Protein AF-A0A163BT64-F1 (afdb_monomer_lite)

Organism: Didymella rabiei (NCBI:txid5454)

InterPro domains:
  IPR011032 GroES-like superfamily [SSF50129] (64-194)
  IPR013154 Alcohol dehydrogenase-like, N-terminal [PF08240] (64-165)
  IPR021829 Protein of unknown function DUF3419 [PF11899] (703-1116)
  IPR029063 S-adenosyl-L-methionine-dependent methyltransferase superfamily [G3DSA:3.40.50.150] (363-580)
  IPR029063 S-adenosyl-L-methionine-dependent methyltransferase superfamily [SSF53335] (366-578)
  IPR036291 NAD(P)-binding domain superfamily [SSF51735] (173-329)

Structure (mmCIF, N/CA/C/O backbone):
data_AF-A0A163BT64-F1
#
_entry.id   AF-A0A163BT64-F1
#
loop_
_atom_site.group_PDB
_atom_site.id
_atom_site.type_symbol
_atom_site.label_atom_id
_atom_site.label_alt_id
_atom_site.label_comp_id
_atom_site.label_asym_id
_atom_site.label_entity_id
_atom_site.label_seq_id
_atom_site.pdbx_PDB_ins_code
_atom_site.Cartn_x
_atom_site.Cartn_y
_atom_site.Cartn_z
_atom_site.occupancy
_atom_site.B_iso_or_equiv
_atom_site.auth_seq_id
_atom_site.auth_comp_id
_atom_site.auth_asym_id
_atom_site.auth_atom_id
_atom_site.pdbx_PDB_model_num
ATOM 1 N N . MET A 1 1 ? 10.546 -43.518 64.815 1.00 28.47 1 MET A N 1
ATOM 2 C CA . MET A 1 1 ? 11.741 -42.649 64.810 1.00 28.47 1 MET A CA 1
ATOM 3 C C . MET A 1 1 ? 11.737 -41.925 63.469 1.00 28.47 1 MET A C 1
ATOM 5 O O . MET A 1 1 ? 11.833 -42.604 62.462 1.00 28.47 1 MET A O 1
ATOM 9 N N . THR A 1 2 ? 11.179 -40.704 63.415 1.00 24.72 2 THR A N 1
ATOM 10 C CA . THR A 1 2 ? 11.899 -39.395 63.492 1.00 24.72 2 THR A CA 1
ATOM 11 C C . THR A 1 2 ? 12.557 -39.048 62.146 1.00 24.72 2 THR A C 1
ATOM 13 O O . THR A 1 2 ? 13.110 -39.936 61.524 1.00 24.72 2 THR A O 1
ATOM 16 N N . SER A 1 3 ? 12.605 -37.829 61.609 1.00 23.12 3 SER A N 1
ATOM 17 C CA . SER A 1 3 ? 12.141 -36.488 61.989 1.00 23.12 3 SER A CA 1
ATOM 18 C C . SER A 1 3 ? 12.685 -35.507 60.921 1.00 23.12 3 SER A C 1
ATOM 20 O O . SER A 1 3 ? 13.822 -35.673 60.503 1.00 23.12 3 SER A O 1
ATOM 22 N N . THR A 1 4 ? 11.878 -34.522 60.511 1.00 26.02 4 THR A N 1
ATOM 23 C CA . THR A 1 4 ? 12.181 -33.079 60.294 1.00 26.02 4 THR A CA 1
ATOM 24 C C . THR A 1 4 ? 13.516 -32.541 59.708 1.00 26.02 4 THR A C 1
ATOM 26 O O . THR A 1 4 ? 14.600 -32.942 60.110 1.00 26.02 4 THR A O 1
ATOM 29 N N . THR A 1 5 ? 13.361 -31.404 58.983 1.00 25.81 5 THR A N 1
ATOM 30 C CA . THR A 1 5 ? 14.206 -30.158 58.938 1.00 25.81 5 THR A CA 1
ATOM 31 C C . THR A 1 5 ? 15.551 -30.191 58.181 1.00 25.81 5 THR A C 1
ATOM 33 O O . THR A 1 5 ? 16.226 -31.200 58.218 1.00 25.81 5 THR A O 1
ATOM 36 N N . SER A 1 6 ? 16.070 -29.158 57.489 1.00 23.39 6 SER A N 1
ATOM 37 C CA . SER A 1 6 ? 15.732 -27.735 57.257 1.00 23.39 6 SER A CA 1
ATOM 38 C C . SER A 1 6 ? 16.678 -27.096 56.200 1.00 23.39 6 SER A C 1
ATOM 40 O O . SER A 1 6 ? 17.809 -27.537 56.046 1.00 23.39 6 SER A O 1
ATOM 42 N N . SER A 1 7 ? 16.233 -25.975 55.602 1.00 23.58 7 SER A N 1
ATOM 43 C CA . SER A 1 7 ? 16.964 -24.711 55.292 1.00 23.58 7 SER A CA 1
ATOM 44 C C . SER A 1 7 ? 18.159 -24.597 54.305 1.00 23.58 7 SER A C 1
ATOM 46 O O . SER A 1 7 ? 19.266 -25.020 54.615 1.00 23.58 7 SER A O 1
ATOM 48 N N . GLY A 1 8 ? 17.969 -23.719 53.295 1.00 22.45 8 GLY A N 1
ATOM 49 C CA . GLY A 1 8 ? 18.914 -22.660 52.850 1.00 22.45 8 GLY A CA 1
ATOM 50 C C . GLY A 1 8 ? 19.849 -22.982 51.665 1.00 22.45 8 GLY A C 1
ATOM 51 O O . GLY A 1 8 ? 20.247 -24.134 51.557 1.00 22.45 8 GLY A O 1
ATOM 52 N N . PRO A 1 9 ? 20.240 -22.008 50.794 1.00 26.56 9 PRO A N 1
ATOM 53 C CA . PRO A 1 9 ? 20.356 -20.561 51.049 1.00 26.56 9 PRO A CA 1
ATOM 54 C C . PRO A 1 9 ? 19.623 -19.632 50.043 1.00 26.56 9 PRO A C 1
ATOM 56 O O . PRO A 1 9 ? 19.452 -19.953 48.872 1.00 26.56 9 PRO A O 1
ATOM 59 N N . VAL A 1 10 ? 19.247 -18.429 50.498 1.00 25.66 10 VAL A N 1
ATOM 60 C CA . VAL A 1 10 ? 18.765 -17.309 49.661 1.00 25.66 10 VAL A CA 1
ATOM 61 C C . VAL A 1 10 ? 19.765 -16.157 49.755 1.00 25.66 10 VAL A C 1
ATOM 63 O O . VAL A 1 10 ? 20.124 -15.717 50.849 1.00 25.66 10 VAL A O 1
ATOM 66 N N . THR A 1 11 ? 20.208 -15.670 48.599 1.00 22.98 11 THR A N 1
ATOM 67 C CA . THR A 1 11 ? 21.160 -14.567 48.439 1.00 22.98 11 THR A CA 1
ATOM 68 C C . THR A 1 11 ? 20.519 -13.228 48.818 1.00 22.98 11 THR A C 1
ATOM 70 O O . THR A 1 11 ? 19.506 -12.822 48.253 1.00 22.98 11 THR A O 1
ATOM 73 N N . ARG A 1 12 ? 21.125 -12.531 49.789 1.00 21.41 12 ARG A N 1
ATOM 74 C CA . ARG A 1 12 ? 20.790 -11.162 50.216 1.00 21.41 12 ARG A CA 1
ATOM 75 C C . ARG A 1 12 ? 21.296 -10.137 49.196 1.00 21.41 12 ARG A C 1
ATOM 77 O O . ARG A 1 12 ? 22.493 -10.095 48.932 1.00 21.41 12 ARG A O 1
ATOM 84 N N . ILE A 1 13 ? 20.421 -9.237 48.745 1.00 23.62 13 ILE A N 1
ATOM 85 C CA . ILE A 1 13 ? 20.806 -7.904 48.256 1.00 23.62 13 ILE A CA 1
ATOM 86 C C . ILE A 1 13 ? 20.471 -6.893 49.357 1.00 23.62 13 ILE A C 1
ATOM 88 O O . ILE A 1 13 ? 19.393 -6.911 49.948 1.00 23.62 13 ILE A O 1
ATOM 92 N N . VAL A 1 14 ? 21.464 -6.068 49.670 1.00 21.89 14 VAL A N 1
ATOM 93 C CA . VAL A 1 14 ? 21.501 -5.077 50.745 1.00 21.89 14 VAL A CA 1
ATOM 94 C C . VAL A 1 14 ? 20.638 -3.867 50.376 1.00 21.89 14 VAL A C 1
ATOM 96 O O . VAL A 1 14 ? 20.903 -3.215 49.372 1.00 21.89 14 VAL A O 1
ATOM 99 N N . LEU A 1 15 ? 19.660 -3.520 51.218 1.00 23.52 15 LEU A N 1
ATOM 100 C CA . LEU A 1 15 ? 19.083 -2.174 51.274 1.00 23.52 15 LEU A CA 1
ATOM 101 C C . LEU A 1 15 ? 19.385 -1.573 52.649 1.00 23.52 15 LEU A C 1
ATOM 103 O O . LEU A 1 15 ? 19.101 -2.155 53.696 1.00 23.52 15 LEU A O 1
ATOM 107 N N . SER A 1 16 ? 20.057 -0.430 52.606 1.00 21.78 16 SER A N 1
ATOM 108 C CA . SER A 1 16 ? 20.581 0.336 53.728 1.00 21.78 16 SER A CA 1
ATOM 109 C C . SER A 1 16 ? 19.492 0.851 54.671 1.00 21.78 16 SER A C 1
ATOM 111 O O . SER A 1 16 ? 18.424 1.286 54.247 1.00 21.78 16 SER A O 1
ATOM 113 N N . ARG A 1 17 ? 19.840 0.863 55.962 1.00 22.72 17 ARG A N 1
ATOM 114 C CA . ARG A 1 17 ? 19.131 1.502 57.077 1.00 22.72 17 ARG A CA 1
ATOM 115 C C . ARG A 1 17 ? 18.734 2.953 56.765 1.00 22.72 17 ARG A C 1
ATOM 117 O O . ARG A 1 17 ? 19.603 3.755 56.444 1.00 22.72 17 ARG A O 1
ATOM 124 N N . PHE A 1 18 ? 17.480 3.308 57.040 1.00 22.45 18 PHE A N 1
ATOM 125 C CA . PHE A 1 18 ? 17.097 4.665 57.440 1.00 22.45 18 PHE A CA 1
ATOM 126 C C . PHE A 1 18 ? 16.314 4.596 58.758 1.00 22.45 18 PHE A C 1
ATOM 128 O O . PHE A 1 18 ? 15.315 3.889 58.869 1.00 22.45 18 PHE A O 1
ATOM 135 N N . HIS A 1 19 ? 16.827 5.297 59.770 1.00 22.03 19 HIS A N 1
ATOM 136 C CA . HIS A 1 19 ? 16.168 5.580 61.049 1.00 22.03 19 HIS A CA 1
ATOM 137 C C . HIS A 1 19 ? 15.309 6.869 60.905 1.00 22.03 19 HIS A C 1
ATOM 139 O O . HIS A 1 19 ? 15.335 7.497 59.846 1.00 22.03 19 HIS A O 1
ATOM 145 N N . PRO A 1 20 ? 14.474 7.257 61.886 1.00 27.95 20 PRO A N 1
ATOM 146 C CA . PRO A 1 20 ? 13.102 7.684 61.669 1.00 27.95 20 PRO A CA 1
ATOM 147 C C . PRO A 1 20 ? 12.969 9.207 61.784 1.00 27.95 20 PRO A C 1
ATOM 149 O O . PRO A 1 20 ? 12.746 9.719 62.871 1.00 27.95 20 PRO A O 1
ATOM 152 N N . HIS A 1 21 ? 13.078 9.943 60.680 1.00 24.39 21 HIS A N 1
ATOM 153 C CA . HIS A 1 21 ? 12.705 11.363 60.635 1.00 24.39 21 HIS A CA 1
ATOM 154 C C . HIS A 1 21 ? 12.266 11.760 59.221 1.00 24.39 21 HIS A C 1
ATOM 156 O O . HIS A 1 21 ? 13.052 12.316 58.466 1.00 24.39 21 HIS A O 1
ATOM 162 N N . VAL A 1 22 ? 11.004 11.495 58.859 1.00 24.78 22 VAL A N 1
ATOM 163 C CA . VAL A 1 22 ? 10.323 12.193 57.749 1.00 24.78 22 VAL A CA 1
ATOM 164 C C . VAL A 1 22 ? 8.844 12.381 58.110 1.00 24.78 22 VAL A C 1
ATOM 166 O O . VAL A 1 22 ? 7.960 11.661 57.653 1.00 24.78 22 VAL A O 1
ATOM 169 N N . ILE A 1 23 ? 8.567 13.375 58.954 1.00 30.30 23 ILE A N 1
ATOM 170 C CA . ILE A 1 23 ? 7.271 14.059 58.962 1.00 30.30 23 ILE A CA 1
ATOM 171 C C . ILE A 1 23 ? 7.380 15.116 57.860 1.00 30.30 23 ILE A C 1
ATOM 173 O O . ILE A 1 23 ? 8.024 16.133 58.086 1.00 30.30 23 ILE A O 1
ATOM 177 N N . ALA A 1 24 ? 6.847 14.810 56.668 1.00 28.92 24 ALA A N 1
ATOM 178 C CA . ALA A 1 24 ? 6.484 15.713 55.554 1.00 28.92 24 ALA A CA 1
ATOM 179 C C . ALA A 1 24 ? 6.718 15.050 54.176 1.00 28.92 24 ALA A C 1
ATOM 181 O O . ALA A 1 24 ? 7.505 15.531 53.364 1.00 28.92 24 ALA A O 1
ATOM 182 N N . ALA A 1 25 ? 6.020 13.950 53.876 1.00 27.52 25 ALA A N 1
ATOM 183 C CA . ALA A 1 25 ? 5.909 13.459 52.499 1.00 27.52 25 ALA A CA 1
ATOM 184 C C . ALA A 1 25 ? 4.715 14.149 51.808 1.00 27.52 25 ALA A C 1
ATOM 186 O O . ALA A 1 25 ? 3.590 14.125 52.310 1.00 27.52 25 ALA A O 1
ATOM 187 N N . ARG A 1 26 ? 4.986 14.825 50.685 1.00 34.91 26 ARG A N 1
ATOM 188 C CA . ARG A 1 26 ? 4.053 15.673 49.921 1.00 34.91 26 ARG A CA 1
ATOM 189 C C . ARG A 1 26 ? 2.831 14.876 49.422 1.00 34.91 26 ARG A C 1
ATOM 191 O O . ARG A 1 26 ? 2.978 13.751 48.959 1.00 34.91 26 ARG A O 1
ATOM 198 N N . LYS A 1 27 ? 1.642 15.509 49.408 1.00 40.09 27 LYS A N 1
ATOM 199 C CA . LYS A 1 27 ? 0.357 15.015 48.838 1.00 40.09 27 LYS A CA 1
ATOM 200 C C . LYS A 1 27 ? 0.487 14.277 47.483 1.00 40.09 27 LYS A C 1
ATOM 202 O O . LYS A 1 27 ? -0.323 13.403 47.195 1.00 40.09 27 LYS A O 1
ATOM 207 N N . ALA A 1 28 ? 1.492 14.611 46.671 1.00 39.47 28 ALA A N 1
ATOM 208 C CA . ALA A 1 28 ? 1.711 14.052 45.337 1.00 39.47 28 ALA A CA 1
ATOM 209 C C . ALA A 1 28 ? 1.993 12.531 45.315 1.00 39.47 28 ALA A C 1
ATOM 211 O O . ALA A 1 28 ? 1.454 11.841 44.451 1.00 39.47 28 ALA A O 1
ATOM 212 N N . ASP A 1 29 ? 2.746 11.985 46.280 1.00 42.66 29 ASP A N 1
ATOM 213 C CA . ASP A 1 29 ? 3.055 10.540 46.311 1.00 42.66 29 ASP A CA 1
ATOM 214 C C . ASP A 1 29 ? 1.840 9.690 46.717 1.00 42.66 29 ASP A C 1
ATOM 216 O O . ASP A 1 29 ? 1.659 8.568 46.242 1.00 42.66 29 ASP A O 1
ATOM 220 N N . ARG A 1 30 ? 0.944 10.247 47.544 1.00 47.00 30 ARG A N 1
ATOM 221 C CA . ARG A 1 30 ? -0.308 9.581 47.937 1.00 47.00 30 ARG A CA 1
ATOM 222 C C . ARG A 1 30 ? -1.327 9.549 46.803 1.00 47.00 30 ARG A C 1
ATOM 224 O O . ARG A 1 30 ? -2.004 8.539 46.650 1.00 47.00 30 ARG A O 1
ATOM 231 N N . ALA A 1 31 ? -1.404 10.598 45.983 1.00 46.53 31 ALA A N 1
ATOM 232 C CA . ALA A 1 31 ? -2.297 10.630 44.824 1.00 46.53 31 ALA A CA 1
ATOM 233 C C . ALA A 1 31 ? -1.945 9.540 43.796 1.00 46.53 31 ALA A C 1
ATOM 235 O O . ALA A 1 31 ? -2.836 8.841 43.325 1.00 46.53 31 ALA A O 1
ATOM 236 N N . SER A 1 32 ? -0.652 9.336 43.514 1.00 43.41 32 SER A N 1
ATOM 237 C CA . SER A 1 32 ? -0.175 8.288 42.595 1.00 43.41 32 SER A CA 1
ATOM 238 C C . SER A 1 32 ? -0.423 6.869 43.137 1.00 43.41 32 SER A C 1
ATOM 240 O O . SER A 1 32 ? -0.852 5.977 42.405 1.00 43.41 32 SER A O 1
ATOM 242 N N . ALA A 1 33 ? -0.239 6.660 44.448 1.00 46.38 33 ALA A N 1
ATOM 243 C CA . ALA A 1 33 ? -0.452 5.358 45.085 1.00 46.38 33 ALA A CA 1
ATOM 244 C C . ALA A 1 33 ? -1.935 4.999 45.327 1.00 46.38 33 ALA A C 1
ATOM 246 O O . ALA A 1 33 ? -2.263 3.811 45.345 1.00 46.38 33 ALA A O 1
ATOM 247 N N . PHE A 1 34 ? -2.807 6.000 45.511 1.00 46.16 34 PHE A N 1
ATOM 248 C CA . PHE A 1 34 ? -4.264 5.867 45.695 1.00 46.16 34 PHE A CA 1
ATOM 249 C C . PHE A 1 34 ? -5.028 5.737 44.363 1.00 46.16 34 PHE A C 1
ATOM 251 O O . PHE A 1 34 ? -6.170 5.288 44.337 1.00 46.16 34 PHE A O 1
ATOM 258 N N . LEU A 1 35 ? -4.407 6.112 43.240 1.00 50.91 35 LEU A N 1
ATOM 259 C CA . LEU A 1 35 ? -5.016 6.097 41.906 1.00 50.91 35 LEU A CA 1
ATOM 260 C C . LEU A 1 35 ? -4.249 5.196 40.939 1.00 50.91 35 LEU A C 1
ATOM 262 O O . LEU A 1 35 ? -3.907 5.599 39.827 1.00 50.91 35 LEU A O 1
ATOM 266 N N . THR A 1 36 ? -4.020 3.940 41.324 1.00 48.72 36 THR A N 1
ATOM 267 C CA . THR A 1 36 ? -3.581 2.912 40.369 1.00 48.72 36 THR A CA 1
ATOM 268 C C . THR A 1 36 ? -4.754 2.542 39.460 1.00 48.72 36 THR A C 1
ATOM 270 O O . THR A 1 36 ? -5.439 1.543 39.654 1.00 48.72 36 THR A O 1
ATOM 273 N N . LEU A 1 37 ? -5.026 3.411 38.487 1.00 43.69 37 LEU A N 1
ATOM 274 C CA . LEU A 1 37 ? -6.120 3.280 37.524 1.00 43.69 37 LEU A CA 1
ATOM 275 C C . LEU A 1 37 ? -5.775 2.369 36.338 1.00 43.69 37 LEU A C 1
ATOM 277 O O . LEU A 1 37 ? -6.642 2.074 35.525 1.00 43.69 37 LEU A O 1
ATOM 281 N N . TYR A 1 38 ? -4.530 1.900 36.248 1.00 34.50 38 TYR A N 1
ATOM 282 C CA . TYR A 1 38 ? -4.068 1.010 35.189 1.00 34.50 38 TYR A CA 1
ATOM 283 C C . TYR A 1 38 ? -3.067 -0.002 35.742 1.00 34.50 38 TYR A C 1
ATOM 285 O O . TYR A 1 38 ? -1.858 0.205 35.718 1.00 34.50 38 TYR A O 1
ATOM 293 N N . ALA A 1 39 ? -3.591 -1.116 36.237 1.00 26.94 39 ALA A N 1
ATOM 294 C CA . ALA A 1 39 ? -2.891 -2.388 36.208 1.00 26.94 39 ALA A CA 1
ATOM 295 C C . ALA A 1 39 ? -3.959 -3.486 36.112 1.00 26.94 39 ALA A C 1
ATOM 297 O O . ALA A 1 39 ? -4.750 -3.626 37.051 1.00 26.94 39 ALA A O 1
ATOM 298 N N . PRO A 1 40 ? -4.020 -4.269 35.020 1.00 28.48 40 PRO A N 1
ATOM 299 C CA . PRO A 1 40 ? -4.680 -5.557 35.095 1.00 28.48 40 PRO A CA 1
ATOM 300 C C . PRO A 1 40 ? -3.897 -6.344 36.143 1.00 28.48 40 PRO A C 1
ATOM 302 O O . PRO A 1 40 ? -2.750 -6.717 35.903 1.00 28.48 40 PRO A O 1
ATOM 305 N N . ARG A 1 41 ? -4.460 -6.542 37.341 1.00 32.06 41 ARG A N 1
ATOM 306 C CA . ARG A 1 41 ? -3.909 -7.579 38.209 1.00 32.06 41 ARG A CA 1
ATOM 307 C C . ARG A 1 41 ? -4.208 -8.902 37.499 1.00 32.06 41 ARG A C 1
ATOM 309 O O . ARG A 1 41 ? -5.391 -9.179 37.278 1.00 32.06 41 ARG A O 1
ATOM 316 N N . PRO A 1 42 ? -3.182 -9.669 37.091 1.00 28.50 42 PRO A N 1
ATOM 317 C CA . PRO A 1 42 ? -3.398 -11.019 36.602 1.00 28.50 42 PRO A CA 1
ATOM 318 C C . PRO A 1 42 ? -4.090 -11.781 37.729 1.00 28.50 42 PRO A C 1
ATOM 320 O O . PRO A 1 42 ? -3.701 -11.621 38.883 1.00 28.50 42 PRO A O 1
ATOM 323 N N . GLU A 1 43 ? -5.172 -12.475 37.380 1.00 31.41 43 GLU A N 1
ATOM 324 C CA . GLU A 1 43 ? -5.899 -13.452 38.193 1.00 31.41 43 GLU A CA 1
ATOM 325 C C . GLU A 1 43 ? -5.724 -13.286 39.710 1.00 31.41 43 GLU A C 1
ATOM 327 O O . GLU A 1 43 ? -4.770 -13.775 40.315 1.00 31.41 43 GLU A O 1
ATOM 332 N N . LEU A 1 44 ? -6.693 -12.638 40.365 1.00 37.00 44 LEU A N 1
ATOM 333 C CA . LEU A 1 44 ? -6.926 -12.947 41.771 1.00 37.00 44 LEU A CA 1
ATOM 334 C C . LEU A 1 44 ? -7.237 -14.449 41.835 1.00 37.00 44 LEU A C 1
ATOM 336 O O . LEU A 1 44 ? -8.336 -14.876 41.484 1.00 37.00 44 LEU A O 1
ATOM 340 N N . VAL A 1 45 ? -6.234 -15.243 42.208 1.00 29.94 45 VAL A N 1
ATOM 341 C CA . VAL A 1 45 ? -6.374 -16.667 42.498 1.00 29.94 45 VAL A CA 1
ATOM 342 C C . VAL A 1 45 ? -7.255 -16.763 43.736 1.00 29.94 45 VAL A C 1
ATOM 344 O O . VAL A 1 45 ? -6.790 -16.632 44.866 1.00 29.94 45 VAL A O 1
ATOM 347 N N . PHE A 1 46 ? -8.555 -16.911 43.513 1.00 43.31 46 PHE A N 1
ATOM 348 C CA . PHE A 1 46 ? -9.513 -17.187 44.569 1.00 43.31 46 PHE A CA 1
ATOM 349 C C . PHE A 1 46 ? -9.540 -18.694 44.821 1.00 43.31 46 PHE A C 1
ATOM 351 O O . PHE A 1 46 ? -9.541 -19.492 43.883 1.00 43.31 46 PHE A O 1
ATOM 358 N N . ASP A 1 47 ? -9.564 -19.088 46.094 1.00 40.09 47 ASP A N 1
ATOM 359 C CA . ASP A 1 47 ? -9.781 -20.479 46.486 1.00 40.09 47 ASP A CA 1
ATOM 360 C C . ASP A 1 47 ? -11.060 -21.029 45.818 1.00 40.09 47 ASP A C 1
ATOM 362 O O . ASP A 1 47 ? -12.083 -20.349 45.681 1.00 40.09 47 ASP A O 1
ATOM 366 N N . ARG A 1 48 ? -11.003 -22.298 45.407 1.00 39.09 48 ARG A N 1
ATOM 367 C CA . ARG A 1 48 ? -12.065 -23.039 44.716 1.00 39.09 48 ARG A CA 1
ATOM 368 C C . ARG A 1 48 ? -13.365 -23.092 45.532 1.00 39.09 48 ARG A C 1
ATOM 370 O O . ARG A 1 48 ? -14.434 -23.262 44.952 1.00 39.09 48 ARG A O 1
ATOM 377 N N . LYS A 1 49 ? -13.304 -22.914 46.861 1.00 44.22 49 LYS A N 1
ATOM 378 C CA . LYS A 1 49 ? -14.496 -22.777 47.723 1.00 44.22 49 LYS A CA 1
ATOM 379 C C . LYS A 1 49 ? -15.204 -21.422 47.588 1.00 44.22 49 LYS A C 1
ATOM 381 O O . LYS A 1 49 ? -16.422 -21.370 47.768 1.00 44.22 49 LYS A O 1
ATOM 386 N N . THR A 1 50 ? -14.486 -20.356 47.238 1.00 49.50 50 THR A N 1
ATOM 387 C CA . THR A 1 50 ? -14.995 -18.974 47.169 1.00 49.50 50 THR A CA 1
ATOM 388 C C . THR A 1 50 ? -15.578 -18.634 45.791 1.00 49.50 50 THR A C 1
ATOM 390 O O . THR A 1 50 ? -16.469 -17.796 45.685 1.00 49.50 50 THR A O 1
ATOM 393 N N . MET A 1 51 ? -15.148 -19.335 44.736 1.00 51.16 51 MET A N 1
ATOM 394 C CA . MET A 1 51 ? -15.539 -19.065 43.341 1.00 51.16 51 MET A CA 1
ATOM 395 C C . MET A 1 51 ? -17.036 -19.258 43.032 1.00 51.16 51 MET A C 1
ATOM 397 O O . MET A 1 51 ? -17.554 -18.646 42.100 1.00 51.16 51 MET A O 1
ATOM 401 N N . ASN A 1 52 ? -17.761 -20.070 43.807 1.00 57.16 52 ASN A N 1
ATOM 402 C CA . ASN A 1 52 ? -19.114 -20.479 43.424 1.00 57.16 52 ASN A CA 1
ATOM 403 C C . ASN A 1 52 ? -20.177 -19.372 43.578 1.00 57.16 52 ASN A C 1
ATOM 405 O O . ASN A 1 52 ? -21.127 -19.360 42.804 1.00 57.16 52 ASN A O 1
ATOM 409 N N . ALA A 1 53 ? -20.059 -18.443 44.534 1.00 60.50 53 ALA A N 1
ATOM 410 C CA . ALA A 1 53 ? -21.107 -17.447 44.839 1.00 60.50 53 ALA A CA 1
ATOM 411 C C . ALA A 1 53 ? -20.935 -16.084 44.134 1.00 60.50 53 ALA A C 1
ATOM 413 O O . ALA A 1 53 ? -21.714 -15.163 44.368 1.00 60.50 53 ALA A O 1
ATOM 414 N N . MET A 1 54 ? -19.923 -15.943 43.278 1.00 70.00 54 MET A N 1
ATOM 415 C CA . MET A 1 54 ? -19.502 -14.643 42.759 1.00 70.00 54 MET A CA 1
ATOM 416 C C . MET A 1 54 ? -20.260 -14.210 41.496 1.00 70.00 54 MET A C 1
ATOM 418 O O . MET A 1 54 ? -20.587 -15.014 40.622 1.00 70.00 54 MET A O 1
ATOM 422 N N . LEU A 1 55 ? -20.471 -12.902 41.378 1.00 67.69 55 LEU A N 1
ATOM 423 C CA . LEU A 1 55 ? -20.903 -12.205 40.171 1.00 67.69 55 LEU A CA 1
ATOM 424 C C . LEU A 1 55 ? -19.720 -11.396 39.636 1.00 67.69 55 LEU A C 1
ATOM 426 O O . LEU A 1 55 ? -19.060 -10.683 40.393 1.00 67.69 55 LEU A O 1
ATOM 430 N N . ARG A 1 56 ? -19.463 -11.435 38.327 1.00 63.25 56 ARG A N 1
ATOM 431 C CA . ARG A 1 56 ? -18.558 -10.472 37.684 1.00 63.25 56 ARG A CA 1
ATOM 432 C C . ARG A 1 56 ? -19.389 -9.361 37.063 1.00 63.25 56 ARG A C 1
ATOM 434 O O . ARG A 1 56 ? -20.173 -9.600 36.142 1.00 63.25 56 ARG A O 1
ATOM 441 N N . LEU A 1 57 ? -19.197 -8.152 37.569 1.00 58.81 57 LEU A N 1
ATOM 442 C CA . LEU A 1 57 ? -19.869 -6.941 37.122 1.00 58.81 57 LEU A CA 1
ATOM 443 C C . LEU A 1 57 ? -18.986 -6.208 36.117 1.00 58.81 57 LEU A C 1
ATOM 445 O O . LEU A 1 57 ? -17.804 -5.980 36.375 1.00 58.81 57 LEU A O 1
ATOM 449 N N . SER A 1 58 ? -19.565 -5.813 34.989 1.00 57.91 58 SER A N 1
ATOM 450 C CA . SER A 1 58 ? -19.000 -4.803 34.101 1.00 57.91 58 SER A CA 1
ATOM 451 C C . SER A 1 58 ? -19.517 -3.436 34.526 1.00 57.91 58 SER A C 1
ATOM 453 O O . SER A 1 58 ? -20.727 -3.203 34.573 1.00 57.91 58 SER A O 1
ATOM 455 N N . VAL A 1 59 ? -18.589 -2.533 34.833 1.00 52.75 59 VAL A N 1
ATOM 456 C CA . VAL A 1 59 ? -18.885 -1.126 35.136 1.00 52.75 59 VAL A CA 1
ATOM 457 C C . VAL A 1 59 ? -18.751 -0.264 33.866 1.00 52.75 59 VAL A C 1
ATOM 459 O O . VAL A 1 59 ? -19.250 0.855 33.820 1.00 52.75 59 VAL A O 1
ATOM 462 N N . ARG A 1 60 ? -18.159 -0.799 32.785 1.00 46.84 60 ARG A N 1
ATOM 463 C CA . ARG A 1 60 ? -18.022 -0.141 31.472 1.00 46.84 60 ARG A CA 1
ATOM 464 C C . ARG A 1 60 ? -18.394 -1.097 30.327 1.00 46.84 60 ARG A C 1
ATOM 466 O O . ARG A 1 60 ? -17.814 -2.178 30.276 1.00 46.84 60 ARG A O 1
ATOM 473 N N . PRO A 1 61 ? -19.258 -0.719 29.359 1.00 40.50 61 PRO A N 1
ATOM 474 C CA . PRO A 1 61 ? -19.910 0.584 29.146 1.00 40.50 61 PRO A CA 1
ATOM 475 C C . PRO A 1 61 ? -21.229 0.782 29.922 1.00 40.50 61 PRO A C 1
ATOM 477 O O . PRO A 1 61 ? -21.866 1.824 29.791 1.00 40.50 61 PRO A O 1
ATOM 480 N N . PHE A 1 62 ? -21.648 -0.193 30.731 1.00 58.16 62 PHE A N 1
ATOM 481 C CA . PHE A 1 62 ? -22.979 -0.236 31.343 1.00 58.16 62 PHE A CA 1
ATOM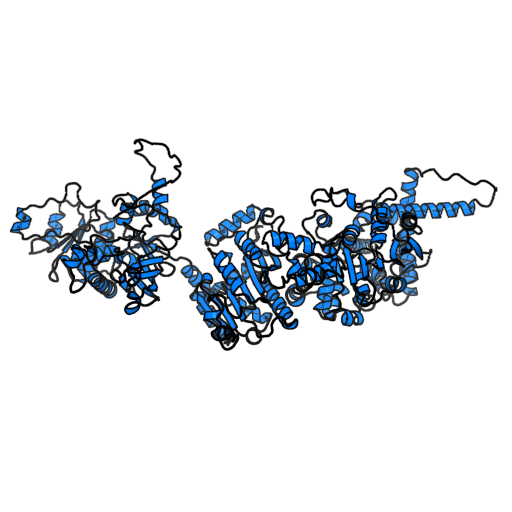 482 C C . PHE A 1 62 ? -22.952 -0.032 32.871 1.00 58.16 62 PHE A C 1
ATOM 484 O O . PHE A 1 62 ? -23.464 -0.886 33.595 1.00 58.16 62 PHE A O 1
ATOM 491 N N . GLY A 1 63 ? -22.360 1.064 33.373 1.00 79.19 63 GLY A N 1
ATOM 492 C CA . GLY A 1 63 ? -22.249 1.308 34.820 1.00 79.19 63 GLY A CA 1
ATOM 493 C C . GLY A 1 63 ? -21.801 2.711 35.262 1.00 79.19 63 GLY A C 1
ATOM 494 O O . GLY A 1 63 ? -21.538 3.609 34.456 1.00 79.19 63 GLY A O 1
ATOM 495 N N . ALA A 1 64 ? -21.754 2.898 36.584 1.00 88.62 64 ALA A N 1
ATOM 496 C CA . ALA A 1 64 ? -21.302 4.112 37.267 1.00 88.62 64 ALA A CA 1
ATOM 497 C C . ALA A 1 64 ? -20.752 3.773 38.665 1.00 88.62 64 ALA A C 1
ATOM 499 O O . ALA A 1 64 ? -21.078 2.732 39.238 1.00 88.62 64 ALA A O 1
ATOM 500 N N . ALA A 1 65 ? -19.949 4.671 39.236 1.00 90.38 65 ALA A N 1
ATOM 501 C CA . ALA A 1 65 ? -19.401 4.498 40.580 1.00 90.38 65 ALA A CA 1
ATOM 502 C C . ALA A 1 65 ? -19.393 5.825 41.352 1.00 90.38 65 ALA A C 1
ATOM 504 O O . ALA A 1 65 ? -18.995 6.867 40.831 1.00 90.38 65 ALA A O 1
ATOM 505 N N . GLY A 1 66 ? -19.854 5.809 42.603 1.00 90.12 66 GLY A N 1
ATOM 506 C CA . GLY A 1 66 ? -19.930 7.010 43.443 1.00 90.12 66 GLY A CA 1
ATOM 507 C C . GLY A 1 66 ? -18.656 7.266 44.252 1.00 90.12 66 GLY A C 1
ATOM 508 O O . GLY A 1 66 ? -18.026 6.319 44.717 1.00 90.12 66 GLY A O 1
ATOM 509 N N . PHE A 1 67 ? -18.324 8.536 44.487 1.00 90.12 67 PHE A N 1
ATOM 510 C CA . PHE A 1 67 ? -17.282 8.960 45.431 1.00 90.12 67 PHE A CA 1
ATOM 511 C C . PHE A 1 67 ? -17.928 9.672 46.624 1.00 90.12 67 PHE A C 1
ATOM 513 O O . PHE A 1 67 ? -18.789 10.546 46.456 1.00 90.12 67 PHE A O 1
ATOM 520 N N . CYS A 1 68 ? -17.556 9.304 47.848 1.00 88.50 68 CYS A N 1
ATOM 521 C CA . CYS A 1 68 ? -17.956 10.050 49.035 1.00 88.50 68 CYS A CA 1
ATOM 522 C C . CYS A 1 68 ? -16.870 10.143 50.101 1.00 88.50 68 CYS A C 1
ATOM 524 O O . CYS A 1 68 ? -15.739 9.718 49.914 1.00 88.50 68 CYS A O 1
ATOM 526 N N . HIS A 1 69 ? -17.245 10.684 51.257 1.00 86.62 69 HIS A N 1
ATOM 527 C CA . HIS A 1 69 ? -16.315 10.965 52.334 1.00 86.62 69 HIS A CA 1
ATOM 528 C C . HIS A 1 69 ? -15.538 9.736 52.826 1.00 86.62 69 HIS A C 1
ATOM 530 O O . HIS A 1 69 ? -14.354 9.865 53.098 1.00 86.62 69 HIS A O 1
ATOM 536 N N . THR A 1 70 ? -16.144 8.544 52.863 1.00 85.44 70 THR A N 1
ATOM 537 C CA . THR A 1 70 ? -15.416 7.297 53.151 1.00 85.44 70 THR A CA 1
ATOM 538 C C . THR A 1 70 ? -14.237 7.086 52.198 1.00 85.44 70 THR A C 1
ATOM 540 O O . THR A 1 70 ? -13.145 6.775 52.653 1.00 85.44 70 THR A O 1
ATOM 543 N N . ASP A 1 71 ? -14.410 7.330 50.896 1.00 87.19 71 ASP A N 1
ATOM 544 C CA . ASP A 1 71 ? -13.327 7.208 49.914 1.00 87.19 71 ASP A CA 1
ATOM 545 C C . ASP A 1 71 ? -12.245 8.282 50.149 1.00 87.19 71 ASP A C 1
ATOM 547 O O . ASP A 1 71 ? -11.052 7.995 50.068 1.00 87.19 71 ASP A O 1
ATOM 551 N N . ASN A 1 72 ? -12.644 9.501 50.537 1.00 85.69 72 ASN A N 1
ATOM 552 C CA . ASN A 1 72 ? -11.708 10.558 50.942 1.00 85.69 72 ASN A CA 1
ATOM 553 C C . ASN A 1 72 ? -10.919 10.199 52.217 1.00 85.69 72 ASN A C 1
ATOM 555 O O . ASN A 1 72 ? -9.748 10.526 52.343 1.00 85.69 72 ASN A O 1
ATOM 559 N N . GLN A 1 73 ? -11.526 9.491 53.160 1.00 82.75 73 GLN A N 1
ATOM 560 C CA . GLN A 1 73 ? -10.855 9.054 54.386 1.00 82.75 73 GLN A CA 1
ATOM 561 C C . GLN A 1 73 ? -9.877 7.909 54.148 1.00 82.75 73 GLN A C 1
ATOM 563 O O . GLN A 1 73 ? -8.837 7.837 54.805 1.00 82.75 73 GLN A O 1
ATOM 568 N N . VAL A 1 74 ? -10.182 7.023 53.196 1.00 83.44 74 VAL A N 1
ATOM 569 C CA . VAL A 1 74 ? -9.209 6.042 52.701 1.00 83.44 74 VAL A CA 1
ATOM 570 C C . VAL A 1 74 ? -8.021 6.783 52.073 1.00 83.44 74 VAL A C 1
ATOM 572 O O . VAL A 1 74 ? -6.880 6.461 52.396 1.00 83.44 74 VAL A O 1
ATOM 575 N N . TYR A 1 75 ? -8.270 7.837 51.282 1.00 81.50 75 TYR A N 1
ATOM 576 C CA . TYR A 1 75 ? -7.222 8.712 50.729 1.00 81.50 75 TYR A CA 1
ATOM 577 C C . TYR A 1 75 ? -6.384 9.424 51.810 1.00 81.50 75 TYR A C 1
ATOM 579 O O . TYR A 1 75 ? -5.158 9.509 51.703 1.00 81.50 75 TYR A O 1
ATOM 587 N N . GLU A 1 76 ? -7.017 9.898 52.885 1.00 80.75 76 GLU A N 1
ATOM 588 C CA . GLU A 1 76 ? -6.342 10.546 54.020 1.00 80.75 76 GLU A CA 1
ATOM 589 C C . GLU A 1 76 ? -5.567 9.556 54.911 1.00 80.75 76 GLU A C 1
ATOM 591 O O . GLU A 1 76 ? -4.672 9.965 55.658 1.00 80.75 76 GLU A O 1
ATOM 596 N N . GLY A 1 77 ? -5.843 8.254 54.778 1.00 77.56 77 GLY A N 1
ATOM 597 C CA . GLY A 1 77 ? -5.198 7.175 55.526 1.00 77.56 77 GLY A CA 1
ATOM 598 C C . GLY A 1 77 ? -5.890 6.812 56.844 1.00 77.56 77 GLY A C 1
ATOM 599 O O . GLY A 1 77 ? -5.304 6.087 57.645 1.00 77.56 77 GLY A O 1
ATOM 600 N N . VAL A 1 78 ? -7.127 7.271 57.072 1.00 81.00 78 VAL A N 1
ATOM 601 C CA . VAL A 1 78 ? -7.895 7.028 58.311 1.00 81.00 78 VAL A CA 1
ATOM 602 C C . VAL A 1 78 ? -8.115 5.534 58.562 1.00 81.00 78 VAL A C 1
ATOM 604 O O . VAL A 1 78 ? -7.987 5.072 59.691 1.00 81.00 78 VAL A O 1
ATOM 607 N N . TYR A 1 79 ? -8.402 4.767 57.506 1.00 77.06 79 TYR A N 1
ATOM 608 C CA . TYR A 1 79 ? -8.665 3.325 57.592 1.00 77.06 79 TYR A CA 1
ATOM 609 C C . TYR A 1 79 ? -7.396 2.457 57.574 1.00 77.06 79 TYR A C 1
ATOM 611 O O . TYR A 1 79 ? -7.508 1.236 57.630 1.00 77.06 79 TYR A O 1
ATOM 619 N N . GLN A 1 80 ? -6.202 3.061 57.473 1.00 81.44 80 GLN A N 1
ATOM 620 C CA . GLN A 1 80 ? -4.918 2.348 57.352 1.00 81.44 80 GLN A CA 1
ATOM 621 C C . GLN A 1 80 ? -4.914 1.273 56.243 1.00 81.44 80 GLN A C 1
ATOM 623 O O . GLN A 1 80 ? -4.290 0.219 56.358 1.00 81.44 80 GLN A O 1
ATOM 628 N N . SER A 1 81 ? -5.634 1.547 55.155 1.00 79.31 81 SER A N 1
ATOM 629 C CA . SER A 1 81 ? -5.818 0.640 54.027 1.00 79.31 81 SER A CA 1
ATOM 630 C C . SER A 1 81 ? -4.498 0.260 53.360 1.00 79.31 81 SER A C 1
ATOM 632 O O . SER A 1 81 ? -3.603 1.092 53.187 1.00 79.31 81 SER A O 1
ATOM 634 N N . LYS A 1 82 ? -4.382 -1.000 52.932 1.00 74.62 82 LYS A N 1
ATOM 635 C CA . LYS A 1 82 ? -3.190 -1.503 52.242 1.00 74.62 82 LYS A CA 1
ATOM 636 C C . LYS A 1 82 ? -3.077 -0.868 50.851 1.00 74.62 82 LYS A C 1
ATOM 638 O O . LYS A 1 82 ? -3.915 -1.105 49.988 1.00 74.62 82 LYS A O 1
ATOM 643 N N . LEU A 1 83 ? -2.022 -0.087 50.620 1.00 71.12 83 LEU A N 1
ATOM 644 C CA . LEU A 1 83 ? -1.716 0.469 49.299 1.00 71.12 83 LEU A CA 1
ATOM 645 C C . LEU A 1 83 ? -1.066 -0.601 48.398 1.00 71.12 83 LEU A C 1
ATOM 647 O O . LEU A 1 83 ? -0.270 -1.407 48.873 1.00 71.12 83 LEU A O 1
ATOM 651 N N . HIS A 1 84 ? -1.348 -0.656 47.094 1.00 71.06 84 HIS A N 1
ATOM 652 C CA . HIS A 1 84 ? -2.271 0.181 46.311 1.00 71.06 84 HIS A CA 1
ATOM 653 C C . HIS A 1 84 ? -3.747 -0.243 46.455 1.00 71.06 84 HIS A C 1
ATOM 655 O O . HIS A 1 84 ? -4.051 -1.433 46.317 1.00 71.06 84 HIS A O 1
ATOM 661 N N . VAL A 1 85 ? -4.653 0.729 46.650 1.00 75.94 85 VAL A N 1
ATOM 662 C CA . VAL A 1 85 ? -6.113 0.527 46.751 1.00 75.94 85 VAL A CA 1
ATOM 663 C C . VAL A 1 85 ? -6.845 1.343 45.682 1.00 75.94 85 VAL A C 1
ATOM 665 O O . VAL A 1 85 ? -6.598 2.534 45.532 1.00 75.94 85 VAL A O 1
ATOM 668 N N . THR A 1 86 ? -7.738 0.706 44.923 1.00 83.06 86 THR A N 1
ATOM 669 C CA . THR A 1 86 ? -8.613 1.390 43.955 1.00 83.06 86 THR A CA 1
ATOM 670 C C . THR A 1 86 ? -9.785 2.056 44.693 1.00 83.06 86 THR A C 1
ATOM 672 O O . THR A 1 86 ? -10.408 1.374 45.507 1.00 83.06 86 THR A O 1
ATOM 675 N N . PRO A 1 87 ? -10.151 3.322 44.413 1.00 84.38 87 PRO A N 1
ATOM 676 C CA . PRO A 1 87 ? -11.231 4.011 45.129 1.00 84.38 87 PRO A CA 1
ATOM 677 C C . PRO A 1 87 ? -12.648 3.533 44.765 1.00 84.38 87 PRO A C 1
ATOM 679 O O . PRO A 1 87 ? -12.854 2.834 43.770 1.00 84.38 87 PRO A O 1
ATOM 682 N N . SER A 1 88 ? -13.628 4.033 45.528 1.00 88.69 88 SER A N 1
ATOM 683 C CA . SER A 1 88 ? -15.077 3.813 45.411 1.00 88.69 88 SER A CA 1
ATOM 684 C C . SER A 1 88 ? -15.585 2.479 45.951 1.00 88.69 88 SER A C 1
ATOM 686 O O . SER A 1 88 ? -15.156 1.406 45.543 1.00 88.69 88 SER A O 1
ATOM 688 N N . HIS A 1 89 ? -16.598 2.557 46.809 1.00 89.50 89 HIS A N 1
ATOM 689 C CA . HIS A 1 89 ? -17.308 1.416 47.399 1.00 89.50 89 HIS A CA 1
ATOM 690 C C . HIS A 1 89 ? -18.783 1.359 46.972 1.00 89.50 89 HIS A C 1
ATOM 692 O O . HIS A 1 89 ? -19.627 0.827 47.693 1.00 89.50 89 HIS A O 1
ATOM 698 N N . LYS A 1 90 ? -19.115 1.971 45.826 1.00 89.81 90 LYS A N 1
ATOM 699 C CA . LYS A 1 90 ? -20.498 2.124 45.345 1.00 89.81 90 LYS A CA 1
ATOM 700 C C . LYS A 1 90 ? -20.664 1.701 43.878 1.00 89.81 90 LYS A C 1
ATOM 702 O O . LYS A 1 90 ? -21.052 2.547 43.065 1.00 89.81 90 LYS A O 1
ATOM 707 N N . PRO A 1 91 ? -20.321 0.454 43.502 1.00 89.62 91 PRO A N 1
ATOM 708 C CA . PRO A 1 91 ? -20.427 0.014 42.120 1.00 89.62 91 PRO A CA 1
ATOM 709 C C . PRO A 1 91 ? -21.881 -0.232 41.725 1.00 89.62 91 PRO A C 1
ATOM 711 O O . PRO A 1 91 ? -22.634 -0.903 42.436 1.00 89.62 91 PRO A O 1
ATOM 714 N N . VAL A 1 92 ? -22.238 0.229 40.531 1.00 92.19 92 VAL A N 1
ATOM 715 C CA . VAL A 1 92 ? -23.403 -0.264 39.797 1.00 92.19 92 VAL A CA 1
ATOM 716 C C . VAL A 1 92 ? -23.000 -0.593 38.368 1.00 92.19 92 VAL A C 1
ATOM 718 O O . VAL A 1 92 ? -22.200 0.118 37.757 1.00 92.19 92 VAL A O 1
ATOM 721 N N . GLY A 1 93 ? -23.545 -1.677 37.831 1.00 90.31 93 GLY A N 1
ATOM 722 C CA . GLY A 1 93 ? -23.119 -2.190 36.540 1.00 90.31 93 GLY A CA 1
ATOM 723 C C . GLY A 1 93 ? -24.063 -3.227 35.954 1.00 90.31 93 GLY A C 1
ATOM 724 O O . GLY A 1 93 ? -25.212 -3.372 36.382 1.00 90.31 93 GLY A O 1
ATOM 725 N N . THR A 1 94 ? -23.548 -3.969 34.978 1.00 86.88 94 THR A N 1
ATOM 726 C CA . THR A 1 94 ? -24.247 -5.088 34.337 1.00 86.88 94 THR A CA 1
ATOM 727 C C . THR A 1 94 ? -23.477 -6.385 34.553 1.00 86.88 94 THR A C 1
ATOM 729 O O . THR A 1 94 ? -22.253 -6.415 34.424 1.00 86.88 94 THR A O 1
ATOM 732 N N . VAL A 1 95 ? -24.177 -7.467 34.889 1.00 86.31 95 VAL A N 1
ATOM 733 C CA . VAL A 1 95 ? -23.569 -8.795 35.065 1.00 86.31 95 VAL A CA 1
ATOM 734 C C . VAL A 1 95 ? -23.001 -9.293 33.732 1.00 86.31 95 VAL A C 1
ATOM 736 O O . VAL A 1 95 ? -23.738 -9.378 32.750 1.00 86.31 95 VAL A O 1
ATOM 739 N N . VAL A 1 96 ? -21.719 -9.671 33.704 1.00 77.81 96 VAL A N 1
ATOM 740 C CA . VAL A 1 96 ? -21.036 -10.224 32.512 1.00 77.81 96 VAL A CA 1
ATOM 741 C C . VAL A 1 96 ? -20.520 -11.648 32.692 1.00 77.81 96 VAL A C 1
ATOM 743 O O . VAL A 1 96 ? -20.299 -12.334 31.702 1.00 77.81 96 VAL A O 1
ATOM 746 N N . ALA A 1 97 ? -20.347 -12.113 33.931 1.00 76.19 97 ALA A N 1
ATOM 747 C CA . ALA A 1 97 ? -20.067 -13.518 34.224 1.00 76.19 97 ALA A CA 1
ATOM 748 C C . ALA A 1 97 ? -20.641 -13.913 35.591 1.00 76.19 97 ALA A C 1
ATOM 750 O O . ALA A 1 97 ? -20.873 -13.057 36.449 1.00 76.19 97 ALA A O 1
ATOM 751 N N . LEU A 1 98 ? -20.868 -15.211 35.782 1.00 80.38 98 LEU A N 1
ATOM 752 C CA . LEU A 1 98 ? -21.517 -15.795 36.956 1.00 80.38 98 LEU A CA 1
ATOM 753 C C . LEU A 1 98 ? -20.709 -16.999 37.449 1.00 80.38 98 LEU A C 1
ATOM 755 O O . LEU A 1 98 ? -20.275 -17.807 36.634 1.00 80.38 98 LEU A O 1
ATOM 759 N N . GLY A 1 99 ? -20.548 -17.134 38.765 1.00 77.00 99 GLY A N 1
ATOM 760 C CA . GLY A 1 99 ? -20.114 -18.379 39.401 1.00 77.00 99 GLY A CA 1
ATOM 761 C C . GLY A 1 99 ? -21.259 -19.395 39.515 1.00 77.00 99 GLY A C 1
ATOM 762 O O . GLY A 1 99 ? -22.438 -19.037 39.442 1.00 77.00 99 GLY A O 1
ATOM 763 N N . ASP A 1 100 ? -20.925 -20.667 39.734 1.00 76.06 100 ASP A N 1
ATOM 764 C CA . ASP A 1 100 ? -21.870 -21.795 39.670 1.00 76.06 100 ASP A CA 1
ATOM 765 C C . ASP A 1 100 ? -23.104 -21.650 40.579 1.00 76.06 100 ASP A C 1
ATOM 767 O O . ASP A 1 100 ? -24.226 -21.947 40.169 1.00 76.06 100 ASP A O 1
ATOM 771 N N . ARG A 1 101 ? -22.941 -21.163 41.815 1.00 78.12 101 ARG A N 1
ATOM 772 C CA . ARG A 1 101 ? -24.062 -20.906 42.740 1.00 78.12 101 ARG A CA 1
ATOM 773 C C . ARG A 1 101 ? -24.861 -19.684 42.304 1.00 78.12 101 ARG A C 1
ATOM 775 O O . ARG A 1 101 ? -26.087 -19.731 42.343 1.00 78.12 101 ARG A O 1
ATOM 782 N N . ALA A 1 102 ? -24.184 -18.620 41.876 1.00 81.44 102 ALA A N 1
ATOM 783 C CA . ALA A 1 102 ? -24.840 -17.395 41.433 1.00 81.44 102 ALA A CA 1
ATOM 784 C C . ALA A 1 102 ? -25.691 -17.616 40.170 1.00 81.44 102 ALA A C 1
ATOM 786 O O . ALA A 1 102 ? -26.771 -17.038 40.053 1.00 81.44 102 ALA A O 1
ATOM 787 N N . SER A 1 103 ? -25.268 -18.524 39.281 1.00 82.75 103 SER A N 1
ATOM 788 C CA . SER A 1 103 ? -25.992 -18.892 38.053 1.00 82.75 103 SER A CA 1
ATOM 789 C C . SER A 1 103 ? -27.413 -19.428 38.281 1.00 82.75 103 SER A C 1
ATOM 791 O O . SER A 1 103 ? -28.238 -19.399 37.370 1.00 82.75 103 SER A O 1
ATOM 793 N N . LYS A 1 104 ? -27.733 -19.875 39.504 1.00 83.38 104 LYS A N 1
ATOM 794 C CA . LYS A 1 104 ? -29.070 -20.366 39.870 1.00 83.38 104 LYS A CA 1
ATOM 795 C C . LYS A 1 104 ? -30.098 -19.247 40.052 1.00 83.38 104 LYS A C 1
ATOM 797 O O . LYS A 1 104 ? -31.282 -19.486 39.831 1.00 83.38 104 LYS A O 1
ATOM 802 N N . SER A 1 105 ? -29.655 -18.053 40.449 1.00 80.69 105 SER A N 1
ATOM 803 C CA . SER A 1 105 ? -30.539 -16.939 40.837 1.00 80.69 105 SER A CA 1
ATOM 804 C C . SER A 1 105 ? -30.295 -15.653 40.040 1.00 80.69 105 SER A C 1
ATOM 806 O O . SER A 1 105 ? -31.115 -14.740 40.095 1.00 80.69 105 SER A O 1
ATOM 808 N N . TRP A 1 106 ? -29.199 -15.582 39.281 1.00 87.56 106 TRP A N 1
ATOM 809 C CA . TRP A 1 106 ? -28.786 -14.413 38.504 1.00 87.56 106 TRP A CA 1
ATOM 810 C C . TRP A 1 106 ? -28.584 -14.763 37.028 1.00 87.56 106 TRP A C 1
ATOM 812 O O . TRP A 1 106 ? -28.337 -15.914 36.672 1.00 87.56 106 TRP A O 1
ATOM 822 N N . LYS A 1 107 ? -28.680 -13.755 36.156 1.00 87.00 107 LYS A N 1
ATOM 823 C CA . LYS A 1 107 ? -28.517 -13.882 34.700 1.00 87.00 107 LYS A CA 1
ATOM 824 C C . LYS A 1 107 ? -27.548 -12.826 34.170 1.00 87.00 107 LYS A C 1
ATOM 826 O O . LYS A 1 107 ? -27.567 -11.674 34.602 1.00 87.00 107 LYS A O 1
ATOM 831 N N . ILE A 1 108 ? -26.728 -13.217 33.194 1.00 84.88 108 ILE A N 1
ATOM 832 C CA . ILE A 1 108 ? -25.881 -12.288 32.434 1.00 84.88 108 ILE A CA 1
ATOM 833 C C . ILE A 1 108 ? -26.779 -11.242 31.754 1.00 84.88 108 ILE A C 1
ATOM 835 O O . ILE A 1 108 ? -27.861 -11.569 31.268 1.00 84.88 108 ILE A O 1
ATOM 839 N N . GLY A 1 109 ? -26.347 -9.980 31.759 1.00 81.19 109 GLY A N 1
ATOM 840 C CA . GLY A 1 109 ? -27.109 -8.841 31.239 1.00 81.19 109 GLY A CA 1
ATOM 841 C C . GLY A 1 109 ? -28.004 -8.134 32.266 1.00 81.19 109 GLY A C 1
ATOM 842 O O . GLY A 1 109 ? -28.528 -7.064 31.965 1.00 81.19 109 GLY A O 1
ATOM 843 N N . GLN A 1 110 ? -28.168 -8.669 33.483 1.00 87.94 110 GLN A N 1
ATOM 844 C CA . GLN A 1 110 ? -28.934 -7.988 34.535 1.00 87.94 110 GLN A CA 1
ATOM 845 C C . GLN A 1 110 ? -28.206 -6.748 35.063 1.00 87.94 110 GLN A C 1
ATOM 847 O O . GLN A 1 110 ? -26.992 -6.766 35.279 1.00 87.94 110 GLN A O 1
ATOM 852 N N . ARG A 1 111 ? -28.974 -5.684 35.319 1.00 90.81 111 ARG A N 1
ATOM 853 C CA . ARG A 1 111 ? -28.498 -4.460 35.971 1.00 90.81 111 ARG A CA 1
ATOM 854 C C . ARG A 1 111 ? -28.467 -4.679 37.477 1.00 90.81 111 ARG A C 1
ATOM 856 O O . ARG A 1 111 ? -29.456 -5.118 38.062 1.00 90.81 111 ARG A O 1
ATOM 863 N N . VAL A 1 112 ? -27.343 -4.372 38.104 1.00 91.94 112 VAL A N 1
ATOM 864 C CA . VAL A 1 112 ? -27.080 -4.751 39.494 1.00 91.94 112 VAL A CA 1
ATOM 865 C C . VAL A 1 112 ? -26.269 -3.676 40.204 1.00 91.94 112 VAL A C 1
ATOM 867 O O . VAL A 1 112 ? -25.412 -3.017 39.609 1.00 91.94 112 VAL A O 1
ATOM 870 N N . GLY A 1 113 ? -26.579 -3.480 41.479 1.00 91.56 113 GLY A N 1
ATOM 871 C CA . GLY A 1 113 ? -25.816 -2.654 42.399 1.00 91.56 113 GLY A CA 1
ATOM 872 C C . GLY A 1 113 ? -25.232 -3.506 43.515 1.00 91.56 113 GLY A C 1
ATOM 873 O O . GLY A 1 113 ? -25.856 -4.468 43.960 1.00 91.56 113 GLY A O 1
ATOM 874 N N . MET A 1 114 ? -24.024 -3.159 43.943 1.00 89.56 114 MET A N 1
ATOM 875 C CA . MET A 1 114 ? -23.281 -3.891 44.964 1.00 89.56 114 MET A CA 1
ATOM 876 C C . MET A 1 114 ? -23.108 -3.003 46.201 1.00 89.56 114 MET A C 1
ATOM 878 O O . MET A 1 114 ? -22.647 -1.866 46.092 1.00 89.56 114 MET A O 1
ATOM 882 N N . LEU A 1 115 ? -23.445 -3.528 47.382 1.00 88.44 115 LEU A N 1
ATOM 883 C CA . LEU A 1 115 ? -23.081 -2.897 48.654 1.00 88.44 115 LEU A CA 1
ATOM 884 C C . LEU A 1 115 ? -21.564 -2.991 48.881 1.00 88.44 115 LEU A C 1
ATOM 886 O O . LEU A 1 115 ? -20.878 -3.821 48.296 1.00 88.44 115 LEU A O 1
ATOM 890 N N . ASN A 1 116 ? -21.015 -2.192 49.793 1.00 85.25 116 ASN A N 1
ATOM 891 C CA . ASN A 1 116 ? -19.570 -2.167 50.054 1.00 85.25 116 ASN A CA 1
ATOM 892 C C . ASN A 1 116 ? -18.970 -3.495 50.567 1.00 85.25 116 ASN A C 1
ATOM 894 O O . ASN A 1 116 ? -17.749 -3.603 50.646 1.00 85.25 116 ASN A O 1
ATOM 898 N N . LEU A 1 117 ? -19.791 -4.482 50.933 1.00 79.31 117 LEU A N 1
ATOM 899 C CA . LEU A 1 117 ? -19.374 -5.791 51.435 1.00 79.31 117 LEU A CA 1
ATOM 900 C C . LEU A 1 117 ? -19.068 -6.728 50.258 1.00 79.31 117 LEU A C 1
ATOM 902 O O . LEU A 1 117 ? -19.974 -7.159 49.548 1.00 79.31 117 LEU A O 1
ATOM 906 N N . ARG A 1 118 ? -17.788 -7.038 50.046 1.00 67.81 118 ARG A N 1
ATOM 907 C CA . ARG A 1 118 ? -17.310 -7.875 48.937 1.00 67.81 118 ARG A CA 1
ATOM 908 C C . ARG A 1 118 ? -17.297 -9.363 49.265 1.00 67.81 118 ARG A C 1
ATOM 910 O O . ARG A 1 118 ? -17.497 -10.163 48.361 1.00 67.81 118 ARG A O 1
ATOM 917 N N . HIS A 1 119 ? -17.048 -9.723 50.520 1.00 67.81 119 HIS A N 1
ATOM 918 C CA . HIS A 1 119 ? -17.054 -11.109 50.974 1.00 67.81 119 HIS A CA 1
ATOM 919 C C . HIS A 1 119 ? -17.371 -11.184 52.471 1.00 67.81 119 HIS A C 1
ATOM 921 O O . HIS A 1 119 ? -16.965 -10.302 53.236 1.00 67.81 119 HIS A O 1
ATOM 927 N N . ALA A 1 120 ? -18.074 -12.238 52.891 1.00 60.16 120 ALA A N 1
ATOM 928 C CA . ALA A 1 120 ? -18.293 -12.570 54.293 1.00 60.16 120 ALA A CA 1
ATOM 929 C C . ALA A 1 120 ? -18.065 -14.068 54.526 1.00 60.16 120 ALA A C 1
ATOM 931 O O . ALA A 1 120 ? -18.619 -14.919 53.830 1.00 60.16 120 ALA A O 1
ATOM 932 N N . TYR A 1 121 ? -17.262 -14.391 55.538 1.00 60.19 121 TYR A N 1
ATOM 933 C CA . TYR A 1 121 ? -17.062 -15.766 55.982 1.00 60.19 121 TYR A CA 1
ATOM 934 C C . TYR A 1 121 ? -18.253 -16.178 56.861 1.00 60.19 121 TYR A C 1
ATOM 936 O O . TYR A 1 121 ? -18.412 -15.670 57.972 1.00 60.19 121 TYR A O 1
ATOM 944 N N . ASN A 1 122 ? -19.093 -17.088 56.362 1.00 57.00 122 ASN A N 1
ATOM 945 C CA . ASN A 1 122 ? -20.365 -17.514 56.974 1.00 57.00 122 ASN A CA 1
ATOM 946 C C . ASN A 1 122 ? -20.225 -18.375 58.254 1.00 57.00 122 ASN A C 1
ATOM 948 O O . ASN A 1 122 ? -21.124 -19.154 58.556 1.00 57.00 122 ASN A O 1
ATOM 952 N N . ASP A 1 123 ? -19.121 -18.260 58.997 1.00 61.41 123 ASP A N 1
ATOM 953 C CA . ASP A 1 123 ? -18.820 -19.130 60.149 1.00 61.41 123 ASP A CA 1
ATOM 954 C C . ASP A 1 123 ? -18.165 -18.393 61.339 1.00 61.41 123 ASP A C 1
ATOM 956 O O . ASP A 1 123 ? -17.551 -19.003 62.209 1.00 61.41 123 ASP A O 1
ATOM 960 N N . CYS A 1 124 ? -18.246 -17.056 61.392 1.00 65.50 124 CYS A N 1
ATOM 961 C CA . CYS A 1 124 ? -17.769 -16.290 62.553 1.00 65.50 124 CYS A CA 1
ATOM 962 C C . CYS A 1 124 ? -18.897 -16.007 63.558 1.00 65.50 124 CYS A C 1
ATOM 964 O O . CYS A 1 124 ? -20.074 -15.965 63.193 1.00 65.50 124 CYS A O 1
ATOM 966 N N . HIS A 1 125 ? -18.535 -15.710 64.811 1.00 62.25 125 HIS A N 1
ATOM 967 C CA . HIS A 1 125 ? -19.483 -15.421 65.897 1.00 62.25 125 HIS A CA 1
ATOM 968 C C . HIS A 1 125 ? -20.512 -14.339 65.512 1.00 62.25 125 HIS A C 1
ATOM 970 O O . HIS A 1 125 ? -21.711 -14.501 65.745 1.00 62.25 125 HIS A O 1
ATOM 976 N N . GLY A 1 126 ? -20.062 -13.269 64.846 1.00 63.66 126 GLY A N 1
ATOM 977 C CA . GLY A 1 126 ? -20.937 -12.223 64.307 1.00 63.66 126 GLY A CA 1
ATOM 978 C C . GLY A 1 126 ? -21.955 -12.684 63.248 1.00 63.66 126 GLY A C 1
ATOM 979 O O . GLY A 1 126 ? -23.065 -12.159 63.223 1.00 63.66 126 GLY A O 1
ATOM 980 N N . CYS A 1 127 ? -21.625 -13.674 62.409 1.00 65.25 127 CYS A N 1
ATOM 981 C CA . CYS A 1 127 ? -22.539 -14.210 61.388 1.00 65.25 127 CYS A CA 1
ATOM 982 C C . CYS A 1 127 ? -23.562 -15.189 61.977 1.00 65.25 127 CYS A C 1
ATOM 984 O O . CYS A 1 127 ? -24.714 -15.204 61.545 1.00 65.25 127 CYS A O 1
ATOM 986 N N . SER A 1 128 ? -23.145 -15.991 62.960 1.00 63.84 128 SER A N 1
ATOM 987 C CA . SER A 1 128 ? -23.959 -17.066 63.539 1.00 63.84 128 SER A CA 1
ATOM 988 C C . SER A 1 128 ? -24.980 -16.560 64.563 1.00 63.84 128 SER A C 1
ATOM 990 O O . SER A 1 128 ? -26.098 -17.069 64.603 1.00 63.84 128 SER A O 1
ATOM 992 N N . ASN A 1 129 ? -24.620 -15.544 65.360 1.00 63.75 129 ASN A N 1
ATOM 993 C CA . ASN A 1 129 ? -25.451 -15.055 66.472 1.00 63.75 129 ASN A CA 1
ATOM 994 C C . ASN A 1 129 ? -26.360 -13.873 66.118 1.00 63.75 129 ASN A C 1
ATOM 996 O O . ASN A 1 129 ? -27.324 -13.606 66.829 1.00 63.75 129 ASN A O 1
ATOM 1000 N N . TYR A 1 130 ? -26.087 -13.178 65.014 1.00 67.38 130 TYR A N 1
ATOM 1001 C CA . TYR A 1 130 ? -26.916 -12.078 64.533 1.00 67.38 130 TYR A CA 1
ATOM 1002 C C . TYR A 1 130 ? -27.442 -12.446 63.148 1.00 67.38 130 TYR A C 1
ATOM 1004 O O . TYR A 1 130 ? -26.838 -12.109 62.134 1.00 67.38 130 TYR A O 1
ATOM 1012 N N . ARG A 1 131 ? -28.550 -13.189 63.106 1.00 64.00 131 ARG A N 1
ATOM 1013 C CA . ARG A 1 131 ? -29.218 -13.601 61.862 1.00 64.00 131 ARG A CA 1
ATOM 1014 C C . ARG A 1 131 ? -30.426 -12.715 61.590 1.00 64.00 131 ARG A C 1
ATOM 1016 O O . ARG A 1 131 ? -31.054 -12.210 62.518 1.00 64.00 131 ARG A O 1
ATOM 1023 N N . GLU A 1 132 ? -30.738 -12.523 60.316 1.00 63.88 132 GLU A N 1
ATOM 1024 C CA . GLU A 1 132 ? -31.958 -11.851 59.870 1.00 63.88 132 GLU A CA 1
ATOM 1025 C C . GLU A 1 132 ? -32.811 -12.891 59.136 1.00 63.88 132 GLU A C 1
ATOM 1027 O O . GLU A 1 132 ? -32.541 -13.252 57.989 1.00 63.88 132 GLU A O 1
ATOM 1032 N N . GLY A 1 133 ? -33.769 -13.475 59.862 1.00 68.88 133 GLY A N 1
ATOM 1033 C CA . GLY A 1 133 ? -34.402 -14.732 59.457 1.00 68.88 133 GLY A CA 1
ATOM 1034 C C . GLY A 1 133 ? -33.372 -15.865 59.379 1.00 68.88 133 GLY A C 1
ATOM 1035 O O . GLY A 1 133 ? -32.562 -16.042 60.289 1.00 68.88 133 GLY A O 1
ATOM 1036 N N . ASP A 1 134 ? -33.367 -16.598 58.267 1.00 61.81 134 ASP A N 1
ATOM 1037 C CA . ASP A 1 134 ? -32.427 -17.701 58.032 1.00 61.81 134 ASP A CA 1
ATOM 1038 C C . ASP A 1 134 ? -31.044 -17.242 57.527 1.00 61.81 134 ASP A C 1
ATOM 1040 O O . ASP A 1 134 ? -30.116 -18.054 57.447 1.00 61.81 134 ASP A O 1
ATOM 1044 N N . LEU A 1 135 ? -30.861 -15.953 57.214 1.00 62.62 135 LEU A N 1
ATOM 1045 C CA . LEU A 1 135 ? -29.640 -15.435 56.590 1.00 62.62 135 LEU A CA 1
ATOM 1046 C C . LEU A 1 135 ? -28.634 -14.880 57.621 1.00 62.62 135 LEU A C 1
ATOM 1048 O O . LEU A 1 135 ? -29.030 -14.178 58.557 1.00 62.62 135 LEU A O 1
ATOM 1052 N N . PRO A 1 136 ? -27.323 -15.152 57.462 1.00 65.00 136 PRO A N 1
ATOM 1053 C CA . PRO A 1 136 ? -26.281 -14.545 58.289 1.00 65.00 136 PRO A CA 1
ATOM 1054 C C . PRO A 1 136 ? -26.137 -13.044 57.993 1.00 65.00 136 PRO A C 1
ATOM 1056 O O . PRO A 1 136 ? -26.147 -12.611 56.838 1.00 65.00 136 PRO A O 1
ATOM 1059 N N . ASN A 1 137 ? -25.958 -12.223 59.032 1.00 75.44 137 ASN A N 1
ATOM 1060 C CA . ASN A 1 137 ? -25.789 -10.779 58.865 1.00 75.44 137 ASN A CA 1
ATOM 1061 C C . ASN A 1 137 ? -24.334 -10.415 58.530 1.00 75.44 137 ASN A C 1
ATOM 1063 O O . ASN A 1 137 ? -23.511 -10.136 59.407 1.00 75.44 137 ASN A O 1
ATOM 1067 N N . MET A 1 138 ? -24.038 -10.338 57.231 1.00 73.69 138 MET A N 1
ATOM 1068 C CA . MET A 1 138 ? -22.697 -10.056 56.693 1.00 73.69 138 MET A CA 1
ATOM 1069 C C . MET A 1 138 ? -22.061 -8.753 57.205 1.00 73.69 138 MET A C 1
ATOM 1071 O O . MET A 1 138 ? -20.839 -8.622 57.241 1.00 73.69 138 MET A O 1
ATOM 1075 N N . ARG A 1 139 ? -22.867 -7.786 57.659 1.00 76.75 139 ARG A N 1
ATOM 1076 C CA . ARG A 1 139 ? -22.388 -6.497 58.188 1.00 76.75 139 ARG A CA 1
ATOM 1077 C C . ARG A 1 139 ? -21.548 -6.660 59.455 1.00 76.75 139 ARG A C 1
ATOM 1079 O O . ARG A 1 139 ? -20.603 -5.900 59.685 1.00 76.75 139 ARG A O 1
ATOM 1086 N N . LEU A 1 140 ? -21.900 -7.653 60.271 1.00 78.19 140 LEU A N 1
ATOM 1087 C CA . LEU A 1 140 ? -21.258 -7.952 61.550 1.00 78.19 140 LEU A CA 1
ATOM 1088 C C . LEU A 1 140 ? -20.203 -9.057 61.427 1.00 78.19 140 LEU A C 1
ATOM 1090 O O . LEU A 1 140 ? -19.642 -9.474 62.435 1.00 78.19 140 LEU A O 1
ATOM 1094 N N . CYS A 1 141 ? -19.892 -9.503 60.205 1.00 76.12 141 CYS A N 1
ATOM 1095 C CA . CYS A 1 141 ? -18.815 -10.454 59.973 1.00 76.12 141 CYS A CA 1
ATOM 1096 C C . CYS A 1 141 ? -17.465 -9.846 60.394 1.00 76.12 141 CYS A C 1
ATOM 1098 O O . CYS A 1 141 ? -17.134 -8.707 60.038 1.00 76.12 141 CYS A O 1
ATOM 1100 N N . GLU A 1 142 ? -16.697 -10.607 61.171 1.00 74.75 142 GLU A N 1
ATOM 1101 C CA . GLU A 1 142 ? -15.363 -10.227 61.657 1.00 74.75 142 GLU A CA 1
ATOM 1102 C C . GLU A 1 142 ? -14.321 -10.293 60.533 1.00 74.75 142 GLU A C 1
ATOM 1104 O O . GLU A 1 142 ? -13.425 -9.459 60.473 1.00 74.75 142 GLU A O 1
ATOM 1109 N N . ASN A 1 143 ? -14.517 -11.212 59.584 1.00 73.88 143 ASN A N 1
ATOM 1110 C CA . ASN A 1 143 ? -13.641 -11.451 58.436 1.00 73.88 143 ASN A CA 1
ATOM 1111 C C . ASN A 1 143 ? -14.215 -10.863 57.134 1.00 73.88 143 ASN A C 1
ATOM 1113 O O . ASN A 1 143 ? -14.060 -11.452 56.066 1.00 73.88 143 ASN A O 1
ATOM 1117 N N . LYS A 1 144 ? -14.952 -9.745 57.216 1.00 74.88 144 LYS A N 1
ATOM 1118 C CA . LYS A 1 144 ? -15.518 -9.095 56.023 1.00 74.88 144 LYS A CA 1
ATOM 1119 C C . LYS A 1 144 ? -14.447 -8.373 55.214 1.00 74.88 144 LYS A C 1
ATOM 1121 O O . LYS A 1 144 ? -13.578 -7.716 55.783 1.00 74.88 144 LYS A O 1
ATOM 1126 N N . GLU A 1 145 ? -14.596 -8.411 53.896 1.00 77.62 145 GLU A N 1
ATOM 1127 C CA . GLU A 1 145 ? -13.821 -7.588 52.967 1.00 77.62 145 GLU A CA 1
ATOM 1128 C C . GLU A 1 145 ? -14.678 -6.429 52.460 1.00 77.62 145 GLU A C 1
ATOM 1130 O O . GLU A 1 145 ? -15.781 -6.639 51.947 1.00 77.62 145 GLU A O 1
ATOM 1135 N N . MET A 1 146 ? -14.181 -5.197 52.589 1.00 83.50 146 MET A N 1
ATOM 1136 C CA . MET A 1 146 ? -14.884 -4.001 52.117 1.00 83.50 146 MET A CA 1
ATOM 1137 C C . MET A 1 146 ? -14.239 -3.414 50.858 1.00 83.50 146 MET A C 1
ATOM 1139 O O . MET A 1 146 ? -13.090 -2.957 50.893 1.00 83.50 146 MET A O 1
ATOM 1143 N N . ALA A 1 147 ? -15.000 -3.382 49.762 1.00 85.25 147 ALA A N 1
ATOM 1144 C CA . ALA A 1 147 ? -14.573 -2.808 48.487 1.00 85.25 147 ALA A CA 1
ATOM 1145 C C . ALA A 1 147 ? -14.260 -1.313 48.640 1.00 85.25 147 ALA A C 1
ATOM 1147 O O . ALA A 1 147 ? -15.005 -0.593 49.298 1.00 85.25 147 ALA A O 1
ATOM 1148 N N . GLY A 1 148 ? -13.155 -0.849 48.056 1.00 82.12 148 GLY A N 1
ATOM 1149 C CA . GLY A 1 148 ? -12.717 0.550 48.105 1.00 82.12 148 GLY A CA 1
ATOM 1150 C C . GLY A 1 148 ? -12.184 1.015 49.465 1.00 82.12 148 GLY A C 1
ATOM 1151 O O . GLY A 1 148 ? -11.796 2.174 49.585 1.00 82.12 148 GLY A O 1
ATOM 1152 N N . ILE A 1 149 ? -12.163 0.135 50.477 1.00 84.81 149 ILE A N 1
ATOM 1153 C CA . ILE A 1 149 ? -11.683 0.431 51.834 1.00 84.81 149 ILE A CA 1
ATOM 1154 C C . ILE A 1 149 ? -10.542 -0.513 52.205 1.00 84.81 149 ILE A C 1
ATOM 1156 O O . ILE A 1 149 ? -9.421 -0.059 52.391 1.00 84.81 149 ILE A O 1
ATOM 1160 N N . GLN A 1 150 ? -10.802 -1.815 52.326 1.00 80.00 150 GLN A N 1
ATOM 1161 C CA . GLN A 1 150 ? -9.775 -2.816 52.655 1.00 80.00 150 GLN A CA 1
ATOM 1162 C C . GLN A 1 150 ? -9.198 -3.473 51.396 1.00 80.00 150 GLN A C 1
ATOM 1164 O O . GLN A 1 150 ? -8.029 -3.849 51.388 1.00 80.00 150 GLN A O 1
ATOM 1169 N N . ASP A 1 151 ? -10.005 -3.558 50.336 1.00 77.06 151 ASP A N 1
ATOM 1170 C CA . ASP A 1 151 ? -9.638 -4.127 49.038 1.00 77.06 151 ASP A CA 1
ATOM 1171 C C . ASP A 1 151 ? -10.001 -3.166 47.887 1.00 77.06 151 ASP A C 1
ATOM 1173 O O . ASP A 1 151 ? -10.604 -2.110 48.102 1.00 77.06 151 ASP A O 1
ATOM 1177 N N . GLY A 1 152 ? -9.643 -3.518 46.652 1.00 78.38 152 GLY A N 1
ATOM 1178 C CA . GLY A 1 152 ? -9.901 -2.723 45.453 1.00 78.38 152 GLY A CA 1
ATOM 1179 C C . GLY A 1 152 ? -11.387 -2.403 45.248 1.00 78.38 152 GLY A C 1
ATOM 1180 O O . GLY A 1 152 ? -12.247 -3.283 45.331 1.00 78.38 152 GLY A O 1
ATOM 1181 N N . GLY A 1 153 ? -11.663 -1.122 45.000 1.00 83.12 153 GLY A N 1
ATOM 1182 C CA . GLY A 1 153 ? -12.981 -0.543 44.760 1.00 83.12 153 GLY A CA 1
ATOM 1183 C C . GLY A 1 153 ? -13.433 -0.506 43.298 1.00 83.12 153 GLY A C 1
ATOM 1184 O O . GLY A 1 153 ? -12.912 -1.217 42.445 1.00 83.12 153 GLY A O 1
ATOM 1185 N N . ALA A 1 154 ? -14.441 0.325 43.030 1.00 84.44 154 ALA A N 1
ATOM 1186 C CA . ALA A 1 154 ? -15.266 0.326 41.821 1.00 84.44 154 ALA A CA 1
ATOM 1187 C C . ALA A 1 154 ? -14.776 1.223 40.673 1.00 84.44 154 ALA A C 1
ATOM 1189 O O . ALA A 1 154 ? -15.402 1.240 39.615 1.00 84.44 154 ALA A O 1
ATOM 1190 N N . PHE A 1 155 ? -13.685 1.976 40.839 1.00 84.06 155 PHE A N 1
ATOM 1191 C CA . PHE A 1 155 ? -13.096 2.780 39.753 1.00 84.06 155 PHE A CA 1
ATOM 1192 C C . PHE A 1 155 ? -12.254 1.930 38.783 1.00 84.06 155 PHE A C 1
ATOM 1194 O O . PHE A 1 155 ? -11.109 2.254 38.476 1.00 84.06 155 PHE A O 1
ATOM 1201 N N . VAL A 1 156 ? -12.836 0.826 38.311 1.00 73.50 156 VAL A N 1
ATOM 1202 C CA . VAL A 1 156 ? -12.257 -0.177 37.401 1.00 73.50 156 VAL A CA 1
ATOM 1203 C C . VAL A 1 156 ? -13.323 -0.675 36.430 1.00 73.50 156 VAL A C 1
ATOM 1205 O O . VAL A 1 156 ? -14.515 -0.607 36.714 1.00 73.50 156 VAL A O 1
ATOM 1208 N N . GLU A 1 157 ? -12.906 -1.196 35.276 1.00 68.38 157 GLU A N 1
ATOM 1209 C CA . GLU A 1 157 ? -13.837 -1.659 34.235 1.00 68.38 157 GLU A CA 1
ATOM 1210 C C . GLU A 1 157 ? -14.666 -2.877 34.663 1.00 68.38 157 GLU A C 1
ATOM 1212 O O . GLU A 1 157 ? -15.826 -3.003 34.265 1.00 68.38 157 GLU A O 1
ATOM 1217 N N . TYR A 1 158 ? -14.089 -3.741 35.503 1.00 76.06 158 TYR A N 1
ATOM 1218 C CA . TYR A 1 158 ? -14.749 -4.920 36.049 1.00 76.06 158 TYR A CA 1
ATOM 1219 C C . TYR A 1 158 ? -14.497 -5.035 37.546 1.00 76.06 158 TYR A C 1
ATOM 1221 O O . TYR A 1 158 ? -13.362 -4.883 37.999 1.00 76.06 158 TYR A O 1
ATOM 1229 N N . ILE A 1 159 ? -15.539 -5.388 38.295 1.00 79.69 159 ILE A N 1
ATOM 1230 C CA . ILE A 1 159 ? -15.438 -5.715 39.717 1.00 79.69 159 ILE A CA 1
ATOM 1231 C C . ILE A 1 159 ? -16.172 -7.023 39.999 1.00 79.69 159 ILE A C 1
ATOM 1233 O O . ILE A 1 159 ? -17.175 -7.346 39.363 1.00 79.69 159 ILE A O 1
ATOM 1237 N N . VAL A 1 160 ? -15.643 -7.804 40.935 1.00 80.12 160 VAL A N 1
ATOM 1238 C CA . VAL A 1 160 ? -16.300 -9.017 41.421 1.00 80.12 160 VAL A CA 1
ATOM 1239 C C . VAL A 1 160 ? -17.133 -8.652 42.642 1.00 80.12 160 VAL A C 1
ATOM 1241 O O . VAL A 1 160 ? -16.608 -8.058 43.583 1.00 80.12 160 VAL A O 1
ATOM 1244 N N . ALA A 1 161 ? -18.412 -9.009 42.604 1.00 80.25 161 ALA A N 1
ATOM 1245 C CA . ALA A 1 161 ? -19.377 -8.788 43.669 1.00 80.25 161 ALA A CA 1
ATOM 1246 C C . ALA A 1 161 ? -19.878 -10.122 44.226 1.00 80.25 161 ALA A C 1
ATOM 1248 O O . ALA A 1 161 ? -19.974 -11.110 43.494 1.00 80.25 161 ALA A O 1
ATOM 1249 N N . ASP A 1 162 ? -20.226 -10.143 45.508 1.00 80.44 162 ASP A N 1
ATOM 1250 C CA . ASP A 1 162 ? -20.928 -11.276 46.104 1.00 80.44 162 ASP A CA 1
ATOM 1251 C C . ASP A 1 162 ? -22.421 -11.187 45.759 1.00 80.44 162 ASP A C 1
ATOM 1253 O O . ASP A 1 162 ? -23.032 -10.114 45.844 1.00 80.44 162 ASP A O 1
ATOM 1257 N N . ALA A 1 163 ? -23.017 -12.305 45.344 1.00 81.19 163 ALA A N 1
ATOM 1258 C CA . ALA A 1 163 ? -24.444 -12.376 45.044 1.00 81.19 163 ALA A CA 1
ATOM 1259 C C . ALA A 1 163 ? -25.315 -11.997 46.256 1.00 81.19 163 ALA A C 1
ATOM 1261 O O . ALA A 1 163 ? -26.383 -11.401 46.084 1.00 81.19 163 ALA A O 1
ATOM 1262 N N . ASP A 1 164 ? -24.842 -12.287 47.470 1.00 77.31 164 ASP A N 1
ATOM 1263 C CA . ASP A 1 164 ? -25.587 -12.079 48.713 1.00 77.31 164 ASP A CA 1
ATOM 1264 C C . ASP A 1 164 ? -25.484 -10.635 49.244 1.00 77.31 164 ASP A C 1
ATOM 1266 O O . ASP A 1 164 ? -26.260 -10.234 50.113 1.00 77.31 164 ASP A O 1
ATOM 1270 N N . SER A 1 165 ? -24.585 -9.816 48.684 1.00 79.81 165 SER A N 1
ATOM 1271 C CA . SER A 1 165 ? -24.470 -8.373 48.961 1.00 79.81 165 SER A CA 1
ATOM 1272 C C . SER A 1 165 ? -24.893 -7.486 47.781 1.00 79.81 165 SER A C 1
ATOM 1274 O O . SER A 1 165 ? -24.720 -6.263 47.817 1.00 79.81 165 SER A O 1
ATOM 1276 N N . SER A 1 166 ? -25.478 -8.095 46.744 1.00 88.38 166 SER A N 1
ATOM 1277 C CA . SER A 1 166 ? -25.906 -7.429 45.512 1.00 88.38 166 SER A CA 1
ATOM 1278 C C . SER A 1 166 ? -27.433 -7.342 45.391 1.00 88.38 166 SER A C 1
ATOM 1280 O O . SER A 1 166 ? -28.174 -8.217 45.850 1.00 88.38 166 SER A O 1
ATOM 1282 N N . THR A 1 167 ? -27.926 -6.291 44.736 1.00 90.75 167 THR A N 1
ATOM 1283 C CA . THR A 1 167 ? -29.358 -6.042 44.494 1.00 90.75 167 THR A CA 1
ATOM 1284 C C . THR A 1 167 ? -29.629 -5.741 43.023 1.00 90.75 167 THR A C 1
ATOM 1286 O O . THR A 1 167 ? -28.784 -5.171 42.327 1.00 90.75 167 THR A O 1
ATOM 1289 N N . LEU A 1 168 ? -30.806 -6.130 42.533 1.00 91.69 168 LEU A N 1
ATOM 1290 C CA . LEU A 1 168 ? -31.227 -5.819 41.169 1.00 91.69 168 LEU A CA 1
ATOM 1291 C C . LEU A 1 168 ? -31.584 -4.338 41.048 1.00 91.69 168 LEU A C 1
ATOM 1293 O O . LEU A 1 168 ? -32.234 -3.755 41.914 1.00 91.69 168 LEU A O 1
ATOM 1297 N N . LEU A 1 169 ? -31.175 -3.733 39.937 1.00 90.75 169 LEU A N 1
ATOM 1298 C CA . LEU A 1 169 ? -31.562 -2.372 39.596 1.00 90.75 169 LEU A CA 1
ATOM 1299 C C . LEU A 1 169 ? -32.754 -2.405 38.648 1.00 90.75 169 LEU A C 1
ATOM 1301 O O . LEU A 1 169 ? -32.729 -3.077 37.617 1.00 90.75 169 LEU A O 1
ATOM 1305 N N . LEU A 1 170 ? -33.776 -1.635 38.997 1.00 82.81 170 LEU A N 1
ATOM 1306 C CA . LEU A 1 170 ? -35.003 -1.499 38.223 1.00 82.81 170 LEU A CA 1
ATOM 1307 C C . LEU A 1 170 ? -34.748 -0.638 36.976 1.00 82.81 170 LEU A C 1
ATOM 1309 O O . LEU A 1 170 ? -33.902 0.265 36.990 1.00 82.81 170 LEU A O 1
ATOM 1313 N N . GLU A 1 171 ? -35.453 -0.915 35.875 1.00 75.69 171 GLU A N 1
ATOM 1314 C CA . GLU A 1 171 ? -35.156 -0.305 34.570 1.00 75.69 171 GLU A CA 1
ATOM 1315 C C . GLU A 1 171 ? -35.251 1.230 34.588 1.00 75.69 171 GLU A C 1
ATOM 1317 O O . GLU A 1 171 ? -34.431 1.900 33.952 1.00 75.69 171 GLU A O 1
ATOM 1322 N N . GLY A 1 172 ? -36.176 1.791 35.377 1.00 79.19 172 GLY A N 1
ATOM 1323 C CA . GLY A 1 172 ? -36.428 3.233 35.466 1.00 79.19 172 GLY A CA 1
ATOM 1324 C C . GLY A 1 172 ? -35.349 4.064 36.178 1.00 79.19 172 GLY A C 1
ATOM 1325 O O . GLY A 1 172 ? -35.381 5.295 36.097 1.00 79.19 172 GLY A O 1
ATOM 1326 N N . LEU A 1 173 ? -34.382 3.438 36.860 1.00 86.56 173 LEU A N 1
ATOM 1327 C CA . LEU A 1 173 ? -33.337 4.142 37.612 1.00 86.56 173 LEU A CA 1
ATOM 1328 C C . LEU A 1 173 ? -32.020 4.161 36.829 1.00 86.56 173 LEU A C 1
ATOM 1330 O O . LEU A 1 173 ? -31.498 3.107 36.479 1.00 86.56 173 LEU A O 1
ATOM 1334 N N . SER A 1 174 ? -31.440 5.336 36.556 1.00 89.94 174 SER A N 1
ATOM 1335 C CA . SER A 1 174 ? -30.132 5.415 35.879 1.00 89.94 174 SER A CA 1
ATOM 1336 C C . SER A 1 174 ? -29.004 4.884 36.775 1.00 89.94 174 SER A C 1
ATOM 1338 O O . SER A 1 174 ? -29.110 4.923 38.002 1.00 89.94 174 SER A O 1
ATOM 1340 N N . PHE A 1 175 ? -27.898 4.417 36.186 1.00 90.94 175 PHE A N 1
ATOM 1341 C CA . PHE A 1 175 ? -26.740 3.966 36.968 1.00 90.94 175 PHE A CA 1
ATOM 1342 C C . PHE A 1 175 ? -26.183 5.089 37.855 1.00 90.94 175 PHE A C 1
ATOM 1344 O O . PHE A 1 175 ? -25.858 4.875 39.019 1.00 90.94 175 PHE A O 1
ATOM 1351 N N . GLU A 1 176 ? -26.157 6.321 37.357 1.00 91.56 176 GLU A N 1
ATOM 1352 C CA . GLU A 1 176 ? -25.656 7.460 38.121 1.00 91.56 176 GLU A CA 1
ATOM 1353 C C . GLU A 1 176 ? -26.518 7.771 39.355 1.00 91.56 176 GLU A C 1
ATOM 1355 O O . GLU A 1 176 ? -25.986 8.165 40.391 1.00 91.56 176 GLU A O 1
ATOM 1360 N N . GLN A 1 177 ? -27.836 7.558 39.271 1.00 92.44 177 GLN A N 1
ATOM 1361 C CA . GLN A 1 177 ? -28.750 7.697 40.411 1.00 92.44 177 GLN A CA 1
ATOM 1362 C C . GLN A 1 177 ? -28.741 6.473 41.336 1.00 92.44 177 GLN A C 1
ATOM 1364 O O . GLN A 1 177 ? -28.950 6.621 42.539 1.00 92.44 177 GLN A O 1
ATOM 1369 N N . ALA A 1 178 ? -28.452 5.283 40.807 1.00 93.00 178 ALA A N 1
ATOM 1370 C CA . ALA A 1 178 ? -28.338 4.057 41.591 1.00 93.00 178 ALA A CA 1
ATOM 1371 C C . ALA A 1 178 ? -27.050 4.003 42.434 1.00 93.00 178 ALA A C 1
ATOM 1373 O O . ALA A 1 178 ? -27.081 3.507 43.560 1.00 93.00 178 ALA A O 1
ATOM 1374 N N . ALA A 1 179 ? -25.929 4.551 41.946 1.00 93.44 179 ALA A N 1
ATOM 1375 C CA . ALA A 1 179 ? -24.647 4.503 42.656 1.00 93.44 179 ALA A CA 1
ATOM 1376 C C . ALA A 1 179 ? -24.712 5.093 44.088 1.00 93.44 179 ALA A C 1
ATOM 1378 O O . ALA A 1 179 ? -24.277 4.428 45.030 1.00 93.44 179 ALA A O 1
ATOM 1379 N N . PRO A 1 180 ? -25.302 6.282 44.339 1.00 93.06 180 PRO A N 1
ATOM 1380 C CA . PRO A 1 180 ? -25.504 6.782 45.701 1.00 93.06 180 PRO A CA 1
ATOM 1381 C C . PRO A 1 180 ? -26.329 5.858 46.609 1.00 93.06 180 PRO A C 1
ATOM 1383 O O . PRO A 1 180 ? -26.086 5.843 47.821 1.00 93.06 180 PRO A O 1
ATOM 1386 N N . MET A 1 181 ? -27.269 5.085 46.054 1.00 93.62 181 MET A N 1
ATOM 1387 C CA . MET A 1 181 ? -28.154 4.203 46.827 1.00 93.62 181 MET A CA 1
ATOM 1388 C C . MET A 1 181 ? -27.391 3.043 47.466 1.00 93.62 181 MET A C 1
ATOM 1390 O O . MET A 1 181 ? -27.699 2.674 48.595 1.00 93.62 181 MET A O 1
ATOM 1394 N N . MET A 1 182 ? -26.323 2.562 46.821 1.00 93.06 182 MET A N 1
ATOM 1395 C CA . MET A 1 182 ? -25.492 1.444 47.303 1.00 93.06 182 MET A CA 1
ATOM 1396 C C . MET A 1 182 ? -24.652 1.759 48.552 1.00 93.06 182 MET A C 1
ATOM 1398 O O . MET A 1 182 ? -23.943 0.906 49.076 1.00 93.06 182 MET A O 1
ATOM 1402 N N . CYS A 1 183 ? -24.720 2.992 49.053 1.00 91.31 183 CYS A N 1
ATOM 1403 C CA . CYS A 1 183 ? -24.088 3.378 50.311 1.00 91.31 183 CYS A CA 1
ATOM 1404 C C . CYS A 1 183 ? -24.979 4.328 51.096 1.00 91.31 183 CYS A C 1
ATOM 1406 O O . CYS A 1 183 ? -25.415 3.995 52.192 1.00 91.31 183 CYS A O 1
ATOM 1408 N N . ALA A 1 184 ? -25.262 5.512 50.547 1.00 90.00 184 ALA A N 1
ATOM 1409 C CA . ALA A 1 184 ? -25.970 6.548 51.282 1.00 90.00 184 ALA A CA 1
ATOM 1410 C C . ALA A 1 184 ? -27.410 6.122 51.544 1.00 90.00 184 ALA A C 1
ATOM 1412 O O . ALA A 1 184 ? -27.845 6.172 52.689 1.00 90.00 184 ALA A O 1
ATOM 1413 N N . GLY A 1 185 ? -28.088 5.647 50.493 1.00 91.75 185 GLY A N 1
ATOM 1414 C CA . GLY A 1 185 ? -29.448 5.126 50.581 1.00 91.75 185 GLY A CA 1
ATOM 1415 C C . GLY A 1 185 ? -29.534 3.958 51.556 1.00 91.75 185 GLY A C 1
ATOM 1416 O O . GLY A 1 185 ? -30.248 4.044 52.551 1.00 91.75 185 GLY A O 1
ATOM 1417 N N . ALA A 1 186 ? -28.723 2.922 51.330 1.00 92.00 186 ALA A N 1
ATOM 1418 C CA . ALA A 1 186 ? -28.700 1.734 52.175 1.00 92.00 186 ALA A CA 1
ATOM 1419 C C . ALA A 1 186 ? -28.384 2.063 53.649 1.00 92.00 186 ALA A C 1
ATOM 1421 O O . ALA A 1 186 ? -28.976 1.487 54.555 1.00 92.00 186 ALA A O 1
ATOM 1422 N N . THR A 1 187 ? -27.492 3.020 53.921 1.00 89.50 187 THR A N 1
ATOM 1423 C CA . THR A 1 187 ? -27.171 3.444 55.297 1.00 89.50 187 THR A CA 1
ATOM 1424 C C . THR A 1 187 ? -28.360 4.093 55.991 1.00 89.50 187 THR A C 1
ATOM 1426 O O . THR A 1 187 ? -28.699 3.706 57.109 1.00 89.50 187 THR A O 1
ATOM 1429 N N . VAL A 1 188 ? -29.014 5.061 55.344 1.00 90.69 188 VAL A N 1
ATOM 1430 C CA . VAL A 1 188 ? -30.137 5.763 55.982 1.00 90.69 188 VAL A CA 1
ATOM 1431 C C . VAL A 1 188 ? -31.380 4.883 56.070 1.00 90.69 188 VAL A C 1
ATOM 1433 O O . VAL A 1 188 ? -32.068 4.937 57.082 1.00 90.69 188 VAL A O 1
ATOM 1436 N N . TRP A 1 189 ? -31.628 4.020 55.079 1.00 91.56 189 TRP A N 1
ATOM 1437 C CA . TRP A 1 189 ? -32.741 3.070 55.114 1.00 91.56 189 TRP A CA 1
ATOM 1438 C C . TRP A 1 189 ? -32.590 2.065 56.259 1.00 91.56 189 TRP A C 1
ATOM 1440 O O . TRP A 1 189 ? -33.529 1.853 57.026 1.00 91.56 189 TRP A O 1
ATOM 1450 N N . GLY A 1 190 ? -31.383 1.513 56.440 1.00 88.00 190 GLY A N 1
ATOM 1451 C CA . GLY A 1 190 ? -31.077 0.644 57.577 1.00 88.00 190 GLY A CA 1
ATOM 1452 C C . GLY A 1 190 ? -31.252 1.353 58.925 1.00 88.00 190 GLY A C 1
ATOM 1453 O O . GLY A 1 190 ? -31.808 0.773 59.856 1.00 88.00 190 GLY A O 1
ATOM 1454 N N . GLY A 1 191 ? -30.843 2.624 59.017 1.00 87.00 191 GLY A N 1
ATOM 1455 C CA . GLY A 1 191 ? -31.038 3.450 60.211 1.00 87.00 191 GLY A CA 1
ATOM 1456 C C . GLY A 1 191 ? -32.512 3.714 60.531 1.00 87.00 191 GLY A C 1
ATOM 1457 O O . GLY A 1 191 ? -32.932 3.488 61.662 1.00 87.00 191 GLY A O 1
ATOM 1458 N N . ILE A 1 192 ? -33.304 4.128 59.537 1.00 88.31 192 ILE A N 1
ATOM 1459 C CA . ILE A 1 192 ? -34.748 4.383 59.686 1.00 88.31 192 ILE A CA 1
ATOM 1460 C C . ILE A 1 192 ? -35.480 3.102 60.096 1.00 88.31 192 ILE A C 1
ATOM 1462 O O . ILE A 1 192 ? -36.271 3.127 61.035 1.00 88.31 192 ILE A O 1
ATOM 1466 N N . SER A 1 193 ? -35.161 1.973 59.457 1.00 86.75 193 SER A N 1
ATOM 1467 C CA . SER A 1 193 ? -35.768 0.674 59.778 1.00 86.75 193 SER A CA 1
ATOM 1468 C C . SER A 1 193 ? -35.507 0.265 61.234 1.00 86.75 193 SER A C 1
ATOM 1470 O O . SER A 1 193 ? -36.391 -0.268 61.899 1.00 86.75 193 SER A O 1
ATOM 1472 N N . LYS A 1 194 ? -34.314 0.572 61.768 1.00 83.75 194 LYS A N 1
ATOM 1473 C CA . LYS A 1 194 ? -33.936 0.260 63.155 1.00 83.75 194 LYS A CA 1
ATOM 1474 C C . LYS A 1 194 ? -34.625 1.146 64.201 1.00 83.75 194 LYS A C 1
ATOM 1476 O O . LYS A 1 194 ? -34.714 0.733 65.352 1.00 83.75 194 LYS A O 1
ATOM 1481 N N . LEU A 1 195 ? -35.112 2.333 63.827 1.00 82.69 195 LEU A N 1
ATOM 1482 C CA . LEU A 1 195 ? -35.852 3.203 64.750 1.00 82.69 195 LEU A CA 1
ATOM 1483 C C . LEU A 1 195 ? -37.234 2.643 65.117 1.00 82.69 195 LEU A C 1
ATOM 1485 O O . LEU A 1 195 ? -37.784 3.054 66.132 1.00 82.69 195 LEU A O 1
ATOM 1489 N N . GLY A 1 196 ? -37.801 1.733 64.314 1.00 78.81 196 GLY A N 1
ATOM 1490 C CA . GLY A 1 196 ? -39.085 1.090 64.623 1.00 78.81 196 GLY A CA 1
ATOM 1491 C C . GLY A 1 196 ? -40.255 2.072 64.770 1.00 78.81 196 GLY A C 1
ATOM 1492 O O . GLY A 1 196 ? -41.146 1.851 65.587 1.00 78.81 196 GLY A O 1
ATOM 1493 N N . LEU A 1 197 ? -40.238 3.181 64.024 1.00 81.81 197 LEU A N 1
ATOM 1494 C CA . LEU A 1 197 ? -41.204 4.269 64.185 1.00 81.81 197 LEU A CA 1
ATOM 1495 C C . LEU A 1 197 ? -42.627 3.842 63.800 1.00 81.81 197 LEU A C 1
ATOM 1497 O O . LEU A 1 197 ? -42.858 3.244 62.749 1.00 81.81 197 LEU A O 1
ATOM 1501 N N . SER A 1 198 ? -43.600 4.233 64.626 1.00 79.94 198 SER A N 1
ATOM 1502 C CA . SER A 1 198 ? -45.020 4.172 64.263 1.00 79.94 198 SER A CA 1
ATOM 1503 C C . SER A 1 198 ? -45.364 5.270 63.258 1.00 79.94 198 SER A C 1
ATOM 1505 O O . SER A 1 198 ? -44.787 6.355 63.310 1.00 79.94 198 SER A O 1
ATOM 1507 N N . LYS A 1 199 ? -46.303 4.991 62.346 1.00 78.31 199 LYS A N 1
ATOM 1508 C CA . LYS A 1 199 ? -46.688 5.901 61.252 1.00 78.31 199 LYS A CA 1
ATOM 1509 C C . LYS A 1 199 ? -47.038 7.307 61.751 1.00 78.31 199 LYS A C 1
ATOM 1511 O O . LYS A 1 199 ? -47.555 7.470 62.851 1.00 78.31 199 LYS A O 1
ATOM 1516 N N . ASP A 1 200 ? -46.766 8.296 60.901 1.00 84.75 200 ASP A N 1
ATOM 1517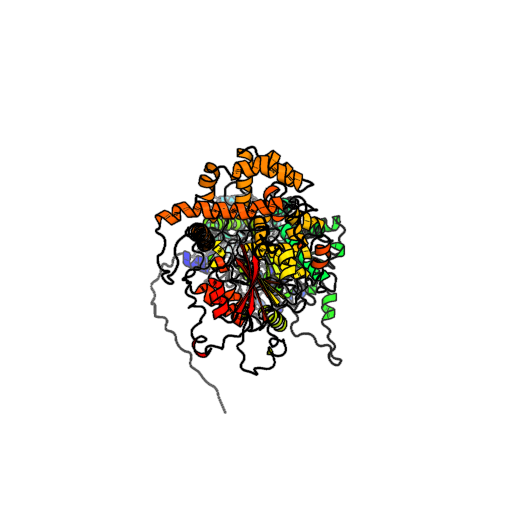 C CA . ASP A 1 200 ? -47.144 9.708 61.061 1.00 84.75 200 ASP A CA 1
ATOM 1518 C C . ASP A 1 200 ? -46.481 10.458 62.239 1.00 84.75 200 ASP A C 1
ATOM 1520 O O . ASP A 1 200 ? -46.815 11.609 62.516 1.00 84.75 200 ASP A O 1
ATOM 1524 N N . LEU A 1 201 ? -45.484 9.860 62.900 1.00 88.38 201 LEU A N 1
ATOM 1525 C CA . LEU A 1 201 ? -44.710 10.535 63.947 1.00 88.38 201 LEU A CA 1
ATOM 1526 C C . LEU A 1 201 ? -43.635 11.485 63.378 1.00 88.38 201 LEU A C 1
ATOM 1528 O O . LEU A 1 201 ? -42.989 11.121 62.390 1.00 88.38 201 LEU A O 1
ATOM 1532 N N . PRO A 1 202 ? -43.397 12.663 63.999 1.00 90.12 202 PRO A N 1
ATOM 1533 C CA . PRO A 1 202 ? -42.424 13.641 63.519 1.00 90.12 202 PRO A CA 1
ATOM 1534 C C . PRO A 1 202 ? -40.978 13.192 63.765 1.00 90.12 202 PRO A C 1
ATOM 1536 O O . PRO A 1 202 ? -40.643 12.729 64.856 1.00 90.12 202 PRO A O 1
ATOM 1539 N N . VAL A 1 203 ? -40.101 13.375 62.775 1.00 91.19 203 VAL A N 1
ATOM 1540 C CA . VAL A 1 203 ? -38.691 12.945 62.815 1.00 91.19 203 VAL A CA 1
ATOM 1541 C C . VAL A 1 203 ? -37.764 14.098 62.441 1.00 91.19 203 VAL A C 1
ATOM 1543 O O . VAL A 1 203 ? -38.008 14.818 61.472 1.00 91.19 203 VAL A O 1
ATOM 1546 N N . ALA A 1 204 ? -36.671 14.263 63.186 1.00 91.44 204 ALA A N 1
ATOM 1547 C CA . ALA A 1 204 ? -35.617 15.216 62.850 1.00 91.44 204 ALA A CA 1
ATOM 1548 C C . ALA A 1 204 ? -34.453 14.540 62.118 1.00 91.44 204 ALA A C 1
ATOM 1550 O O . ALA A 1 204 ? -33.998 13.470 62.518 1.00 91.44 204 ALA A O 1
ATOM 1551 N N . VAL A 1 205 ? -33.925 15.188 61.080 1.00 91.69 205 VAL A N 1
ATOM 1552 C CA . VAL A 1 205 ? -32.711 14.763 60.370 1.00 91.69 205 VAL A CA 1
ATOM 1553 C C . VAL A 1 205 ? -31.634 15.821 60.560 1.00 91.69 205 VAL A C 1
ATOM 1555 O O . VAL A 1 205 ? -31.771 16.940 60.067 1.00 91.69 205 VAL A O 1
ATOM 1558 N N . ILE A 1 206 ? -30.556 15.461 61.257 1.00 89.19 206 ILE A N 1
ATOM 1559 C CA . ILE A 1 206 ? -29.407 16.341 61.502 1.00 89.19 206 ILE A CA 1
ATOM 1560 C C . ILE A 1 206 ? -28.304 16.011 60.495 1.00 89.19 206 ILE A C 1
ATOM 1562 O O . ILE A 1 206 ? -27.835 14.871 60.427 1.00 89.19 206 ILE A O 1
ATOM 1566 N N . GLY A 1 207 ? -27.882 17.022 59.733 1.00 87.75 207 GLY A N 1
ATOM 1567 C CA . GLY A 1 207 ? -26.904 16.893 58.654 1.00 87.75 207 GLY A CA 1
ATOM 1568 C C . GLY A 1 207 ? -27.562 16.456 57.346 1.00 87.75 207 GLY A C 1
ATOM 1569 O O . GLY A 1 207 ? -27.828 15.280 57.107 1.00 87.75 207 GLY A O 1
ATOM 1570 N N . THR A 1 208 ? -27.779 17.411 56.451 1.00 88.06 208 THR A N 1
ATOM 1571 C CA . THR A 1 208 ? -28.587 17.290 55.226 1.00 88.06 208 THR A CA 1
ATOM 1572 C C . THR A 1 208 ? -27.749 17.243 53.947 1.00 88.06 208 THR A C 1
ATOM 1574 O O . THR A 1 208 ? -28.233 17.501 52.846 1.00 88.06 208 THR A O 1
ATOM 1577 N N . GLY A 1 209 ? -26.482 16.841 54.073 1.00 84.81 209 GLY A N 1
ATOM 1578 C CA . GLY A 1 209 ? -25.644 16.475 52.933 1.00 84.81 209 GLY A CA 1
ATOM 1579 C C . GLY A 1 209 ? -26.161 15.223 52.210 1.00 84.81 209 GLY A C 1
ATOM 1580 O O . GLY A 1 209 ? -27.322 14.829 52.302 1.00 84.81 209 GLY A O 1
ATOM 1581 N N . GLY A 1 210 ? -25.283 14.511 51.507 1.00 82.00 210 GLY A N 1
ATOM 1582 C CA . GLY A 1 210 ? -25.729 13.401 50.661 1.00 82.00 210 GLY A CA 1
ATOM 1583 C C . GLY A 1 210 ? -26.299 12.159 51.379 1.00 82.00 210 GLY A C 1
ATOM 1584 O O . GLY A 1 210 ? -26.679 11.221 50.683 1.00 82.00 210 GLY A O 1
ATOM 1585 N N . LEU A 1 211 ? -26.275 12.068 52.720 1.00 88.31 211 LEU A N 1
ATOM 1586 C CA . LEU A 1 211 ? -27.030 11.055 53.490 1.00 88.31 211 LEU A CA 1
ATOM 1587 C C . LEU A 1 211 ? -28.402 11.619 53.880 1.00 88.31 211 LEU A C 1
ATOM 1589 O O . LEU A 1 211 ? -29.424 11.061 53.487 1.00 88.31 211 LEU A O 1
ATOM 1593 N N . GLY A 1 212 ? -28.425 12.745 54.599 1.00 88.81 212 GLY A N 1
ATOM 1594 C CA . GLY A 1 212 ? -29.658 13.318 55.140 1.00 88.81 212 GLY A CA 1
ATOM 1595 C C . GLY A 1 212 ? -30.691 13.683 54.081 1.00 88.81 212 GLY A C 1
ATOM 1596 O O . GLY A 1 212 ? -31.879 13.469 54.297 1.00 88.81 212 GLY A O 1
ATOM 1597 N N . GLN A 1 213 ? -30.262 14.117 52.893 1.00 90.69 213 GLN A N 1
ATOM 1598 C CA . GLN A 1 213 ? -31.178 14.371 51.776 1.00 90.69 213 GLN A CA 1
ATOM 1599 C C . GLN A 1 213 ? -31.957 13.113 51.333 1.00 90.69 213 GLN A C 1
ATOM 1601 O O . GLN A 1 213 ? -33.112 13.212 50.917 1.00 90.69 213 GLN A O 1
ATOM 1606 N N . LEU A 1 214 ? -31.352 11.923 51.414 1.00 93.12 214 LEU A N 1
ATOM 1607 C CA . LEU A 1 214 ? -32.058 10.665 51.152 1.00 93.12 214 LEU A CA 1
ATOM 1608 C C . LEU A 1 214 ? -32.906 10.250 52.358 1.00 93.12 214 LEU A C 1
ATOM 1610 O O . LEU A 1 214 ? -34.030 9.802 52.164 1.00 93.12 214 LEU A O 1
ATOM 1614 N N . ALA A 1 215 ? -32.415 10.459 53.587 1.00 92.56 215 ALA A N 1
ATOM 1615 C CA . ALA A 1 215 ? -33.175 10.165 54.805 1.00 92.56 215 ALA A CA 1
ATOM 1616 C C . ALA A 1 215 ? -34.516 10.914 54.835 1.00 92.56 215 ALA A C 1
ATOM 1618 O O . ALA A 1 215 ? -35.547 10.303 55.095 1.00 92.56 215 ALA A O 1
ATOM 1619 N N . ILE A 1 216 ? -34.512 12.206 54.486 1.00 93.31 216 ILE A N 1
ATOM 1620 C CA . ILE A 1 216 ? -35.727 13.027 54.392 1.00 93.31 216 ILE A CA 1
ATOM 1621 C C . ILE A 1 216 ? -36.705 12.428 53.380 1.00 93.31 216 ILE A C 1
ATOM 1623 O O . ILE A 1 216 ? -37.864 12.208 53.711 1.00 93.31 216 ILE A O 1
ATOM 1627 N N . GLN A 1 217 ? -36.240 12.099 52.171 1.00 94.69 217 GLN A N 1
ATOM 1628 C CA . GLN A 1 217 ? -37.115 11.527 51.144 1.00 94.69 217 GLN A CA 1
ATOM 1629 C C . GLN A 1 217 ? -37.707 10.177 51.562 1.00 94.69 217 GLN A C 1
ATOM 1631 O O . GLN A 1 217 ? -38.884 9.933 51.303 1.00 94.69 217 GLN A O 1
ATOM 1636 N N . PHE A 1 218 ? -36.933 9.314 52.228 1.00 94.50 218 PHE A N 1
ATOM 1637 C CA . PHE A 1 218 ? -37.443 8.040 52.739 1.00 94.50 218 PHE A CA 1
ATOM 1638 C C . PHE A 1 218 ? -38.469 8.231 53.858 1.00 94.50 218 PHE A C 1
ATOM 1640 O O . PHE A 1 218 ? -39.536 7.625 53.803 1.00 94.50 218 PHE A O 1
ATOM 1647 N N . LEU A 1 219 ? -38.198 9.105 54.831 1.00 93.06 219 LEU A N 1
ATOM 1648 C CA . LEU A 1 219 ? -39.135 9.414 55.917 1.00 93.06 219 LEU A CA 1
ATOM 1649 C C . LEU A 1 219 ? -40.448 9.992 55.378 1.00 93.06 219 LEU A C 1
ATOM 1651 O O . LEU A 1 219 ? -41.526 9.536 55.757 1.00 93.06 219 LEU A O 1
ATOM 1655 N N . LYS A 1 220 ? -40.367 10.921 54.419 1.00 93.31 220 LYS A N 1
ATOM 1656 C CA . LYS A 1 220 ? -41.541 11.483 53.740 1.00 93.31 220 LYS A CA 1
ATOM 1657 C C . LYS A 1 220 ? -42.295 10.442 52.913 1.00 93.31 220 LYS A C 1
ATOM 1659 O O . LYS A 1 220 ? -43.524 10.439 52.933 1.00 93.31 220 LYS A O 1
ATOM 1664 N N . ALA A 1 221 ? -41.596 9.526 52.237 1.00 92.75 221 ALA A N 1
ATOM 1665 C CA . ALA A 1 221 ? -42.227 8.417 51.513 1.00 92.75 221 ALA A CA 1
ATOM 1666 C C . ALA A 1 221 ? -42.976 7.462 52.463 1.00 92.75 221 ALA A C 1
ATOM 1668 O O . ALA A 1 221 ? -44.042 6.952 52.114 1.00 92.75 221 ALA A O 1
ATOM 1669 N N . LEU A 1 222 ? -42.465 7.295 53.686 1.00 91.38 222 LEU A N 1
ATOM 1670 C CA . LEU A 1 222 ? -43.100 6.563 54.786 1.00 91.38 222 LEU A CA 1
ATOM 1671 C C . LEU A 1 222 ? -44.154 7.384 55.557 1.00 91.38 222 LEU A C 1
ATOM 1673 O O . LEU A 1 222 ? -44.744 6.870 56.503 1.00 91.38 222 LEU A O 1
ATOM 1677 N N . ARG A 1 223 ? -44.447 8.615 55.109 1.00 90.94 223 ARG A N 1
ATOM 1678 C CA . ARG A 1 223 ? -45.433 9.561 55.671 1.00 90.94 223 ARG A CA 1
ATOM 1679 C C . ARG A 1 223 ? -45.080 10.180 57.027 1.00 90.94 223 ARG A C 1
ATOM 1681 O O . ARG A 1 223 ? -45.950 10.720 57.696 1.00 90.94 223 ARG A O 1
ATOM 1688 N N . HIS A 1 224 ? -43.810 10.204 57.408 1.00 91.75 224 HIS A N 1
ATOM 1689 C CA . HIS A 1 224 ? -43.385 10.917 58.613 1.00 91.75 224 HIS A CA 1
ATOM 1690 C C . HIS A 1 224 ? -43.199 12.419 58.350 1.00 91.75 224 HIS A C 1
ATOM 1692 O O . HIS A 1 224 ? -42.439 12.784 57.442 1.00 91.75 224 HIS A O 1
ATOM 1698 N N . PRO A 1 225 ? -43.822 13.312 59.146 1.00 91.81 225 PRO A N 1
ATOM 1699 C CA . PRO A 1 225 ? -43.460 14.725 59.164 1.00 91.81 225 PRO A CA 1
ATOM 1700 C C . PRO A 1 225 ? -41.970 14.872 59.482 1.00 91.81 225 PRO A C 1
ATOM 1702 O O . PRO A 1 225 ? -41.482 14.304 60.457 1.00 91.81 225 PRO A O 1
ATOM 1705 N N . THR A 1 226 ? -41.224 15.597 58.655 1.00 93.38 226 THR A N 1
ATOM 1706 C CA . THR A 1 226 ? -39.760 15.632 58.754 1.00 93.38 226 THR A CA 1
ATOM 1707 C C . THR A 1 226 ? -39.234 17.055 58.891 1.00 93.38 226 THR A C 1
ATOM 1709 O O . THR A 1 226 ? -39.478 17.900 58.025 1.00 93.38 226 THR A O 1
ATOM 1712 N N . VAL A 1 227 ? -38.447 17.298 59.943 1.00 94.06 227 VAL A N 1
ATOM 1713 C CA . VAL A 1 227 ? -37.671 18.533 60.122 1.00 94.06 227 VAL A CA 1
ATOM 1714 C C . VAL A 1 227 ? -36.201 18.288 59.785 1.00 94.06 227 VAL A C 1
ATOM 1716 O O . VAL A 1 227 ? -35.558 17.385 60.314 1.00 94.06 227 VAL A O 1
ATOM 1719 N N . ALA A 1 228 ? -35.663 19.093 58.879 1.00 93.69 228 ALA A N 1
ATOM 1720 C CA . ALA A 1 228 ? -34.275 19.048 58.449 1.00 93.69 228 ALA A CA 1
ATOM 1721 C C . ALA A 1 228 ? -33.446 20.097 59.196 1.00 93.69 228 ALA A C 1
ATOM 1723 O O . ALA A 1 228 ? -33.847 21.257 59.265 1.00 93.69 228 ALA A O 1
ATOM 1724 N N . ILE A 1 229 ? -32.292 19.705 59.734 1.00 92.31 229 ILE A N 1
ATOM 1725 C CA . ILE A 1 229 ? -31.420 20.571 60.536 1.00 92.31 229 ILE A CA 1
ATOM 1726 C C . ILE A 1 229 ? -30.017 20.563 59.923 1.00 92.31 229 ILE A C 1
ATOM 1728 O O . ILE A 1 229 ? -29.378 19.510 59.836 1.00 92.31 229 ILE A O 1
ATOM 1732 N N . ASP A 1 230 ? -29.530 21.730 59.500 1.00 90.38 230 ASP A N 1
ATOM 1733 C CA . ASP A 1 230 ? -28.200 21.880 58.897 1.00 90.38 230 ASP A CA 1
ATOM 1734 C C . ASP A 1 230 ? -27.634 23.287 59.122 1.00 90.38 230 ASP A C 1
ATOM 1736 O O . ASP A 1 230 ? -28.380 24.265 59.128 1.00 90.38 230 ASP A O 1
ATOM 1740 N N . ASN A 1 231 ? -26.317 23.393 59.292 1.00 89.56 231 ASN A N 1
ATOM 1741 C CA . ASN A 1 231 ? -25.610 24.663 59.474 1.00 89.56 231 ASN A CA 1
ATOM 1742 C C . ASN A 1 231 ? -25.124 25.291 58.154 1.00 89.56 231 ASN A C 1
ATOM 1744 O O . ASN A 1 231 ? -24.626 26.417 58.163 1.00 89.56 231 ASN A O 1
ATOM 1748 N N . ARG A 1 232 ? -25.219 24.571 57.030 1.00 88.44 232 ARG A N 1
ATOM 1749 C CA . ARG A 1 232 ? -24.810 25.023 55.696 1.00 88.44 232 ARG A CA 1
ATOM 1750 C C . ARG A 1 232 ? -26.016 25.340 54.831 1.00 88.44 232 ARG A C 1
ATOM 1752 O O . ARG A 1 232 ? -26.939 24.533 54.701 1.00 88.44 232 ARG A O 1
ATOM 1759 N N . GLU A 1 233 ? -25.940 26.462 54.124 1.00 89.12 233 GLU A N 1
ATOM 1760 C CA . GLU A 1 233 ? -26.951 26.845 53.139 1.00 89.12 233 GLU A CA 1
ATOM 1761 C C . GLU A 1 233 ? -27.085 25.789 52.033 1.00 89.12 233 GLU A C 1
ATOM 1763 O O . GLU A 1 233 ? -28.201 25.457 51.641 1.00 89.12 233 GLU A O 1
ATOM 1768 N N . GLU A 1 234 ? -25.980 25.184 51.575 1.00 89.19 234 GLU A N 1
ATOM 1769 C CA . GLU A 1 234 ? -26.019 24.137 50.549 1.00 89.19 234 GLU A CA 1
ATOM 1770 C C . GLU A 1 234 ? -26.793 22.896 50.994 1.00 89.19 234 GLU A C 1
ATOM 1772 O O . GLU A 1 234 ? -27.523 22.323 50.186 1.00 89.19 234 GLU A O 1
ATOM 1777 N N . GLY A 1 235 ? -26.643 22.490 52.260 1.00 86.81 235 GLY A N 1
ATOM 1778 C CA . GLY A 1 235 ? -27.394 21.379 52.845 1.00 86.81 235 GLY A CA 1
ATOM 1779 C C . GLY A 1 235 ? -28.882 21.710 52.918 1.00 86.81 235 GLY A C 1
ATOM 1780 O O . GLY A 1 235 ? -29.714 20.981 52.374 1.00 86.81 235 GLY A O 1
ATOM 1781 N N . GLN A 1 236 ? -29.216 22.875 53.479 1.00 89.56 236 GLN A N 1
ATOM 1782 C CA . GLN A 1 236 ? -30.597 23.362 53.539 1.00 89.56 236 GLN A CA 1
ATOM 1783 C C . GLN A 1 236 ? -31.242 23.422 52.143 1.00 89.56 236 GLN A C 1
ATOM 1785 O O . GLN A 1 236 ? -32.378 22.978 51.959 1.00 89.56 236 GLN A O 1
ATOM 1790 N N . ASP A 1 237 ? -30.507 23.889 51.133 1.00 90.50 237 ASP A N 1
ATOM 1791 C CA . ASP A 1 237 ? -30.948 23.946 49.738 1.00 90.50 237 ASP A CA 1
ATOM 1792 C C . ASP A 1 237 ? -31.312 22.569 49.169 1.00 90.50 237 ASP A C 1
ATOM 1794 O O . ASP A 1 237 ? -32.321 22.436 48.468 1.00 90.50 237 ASP A O 1
ATOM 1798 N N . LEU A 1 238 ? -30.518 21.536 49.479 1.00 89.50 238 LEU A N 1
ATOM 1799 C CA . LEU A 1 238 ? -30.782 20.167 49.032 1.00 89.50 238 LEU A CA 1
ATOM 1800 C C . LEU A 1 238 ? -32.147 19.677 49.530 1.00 89.50 238 LEU A C 1
ATOM 1802 O O . LEU A 1 238 ? -32.886 19.052 48.771 1.00 89.50 238 LEU A O 1
ATOM 1806 N N . THR A 1 239 ? -32.510 20.021 50.766 1.00 88.44 239 THR A N 1
ATOM 1807 C CA . THR A 1 239 ? -33.791 19.614 51.373 1.00 88.44 239 THR A CA 1
ATOM 1808 C C . THR A 1 239 ? -35.004 20.343 50.803 1.00 88.44 239 THR A C 1
ATOM 1810 O O . THR A 1 239 ? -36.101 19.786 50.789 1.00 88.44 239 THR A O 1
ATOM 1813 N N . ARG A 1 240 ? -34.808 21.568 50.293 1.00 87.19 240 ARG A N 1
ATOM 1814 C CA . ARG A 1 240 ? -35.868 22.406 49.708 1.00 87.19 240 ARG A CA 1
ATOM 1815 C C . ARG A 1 240 ? -36.082 22.155 48.218 1.00 87.19 240 ARG A C 1
ATOM 1817 O O . ARG A 1 240 ? -37.170 22.414 47.714 1.00 87.19 240 ARG A O 1
ATOM 1824 N N . LYS A 1 241 ? -35.045 21.728 47.489 1.00 85.81 241 LYS A N 1
ATOM 1825 C CA . LYS A 1 241 ? -35.052 21.726 46.012 1.00 85.81 241 LYS A CA 1
ATOM 1826 C C . LYS A 1 241 ? -35.001 20.330 45.392 1.00 85.81 241 LYS A C 1
ATOM 1828 O O . LYS A 1 241 ? -35.472 20.166 44.266 1.00 85.81 241 LYS A O 1
ATOM 1833 N N . VAL A 1 242 ? -34.450 19.329 46.078 1.00 83.88 242 VAL A N 1
ATOM 1834 C CA . VAL A 1 242 ? -34.144 18.025 45.466 1.00 83.88 242 VAL A CA 1
ATOM 1835 C C . VAL A 1 242 ? -35.202 16.980 45.807 1.00 83.88 242 VAL A C 1
ATOM 1837 O O . VAL A 1 242 ? -35.638 16.876 46.947 1.00 83.88 242 VAL A O 1
ATOM 1840 N N . GLY A 1 243 ? -35.576 16.181 44.806 1.00 82.06 243 GLY A N 1
ATOM 1841 C CA . GLY A 1 243 ? -36.638 15.181 44.905 1.00 82.06 243 GLY A CA 1
ATOM 1842 C C . GLY A 1 243 ? -38.028 15.756 44.589 1.00 82.06 243 GLY A C 1
ATOM 1843 O O . GLY A 1 243 ? -38.174 16.977 44.436 1.00 82.06 243 GLY A O 1
ATOM 1844 N N . PRO A 1 244 ? -39.045 14.885 44.449 1.00 86.12 244 PRO A N 1
ATOM 1845 C CA . PRO A 1 244 ? -40.440 15.298 44.311 1.00 86.12 244 PRO A CA 1
ATOM 1846 C C . PRO A 1 244 ? -40.863 16.223 45.455 1.00 86.12 244 PRO A C 1
ATOM 1848 O O . PRO A 1 244 ? -40.437 16.031 46.590 1.00 86.12 244 PRO A O 1
ATOM 1851 N N . GLU A 1 245 ? -41.728 17.200 45.177 1.00 87.00 245 GLU A N 1
ATOM 1852 C CA . GLU A 1 245 ? -42.150 18.202 46.168 1.00 87.00 245 GLU A CA 1
ATOM 1853 C C . GLU A 1 245 ? -42.737 17.573 47.440 1.00 87.00 245 GLU A C 1
ATOM 1855 O O . GLU A 1 245 ? -42.375 17.966 48.545 1.00 87.00 245 GLU A O 1
ATOM 1860 N N . ALA A 1 246 ? -43.533 16.511 47.287 1.00 88.56 246 ALA A N 1
ATOM 1861 C CA . ALA A 1 246 ? -44.110 15.750 48.396 1.00 88.56 246 ALA A CA 1
ATOM 1862 C C . ALA A 1 246 ? -43.075 15.036 49.294 1.00 88.56 246 ALA A C 1
ATOM 1864 O O . ALA A 1 246 ? -43.413 14.616 50.400 1.00 88.56 246 ALA A O 1
ATOM 1865 N N . LEU A 1 247 ? -41.829 14.875 48.830 1.00 92.19 247 LEU A N 1
ATOM 1866 C CA . LEU A 1 247 ? -40.745 14.199 49.553 1.00 92.19 247 LEU A CA 1
ATOM 1867 C C . LEU A 1 247 ? -39.708 15.161 50.148 1.00 92.19 247 LEU A C 1
ATOM 1869 O O . LEU A 1 247 ? -38.657 14.723 50.621 1.00 92.19 247 LEU A O 1
ATOM 1873 N N . ARG A 1 248 ? -39.981 16.467 50.115 1.00 93.19 248 ARG A N 1
ATOM 1874 C CA . ARG A 1 248 ? -39.134 17.495 50.731 1.00 93.19 248 ARG A CA 1
ATOM 1875 C C . ARG A 1 248 ? -39.428 17.621 52.224 1.00 93.19 248 ARG A C 1
ATOM 1877 O O . ARG A 1 248 ? -40.478 17.189 52.697 1.00 93.19 248 ARG A O 1
ATOM 1884 N N . ALA A 1 249 ? -38.490 18.208 52.966 1.00 92.38 249 ALA A N 1
ATOM 1885 C CA . ALA A 1 249 ? -38.675 18.450 54.395 1.00 92.38 249 ALA A CA 1
ATOM 1886 C C . ALA A 1 249 ? -39.834 19.431 54.634 1.00 92.38 249 ALA A C 1
ATOM 1888 O O . ALA A 1 249 ? -39.964 20.423 53.917 1.00 92.38 249 ALA A O 1
ATOM 1889 N N . ASP A 1 250 ? -40.636 19.179 55.668 1.00 92.94 250 ASP A N 1
ATOM 1890 C CA . ASP A 1 250 ? -41.754 20.051 56.052 1.00 92.94 250 ASP A CA 1
ATOM 1891 C C . ASP A 1 250 ? -41.257 21.340 56.711 1.00 92.94 250 ASP A C 1
ATOM 1893 O O . ASP A 1 250 ? -41.868 22.401 56.590 1.00 92.94 250 ASP A O 1
ATOM 1897 N N . LYS A 1 251 ? -40.116 21.253 57.404 1.00 92.81 251 LYS A N 1
ATOM 1898 C CA . LYS A 1 251 ? -39.432 22.402 57.989 1.00 92.81 251 LYS A CA 1
ATOM 1899 C C . LYS A 1 251 ? -37.922 22.251 57.873 1.00 92.81 251 LYS A C 1
ATOM 1901 O O . LYS A 1 251 ? -37.389 21.156 58.022 1.00 92.81 251 LYS A O 1
ATOM 1906 N N . VAL A 1 252 ? -37.234 23.364 57.635 1.00 93.56 252 VAL A N 1
ATOM 1907 C CA . VAL A 1 252 ? -35.769 23.443 57.607 1.00 93.56 252 VAL A CA 1
ATOM 1908 C C . VAL A 1 252 ? -35.323 24.422 58.684 1.00 93.56 252 VAL A C 1
ATOM 1910 O O . VAL A 1 252 ? -35.807 25.553 58.706 1.00 93.56 252 VAL A O 1
ATOM 1913 N N . VAL A 1 253 ? -34.428 23.986 59.564 1.00 92.94 253 VAL A N 1
ATOM 1914 C CA . VAL A 1 253 ? -33.908 24.751 60.703 1.00 92.94 253 VAL A CA 1
ATOM 1915 C C . VAL A 1 253 ? -32.400 24.924 60.538 1.00 92.94 253 VAL A C 1
ATOM 1917 O O . VAL A 1 253 ? -31.682 23.959 60.274 1.00 92.94 253 VAL A O 1
ATOM 1920 N N . ASP A 1 254 ? -31.922 26.157 60.698 1.00 91.19 254 ASP A N 1
ATOM 1921 C CA . ASP A 1 254 ? -30.489 26.431 60.793 1.00 91.19 254 ASP A CA 1
ATOM 1922 C C . ASP A 1 254 ? -29.993 26.016 62.178 1.00 91.19 254 ASP A C 1
ATOM 1924 O O . ASP A 1 254 ? -30.469 26.524 63.193 1.00 91.19 254 ASP A O 1
ATOM 1928 N N . TYR A 1 255 ? -29.029 25.099 62.219 1.00 88.38 255 TYR A N 1
ATOM 1929 C CA . TYR A 1 255 ? -28.424 24.634 63.468 1.00 88.38 255 TYR A CA 1
ATOM 1930 C C . TYR A 1 255 ? -27.800 25.776 64.292 1.00 88.38 255 TYR A C 1
ATOM 1932 O O . TYR A 1 255 ? -27.781 25.705 65.517 1.00 88.38 255 TYR A O 1
ATOM 1940 N N . ASN A 1 256 ? -27.298 26.829 63.638 1.00 89.69 256 ASN A N 1
ATOM 1941 C CA . ASN A 1 256 ? -26.670 27.968 64.313 1.00 89.69 256 ASN A CA 1
ATOM 1942 C C . ASN A 1 256 ? -27.683 29.003 64.835 1.00 89.69 256 ASN A C 1
ATOM 1944 O O . ASN A 1 256 ? -27.282 29.973 65.487 1.00 89.69 256 ASN A O 1
ATOM 1948 N N . ALA A 1 257 ? -28.979 28.841 64.545 1.00 90.31 257 ALA A N 1
ATOM 1949 C CA . ALA A 1 257 ? -30.003 29.737 65.063 1.00 90.31 257 ALA A CA 1
ATOM 1950 C C . ALA A 1 257 ? -30.125 29.579 66.587 1.00 90.31 257 ALA A C 1
ATOM 1952 O O . ALA A 1 257 ? -30.178 28.467 67.110 1.00 90.31 257 ALA A O 1
ATOM 1953 N N . LYS A 1 258 ? -30.193 30.701 67.315 1.00 87.81 258 LYS A N 1
ATOM 1954 C CA . LYS A 1 258 ? -30.285 30.691 68.788 1.00 87.81 258 LYS A CA 1
ATOM 1955 C C . LYS A 1 258 ? -31.542 29.988 69.303 1.00 87.81 258 LYS A C 1
ATOM 1957 O O . LYS A 1 258 ? -31.525 29.512 70.428 1.00 87.81 258 LYS A O 1
ATOM 1962 N N . ASP A 1 259 ? -32.594 29.951 68.488 1.00 90.88 259 ASP A N 1
ATOM 1963 C CA . ASP A 1 259 ? -33.892 29.342 68.773 1.00 90.88 259 ASP A CA 1
ATOM 1964 C C . ASP A 1 259 ? -34.082 27.972 68.079 1.00 90.88 259 ASP A C 1
ATOM 1966 O O . ASP A 1 259 ? -35.206 27.487 67.933 1.00 90.88 259 ASP A O 1
ATOM 1970 N N . ALA A 1 260 ? -33.005 27.344 67.584 1.00 86.56 260 ALA A N 1
ATOM 1971 C CA . ALA A 1 260 ? -33.090 26.109 66.799 1.00 86.56 260 ALA A CA 1
ATOM 1972 C C . ALA A 1 260 ? -33.774 24.958 67.562 1.00 86.56 260 ALA A C 1
ATOM 1974 O O . ALA A 1 260 ? -34.585 24.230 66.984 1.00 86.56 260 ALA A O 1
ATOM 1975 N N . ALA A 1 261 ? -33.490 24.804 68.861 1.00 85.31 261 ALA A N 1
ATOM 1976 C CA . ALA A 1 261 ? -34.109 23.768 69.688 1.00 85.31 261 ALA A CA 1
ATOM 1977 C C . ALA A 1 261 ? -35.614 24.020 69.865 1.00 85.31 261 ALA A C 1
ATOM 1979 O O . ALA A 1 261 ? -36.422 23.109 69.672 1.00 85.31 261 ALA A O 1
ATOM 1980 N N . GLU A 1 262 ? -36.008 25.265 70.136 1.00 86.62 262 GLU A N 1
ATOM 1981 C CA . GLU A 1 262 ? -37.404 25.686 70.249 1.00 86.62 262 GLU A CA 1
ATOM 1982 C C . GLU A 1 262 ? -38.160 25.469 68.933 1.00 86.62 262 GLU A C 1
ATOM 1984 O O . GLU A 1 262 ? -39.308 25.019 68.938 1.00 86.62 262 GLU A O 1
ATOM 1989 N N . GLN A 1 263 ? -37.520 25.730 67.790 1.00 88.50 263 GLN A N 1
ATOM 1990 C CA . GLN A 1 263 ? -38.118 25.498 66.476 1.00 88.50 263 GLN A CA 1
ATOM 1991 C C . GLN A 1 263 ? -38.415 24.018 66.199 1.00 88.50 263 GLN A C 1
ATOM 1993 O O . GLN A 1 263 ? -39.424 23.735 65.543 1.00 88.50 263 GLN A O 1
ATOM 1998 N N . VAL A 1 264 ? -37.560 23.104 66.675 1.00 87.62 264 VAL A N 1
ATOM 1999 C CA . VAL A 1 264 ? -37.731 21.644 66.550 1.00 87.62 264 VAL A CA 1
ATOM 2000 C C . VAL A 1 264 ? -38.776 21.130 67.540 1.00 87.62 264 VAL A C 1
ATOM 2002 O O . VAL A 1 264 ? -39.659 20.372 67.145 1.00 87.62 264 VAL A O 1
ATOM 2005 N N . ILE A 1 265 ? -38.739 21.594 68.793 1.00 85.94 265 ILE A N 1
ATOM 2006 C CA . ILE A 1 265 ? -39.746 21.263 69.815 1.00 85.94 265 ILE A CA 1
ATOM 2007 C C . ILE A 1 265 ? -41.138 21.691 69.341 1.00 85.94 265 ILE A C 1
ATOM 2009 O O . ILE A 1 265 ? -42.071 20.894 69.361 1.00 85.94 265 ILE A O 1
ATOM 2013 N N . LYS A 1 266 ? -41.265 22.917 68.814 1.00 86.25 266 LYS A N 1
ATOM 2014 C CA . LYS A 1 266 ? -42.528 23.435 68.270 1.00 86.25 266 LYS A CA 1
ATOM 2015 C C . LYS A 1 266 ? -43.019 22.646 67.053 1.00 86.25 266 LYS A C 1
ATOM 2017 O O . LYS A 1 266 ? -44.224 22.534 66.859 1.00 86.25 266 LYS A O 1
ATOM 2022 N N . PHE A 1 267 ? -42.114 22.109 66.232 1.00 88.25 267 PHE A N 1
ATOM 2023 C CA . PHE A 1 267 ? -42.484 21.239 65.109 1.00 88.25 267 PHE A CA 1
ATOM 2024 C C . PHE A 1 267 ? -43.072 19.901 65.584 1.00 88.25 267 PHE A C 1
ATOM 2026 O O . PHE A 1 267 ? -43.957 19.361 64.928 1.00 88.25 267 PHE A O 1
ATOM 2033 N N . GLY A 1 268 ? -42.623 19.404 66.740 1.00 80.12 268 GLY A N 1
ATOM 2034 C CA . GLY A 1 268 ? -43.155 18.207 67.393 1.00 80.12 268 GLY A CA 1
ATOM 2035 C C . GLY A 1 268 ? -44.583 18.332 67.941 1.00 80.12 268 GLY A C 1
ATOM 2036 O O . GLY A 1 268 ? -45.189 17.321 68.287 1.00 80.12 268 GLY A O 1
ATOM 2037 N N . GLY A 1 269 ? -45.137 19.549 68.009 1.00 78.88 269 GLY A N 1
ATOM 2038 C CA . GLY A 1 269 ? -46.501 19.799 68.485 1.00 78.88 269 GLY A CA 1
ATOM 2039 C C . GLY A 1 269 ? -46.711 19.420 69.956 1.00 78.88 269 GLY A C 1
ATOM 2040 O O . GLY A 1 269 ? -45.824 19.613 70.789 1.00 78.88 269 GLY A O 1
ATOM 2041 N N . ASP A 1 270 ? -47.886 18.865 70.268 1.00 66.50 270 ASP A N 1
ATOM 2042 C CA . ASP A 1 270 ? -48.331 18.531 71.634 1.00 66.50 270 ASP A CA 1
ATOM 2043 C C . ASP A 1 270 ? -47.454 17.478 72.339 1.00 66.50 270 ASP A C 1
ATOM 2045 O O . ASP A 1 270 ? -47.510 17.334 73.558 1.00 66.50 270 ASP A O 1
ATOM 2049 N N . ALA A 1 271 ? -46.607 16.763 71.589 1.00 62.38 271 ALA A N 1
ATOM 2050 C CA . ALA A 1 271 ? -45.657 15.789 72.124 1.00 62.38 271 ALA A CA 1
ATOM 2051 C C . ALA A 1 271 ? -44.403 16.430 72.757 1.00 62.38 271 ALA A C 1
ATOM 2053 O O . ALA A 1 271 ? -43.595 15.726 73.361 1.00 62.38 271 ALA A O 1
ATOM 2054 N N . GLY A 1 272 ? -44.200 17.747 72.607 1.00 65.19 272 GLY A N 1
ATOM 2055 C CA . GLY A 1 272 ? -43.053 18.458 73.186 1.00 65.19 272 GLY A CA 1
ATOM 2056 C C . GLY A 1 272 ? -41.690 18.096 72.573 1.00 65.19 272 GLY A C 1
ATOM 2057 O O . GLY A 1 272 ? -40.656 18.402 73.166 1.00 65.19 272 GLY A O 1
ATOM 2058 N N . GLY A 1 273 ? -41.664 17.453 71.398 1.00 78.19 273 GLY A N 1
ATOM 2059 C CA . GLY A 1 273 ? -40.442 17.006 70.721 1.00 78.19 273 GLY A CA 1
ATOM 2060 C C . GLY A 1 273 ? -40.708 16.105 69.509 1.00 78.19 273 GLY A C 1
ATOM 2061 O O . GLY A 1 273 ? -41.852 15.874 69.126 1.00 78.19 273 GLY A O 1
ATOM 2062 N N . VAL A 1 274 ? -39.641 15.600 68.883 1.00 80.50 274 VAL A N 1
ATOM 2063 C CA . VAL A 1 274 ? -39.721 14.640 67.765 1.00 80.50 274 VAL A CA 1
ATOM 2064 C C . VAL A 1 274 ? -39.613 13.199 68.270 1.00 80.50 274 VAL A C 1
ATOM 2066 O O . VAL A 1 274 ? -38.896 12.932 69.230 1.00 80.50 274 VAL A O 1
ATOM 2069 N N . ALA A 1 275 ? -40.278 12.260 67.598 1.00 77.69 275 ALA A N 1
ATOM 2070 C CA . ALA A 1 275 ? -40.277 10.839 67.959 1.00 77.69 275 ALA A CA 1
ATOM 2071 C C . ALA A 1 275 ? -38.974 10.109 67.592 1.00 77.69 275 ALA A C 1
ATOM 2073 O O . ALA A 1 275 ? -38.722 9.002 68.057 1.00 77.69 275 ALA A O 1
ATOM 2074 N N . GLY A 1 276 ? -38.143 10.714 66.743 1.00 79.00 276 GLY A N 1
ATOM 2075 C CA . GLY A 1 276 ? -36.842 10.175 66.377 1.00 79.00 276 GLY A CA 1
ATOM 2076 C C . GLY A 1 276 ? -35.914 11.253 65.840 1.00 79.00 276 GLY A C 1
ATOM 2077 O O . GLY A 1 276 ? -36.356 12.228 65.228 1.00 79.00 276 GLY A O 1
ATOM 2078 N N . VAL A 1 277 ? -34.613 11.060 66.051 1.00 81.50 277 VAL A N 1
ATOM 2079 C CA . VAL A 1 277 ? -33.559 11.908 65.489 1.00 81.50 277 VAL A CA 1
ATOM 2080 C C . VAL A 1 277 ? -32.598 11.031 64.698 1.00 81.50 277 VAL A C 1
ATOM 2082 O O . VAL A 1 277 ? -31.928 10.161 65.252 1.00 81.50 277 VAL A O 1
ATOM 2085 N N . VAL A 1 278 ? -32.510 11.270 63.392 1.00 80.12 278 VAL A N 1
ATOM 2086 C CA . VAL A 1 278 ? -31.537 10.631 62.505 1.00 80.12 278 VAL A CA 1
ATOM 2087 C C . VAL A 1 278 ? -30.344 11.566 62.359 1.00 80.12 278 VAL A C 1
ATOM 2089 O O . VAL A 1 278 ? -30.414 12.582 61.666 1.00 80.12 278 VAL A O 1
ATOM 2092 N N . VAL A 1 279 ? -29.229 11.220 63.000 1.00 78.94 279 VAL A N 1
ATOM 2093 C CA . VAL A 1 279 ? -27.976 11.973 62.863 1.00 78.94 279 VAL A CA 1
ATOM 2094 C C . VAL A 1 279 ? -27.139 11.353 61.749 1.00 78.94 279 VAL A C 1
ATOM 2096 O O . VAL A 1 279 ? -26.632 10.237 61.871 1.00 78.94 279 VAL A O 1
ATOM 2099 N N . CYS A 1 280 ? -26.988 12.075 60.641 1.00 72.88 280 CYS A N 1
ATOM 2100 C CA . CYS A 1 280 ? -26.244 11.604 59.477 1.00 72.88 280 CYS A CA 1
ATOM 2101 C C . CYS A 1 280 ? -24.744 11.892 59.635 1.00 72.88 280 CYS A C 1
ATOM 2103 O O . CYS A 1 280 ? -24.216 12.856 59.080 1.00 72.88 280 CYS A O 1
ATOM 2105 N N . VAL A 1 281 ? -24.050 11.041 60.391 1.00 62.47 281 VAL A N 1
ATOM 2106 C CA . VAL A 1 281 ? -22.606 11.156 60.648 1.00 62.47 281 VAL A CA 1
ATOM 2107 C C . VAL A 1 281 ? -21.787 10.329 59.657 1.00 62.47 281 VAL A C 1
ATOM 2109 O O . VAL A 1 281 ? -22.116 9.181 59.368 1.00 62.47 281 VAL A O 1
ATOM 2112 N N . CYS A 1 282 ? -20.662 10.882 59.191 1.00 52.59 282 CYS A N 1
ATOM 2113 C CA . CYS A 1 282 ? -19.585 10.103 58.581 1.00 52.59 282 CYS A CA 1
ATOM 2114 C C . CYS A 1 282 ? -18.416 9.999 59.577 1.00 52.59 282 CYS A C 1
ATOM 2116 O O . CYS A 1 282 ? -17.894 11.018 60.029 1.00 52.59 282 CYS A O 1
ATOM 2118 N N . ILE A 1 283 ? -18.017 8.781 59.946 1.00 48.47 283 ILE A N 1
ATOM 2119 C CA . ILE A 1 283 ? -16.918 8.517 60.896 1.00 48.47 283 ILE A CA 1
ATOM 2120 C C . ILE A 1 283 ? -15.585 8.854 60.222 1.00 48.47 283 ILE A C 1
ATOM 2122 O O . ILE A 1 283 ? -15.412 8.329 59.133 1.00 48.47 283 ILE A O 1
ATOM 2126 N N . PRO A 1 284 ? -14.657 9.653 60.797 1.00 43.28 284 PRO A N 1
ATOM 2127 C CA . PRO A 1 284 ? -14.692 10.202 62.148 1.00 43.28 284 PRO A CA 1
ATOM 2128 C C . PRO A 1 284 ? -15.109 11.679 62.212 1.00 43.28 284 PRO A C 1
ATOM 2130 O O . PRO A 1 284 ? -15.287 12.184 63.308 1.00 43.28 284 PRO A O 1
ATOM 2133 N N . LEU A 1 285 ? -15.308 12.379 61.086 1.00 43.31 285 LEU A N 1
ATOM 2134 C CA . LEU A 1 285 ? -15.541 13.833 61.085 1.00 43.31 285 LEU A CA 1
ATOM 2135 C C . LEU A 1 285 ? -16.813 14.283 61.825 1.00 43.31 285 LEU A C 1
ATOM 2137 O O . LEU A 1 285 ? -16.870 15.424 62.269 1.00 43.31 285 LEU A O 1
ATOM 2141 N N . GLY A 1 286 ? -17.818 13.413 61.966 1.00 47.88 286 GLY A N 1
ATOM 2142 C CA . GLY A 1 286 ? -19.001 13.703 62.788 1.00 47.88 286 GLY A CA 1
ATOM 2143 C C . GLY A 1 286 ? -19.082 12.918 64.100 1.00 47.88 286 GLY A C 1
ATOM 2144 O O . GLY A 1 286 ? -20.113 12.993 64.765 1.00 47.88 286 GLY A O 1
ATOM 2145 N N . LEU A 1 287 ? -18.042 12.162 64.476 1.00 56.84 287 LEU A N 1
ATOM 2146 C CA . LEU A 1 287 ? -17.909 11.691 65.854 1.00 56.84 287 LEU A CA 1
ATOM 2147 C C . LEU A 1 287 ? -17.113 12.756 66.617 1.00 56.84 287 LEU A C 1
ATOM 2149 O O . LEU A 1 287 ? -15.962 13.001 66.256 1.00 56.84 287 LEU A O 1
ATOM 2153 N N . PRO A 1 288 ? -17.684 13.413 67.640 1.00 60.47 288 PRO A N 1
ATOM 2154 C CA . PRO A 1 288 ? -16.899 14.302 68.489 1.00 60.47 288 PRO A CA 1
ATOM 2155 C C . PRO A 1 288 ? -15.666 13.543 69.024 1.00 60.47 288 PRO A C 1
ATOM 2157 O O . PRO A 1 288 ? -15.832 12.405 69.471 1.00 60.47 288 PRO A O 1
ATOM 2160 N N . PRO A 1 289 ? -14.449 14.129 68.987 1.00 61.53 289 PRO A N 1
ATOM 2161 C CA . PRO A 1 289 ? -13.224 13.468 69.457 1.00 61.53 289 PRO A CA 1
ATOM 2162 C C . PRO A 1 289 ? -13.336 12.955 70.898 1.00 61.53 289 PRO A C 1
ATOM 2164 O O . PRO A 1 289 ? -12.804 11.898 71.222 1.00 61.53 289 PRO A O 1
ATOM 2167 N N . ASP A 1 290 ? -14.099 13.674 71.726 1.00 69.94 290 ASP A N 1
ATOM 2168 C CA . ASP A 1 290 ? -14.366 13.351 73.132 1.00 69.94 290 ASP A CA 1
ATOM 2169 C C . ASP A 1 290 ? -15.581 12.421 73.336 1.00 69.94 290 ASP A C 1
ATOM 2171 O O . ASP A 1 290 ? -16.010 12.189 74.469 1.00 69.94 290 ASP A O 1
ATOM 2175 N N . GLY A 1 291 ? -16.169 11.906 72.252 1.00 70.25 291 GLY A N 1
ATOM 2176 C CA . GLY A 1 291 ? -17.393 11.106 72.272 1.00 70.25 291 GLY A CA 1
ATOM 2177 C C . GLY A 1 291 ? -18.672 11.925 72.494 1.00 70.25 291 GLY A C 1
ATOM 2178 O O . GLY A 1 291 ? -18.650 13.105 72.850 1.00 70.25 291 GLY A O 1
ATOM 2179 N N . PHE A 1 292 ? -19.827 11.309 72.225 1.00 76.25 292 PHE A N 1
ATOM 2180 C CA . PHE A 1 292 ? -21.123 11.931 72.505 1.00 76.25 292 PHE A CA 1
ATOM 2181 C C . PHE A 1 292 ? -21.417 11.874 74.007 1.00 76.25 292 PHE A C 1
ATOM 2183 O O . PHE A 1 292 ? -21.321 10.813 74.622 1.00 76.25 292 PHE A O 1
ATOM 2190 N N . LYS A 1 293 ? -21.808 13.012 74.589 1.00 81.19 293 LYS A N 1
ATOM 2191 C CA . LYS A 1 293 ? -22.223 13.110 75.993 1.00 81.19 293 LYS A CA 1
ATOM 2192 C C . LYS A 1 293 ? -23.743 13.177 76.063 1.00 81.19 293 LYS A C 1
ATOM 2194 O O . LYS A 1 293 ? -24.349 14.041 75.436 1.00 81.19 293 LYS A O 1
ATOM 2199 N N . PHE A 1 294 ? -24.339 12.286 76.846 1.00 82.31 294 PHE A N 1
ATOM 2200 C CA . PHE A 1 294 ? -25.781 12.230 77.065 1.00 82.31 294 PHE A CA 1
ATOM 2201 C C . PHE A 1 294 ? -26.086 12.373 78.555 1.00 82.31 294 PHE A C 1
ATOM 2203 O O . PHE A 1 294 ? -25.351 11.855 79.398 1.00 82.31 294 PHE A O 1
ATOM 2210 N N . GLY A 1 295 ? -27.178 13.063 78.884 1.00 81.94 295 GLY A N 1
ATOM 2211 C CA . GLY A 1 295 ? -27.684 13.111 80.250 1.00 81.94 295 GLY A CA 1
ATOM 2212 C C . GLY A 1 295 ? -28.246 11.747 80.639 1.00 81.94 295 GLY A C 1
ATOM 2213 O O . GLY A 1 295 ? -29.269 11.333 80.105 1.00 81.94 295 GLY A O 1
ATOM 2214 N N . ALA A 1 296 ? -27.601 11.049 81.578 1.00 81.75 296 ALA A N 1
ATOM 2215 C CA . ALA A 1 296 ? -28.074 9.741 82.044 1.00 81.75 296 ALA A CA 1
ATOM 2216 C C . ALA A 1 296 ? -29.512 9.804 82.593 1.00 81.75 296 ALA A C 1
ATOM 2218 O O . ALA A 1 296 ? -30.300 8.891 82.369 1.00 81.75 296 ALA A O 1
ATOM 2219 N N . PHE A 1 297 ? -29.867 10.914 83.253 1.00 86.25 297 PHE A N 1
ATOM 2220 C CA . PHE A 1 297 ? -31.220 11.165 83.745 1.00 86.25 297 PHE A CA 1
ATOM 2221 C C . PHE A 1 297 ? -32.240 11.232 82.598 1.00 86.25 297 PHE A C 1
ATOM 2223 O O . PHE A 1 297 ? -33.262 10.559 82.650 1.00 86.25 297 PHE A O 1
ATOM 2230 N N . ASP A 1 298 ? -31.944 11.975 81.528 1.00 82.50 298 ASP A N 1
ATOM 2231 C CA . ASP A 1 298 ? -32.833 12.064 80.365 1.00 82.50 298 ASP A CA 1
ATOM 2232 C C . ASP A 1 298 ? -32.970 10.721 79.644 1.00 82.50 298 ASP A C 1
ATOM 2234 O O . ASP A 1 298 ? -34.076 10.352 79.266 1.00 82.50 298 ASP A O 1
ATOM 2238 N N . LEU A 1 299 ? -31.875 9.969 79.482 1.00 83.06 299 LEU A N 1
ATOM 2239 C CA . LEU A 1 299 ? -31.923 8.660 78.825 1.00 83.06 299 LEU A CA 1
ATOM 2240 C C . LEU A 1 299 ? -32.841 7.676 79.560 1.00 83.06 299 LEU A C 1
ATOM 2242 O O . LEU A 1 299 ? -33.656 7.016 78.924 1.00 83.06 299 LEU A O 1
ATOM 2246 N N . VAL A 1 300 ? -32.725 7.597 80.890 1.00 79.81 300 VAL A N 1
ATOM 2247 C CA . VAL A 1 300 ? -33.506 6.649 81.698 1.00 79.81 300 VAL A CA 1
ATOM 2248 C C . VAL A 1 300 ? -34.951 7.115 81.863 1.00 79.81 300 VAL A C 1
ATOM 2250 O O . VAL A 1 300 ? -35.869 6.351 81.591 1.00 79.81 300 VAL A O 1
ATOM 2253 N N . PHE A 1 301 ? -35.175 8.362 82.285 1.00 83.44 301 PHE A N 1
ATOM 2254 C CA . PHE A 1 301 ? -36.516 8.822 82.667 1.00 83.44 301 PHE A CA 1
ATOM 2255 C C . PHE A 1 301 ? -37.395 9.254 81.490 1.00 83.44 301 PHE A C 1
ATOM 2257 O O . PHE A 1 301 ? -38.607 9.359 81.658 1.00 83.44 301 PHE A O 1
ATOM 2264 N N . LYS A 1 302 ? -36.814 9.502 80.309 1.00 80.62 302 LYS A N 1
ATOM 2265 C CA . LYS A 1 302 ? -37.567 9.738 79.064 1.00 80.62 302 LYS A CA 1
ATOM 2266 C C . LYS A 1 302 ? -37.496 8.546 78.104 1.00 80.62 302 LYS A C 1
ATOM 2268 O O . LYS A 1 302 ? -37.885 8.692 76.951 1.00 80.62 302 LYS A O 1
ATOM 2273 N N . GLU A 1 303 ? -36.962 7.411 78.566 1.00 80.44 303 GLU A N 1
ATOM 2274 C CA . GLU A 1 303 ? -36.798 6.172 77.790 1.00 80.44 303 GLU A CA 1
ATOM 2275 C C . GLU A 1 303 ? -36.149 6.396 76.409 1.00 80.44 303 GLU A C 1
ATOM 2277 O O . GLU A 1 303 ? -36.519 5.788 75.403 1.00 80.44 303 GLU A O 1
ATOM 2282 N N . LEU A 1 304 ? -35.166 7.300 76.340 1.00 82.38 304 LEU A N 1
ATOM 2283 C CA . LEU A 1 304 ? -34.510 7.637 75.079 1.00 82.38 304 LEU A CA 1
ATOM 2284 C C . LEU A 1 304 ? -33.501 6.554 74.695 1.00 82.38 304 LEU A C 1
ATOM 2286 O O . LEU A 1 304 ? -32.651 6.153 75.491 1.00 82.38 304 LEU A O 1
ATOM 2290 N N . ALA A 1 305 ? -33.528 6.151 73.427 1.00 81.00 305 ALA A N 1
ATOM 2291 C CA . ALA A 1 305 ? -32.584 5.194 72.867 1.00 81.00 305 ALA A CA 1
ATOM 2292 C C . ALA A 1 305 ? -31.557 5.883 71.959 1.00 81.00 305 ALA A C 1
ATOM 2294 O O . ALA A 1 305 ? -31.907 6.620 71.038 1.00 81.00 305 ALA A O 1
ATOM 2295 N N . VAL A 1 306 ? -30.274 5.574 72.164 1.00 82.50 306 VAL A N 1
ATOM 2296 C CA . VAL A 1 306 ? -29.192 5.955 71.245 1.00 82.50 306 VAL A CA 1
ATOM 2297 C C . VAL A 1 306 ? -28.741 4.709 70.491 1.00 82.50 306 VAL A C 1
ATOM 2299 O O . VAL A 1 306 ? -28.164 3.793 71.072 1.00 82.50 306 VAL A O 1
ATOM 2302 N N . CYS A 1 307 ? -29.008 4.668 69.185 1.00 80.81 307 CYS A N 1
ATOM 2303 C CA . CYS A 1 307 ? -28.729 3.508 68.342 1.00 80.81 307 CYS A CA 1
ATOM 2304 C C . CYS A 1 307 ? -27.724 3.835 67.234 1.00 80.81 307 CYS A C 1
ATOM 2306 O O . CYS A 1 307 ? -27.939 4.739 66.432 1.00 80.81 307 CYS A O 1
ATOM 2308 N N . GLY A 1 308 ? -26.662 3.034 67.125 1.00 79.38 308 GLY A N 1
ATOM 2309 C CA . GLY A 1 308 ? -25.805 3.006 65.939 1.00 79.38 308 GLY A CA 1
ATOM 2310 C C . GLY A 1 308 ? -26.353 2.063 64.864 1.00 79.38 308 GLY A C 1
ATOM 2311 O O . GLY A 1 308 ? -26.890 0.992 65.181 1.00 79.38 308 GLY A O 1
ATOM 2312 N N . SER A 1 309 ? -26.182 2.426 63.591 1.00 79.88 309 SER A N 1
ATOM 2313 C CA . SER A 1 309 ? -26.452 1.546 62.449 1.00 79.88 309 SER A CA 1
ATOM 2314 C C . SER A 1 309 ? -25.316 1.608 61.431 1.00 79.88 309 SER A C 1
ATOM 2316 O O . SER A 1 309 ? -24.843 2.686 61.084 1.00 79.88 309 SER A O 1
ATOM 2318 N N . LEU A 1 310 ? -24.912 0.438 60.935 1.00 76.50 310 LEU A N 1
ATOM 2319 C CA . LEU A 1 310 ? -24.111 0.294 59.717 1.00 76.50 310 LEU A CA 1
ATOM 2320 C C . LEU A 1 310 ? -25.063 0.204 58.502 1.00 76.50 310 LEU A C 1
ATOM 2322 O O . LEU A 1 310 ? -26.281 0.204 58.697 1.00 76.50 310 LEU A O 1
ATOM 2326 N N . VAL A 1 311 ? -24.531 0.132 57.273 1.00 83.88 311 VAL A N 1
ATOM 2327 C CA . VAL A 1 311 ? -25.284 -0.044 56.006 1.00 83.88 311 VAL A CA 1
ATOM 2328 C C . VAL A 1 311 ? -26.433 -1.074 56.112 1.00 83.88 311 VAL A C 1
ATOM 2330 O O . VAL A 1 311 ? -26.399 -1.941 56.984 1.00 83.88 311 VAL A O 1
ATOM 2333 N N . ALA A 1 312 ? -27.469 -1.000 55.269 1.00 86.69 312 ALA A N 1
ATOM 2334 C CA . ALA A 1 312 ? -28.553 -1.993 55.236 1.00 86.69 312 ALA A CA 1
ATOM 2335 C C . ALA A 1 312 ? -28.063 -3.401 54.845 1.00 86.69 312 ALA A C 1
ATOM 2337 O O . ALA A 1 312 ? -27.020 -3.569 54.214 1.00 86.69 312 ALA A O 1
ATOM 2338 N N . THR A 1 313 ? -28.827 -4.426 55.230 1.00 85.50 313 THR A N 1
ATOM 2339 C CA . THR A 1 313 ? -28.673 -5.789 54.697 1.00 85.50 313 THR A CA 1
ATOM 2340 C C . THR A 1 313 ? -29.278 -5.895 53.302 1.00 85.50 313 THR A C 1
ATOM 2342 O O . THR A 1 313 ? -29.984 -4.990 52.852 1.00 85.50 313 THR A O 1
ATOM 2345 N N . LYS A 1 314 ? -29.020 -7.003 52.600 1.00 84.88 314 LYS A N 1
ATOM 2346 C CA . LYS A 1 314 ? -29.595 -7.241 51.274 1.00 84.88 314 LYS A CA 1
ATOM 2347 C C . LYS A 1 314 ? -31.135 -7.184 51.261 1.00 84.88 314 LYS A C 1
ATOM 2349 O O . LYS A 1 314 ? -31.639 -6.425 50.439 1.00 84.88 314 LYS A O 1
ATOM 2354 N N . PRO A 1 315 ? -31.884 -7.864 52.155 1.00 87.19 315 PRO A N 1
ATOM 2355 C CA . PRO A 1 315 ? -33.349 -7.787 52.150 1.00 87.19 315 PRO A CA 1
ATOM 2356 C C . PRO A 1 315 ? -33.873 -6.353 52.306 1.00 87.19 315 PRO A C 1
ATOM 2358 O O . PRO A 1 315 ? -34.720 -5.912 51.534 1.00 87.19 315 PRO A O 1
ATOM 2361 N N . LEU A 1 316 ? -33.292 -5.590 53.236 1.00 89.38 316 LEU A N 1
ATOM 2362 C CA . LEU A 1 316 ? -33.622 -4.176 53.429 1.00 89.38 316 LEU A CA 1
ATOM 2363 C C . LEU A 1 316 ? -33.215 -3.312 52.227 1.00 89.38 316 LEU A C 1
ATOM 2365 O O . LEU A 1 316 ? -33.879 -2.329 51.918 1.00 89.38 316 LEU A O 1
ATOM 2369 N N . THR A 1 317 ? -32.130 -3.661 51.535 1.00 91.19 317 THR A N 1
ATOM 2370 C CA . THR A 1 317 ? -31.699 -2.960 50.318 1.00 91.19 317 THR A CA 1
ATOM 2371 C C . THR A 1 317 ? -32.651 -3.245 49.159 1.00 91.19 317 THR A C 1
ATOM 2373 O O . THR A 1 317 ? -33.012 -2.317 48.442 1.00 91.19 317 THR A O 1
ATOM 2376 N N . ASP A 1 318 ? -33.111 -4.486 48.999 1.00 91.38 318 ASP A N 1
ATOM 2377 C CA . ASP A 1 318 ? -34.110 -4.854 47.991 1.00 91.38 318 ASP A CA 1
ATOM 2378 C C . ASP A 1 318 ? -35.443 -4.115 48.254 1.00 91.38 318 ASP A C 1
ATOM 2380 O O . ASP A 1 318 ? -36.037 -3.547 47.335 1.00 91.38 318 ASP A O 1
ATOM 2384 N N . GLU A 1 319 ? -35.875 -4.022 49.519 1.00 92.62 319 GLU A N 1
ATOM 2385 C CA . GLU A 1 319 ? -37.033 -3.209 49.922 1.00 92.62 319 GLU A CA 1
ATOM 2386 C C . GLU A 1 319 ? -36.828 -1.718 49.613 1.00 92.62 319 GLU A C 1
ATOM 2388 O O . GLU A 1 319 ? -37.692 -1.076 49.006 1.00 92.62 319 GLU A O 1
ATOM 2393 N N . MET A 1 320 ? -35.663 -1.172 49.971 1.00 94.62 320 MET A N 1
ATOM 2394 C CA . MET A 1 320 ? -35.301 0.212 49.676 1.00 94.62 320 MET A CA 1
ATOM 2395 C C . MET A 1 320 ? -35.387 0.495 48.174 1.00 94.62 320 MET A C 1
ATOM 2397 O O . MET A 1 320 ? -35.944 1.520 47.787 1.00 94.62 320 MET A O 1
ATOM 2401 N N . MET A 1 321 ? -34.864 -0.391 47.321 1.00 93.62 321 MET A N 1
ATOM 2402 C CA . MET A 1 321 ? -34.894 -0.201 45.867 1.00 93.62 321 MET A CA 1
ATOM 2403 C C . MET A 1 321 ? -36.329 -0.123 45.327 1.00 93.62 321 MET A C 1
ATOM 2405 O O . MET A 1 321 ? -36.607 0.730 44.480 1.00 93.62 321 MET A O 1
ATOM 2409 N N . ASN A 1 322 ? -37.257 -0.913 45.878 1.00 91.38 322 ASN A N 1
ATOM 2410 C CA . ASN A 1 322 ? -38.681 -0.828 45.531 1.00 91.38 322 ASN A CA 1
ATOM 2411 C C . ASN A 1 322 ? -39.293 0.524 45.929 1.00 91.38 322 ASN A C 1
ATOM 2413 O O . ASN A 1 322 ? -40.061 1.118 45.170 1.00 91.38 322 ASN A O 1
ATOM 2417 N N . ILE A 1 323 ? -38.941 1.046 47.108 1.00 92.56 323 ILE A N 1
ATOM 2418 C CA . ILE A 1 323 ? -39.399 2.366 47.569 1.00 92.56 323 ILE A CA 1
ATOM 2419 C C . ILE A 1 323 ? -38.799 3.490 46.716 1.00 92.56 323 ILE A C 1
ATOM 2421 O O . ILE A 1 323 ? -39.513 4.433 46.361 1.00 92.56 323 ILE A O 1
ATOM 2425 N N . VAL A 1 324 ? -37.518 3.374 46.346 1.00 93.06 324 VAL A N 1
ATOM 2426 C CA . VAL A 1 324 ? -36.828 4.329 45.468 1.00 93.06 324 VAL A CA 1
ATOM 2427 C C . VAL A 1 324 ? -37.547 4.455 44.133 1.00 93.06 324 VAL A C 1
ATOM 2429 O O . VAL A 1 324 ? -37.795 5.578 43.690 1.00 93.06 324 VAL A O 1
ATOM 2432 N N . GLU A 1 325 ? -37.920 3.335 43.513 1.00 88.69 325 GLU A N 1
ATOM 2433 C CA . GLU A 1 325 ? -38.668 3.352 42.257 1.00 88.69 325 GLU A CA 1
ATOM 2434 C C . GLU A 1 325 ? -40.077 3.923 42.452 1.00 88.69 325 GLU A C 1
ATOM 2436 O O . GLU A 1 325 ? -40.434 4.913 41.808 1.00 88.69 325 GLU A O 1
ATOM 2441 N N . LYS A 1 326 ? -40.847 3.360 43.393 1.00 90.19 326 LYS A N 1
ATOM 2442 C CA . LYS A 1 326 ? -42.252 3.727 43.632 1.00 90.19 326 LYS A CA 1
ATOM 2443 C C . LYS A 1 326 ? -42.446 5.223 43.876 1.00 90.19 326 LYS A C 1
ATOM 2445 O O . LYS A 1 326 ? -43.421 5.805 43.406 1.00 90.19 326 LYS A O 1
ATOM 2450 N N . HIS A 1 327 ? -41.535 5.836 44.625 1.00 91.44 327 HIS A N 1
ATOM 2451 C CA . HIS A 1 327 ? -41.623 7.242 45.012 1.00 91.44 327 HIS A CA 1
ATOM 2452 C C . HIS A 1 327 ? -40.670 8.148 44.220 1.00 91.44 327 HIS A C 1
ATOM 2454 O O . HIS A 1 327 ? -40.638 9.352 44.463 1.00 91.44 327 HIS A O 1
ATOM 2460 N N . SER A 1 328 ? -39.928 7.605 43.244 1.00 89.88 328 SER A N 1
ATOM 2461 C CA . SER A 1 328 ? -38.953 8.351 42.434 1.00 89.88 328 SER A CA 1
ATOM 2462 C C . SER A 1 328 ? -37.926 9.123 43.276 1.00 89.88 328 SER A C 1
ATOM 2464 O O . SER A 1 328 ? -37.621 10.287 43.000 1.00 89.88 328 SER A O 1
ATOM 2466 N N . ILE A 1 329 ? -37.383 8.469 44.304 1.00 92.19 329 ILE A N 1
ATOM 2467 C CA . ILE A 1 329 ? -36.374 9.045 45.205 1.00 92.19 329 ILE A CA 1
ATOM 2468 C C . ILE A 1 329 ? -35.063 9.241 44.441 1.00 92.19 329 ILE A C 1
ATOM 2470 O O . ILE A 1 329 ? -34.596 8.340 43.741 1.00 92.19 329 ILE A O 1
ATOM 2474 N N . ARG A 1 330 ? -34.452 10.425 44.560 1.00 91.25 330 ARG A N 1
ATOM 2475 C CA . ARG A 1 330 ? -33.243 10.788 43.795 1.00 91.25 330 ARG A CA 1
ATOM 2476 C C . ARG A 1 330 ? -32.233 11.556 44.636 1.00 91.25 330 ARG A C 1
ATOM 2478 O O . ARG A 1 330 ? -32.590 12.306 45.544 1.00 91.25 330 ARG A O 1
ATOM 2485 N N . SER A 1 331 ? -30.956 11.416 44.294 1.00 91.06 331 SER A N 1
ATOM 2486 C CA . SER A 1 331 ? -29.873 12.236 44.847 1.00 91.06 331 SER A CA 1
ATOM 2487 C C . SER A 1 331 ? -29.582 13.410 43.916 1.00 91.06 331 SER A C 1
ATOM 2489 O O . SER A 1 331 ? -29.640 13.273 42.690 1.00 91.06 331 SER A O 1
ATOM 2491 N N . HIS A 1 332 ? -29.178 14.549 44.479 1.00 91.56 332 HIS A N 1
ATOM 2492 C CA . HIS A 1 332 ? -28.463 15.547 43.683 1.00 91.56 332 HIS A CA 1
ATOM 2493 C C . HIS A 1 332 ? -27.073 14.988 43.362 1.00 91.56 332 HIS A C 1
ATOM 2495 O O . HIS A 1 332 ? -26.357 14.568 44.278 1.00 91.56 332 HIS A O 1
ATOM 2501 N N . ILE A 1 333 ? -26.723 14.918 42.080 1.00 92.25 333 ILE A N 1
ATOM 2502 C CA . ILE A 1 333 ? -25.468 14.325 41.613 1.00 92.25 333 ILE A CA 1
ATOM 2503 C C . ILE A 1 333 ? -24.716 15.301 40.712 1.00 92.25 333 ILE A C 1
ATOM 2505 O O . ILE A 1 333 ? -25.311 15.954 39.857 1.00 92.25 333 ILE A O 1
ATOM 2509 N N . THR A 1 334 ? -23.401 15.326 40.873 1.00 91.75 334 THR A N 1
ATOM 2510 C CA . THR A 1 334 ? -22.451 15.939 39.951 1.00 91.75 334 THR A CA 1
ATOM 2511 C C . THR A 1 334 ? -21.691 14.807 39.280 1.00 91.75 334 THR A C 1
ATOM 2513 O O . THR A 1 334 ? -20.974 14.045 39.936 1.00 91.75 334 THR A O 1
ATOM 2516 N N . THR A 1 335 ? -21.881 14.660 37.973 1.00 88.94 335 THR A N 1
ATOM 2517 C CA . THR A 1 335 ? -21.182 13.644 37.185 1.00 88.94 335 THR A CA 1
ATOM 2518 C C . THR A 1 335 ? -19.755 14.087 36.898 1.00 88.94 335 THR A C 1
ATOM 2520 O O . THR A 1 335 ? -19.536 15.220 36.473 1.00 88.94 335 THR A O 1
ATOM 2523 N N . ILE A 1 336 ? -18.800 13.189 37.109 1.00 83.06 336 ILE A N 1
ATOM 2524 C CA . ILE A 1 336 ? -17.368 13.427 36.950 1.00 83.06 336 ILE A CA 1
ATOM 2525 C C . ILE A 1 336 ? -16.845 12.613 35.770 1.00 83.06 336 ILE A C 1
ATOM 2527 O O . ILE A 1 336 ? -17.245 11.461 35.579 1.00 83.06 336 ILE A O 1
ATOM 2531 N N . ASP A 1 337 ? -15.943 13.217 34.999 1.00 74.75 337 ASP A N 1
ATOM 2532 C CA . ASP A 1 337 ? -15.181 12.546 33.952 1.00 74.75 337 ASP A CA 1
ATOM 2533 C C . ASP A 1 337 ? -13.916 11.900 34.521 1.00 74.75 337 ASP A C 1
ATOM 2535 O O . ASP A 1 337 ? -13.296 12.395 35.460 1.00 74.75 337 ASP A O 1
ATOM 2539 N N . PHE A 1 338 ? -13.449 10.835 33.871 1.00 69.06 338 PHE A N 1
ATOM 2540 C CA . PHE A 1 338 ? -12.243 10.115 34.291 1.00 69.06 338 PHE A CA 1
ATOM 2541 C C . PHE A 1 338 ? -10.990 11.003 34.423 1.00 69.06 338 PHE A C 1
ATOM 2543 O O . PHE A 1 338 ? -10.174 10.799 35.316 1.00 69.06 338 PHE A O 1
ATOM 2550 N N . LYS A 1 339 ? -10.850 12.029 33.573 1.00 68.25 339 LYS A N 1
ATOM 2551 C CA . LYS A 1 339 ? -9.732 12.993 33.618 1.00 68.25 339 LYS A CA 1
ATOM 2552 C C . LYS A 1 339 ? -9.680 13.807 34.916 1.00 68.25 339 LYS A C 1
ATOM 2554 O O . LYS A 1 339 ? -8.619 14.290 35.297 1.00 68.25 339 LYS A O 1
ATOM 2559 N N . ASP A 1 340 ? -10.822 13.969 35.578 1.00 74.88 340 ASP A N 1
ATOM 2560 C CA . ASP A 1 340 ? -10.961 14.765 36.795 1.00 74.88 340 ASP A CA 1
ATOM 2561 C C . ASP A 1 340 ? -10.873 13.895 38.060 1.00 74.88 340 ASP A C 1
ATOM 2563 O O . ASP A 1 340 ? -10.911 14.419 39.170 1.00 74.88 340 ASP A O 1
ATOM 2567 N N . VAL A 1 341 ? -10.658 12.579 37.916 1.00 75.38 341 VAL A N 1
ATOM 2568 C CA . VAL A 1 341 ? -10.466 11.645 39.037 1.00 75.38 341 VAL A CA 1
ATOM 2569 C C . VAL A 1 341 ? -9.341 12.078 39.995 1.00 75.38 341 VAL A C 1
ATOM 2571 O O . VAL A 1 341 ? -9.578 12.051 41.204 1.00 75.38 341 VAL A O 1
ATOM 2574 N N . PRO A 1 342 ? -8.166 12.563 39.536 1.00 78.31 342 PRO A N 1
ATOM 2575 C CA . PRO A 1 342 ? -7.130 13.073 40.440 1.00 78.31 342 PRO A CA 1
ATOM 2576 C C . PRO A 1 342 ? -7.563 14.268 41.298 1.00 78.31 342 PRO A C 1
ATOM 2578 O O . PRO A 1 342 ? -6.972 14.509 42.346 1.00 78.31 342 PRO A O 1
ATOM 2581 N N . LYS A 1 343 ? -8.594 15.009 40.872 1.00 82.69 343 LYS A N 1
ATOM 2582 C CA . LYS A 1 343 ? -9.126 16.179 41.584 1.00 82.69 343 LYS A CA 1
ATOM 2583 C C . LYS A 1 343 ? -10.252 15.817 42.556 1.00 82.69 343 LYS A C 1
ATOM 2585 O O . LYS A 1 343 ? -10.710 16.690 43.285 1.00 82.69 343 LYS A O 1
ATOM 2590 N N . LEU A 1 344 ? -10.714 14.561 42.584 1.00 84.12 344 LEU A N 1
ATOM 2591 C CA . LEU A 1 344 ? -11.875 14.148 43.381 1.00 84.12 344 LEU A CA 1
ATOM 2592 C C . LEU A 1 344 ? -11.775 14.485 44.875 1.00 84.12 344 LEU A C 1
ATOM 2594 O O . LEU A 1 344 ? -12.778 14.970 45.396 1.00 84.12 344 LEU A O 1
ATOM 2598 N N . PRO A 1 345 ? -10.635 14.286 45.571 1.00 85.00 345 PRO A N 1
ATOM 2599 C CA . PRO A 1 345 ? -10.523 14.682 46.975 1.00 85.00 345 PRO A CA 1
ATOM 2600 C C . PRO A 1 345 ? -10.761 16.184 47.176 1.00 85.00 345 PRO A C 1
ATOM 2602 O O . PRO A 1 345 ? -11.539 16.578 48.042 1.00 85.00 345 PRO A O 1
ATOM 2605 N N . ASP A 1 346 ? -10.166 17.023 46.324 1.00 86.75 346 ASP A N 1
ATOM 2606 C CA . ASP A 1 346 ? -10.302 18.479 46.418 1.00 86.75 346 ASP A CA 1
ATOM 2607 C C . ASP A 1 346 ? -11.725 18.934 46.048 1.00 86.75 346 ASP A C 1
ATOM 2609 O O . ASP A 1 346 ? -12.318 19.745 46.754 1.00 86.75 346 ASP A O 1
ATOM 2613 N N . MET A 1 347 ? -12.318 18.351 44.998 1.00 88.19 347 MET A N 1
ATOM 2614 C CA . MET A 1 347 ? -13.713 18.605 44.611 1.00 88.19 347 MET A CA 1
ATOM 2615 C C . MET A 1 347 ? -14.705 18.163 45.691 1.00 88.19 347 MET A C 1
ATOM 2617 O O . MET A 1 347 ? -15.749 18.789 45.865 1.00 88.19 347 MET A O 1
ATOM 2621 N N . TYR A 1 348 ? -14.409 17.069 46.401 1.00 87.25 348 TYR A N 1
ATOM 2622 C CA . TYR A 1 348 ? -15.275 16.564 47.461 1.00 87.25 348 TYR A CA 1
ATOM 2623 C C . TYR A 1 348 ? -15.238 17.450 48.711 1.00 87.25 348 TYR A C 1
ATOM 2625 O O . TYR A 1 348 ? -16.257 17.620 49.379 1.00 87.25 348 TYR A O 1
ATOM 2633 N N . MET A 1 349 ? -14.064 18.000 49.028 1.00 85.44 349 MET A N 1
ATOM 2634 C CA . MET A 1 349 ? -13.847 18.853 50.200 1.00 85.44 349 MET A CA 1
ATOM 2635 C C . MET A 1 349 ? -14.221 20.325 49.966 1.00 85.44 349 MET A C 1
ATOM 2637 O O . MET A 1 349 ? -14.106 21.134 50.888 1.00 85.44 349 MET A O 1
ATOM 2641 N N . ASP A 1 350 ? -14.705 20.683 48.774 1.00 88.06 350 ASP A N 1
ATOM 2642 C CA . ASP A 1 350 ? -15.260 22.009 48.510 1.00 88.06 350 ASP A CA 1
ATOM 2643 C C . ASP A 1 350 ? -16.488 22.268 49.405 1.00 88.06 350 ASP A C 1
ATOM 2645 O O . ASP A 1 350 ? -17.482 21.534 49.387 1.00 88.06 350 ASP A O 1
ATOM 2649 N N . LYS A 1 351 ? -16.438 23.356 50.181 1.00 82.31 351 LYS A N 1
ATOM 2650 C CA . LYS A 1 351 ? -17.525 23.795 51.069 1.00 82.31 351 LYS A CA 1
ATOM 2651 C C . LYS A 1 351 ? -18.832 24.095 50.327 1.00 82.31 351 LYS A C 1
ATOM 2653 O O . LYS A 1 351 ? -19.893 24.034 50.944 1.00 82.31 351 LYS A O 1
ATOM 2658 N N . HIS A 1 352 ? -18.771 24.377 49.027 1.00 86.25 352 HIS A N 1
ATOM 2659 C CA . HIS A 1 352 ? -19.934 24.643 48.180 1.00 86.25 352 HIS A CA 1
ATOM 2660 C C . HIS A 1 352 ? -20.449 23.400 47.443 1.00 86.25 352 HIS A C 1
ATOM 2662 O O . HIS A 1 352 ? -21.426 23.488 46.693 1.00 86.25 352 HIS A O 1
ATOM 2668 N N . LEU A 1 353 ? -19.843 22.225 47.659 1.00 86.62 353 LEU A N 1
ATOM 2669 C CA . LEU A 1 353 ? -20.336 20.987 47.068 1.00 86.62 353 LEU A CA 1
ATOM 2670 C C . LEU A 1 353 ? -21.769 20.702 47.535 1.00 86.62 353 LEU A C 1
ATOM 2672 O O . LEU A 1 353 ? -22.036 20.511 48.728 1.00 86.62 353 LEU A O 1
ATOM 2676 N N . LYS A 1 354 ? -22.671 20.594 46.557 1.00 85.50 354 LYS A N 1
ATOM 2677 C CA . LYS A 1 354 ? -24.041 20.103 46.719 1.00 85.50 354 LYS A CA 1
ATOM 2678 C C . LYS A 1 354 ? -24.105 18.634 46.295 1.00 85.50 354 LYS A C 1
ATOM 2680 O O . LYS A 1 354 ? -23.644 18.265 45.221 1.00 85.50 354 LYS A O 1
ATOM 2685 N N . GLY A 1 355 ? -24.722 17.789 47.117 1.00 85.50 355 GLY A N 1
ATOM 2686 C CA . GLY A 1 355 ? -25.052 16.410 46.749 1.00 85.50 355 GLY A CA 1
ATOM 2687 C C . GLY A 1 355 ? -23.865 15.438 46.724 1.00 85.50 355 GLY A C 1
ATOM 2688 O O . GLY A 1 355 ? -23.153 15.283 47.718 1.00 85.50 355 GLY A O 1
ATOM 2689 N N . ARG A 1 356 ? -23.725 14.686 45.623 1.00 89.19 356 ARG A N 1
ATOM 2690 C CA . ARG A 1 356 ? -22.797 13.548 45.480 1.00 89.19 356 ARG A CA 1
ATOM 2691 C C . ARG A 1 356 ? -21.983 13.623 44.192 1.00 89.19 356 ARG A C 1
ATOM 2693 O O . ARG A 1 356 ? -22.516 13.998 43.157 1.00 89.19 356 ARG A O 1
ATOM 2700 N N . LEU A 1 357 ? -20.734 13.164 44.240 1.00 92.38 357 LEU A N 1
ATOM 2701 C CA . LEU A 1 357 ? -19.893 12.989 43.056 1.00 92.38 357 LEU A CA 1
ATOM 2702 C C . LEU A 1 357 ? -20.056 11.569 42.504 1.00 92.38 357 LEU A C 1
ATOM 2704 O O . LEU A 1 357 ? -19.965 10.596 43.258 1.00 92.38 357 LEU A O 1
ATOM 2708 N N . VAL A 1 358 ? -20.297 11.444 41.200 1.00 91.56 358 VAL A N 1
ATOM 2709 C CA . VAL A 1 358 ? -20.476 10.147 40.531 1.00 91.56 358 VAL A CA 1
ATOM 2710 C C . VAL A 1 358 ? -19.630 10.097 39.267 1.00 91.56 358 VAL A C 1
ATOM 2712 O O . VAL A 1 358 ? -19.811 10.905 38.363 1.00 91.56 358 VAL A O 1
ATOM 2715 N N . LEU A 1 359 ? -18.717 9.135 39.188 1.00 86.12 359 LEU A N 1
ATOM 2716 C CA . LEU A 1 359 ? -17.924 8.877 37.995 1.00 86.12 359 LEU A CA 1
ATOM 2717 C C . LEU A 1 359 ? -18.781 8.114 36.981 1.00 86.12 359 LEU A C 1
ATOM 2719 O O . LEU A 1 359 ? -19.228 6.993 37.252 1.00 86.12 359 LEU A O 1
ATOM 2723 N N . LYS A 1 360 ? -19.003 8.716 35.808 1.00 75.50 360 LYS A N 1
ATOM 2724 C CA . LYS A 1 360 ? -19.682 8.038 34.700 1.00 75.50 360 LYS A CA 1
ATOM 2725 C C . LYS A 1 360 ? -18.672 7.221 33.911 1.00 75.50 360 LYS A C 1
ATOM 2727 O O . LYS A 1 360 ? -17.681 7.749 33.408 1.00 75.50 360 LYS A O 1
ATOM 2732 N N . MET A 1 361 ? -18.953 5.935 33.743 1.00 68.25 361 MET A N 1
ATOM 2733 C CA . MET A 1 361 ? -18.043 5.013 33.073 1.00 68.25 361 MET A CA 1
ATOM 2734 C C . MET A 1 361 ? -18.444 4.745 31.613 1.00 68.25 361 MET A C 1
ATOM 2736 O O . MET A 1 361 ? -18.378 3.607 31.174 1.00 68.25 361 MET A O 1
ATOM 2740 N N . TRP A 1 362 ? -18.826 5.783 30.839 1.00 58.53 362 TRP A N 1
ATOM 2741 C CA . TRP A 1 362 ? -18.863 5.764 29.357 1.00 58.53 362 TRP A CA 1
ATOM 2742 C C . TRP A 1 362 ? -19.175 7.142 28.720 1.00 58.53 362 TRP A C 1
ATOM 2744 O O . TRP A 1 362 ? -20.161 7.781 29.088 1.00 58.53 362 TRP A O 1
ATOM 2754 N N . ALA A 1 363 ? -18.383 7.569 27.721 1.00 42.56 363 ALA A N 1
ATOM 2755 C CA . ALA A 1 363 ? -18.602 8.788 26.915 1.00 42.56 363 ALA A CA 1
ATOM 2756 C C . ALA A 1 363 ? -18.826 8.524 25.403 1.00 42.56 363 ALA A C 1
ATOM 2758 O O . ALA A 1 363 ? -19.329 9.399 24.699 1.00 42.56 363 ALA A O 1
ATOM 2759 N N . ALA A 1 364 ? -18.502 7.330 24.887 1.00 42.78 364 ALA A N 1
ATOM 2760 C CA . ALA A 1 364 ? -18.424 7.086 23.440 1.00 42.78 364 ALA A CA 1
ATOM 2761 C C . ALA A 1 364 ? -19.782 6.807 22.750 1.00 42.78 364 ALA A C 1
ATOM 2763 O O . ALA A 1 364 ? -20.009 7.260 21.635 1.00 42.78 364 ALA A O 1
ATOM 2764 N N . GLU A 1 365 ? -20.745 6.134 23.386 1.00 48.56 365 GLU A N 1
ATOM 2765 C CA . GLU A 1 365 ? -22.052 5.827 22.756 1.00 48.56 365 GLU A CA 1
ATOM 2766 C C . GLU A 1 365 ? -22.950 7.060 22.648 1.00 48.56 365 GLU A C 1
ATOM 2768 O O . GLU A 1 365 ? -23.648 7.218 21.650 1.00 48.56 365 GLU A O 1
ATOM 2773 N N . SER A 1 366 ? -22.906 7.971 23.623 1.00 43.00 366 SER A N 1
ATOM 2774 C CA . SER A 1 366 ? -23.600 9.263 23.541 1.00 43.00 366 SER A CA 1
ATOM 2775 C C . SER A 1 366 ? -23.119 10.099 22.348 1.00 43.00 366 SER A C 1
ATOM 2777 O O . SER A 1 366 ? -23.933 10.760 21.706 1.00 43.00 366 SER A O 1
ATOM 2779 N N . PHE A 1 367 ? -21.829 10.007 22.004 1.00 47.00 367 PHE A N 1
ATOM 2780 C CA . PHE A 1 367 ? -21.251 10.627 20.810 1.00 47.00 367 PHE A CA 1
ATOM 2781 C C . PHE A 1 367 ? -21.763 9.961 19.520 1.00 47.00 367 PHE A C 1
ATOM 2783 O O . PHE A 1 367 ? -22.304 10.645 18.649 1.00 47.00 367 PHE A O 1
ATOM 2790 N N . TYR A 1 368 ? -21.704 8.625 19.421 1.00 51.97 368 TYR A N 1
ATOM 2791 C CA . TYR A 1 368 ? -22.180 7.917 18.224 1.00 51.97 368 TYR A CA 1
ATOM 2792 C C . TYR A 1 368 ? -23.695 8.002 18.031 1.00 51.97 368 TYR A C 1
ATOM 2794 O O . TYR A 1 368 ? -24.137 8.133 16.898 1.00 51.97 368 TYR A O 1
ATOM 2802 N N . LYS A 1 369 ? -24.507 7.999 19.095 1.00 50.81 369 LYS A N 1
ATOM 2803 C CA . LYS A 1 369 ? -25.971 8.128 18.994 1.00 50.81 369 LYS A CA 1
ATOM 2804 C C . LYS A 1 369 ? -26.395 9.495 18.444 1.00 50.81 369 LYS A C 1
ATOM 2806 O O . LYS A 1 369 ? -27.322 9.554 17.642 1.00 50.81 369 LYS A O 1
ATOM 2811 N N . ALA A 1 370 ? -25.710 10.574 18.834 1.00 51.19 370 ALA A N 1
ATOM 2812 C CA . ALA A 1 370 ? -25.980 11.923 18.329 1.00 51.19 370 ALA A CA 1
ATOM 2813 C C . ALA A 1 370 ? -25.550 12.107 16.862 1.00 51.19 370 ALA A C 1
ATOM 2815 O O . ALA A 1 370 ? -26.152 12.896 16.137 1.00 51.19 370 ALA A O 1
ATOM 2816 N N . GLN A 1 371 ? -24.525 11.372 16.420 1.00 52.09 371 GLN A N 1
ATOM 2817 C CA . GLN A 1 371 ? -23.948 11.498 15.079 1.00 52.09 371 GLN A CA 1
ATOM 2818 C C . GLN A 1 371 ? -24.318 10.361 14.118 1.00 52.09 371 GLN A C 1
ATOM 2820 O O . GLN A 1 371 ? -23.963 10.438 12.945 1.00 52.09 371 GLN A O 1
ATOM 2825 N N . ALA A 1 372 ? -25.036 9.329 14.570 1.00 56.81 372 ALA A N 1
ATOM 2826 C CA . ALA A 1 372 ? -25.330 8.112 13.810 1.00 56.81 372 ALA A CA 1
ATOM 2827 C C . ALA A 1 372 ? -25.913 8.409 12.416 1.00 56.81 372 ALA A C 1
ATOM 2829 O O . ALA A 1 372 ? -25.473 7.837 11.423 1.00 56.81 372 ALA A O 1
ATOM 2830 N N . SER A 1 373 ? -26.831 9.378 12.316 1.00 53.84 373 SER A N 1
ATOM 2831 C CA . SER A 1 373 ? -27.469 9.778 11.052 1.00 53.84 373 SER A CA 1
ATOM 2832 C C . SER A 1 373 ? -26.526 10.459 10.050 1.00 53.84 373 SER A C 1
ATOM 2834 O O . SER A 1 373 ? -26.793 10.418 8.851 1.00 53.84 373 SER A O 1
ATOM 2836 N N . VAL A 1 374 ? -25.426 11.062 10.513 1.00 59.94 374 VAL A N 1
ATOM 2837 C CA . VAL A 1 374 ? -24.437 11.786 9.684 1.00 59.94 374 VAL A CA 1
ATOM 2838 C C . VAL A 1 374 ? -23.103 11.025 9.596 1.00 59.94 374 VAL A C 1
ATOM 2840 O O . VAL A 1 374 ? -22.197 11.414 8.861 1.00 59.94 374 VAL A O 1
ATOM 2843 N N . TYR A 1 375 ? -22.986 9.908 10.316 1.00 64.69 375 TYR A N 1
ATOM 2844 C CA . TYR A 1 375 ? -21.758 9.146 10.521 1.00 64.69 375 TYR A CA 1
ATOM 2845 C C . TYR A 1 375 ? -21.060 8.759 9.208 1.00 64.69 375 TYR A C 1
ATOM 2847 O O . TYR A 1 375 ? -19.856 8.975 9.054 1.00 64.69 375 TYR A O 1
ATOM 2855 N N . ASP A 1 376 ? -21.818 8.278 8.220 1.00 71.75 376 ASP A N 1
ATOM 2856 C CA . ASP A 1 376 ? -21.272 7.895 6.913 1.00 71.75 376 ASP A CA 1
ATOM 2857 C C . ASP A 1 376 ? -20.718 9.094 6.142 1.00 71.75 376 ASP A C 1
ATOM 2859 O O . ASP A 1 376 ? -19.596 9.043 5.637 1.00 71.75 376 ASP A O 1
ATOM 2863 N N . ALA A 1 377 ? -21.476 10.194 6.087 1.00 62.81 377 ALA A N 1
ATOM 2864 C CA . ALA A 1 377 ? -21.090 11.396 5.354 1.00 62.81 377 ALA A CA 1
ATOM 2865 C C . ALA A 1 377 ? -19.810 12.021 5.930 1.00 62.81 377 ALA A C 1
ATOM 2867 O O . ALA A 1 377 ? -18.925 12.447 5.180 1.00 62.81 377 ALA A O 1
ATOM 2868 N N . THR A 1 378 ? -19.681 12.025 7.258 1.00 68.56 378 THR A N 1
ATOM 2869 C CA . THR A 1 378 ? -18.475 12.492 7.948 1.00 68.56 378 THR A CA 1
ATOM 2870 C C . THR A 1 378 ? -17.284 11.576 7.656 1.00 68.56 378 THR A C 1
ATOM 2872 O O . THR A 1 378 ? -16.214 12.060 7.283 1.00 68.56 378 THR A O 1
ATOM 2875 N N . ARG A 1 379 ? -17.462 10.250 7.743 1.00 74.31 379 ARG A N 1
ATOM 2876 C CA . ARG A 1 379 ? -16.373 9.269 7.574 1.00 74.31 379 ARG A CA 1
ATOM 2877 C C . ARG A 1 379 ? -15.875 9.171 6.128 1.00 74.31 379 ARG A C 1
ATOM 2879 O O . ARG A 1 379 ? -14.671 9.031 5.927 1.00 74.31 379 ARG A O 1
ATOM 2886 N N . VAL A 1 380 ? -16.753 9.306 5.130 1.00 72.75 380 VAL A N 1
ATOM 2887 C CA . VAL A 1 380 ? -16.372 9.362 3.700 1.00 72.75 380 VAL A CA 1
ATOM 2888 C C . VAL A 1 380 ? -15.514 10.596 3.404 1.00 72.75 380 VAL A C 1
ATOM 2890 O O . VAL A 1 380 ? -14.501 10.505 2.711 1.00 72.75 380 VAL A O 1
ATOM 2893 N N . ARG A 1 381 ? -15.865 11.757 3.974 1.00 74.75 381 ARG A N 1
ATOM 2894 C CA . ARG A 1 381 ? -15.069 12.985 3.810 1.00 74.75 381 ARG A CA 1
ATOM 2895 C C . ARG A 1 381 ? -13.729 12.918 4.543 1.00 74.75 381 ARG A C 1
ATOM 2897 O O . ARG A 1 381 ? -12.742 13.454 4.034 1.00 74.75 381 ARG A O 1
ATOM 2904 N N . LEU A 1 382 ? -13.701 12.274 5.712 1.00 77.31 382 LEU A N 1
ATOM 2905 C CA . LEU A 1 382 ? -12.520 12.188 6.570 1.00 77.31 382 LEU A CA 1
ATOM 2906 C C . LEU A 1 382 ? -11.502 11.140 6.095 1.00 77.31 382 LEU A C 1
ATOM 2908 O O . LEU A 1 382 ? -10.305 11.411 6.165 1.00 77.31 382 LEU A O 1
ATOM 2912 N N . LEU A 1 383 ? -11.947 9.976 5.598 1.00 83.56 383 LEU A N 1
ATOM 2913 C CA . LEU A 1 383 ? -11.091 8.866 5.152 1.00 83.56 383 LEU A CA 1
ATOM 2914 C C . LEU A 1 383 ? -11.410 8.447 3.708 1.00 83.56 383 LEU A C 1
ATOM 2916 O O . LEU A 1 383 ? -12.071 7.439 3.458 1.00 83.56 383 LEU A O 1
ATOM 2920 N N . ARG A 1 384 ? -10.886 9.211 2.743 1.00 85.06 384 ARG A N 1
ATOM 2921 C CA . ARG A 1 384 ? -11.100 8.981 1.300 1.00 85.06 384 ARG A CA 1
ATOM 2922 C C . ARG A 1 384 ? -10.578 7.637 0.772 1.00 85.06 384 ARG A C 1
ATOM 2924 O O . ARG A 1 384 ? -11.053 7.178 -0.255 1.00 85.06 384 ARG A O 1
ATOM 2931 N N . GLY A 1 385 ? -9.638 6.991 1.466 1.00 89.00 385 GLY A N 1
ATOM 2932 C CA . GLY A 1 385 ? -9.038 5.724 1.028 1.00 89.00 385 GLY A CA 1
ATOM 2933 C C . GLY A 1 385 ? -9.927 4.482 1.160 1.00 89.00 385 GLY A C 1
ATOM 2934 O O . GLY A 1 385 ? -9.489 3.398 0.791 1.00 89.00 385 GLY A O 1
ATOM 2935 N N . ARG A 1 386 ? -11.144 4.595 1.713 1.00 91.50 386 ARG A N 1
ATOM 2936 C CA . ARG A 1 386 ? -12.023 3.435 1.952 1.00 91.50 386 ARG A CA 1
ATOM 2937 C C . ARG A 1 386 ? -12.434 2.730 0.665 1.00 91.50 386 ARG A C 1
ATOM 2939 O O . ARG A 1 386 ? -12.326 1.514 0.593 1.00 91.50 386 ARG A O 1
ATOM 2946 N N . GLU A 1 387 ? -12.870 3.485 -0.338 1.00 92.81 387 GLU A N 1
ATOM 2947 C CA . GLU A 1 387 ? -13.274 2.927 -1.635 1.00 92.81 387 GLU A CA 1
ATOM 2948 C C . GLU A 1 387 ? -12.087 2.296 -2.362 1.00 92.81 387 GLU A C 1
ATOM 2950 O O . GLU A 1 387 ? -12.201 1.187 -2.874 1.00 92.81 387 GLU A O 1
ATOM 2955 N N . ASP A 1 388 ? -10.931 2.967 -2.328 1.00 94.88 388 ASP A N 1
ATOM 2956 C CA . ASP A 1 388 ? -9.695 2.452 -2.912 1.00 94.88 388 ASP A CA 1
ATOM 2957 C C . ASP A 1 388 ? -9.296 1.117 -2.243 1.00 94.88 388 ASP A C 1
ATOM 2959 O O . ASP A 1 388 ? -8.990 0.156 -2.943 1.00 94.88 388 ASP A O 1
ATOM 2963 N N . MET A 1 389 ? -9.376 1.006 -0.907 1.00 96.06 389 MET A N 1
ATOM 2964 C CA . MET A 1 389 ? -9.120 -0.249 -0.179 1.00 96.06 389 MET A CA 1
ATOM 2965 C C . MET A 1 389 ? -10.065 -1.375 -0.613 1.00 96.06 389 MET A C 1
ATOM 2967 O O . MET A 1 389 ? -9.591 -2.469 -0.920 1.00 96.06 389 MET A O 1
ATOM 2971 N N . LEU A 1 390 ? -11.375 -1.103 -0.692 1.00 96.44 390 LEU A N 1
ATOM 2972 C CA . LEU A 1 390 ? -12.372 -2.090 -1.122 1.00 96.44 390 LEU A CA 1
ATOM 2973 C C . LEU A 1 390 ? -12.112 -2.563 -2.559 1.00 96.44 390 LEU A C 1
ATOM 2975 O O . LEU A 1 390 ? -12.148 -3.764 -2.821 1.00 96.44 390 LEU A O 1
ATOM 2979 N N . GLY A 1 391 ? -11.775 -1.644 -3.468 1.00 96.56 391 GLY A N 1
ATOM 2980 C CA . GLY A 1 391 ? -11.411 -1.980 -4.844 1.00 96.56 391 GLY A CA 1
ATOM 2981 C C . GLY A 1 391 ? -10.161 -2.862 -4.935 1.00 96.56 391 GLY A C 1
ATOM 2982 O O . GLY A 1 391 ? -10.141 -3.810 -5.720 1.00 96.56 391 GLY A O 1
ATOM 2983 N N . LEU A 1 392 ? -9.146 -2.604 -4.103 1.00 97.06 392 LEU A N 1
ATOM 2984 C CA . LEU A 1 392 ? -7.916 -3.405 -4.066 1.00 97.06 392 LEU A CA 1
ATOM 2985 C C . LEU A 1 392 ? -8.167 -4.822 -3.554 1.00 97.06 392 LEU A C 1
ATOM 2987 O O . LEU A 1 392 ? -7.737 -5.784 -4.189 1.00 97.06 392 LEU A O 1
ATOM 2991 N N . VAL A 1 393 ? -8.871 -4.974 -2.428 1.00 96.62 393 VAL A N 1
ATOM 2992 C CA . VAL A 1 393 ? -9.157 -6.315 -1.895 1.00 96.62 393 VAL A CA 1
ATOM 2993 C C . VAL A 1 393 ? -10.108 -7.093 -2.801 1.00 96.62 393 VAL A C 1
ATOM 2995 O O . VAL A 1 393 ? -9.928 -8.297 -2.962 1.00 96.62 393 VAL A O 1
ATOM 2998 N N . ALA A 1 394 ? -11.056 -6.421 -3.463 1.00 96.50 394 ALA A N 1
ATOM 2999 C CA . ALA A 1 394 ? -11.926 -7.043 -4.459 1.00 96.50 394 ALA A CA 1
ATOM 3000 C C . ALA A 1 394 ? -11.131 -7.563 -5.668 1.00 96.50 394 ALA A C 1
ATOM 3002 O O . ALA A 1 394 ? -11.339 -8.700 -6.097 1.00 96.50 394 ALA A O 1
ATOM 3003 N N . ALA A 1 395 ? -10.185 -6.767 -6.181 1.00 96.06 395 ALA A N 1
ATOM 3004 C CA . ALA A 1 395 ? -9.307 -7.174 -7.277 1.00 96.06 395 ALA A CA 1
ATOM 3005 C C . ALA A 1 395 ? -8.435 -8.383 -6.893 1.00 96.06 395 ALA A C 1
ATOM 3007 O O . ALA A 1 395 ? -8.321 -9.336 -7.666 1.00 96.06 395 ALA A O 1
ATOM 3008 N N . GLN A 1 396 ? -7.874 -8.385 -5.678 1.00 94.56 396 GLN A N 1
ATOM 3009 C CA . GLN A 1 396 ? -7.091 -9.512 -5.159 1.00 94.56 396 GLN A CA 1
ATOM 3010 C C . GLN A 1 396 ? -7.941 -10.774 -4.977 1.00 94.56 396 GLN A C 1
ATOM 3012 O O . GLN A 1 396 ? -7.521 -11.860 -5.373 1.00 94.56 396 GLN A O 1
ATOM 3017 N N . LEU A 1 397 ? -9.150 -10.643 -4.425 1.00 93.31 397 LEU A N 1
ATOM 3018 C CA . LEU A 1 397 ? -10.066 -11.765 -4.221 1.00 93.31 397 LEU A CA 1
ATOM 3019 C C . LEU A 1 397 ? -10.465 -12.406 -5.556 1.00 93.31 397 LEU A C 1
ATOM 3021 O O . LEU A 1 397 ? -10.416 -13.629 -5.692 1.00 93.31 397 LEU A O 1
ATOM 3025 N N . LYS A 1 398 ? -10.790 -11.582 -6.560 1.00 92.56 398 LYS A N 1
ATOM 3026 C CA . LYS A 1 398 ? -11.106 -12.044 -7.916 1.00 92.56 398 LYS A CA 1
ATOM 3027 C C . LYS A 1 398 ? -9.925 -12.783 -8.545 1.00 92.56 398 LYS A C 1
ATOM 3029 O O . LYS A 1 398 ? -10.105 -13.893 -9.036 1.00 92.56 398 LYS A O 1
ATOM 3034 N N . HIS A 1 399 ? -8.722 -12.213 -8.460 1.00 91.69 399 HIS A N 1
ATOM 3035 C CA . HIS A 1 399 ? -7.515 -12.849 -8.986 1.00 91.69 399 HIS A CA 1
ATOM 3036 C C . HIS A 1 399 ? -7.246 -14.213 -8.331 1.00 91.69 399 HIS A C 1
ATOM 3038 O O . HIS A 1 399 ? -6.969 -15.193 -9.020 1.00 91.69 399 HIS A O 1
ATOM 3044 N N . ARG A 1 400 ? -7.378 -14.307 -7.001 1.00 89.25 400 ARG A N 1
ATOM 3045 C CA . ARG A 1 400 ? -7.180 -15.564 -6.260 1.00 89.25 400 ARG A CA 1
ATOM 3046 C C . ARG A 1 400 ? -8.242 -16.615 -6.588 1.00 89.25 400 ARG A C 1
ATOM 3048 O O . ARG A 1 400 ? -7.912 -17.798 -6.659 1.00 89.25 400 ARG A O 1
ATOM 3055 N N . ALA A 1 401 ? -9.487 -16.201 -6.822 1.00 88.19 401 ALA A N 1
ATOM 3056 C CA . ALA A 1 401 ? -10.548 -17.093 -7.283 1.00 88.19 401 ALA A CA 1
ATOM 3057 C C . ALA A 1 401 ? -10.279 -17.619 -8.707 1.00 88.19 401 ALA A C 1
ATOM 3059 O O . ALA A 1 401 ? -10.361 -18.823 -8.937 1.00 88.19 401 ALA A O 1
ATOM 3060 N N . GLU A 1 402 ? -9.882 -16.749 -9.642 1.00 88.56 402 GLU A N 1
ATOM 3061 C CA . GLU A 1 402 ? -9.517 -17.130 -11.018 1.00 88.56 402 GLU A CA 1
ATOM 3062 C C . GLU A 1 402 ? -8.285 -18.049 -11.067 1.00 88.56 402 GLU A C 1
ATOM 3064 O O . GLU A 1 402 ? -8.224 -18.963 -11.887 1.00 88.56 402 GLU A O 1
ATOM 3069 N N . ALA A 1 403 ? -7.332 -17.856 -10.149 1.00 84.75 403 ALA A N 1
ATOM 3070 C CA . ALA A 1 403 ? -6.169 -18.725 -9.976 1.00 84.75 403 ALA A CA 1
ATOM 3071 C C . ALA A 1 403 ? -6.492 -20.074 -9.296 1.00 84.75 403 ALA A C 1
ATOM 3073 O O . ALA A 1 403 ? -5.593 -20.897 -9.124 1.00 84.75 403 ALA A O 1
ATOM 3074 N N . GLY A 1 404 ? -7.743 -20.312 -8.881 1.00 81.94 404 GLY A N 1
ATOM 3075 C CA . GLY A 1 404 ? -8.164 -21.544 -8.208 1.00 81.94 404 GLY A CA 1
ATOM 3076 C C . GLY A 1 404 ? -7.682 -21.683 -6.758 1.00 81.94 404 GLY A C 1
ATOM 3077 O O . GLY A 1 404 ? -7.765 -22.772 -6.193 1.00 81.94 404 GLY A O 1
ATOM 3078 N N . LEU A 1 405 ? -7.187 -20.603 -6.137 1.00 80.19 405 LEU A N 1
ATOM 3079 C CA . LEU A 1 405 ? -6.726 -20.598 -4.737 1.00 80.19 405 LEU A CA 1
ATOM 3080 C C . LEU A 1 405 ? -7.887 -20.577 -3.733 1.00 80.19 405 LEU A C 1
ATOM 3082 O O . LEU A 1 405 ? -7.707 -20.939 -2.569 1.00 80.19 405 LEU A O 1
ATOM 3086 N N . ILE A 1 406 ? -9.064 -20.149 -4.194 1.00 80.50 406 ILE A N 1
ATOM 3087 C CA . ILE A 1 406 ? -10.313 -20.101 -3.438 1.00 80.50 406 ILE A CA 1
ATOM 3088 C C . ILE A 1 406 ? -11.296 -21.050 -4.126 1.00 80.50 406 ILE A C 1
ATOM 3090 O O . ILE A 1 406 ? -11.785 -20.768 -5.217 1.00 80.50 406 ILE A O 1
ATOM 3094 N N . SER A 1 407 ? -11.555 -22.200 -3.505 1.00 65.25 407 SER A N 1
ATOM 3095 C CA . SER A 1 407 ? -12.386 -23.268 -4.081 1.00 65.25 407 SER A CA 1
ATOM 3096 C C . SER A 1 407 ? -13.876 -23.146 -3.743 1.00 65.25 407 SER A C 1
ATOM 3098 O O . SER A 1 407 ? -14.712 -23.745 -4.418 1.00 65.25 407 SER A O 1
ATOM 3100 N N . GLN A 1 408 ? -14.225 -22.386 -2.702 1.00 75.69 408 GLN A N 1
ATOM 3101 C CA . GLN A 1 408 ? -15.597 -22.174 -2.231 1.00 75.69 408 GLN A CA 1
ATOM 3102 C C . GLN A 1 408 ? -15.956 -20.686 -2.245 1.00 75.69 408 GLN A C 1
ATOM 3104 O O . GLN A 1 408 ? -15.098 -19.822 -2.390 1.00 75.69 408 GLN A O 1
ATOM 3109 N N . ARG A 1 409 ? -17.244 -20.370 -2.078 1.00 84.44 409 ARG A N 1
ATOM 3110 C CA . ARG A 1 409 ? -17.687 -18.980 -1.917 1.00 84.44 409 ARG A CA 1
ATOM 3111 C C . ARG A 1 409 ? -17.055 -18.365 -0.656 1.00 84.44 409 ARG A C 1
ATOM 3113 O O . ARG A 1 409 ? -17.252 -18.944 0.415 1.00 84.44 409 ARG A O 1
ATOM 3120 N N . PRO A 1 410 ? -16.367 -17.214 -0.761 1.00 89.88 410 PRO A N 1
ATOM 3121 C CA . PRO A 1 410 ? -15.592 -16.647 0.336 1.00 89.88 410 PRO A CA 1
ATOM 3122 C C . PRO A 1 410 ? -16.459 -16.165 1.502 1.00 89.88 410 PRO A C 1
ATOM 3124 O O . PRO A 1 410 ? -17.616 -15.761 1.321 1.00 89.88 410 PRO A O 1
ATOM 3127 N N . VAL A 1 411 ? -15.867 -16.159 2.692 1.00 91.44 411 VAL A N 1
ATOM 3128 C CA . VAL A 1 411 ? -16.376 -15.516 3.906 1.00 91.44 411 VAL A CA 1
ATOM 3129 C C . VAL A 1 411 ? -15.640 -14.194 4.124 1.00 91.44 411 VAL A C 1
ATOM 3131 O O . VAL A 1 411 ? -14.417 -14.118 3.999 1.00 91.44 411 VAL A O 1
ATOM 3134 N N . TRP A 1 412 ? -16.393 -13.145 4.458 1.00 95.06 412 TRP A N 1
ATOM 3135 C CA . TRP A 1 412 ? -15.851 -11.816 4.748 1.00 95.06 412 TRP A CA 1
ATOM 3136 C C . TRP A 1 412 ? -16.180 -11.375 6.176 1.00 95.06 412 TRP A C 1
ATOM 3138 O O . TRP A 1 412 ? -17.339 -11.417 6.581 1.00 95.06 412 TRP A O 1
ATOM 3148 N N . VAL A 1 413 ? -15.179 -10.918 6.930 1.00 95.25 413 VAL A N 1
ATOM 3149 C CA . VAL A 1 413 ? -15.347 -10.263 8.237 1.00 95.25 413 VAL A CA 1
ATOM 3150 C C . VAL A 1 413 ? -14.924 -8.787 8.150 1.00 95.25 413 VAL A C 1
ATOM 3152 O O . VAL A 1 413 ? -13.770 -8.487 7.856 1.00 95.25 413 VAL A O 1
ATOM 3155 N N . ASP A 1 414 ? -15.839 -7.854 8.416 1.00 95.88 414 ASP A N 1
ATOM 3156 C CA . ASP A 1 414 ? -15.575 -6.406 8.481 1.00 95.88 414 ASP A CA 1
ATOM 3157 C C . ASP A 1 414 ? -15.561 -5.947 9.951 1.00 95.88 414 ASP A C 1
ATOM 3159 O O . ASP A 1 414 ? -16.606 -5.852 10.605 1.00 95.88 414 ASP A O 1
ATOM 3163 N N . ILE A 1 415 ? -14.362 -5.688 10.482 1.00 93.31 415 ILE A N 1
ATOM 3164 C CA . ILE A 1 415 ? -14.134 -5.291 11.879 1.00 93.31 415 ILE A CA 1
ATOM 3165 C C . ILE A 1 415 ? -14.209 -3.764 11.996 1.00 93.31 415 ILE A C 1
ATOM 3167 O O . ILE A 1 415 ? -13.523 -3.028 11.281 1.00 93.31 415 ILE A O 1
ATOM 3171 N N . GLY A 1 416 ? -15.034 -3.270 12.923 1.00 89.44 416 GLY A N 1
ATOM 3172 C CA . GLY A 1 416 ? -15.354 -1.841 13.023 1.00 89.44 416 GLY A CA 1
ATOM 3173 C C . GLY A 1 416 ? -16.213 -1.354 11.848 1.00 89.44 416 GLY A C 1
ATOM 3174 O O . GLY A 1 416 ? -16.083 -0.207 11.387 1.00 89.44 416 GLY A O 1
ATOM 3175 N N . GLY A 1 417 ? -17.056 -2.249 11.318 1.00 85.38 417 GLY A N 1
ATOM 3176 C CA . GLY A 1 417 ? -17.881 -1.997 10.135 1.00 85.38 417 GLY A CA 1
ATOM 3177 C C . GLY A 1 417 ? -18.987 -0.955 10.348 1.00 85.38 417 GLY A C 1
ATOM 3178 O O . GLY A 1 417 ? -19.557 -0.448 9.375 1.00 85.38 417 GLY A O 1
ATOM 3179 N N . GLY A 1 418 ? -19.264 -0.564 11.598 1.00 87.44 418 GLY A N 1
ATOM 3180 C CA . GLY A 1 418 ? -20.190 0.506 11.951 1.00 87.44 418 GLY A CA 1
ATOM 3181 C C . GLY A 1 418 ? -21.580 0.309 11.353 1.00 87.44 418 GLY A C 1
ATOM 3182 O O . GLY A 1 418 ? -22.280 -0.653 11.646 1.00 87.44 418 GLY A O 1
ATOM 3183 N N . THR A 1 419 ? -21.986 1.244 10.497 1.00 89.38 419 THR A N 1
ATOM 3184 C CA . THR A 1 419 ? -23.292 1.280 9.812 1.00 89.38 419 THR A CA 1
ATOM 3185 C C . THR A 1 419 ? -23.429 0.265 8.669 1.00 89.38 419 THR A C 1
ATOM 3187 O O . THR A 1 419 ? -24.462 0.253 7.992 1.00 89.38 419 THR A O 1
ATOM 3190 N N . GLY A 1 420 ? -22.396 -0.544 8.403 1.00 90.44 420 GLY A N 1
ATOM 3191 C CA . GLY A 1 420 ? -22.357 -1.497 7.293 1.00 90.44 420 GLY A CA 1
ATOM 3192 C C . GLY A 1 420 ? -22.070 -0.869 5.924 1.00 90.44 420 GLY A C 1
ATOM 3193 O O . GLY A 1 420 ? -22.252 -1.523 4.899 1.00 90.44 420 GLY A O 1
ATOM 3194 N N . TRP A 1 421 ? -21.622 0.390 5.876 1.00 92.25 421 TRP A N 1
ATOM 3195 C CA . TRP A 1 421 ? -21.378 1.108 4.619 1.00 92.25 421 TRP A CA 1
ATOM 3196 C C . TRP A 1 421 ? -20.352 0.415 3.706 1.00 92.25 421 TRP A C 1
ATOM 3198 O O . TRP A 1 421 ? -20.576 0.347 2.503 1.00 92.25 421 TRP A O 1
ATOM 3208 N N . ASN A 1 422 ? -19.262 -0.141 4.259 1.00 92.88 422 ASN A N 1
ATOM 3209 C CA . ASN A 1 422 ? -18.248 -0.849 3.460 1.00 92.88 422 ASN A CA 1
ATOM 3210 C C . ASN A 1 422 ? -18.859 -2.017 2.683 1.00 92.88 422 ASN A C 1
ATOM 3212 O O . ASN A 1 422 ? -18.519 -2.236 1.526 1.00 92.88 422 ASN A O 1
ATOM 3216 N N . VAL A 1 423 ? -19.765 -2.755 3.328 1.00 94.44 423 VAL A N 1
ATOM 3217 C CA . VAL A 1 423 ? -20.413 -3.933 2.750 1.00 94.44 423 VAL A CA 1
ATOM 3218 C C . VAL A 1 423 ? -21.377 -3.535 1.636 1.00 94.44 423 VAL A C 1
ATOM 3220 O O . VAL A 1 423 ? -21.385 -4.179 0.595 1.00 94.44 423 VAL A O 1
ATOM 3223 N N . GLU A 1 424 ? -22.132 -2.442 1.785 1.00 93.88 424 GLU A N 1
ATOM 3224 C CA . GLU A 1 424 ? -22.935 -1.910 0.671 1.00 93.88 424 GLU A CA 1
ATOM 3225 C C . GLU A 1 424 ? -22.045 -1.415 -0.480 1.00 93.88 424 GLU A C 1
ATOM 3227 O O . GLU A 1 424 ? -22.299 -1.748 -1.637 1.00 93.88 424 GLU A O 1
ATOM 3232 N N . GLN A 1 425 ? -20.968 -0.686 -0.169 1.00 93.56 425 GLN A N 1
ATOM 3233 C CA . GLN A 1 425 ? -20.055 -0.139 -1.173 1.00 93.56 425 GLN A CA 1
ATOM 3234 C C . GLN A 1 425 ? -19.281 -1.226 -1.927 1.00 93.56 425 GLN A C 1
ATOM 3236 O O . GLN A 1 425 ? -19.029 -1.078 -3.118 1.00 93.56 425 GLN A O 1
ATOM 3241 N N . MET A 1 426 ? -18.939 -2.344 -1.281 1.00 94.94 426 MET A N 1
ATOM 3242 C CA . MET A 1 426 ? -18.269 -3.474 -1.937 1.00 94.94 426 MET A CA 1
ATOM 3243 C C . MET A 1 426 ? -19.044 -3.974 -3.164 1.00 94.94 426 MET A C 1
ATOM 3245 O O . MET A 1 426 ? -18.434 -4.408 -4.141 1.00 94.94 426 MET A O 1
ATOM 3249 N N . ASN A 1 427 ? -20.373 -3.829 -3.161 1.00 94.00 427 ASN A N 1
ATOM 3250 C CA . ASN A 1 427 ? -21.237 -4.242 -4.261 1.00 94.00 427 ASN A CA 1
ATOM 3251 C C . ASN A 1 427 ? -21.002 -3.473 -5.572 1.00 94.00 427 ASN A C 1
ATOM 3253 O O . ASN A 1 427 ? -21.411 -3.951 -6.627 1.00 94.00 427 ASN A O 1
ATOM 3257 N N . SER A 1 428 ? -20.327 -2.314 -5.541 1.00 93.44 428 SER A N 1
ATOM 3258 C CA . SER A 1 428 ? -19.891 -1.628 -6.766 1.00 93.44 428 SER A CA 1
ATOM 3259 C C . SER A 1 428 ? -18.680 -2.290 -7.432 1.00 93.44 428 SER A C 1
ATOM 3261 O O . SER A 1 428 ? -18.413 -2.015 -8.598 1.00 93.44 428 SER A O 1
ATOM 3263 N N . PHE A 1 429 ? -17.933 -3.122 -6.700 1.00 94.25 429 PHE A N 1
ATOM 3264 C CA . PHE A 1 429 ? -16.738 -3.813 -7.193 1.00 94.25 429 PHE A CA 1
ATOM 3265 C C . PHE A 1 429 ? -17.011 -5.296 -7.461 1.00 94.25 429 PHE A C 1
ATOM 3267 O O . PHE A 1 429 ? -16.654 -5.808 -8.521 1.00 94.25 429 PHE A O 1
ATOM 3274 N N . ILE A 1 430 ? -17.658 -5.982 -6.515 1.00 93.12 430 ILE A N 1
ATOM 3275 C CA . ILE A 1 430 ? -18.043 -7.394 -6.613 1.00 93.12 430 ILE A CA 1
ATOM 3276 C C . ILE A 1 430 ? -19.403 -7.621 -5.956 1.00 93.12 430 ILE A C 1
ATOM 3278 O O . ILE A 1 430 ? -19.683 -7.087 -4.888 1.00 93.12 430 ILE A O 1
ATOM 3282 N N . SER A 1 431 ? -20.244 -8.446 -6.581 1.00 92.88 431 SER A N 1
ATOM 3283 C CA . SER A 1 431 ? -21.596 -8.733 -6.095 1.00 92.88 431 SER A CA 1
ATOM 3284 C C . SER A 1 431 ? -21.560 -9.432 -4.736 1.00 92.88 431 SER A C 1
ATOM 3286 O O . SER A 1 431 ? -21.186 -10.603 -4.627 1.00 92.88 431 SER A O 1
ATOM 3288 N N . VAL A 1 432 ? -21.956 -8.719 -3.680 1.00 92.88 432 VAL A N 1
ATOM 3289 C CA . VAL A 1 432 ? -21.916 -9.239 -2.309 1.00 92.88 432 VAL A CA 1
ATOM 3290 C C . VAL A 1 432 ? -22.826 -10.460 -2.098 1.00 92.88 432 VAL A C 1
ATOM 3292 O O . VAL A 1 432 ? -22.354 -11.452 -1.533 1.00 92.88 432 VAL A O 1
ATOM 3295 N N . PRO A 1 433 ? -24.103 -10.455 -2.535 1.00 91.19 433 PRO A N 1
ATOM 3296 C CA . PRO A 1 433 ? -24.997 -11.597 -2.333 1.00 91.19 433 PRO A CA 1
ATOM 3297 C C . PRO A 1 433 ? -24.645 -12.829 -3.184 1.00 91.19 433 PRO A C 1
ATOM 3299 O O . PRO A 1 433 ? -25.028 -13.942 -2.817 1.00 91.19 433 PRO A O 1
ATOM 3302 N N . GLU A 1 434 ? -23.919 -12.665 -4.294 1.00 89.38 434 GLU A N 1
ATOM 3303 C CA . GLU A 1 434 ? -23.569 -13.764 -5.210 1.00 89.38 434 GLU A CA 1
ATOM 3304 C C . GLU A 1 434 ? -22.189 -14.358 -4.922 1.00 89.38 434 GLU A C 1
ATOM 3306 O O . GLU A 1 434 ? -22.031 -15.578 -4.954 1.00 89.38 434 GLU A O 1
ATOM 3311 N N . ILE A 1 435 ? -21.200 -13.519 -4.599 1.00 90.50 435 ILE A N 1
ATOM 3312 C CA . ILE A 1 435 ? -19.824 -13.963 -4.355 1.00 90.50 435 ILE A CA 1
ATOM 3313 C C . ILE A 1 435 ? -19.695 -14.515 -2.938 1.00 90.50 435 ILE A C 1
ATOM 3315 O O . ILE A 1 435 ? -19.349 -15.683 -2.760 1.00 90.50 435 ILE A O 1
ATOM 3319 N N . PHE A 1 436 ? -20.043 -13.733 -1.913 1.00 92.50 436 PHE A N 1
ATOM 3320 C CA . PHE A 1 436 ? -19.782 -14.130 -0.528 1.00 92.50 436 PHE A CA 1
ATOM 3321 C C . PHE A 1 436 ? -20.830 -15.093 0.000 1.00 92.50 436 PHE A C 1
ATOM 3323 O O . PHE A 1 436 ? -22.034 -14.844 -0.100 1.00 92.50 436 PHE A O 1
ATOM 3330 N N . ARG A 1 437 ? -20.373 -16.180 0.618 1.00 90.75 437 ARG A N 1
ATOM 3331 C CA . ARG A 1 437 ? -21.244 -17.114 1.334 1.00 90.75 437 ARG A CA 1
ATOM 3332 C C . ARG A 1 437 ? -21.859 -16.449 2.563 1.00 90.75 437 ARG A C 1
ATOM 3334 O O . ARG A 1 437 ? -23.056 -16.591 2.802 1.00 90.75 437 ARG A O 1
ATOM 3341 N N . ALA A 1 438 ? -21.032 -15.747 3.330 1.00 92.06 438 ALA A N 1
ATOM 3342 C CA . ALA A 1 438 ? -21.424 -15.029 4.531 1.00 92.06 438 ALA A CA 1
ATOM 3343 C C . ALA A 1 438 ? -20.549 -13.782 4.703 1.00 92.06 438 ALA A C 1
ATOM 3345 O O . ALA A 1 438 ? -19.355 -13.806 4.400 1.00 92.06 438 ALA A O 1
ATOM 3346 N N . VAL A 1 439 ? -21.155 -12.707 5.202 1.00 95.06 439 VAL A N 1
ATOM 3347 C CA . VAL A 1 439 ? -20.461 -11.477 5.590 1.00 95.06 439 VAL A CA 1
ATOM 3348 C C . VAL A 1 439 ? -20.790 -11.172 7.045 1.00 95.06 439 VAL A C 1
ATOM 3350 O O . VAL A 1 439 ? -21.963 -11.089 7.405 1.00 95.06 439 VAL A O 1
ATOM 3353 N N . TYR A 1 440 ? -19.772 -10.994 7.878 1.00 94.62 440 TYR A N 1
ATOM 3354 C CA . TYR A 1 440 ? -19.899 -10.686 9.298 1.00 94.62 440 TYR A CA 1
ATOM 3355 C C . TYR A 1 440 ? -19.445 -9.254 9.545 1.00 94.62 440 TYR A C 1
ATOM 3357 O O . TYR A 1 440 ? -18.297 -8.909 9.284 1.00 94.62 440 TYR A O 1
ATOM 3365 N N . ILE A 1 441 ? -20.340 -8.420 10.062 1.00 95.38 441 ILE A N 1
ATOM 3366 C CA . ILE A 1 441 ? -20.003 -7.073 10.526 1.00 95.38 441 ILE A CA 1
ATOM 3367 C C . ILE A 1 441 ? -19.853 -7.140 12.035 1.00 95.38 441 ILE A C 1
ATOM 3369 O O . ILE A 1 441 ? -20.814 -7.499 12.718 1.00 95.38 441 ILE A O 1
ATOM 3373 N N . VAL A 1 442 ? -18.672 -6.789 12.535 1.00 92.75 442 VAL A N 1
ATOM 3374 C CA . VAL A 1 442 ? -18.347 -6.821 13.965 1.00 92.75 442 VAL A CA 1
ATOM 3375 C C . VAL A 1 442 ? -18.129 -5.394 14.444 1.00 92.75 442 VAL A C 1
ATOM 3377 O O . VAL A 1 442 ? -17.193 -4.723 14.006 1.00 92.75 442 VAL A O 1
ATOM 3380 N N . ASP A 1 443 ? -18.999 -4.913 15.328 1.00 90.88 443 ASP A N 1
ATOM 3381 C CA . ASP A 1 443 ? -18.890 -3.573 15.906 1.00 90.88 443 ASP A CA 1
ATOM 3382 C C . ASP A 1 443 ? -19.349 -3.569 17.369 1.00 90.88 443 ASP A C 1
ATOM 3384 O O . ASP A 1 443 ? -20.250 -4.312 17.756 1.00 90.88 443 ASP A O 1
ATOM 3388 N N . LEU A 1 444 ? -18.738 -2.717 18.194 1.00 84.38 444 LEU A N 1
ATOM 3389 C CA . LEU A 1 444 ? -19.074 -2.604 19.614 1.00 84.38 444 LEU A CA 1
ATOM 3390 C C . LEU A 1 444 ? -20.316 -1.725 19.848 1.00 84.38 444 LEU A C 1
ATOM 3392 O O . LEU A 1 444 ? -20.921 -1.800 20.916 1.00 84.38 444 LEU A O 1
ATOM 3396 N N . SER A 1 445 ? -20.692 -0.873 18.886 1.00 81.50 445 SER A N 1
ATOM 3397 C CA . SER A 1 445 ? -21.760 0.117 19.035 1.00 81.50 445 SER A CA 1
ATOM 3398 C C . SER A 1 445 ? -23.136 -0.444 18.645 1.00 81.50 445 SER A C 1
ATOM 3400 O O . SER A 1 445 ? -23.392 -0.674 17.454 1.00 81.50 445 SER A O 1
ATOM 3402 N N . PRO A 1 446 ? -24.087 -0.575 19.595 1.00 78.00 446 PRO A N 1
ATOM 3403 C CA . PRO A 1 446 ? -25.431 -1.064 19.293 1.00 78.00 446 PRO A CA 1
ATOM 3404 C C . PRO A 1 446 ? -26.187 -0.169 18.305 1.00 78.00 446 PRO A C 1
ATOM 3406 O O . PRO A 1 446 ? -26.915 -0.675 17.451 1.00 78.00 446 PRO A O 1
ATOM 3409 N N . SER A 1 447 ? -25.988 1.153 18.378 1.00 76.88 447 SER A N 1
ATOM 3410 C CA . SER A 1 447 ? -26.661 2.125 17.506 1.00 76.88 447 SER A CA 1
ATOM 3411 C C . SER A 1 447 ? -26.197 2.024 16.051 1.00 76.88 447 SER A C 1
ATOM 3413 O O . SER A 1 447 ? -27.023 2.051 15.135 1.00 76.88 447 SER A O 1
ATOM 3415 N N . LEU A 1 448 ? -24.893 1.835 15.825 1.00 84.12 448 LEU A N 1
ATOM 3416 C CA . LEU A 1 448 ? -24.346 1.615 14.483 1.00 84.12 448 LEU A CA 1
ATOM 3417 C C . LEU A 1 448 ? -24.775 0.246 13.937 1.00 84.12 448 LEU A C 1
ATOM 3419 O O . LEU A 1 448 ? -25.217 0.157 12.789 1.00 84.12 448 LEU A O 1
ATOM 3423 N N . CYS A 1 449 ? -24.762 -0.791 14.784 1.00 88.25 449 CYS A N 1
ATOM 3424 C CA . CYS A 1 449 ? -25.269 -2.118 14.433 1.00 88.25 449 CYS A CA 1
ATOM 3425 C C . CYS A 1 449 ? -26.752 -2.091 14.028 1.00 88.25 449 CYS A C 1
ATOM 3427 O O . CYS A 1 449 ? -27.156 -2.777 13.088 1.00 88.25 449 CYS A O 1
ATOM 3429 N N . GLU A 1 450 ? -27.590 -1.301 14.703 1.00 88.31 450 GLU A N 1
ATOM 3430 C CA . GLU A 1 450 ? -29.002 -1.158 14.334 1.00 88.31 450 GLU A CA 1
ATOM 3431 C C . GLU A 1 450 ? -29.165 -0.515 12.947 1.00 88.31 450 GLU A C 1
ATOM 3433 O O . GLU A 1 450 ? -29.971 -0.981 12.136 1.00 88.31 450 GLU A O 1
ATOM 3438 N N . MET A 1 451 ? -28.363 0.508 12.631 1.00 88.25 451 MET A N 1
ATOM 3439 C CA . MET A 1 451 ? -28.340 1.104 11.290 1.00 88.25 451 MET A CA 1
ATOM 3440 C C . MET A 1 451 ? -27.892 0.107 10.222 1.00 88.25 451 MET A C 1
ATOM 3442 O O . MET A 1 451 ? -28.507 0.051 9.156 1.00 88.25 451 MET A O 1
ATOM 3446 N N . ALA A 1 452 ? -26.871 -0.701 10.514 1.00 92.12 452 ALA A N 1
ATOM 3447 C CA . ALA A 1 452 ? -26.417 -1.768 9.629 1.00 92.12 452 ALA A CA 1
ATOM 3448 C C . ALA A 1 452 ? -27.547 -2.770 9.348 1.00 92.12 452 ALA A C 1
ATOM 3450 O O . ALA A 1 452 ? -27.857 -3.047 8.190 1.00 92.12 452 ALA A O 1
ATOM 3451 N N . ARG A 1 453 ? -28.258 -3.235 10.385 1.00 93.62 453 ARG A N 1
ATOM 3452 C CA . ARG A 1 453 ? -29.416 -4.134 10.216 1.00 93.62 453 ARG A CA 1
ATOM 3453 C C . ARG A 1 453 ? -30.509 -3.511 9.345 1.00 93.62 453 ARG A C 1
ATOM 3455 O O . ARG A 1 453 ? -30.996 -4.171 8.431 1.00 93.62 453 ARG A O 1
ATOM 3462 N N . LYS A 1 454 ? -30.856 -2.236 9.570 1.00 92.62 454 LYS A N 1
ATOM 3463 C CA . LYS A 1 454 ? -31.837 -1.508 8.738 1.00 92.62 454 LYS A CA 1
ATOM 3464 C C . LYS A 1 454 ? -31.380 -1.388 7.279 1.00 92.62 454 LYS A C 1
ATOM 3466 O O . LYS A 1 454 ? -32.192 -1.567 6.372 1.00 92.62 454 LYS A O 1
ATOM 3471 N N . ARG A 1 455 ? -30.088 -1.128 7.043 1.00 93.62 455 ARG A N 1
ATOM 3472 C CA . ARG A 1 455 ? -29.489 -1.032 5.701 1.00 93.62 455 ARG A CA 1
ATOM 3473 C C . ARG A 1 455 ? -29.614 -2.345 4.931 1.00 93.62 455 ARG A C 1
ATOM 3475 O O . ARG A 1 455 ? -30.117 -2.332 3.811 1.00 93.62 455 ARG A O 1
ATOM 3482 N N . PHE A 1 456 ? -29.231 -3.475 5.525 1.00 94.12 456 PHE A N 1
ATOM 3483 C CA . PHE A 1 456 ? -29.308 -4.768 4.828 1.00 94.12 456 PHE A CA 1
ATOM 3484 C C . PHE A 1 456 ? -30.732 -5.307 4.716 1.00 94.12 456 PHE A C 1
ATOM 3486 O O . PHE A 1 456 ? -31.049 -5.945 3.715 1.00 94.12 456 PHE A O 1
ATOM 3493 N N . ALA A 1 457 ? -31.619 -4.975 5.661 1.00 92.31 457 ALA A N 1
ATOM 3494 C CA . ALA A 1 457 ? -33.049 -5.241 5.515 1.00 92.31 457 ALA A CA 1
ATOM 3495 C C . ALA A 1 457 ? -33.636 -4.515 4.291 1.00 92.31 457 ALA A C 1
ATOM 3497 O O . ALA A 1 457 ? -34.369 -5.126 3.518 1.00 92.31 457 ALA A O 1
ATOM 3498 N N . ARG A 1 458 ? -33.256 -3.246 4.063 1.00 94.44 458 ARG A N 1
ATOM 3499 C CA . ARG A 1 458 ? -33.639 -2.475 2.864 1.00 94.44 458 ARG A CA 1
ATOM 3500 C C . ARG A 1 458 ? -33.093 -3.089 1.570 1.00 94.44 458 ARG A C 1
ATOM 3502 O O . ARG A 1 458 ? -33.794 -3.088 0.567 1.00 94.44 458 ARG A O 1
ATOM 3509 N N . LEU A 1 459 ? -31.855 -3.584 1.586 1.00 91.88 459 LEU A N 1
ATOM 3510 C CA . LEU A 1 459 ? -31.210 -4.213 0.422 1.00 91.88 459 LEU A CA 1
ATOM 3511 C C . LEU A 1 459 ? -31.674 -5.662 0.174 1.00 91.88 459 LEU A C 1
ATOM 3513 O O . LEU A 1 459 ? -31.393 -6.220 -0.883 1.00 91.88 459 LEU A O 1
ATOM 3517 N N . GLY A 1 460 ? -32.367 -6.286 1.134 1.00 90.69 460 GLY A N 1
ATOM 3518 C CA . GLY A 1 460 ? -32.845 -7.668 1.041 1.00 90.69 460 GLY A CA 1
ATOM 3519 C C . GLY A 1 460 ? -31.752 -8.737 1.183 1.00 90.69 460 GLY A C 1
ATOM 3520 O O . GLY A 1 460 ? -31.975 -9.894 0.823 1.00 90.69 460 GLY A O 1
ATOM 3521 N N . TRP A 1 461 ? -30.566 -8.383 1.690 1.00 93.31 461 TRP A N 1
ATOM 3522 C CA . TRP A 1 461 ? -29.428 -9.304 1.785 1.00 93.31 461 TRP A CA 1
ATOM 3523 C C . TRP A 1 461 ? -29.529 -10.190 3.027 1.00 93.31 461 TRP A C 1
ATOM 3525 O O . TRP A 1 461 ? -29.541 -9.703 4.155 1.00 93.31 461 TRP A O 1
ATOM 3535 N N . LYS A 1 462 ? -29.576 -11.512 2.819 1.00 89.94 462 LYS A N 1
ATOM 3536 C CA . LYS A 1 462 ? -29.712 -12.514 3.896 1.00 89.94 462 LYS A CA 1
ATOM 3537 C C . LYS A 1 462 ? -28.383 -13.125 4.345 1.00 89.94 462 LYS A C 1
ATOM 3539 O O . LYS A 1 462 ? -28.330 -13.762 5.391 1.00 89.94 462 LYS A O 1
ATOM 3544 N N . ASN A 1 463 ? -27.324 -12.952 3.558 1.00 92.25 463 ASN A N 1
ATOM 3545 C CA . ASN A 1 463 ? -25.989 -13.478 3.841 1.00 92.25 463 ASN A CA 1
ATOM 3546 C C . ASN A 1 463 ? -25.136 -12.540 4.718 1.00 92.25 463 ASN A C 1
ATOM 3548 O O . ASN A 1 463 ? -24.014 -12.904 5.059 1.00 92.25 463 ASN A O 1
ATOM 3552 N N . VAL A 1 464 ? -25.650 -11.365 5.104 1.00 94.44 464 VAL A N 1
ATOM 3553 C CA . VAL A 1 464 ? -24.954 -10.413 5.984 1.00 94.44 464 VAL A CA 1
ATOM 3554 C C . VAL A 1 464 ? -25.466 -10.536 7.419 1.00 94.44 464 VAL A C 1
ATOM 3556 O O . VAL A 1 464 ? -26.661 -10.395 7.678 1.00 94.44 464 VAL A O 1
ATOM 3559 N N . LYS A 1 465 ? -24.555 -10.772 8.363 1.00 94.19 465 LYS A N 1
ATOM 3560 C CA . LYS A 1 465 ? -24.824 -10.931 9.796 1.00 94.19 465 LYS A CA 1
ATOM 3561 C C . LYS A 1 465 ? -24.166 -9.788 10.570 1.00 94.19 465 LYS A C 1
ATOM 3563 O O . LYS A 1 465 ? -22.968 -9.557 10.444 1.00 94.19 465 LYS A O 1
ATOM 3568 N N . VAL A 1 466 ? -24.949 -9.076 11.382 1.00 94.38 466 VAL A N 1
ATOM 3569 C CA . VAL A 1 466 ? -24.470 -7.942 12.194 1.00 94.38 466 VAL A CA 1
ATOM 3570 C C . VAL A 1 466 ? -24.305 -8.368 13.651 1.00 94.38 466 VAL A C 1
ATOM 3572 O O . VAL A 1 466 ? -25.303 -8.582 14.355 1.00 94.38 466 VAL A O 1
ATOM 3575 N N . ILE A 1 467 ? -23.053 -8.451 14.092 1.00 91.38 467 ILE A N 1
ATOM 3576 C CA . ILE A 1 467 ? -22.624 -8.914 15.411 1.00 91.38 467 ILE A CA 1
ATOM 3577 C C . ILE A 1 467 ? -22.216 -7.704 16.257 1.00 91.38 467 ILE A C 1
ATOM 3579 O O . ILE A 1 467 ? -21.260 -6.998 15.946 1.00 91.38 467 ILE A O 1
ATOM 3583 N N . CYS A 1 468 ? -22.974 -7.459 17.328 1.00 87.94 468 CYS A N 1
ATOM 3584 C CA . CYS A 1 468 ? -22.710 -6.371 18.266 1.00 87.94 468 CYS A CA 1
ATOM 3585 C C . CYS A 1 468 ? -21.838 -6.898 19.411 1.00 87.94 468 CYS A C 1
ATOM 3587 O O . CYS A 1 468 ? -22.366 -7.339 20.433 1.00 87.94 468 CYS A O 1
ATOM 3589 N N . GLN A 1 469 ? -20.523 -6.920 19.212 1.00 84.25 469 GLN A N 1
ATOM 3590 C CA . GLN A 1 469 ? -19.559 -7.536 20.124 1.00 84.25 469 GLN A CA 1
ATOM 3591 C C . GLN A 1 469 ? -18.213 -6.809 20.053 1.00 84.25 469 GLN A C 1
ATOM 3593 O O . GLN A 1 469 ? -17.880 -6.167 19.057 1.00 84.25 469 GLN A O 1
ATOM 3598 N N . ASP A 1 470 ? -17.422 -6.922 21.118 1.00 80.00 470 ASP A N 1
ATOM 3599 C CA . ASP A 1 470 ? -16.019 -6.514 21.105 1.00 80.00 470 ASP A CA 1
ATOM 3600 C C . ASP A 1 470 ? -15.221 -7.364 20.101 1.00 80.00 470 ASP A C 1
ATOM 3602 O O . ASP A 1 470 ? -15.235 -8.595 20.172 1.00 80.00 470 ASP A O 1
ATOM 3606 N N . ALA A 1 471 ? -14.486 -6.707 19.200 1.00 82.19 471 ALA A N 1
ATOM 3607 C CA . ALA A 1 471 ? -13.646 -7.366 18.202 1.00 82.19 471 ALA A CA 1
ATOM 3608 C C . ALA A 1 471 ? -12.616 -8.331 18.818 1.00 82.19 471 ALA A C 1
ATOM 3610 O O . ALA A 1 471 ? -12.262 -9.320 18.187 1.00 82.19 471 ALA A O 1
ATOM 3611 N N . ARG A 1 472 ? -12.172 -8.091 20.061 1.00 80.62 472 ARG A N 1
ATOM 3612 C CA . ARG A 1 472 ? -11.245 -8.981 20.790 1.00 80.62 472 ARG A CA 1
ATOM 3613 C C . ARG A 1 472 ? -11.869 -10.338 21.127 1.00 80.62 472 ARG A C 1
ATOM 3615 O O . ARG A 1 472 ? -11.162 -11.343 21.212 1.00 80.62 472 ARG A O 1
ATOM 3622 N N . ALA A 1 473 ? -13.182 -10.359 21.345 1.00 80.31 473 ALA A N 1
ATOM 3623 C CA . ALA A 1 473 ? -13.930 -11.543 21.756 1.00 80.31 473 ALA A CA 1
ATOM 3624 C C . ALA A 1 473 ? -14.572 -12.286 20.577 1.00 80.31 473 ALA A C 1
ATOM 3626 O O . ALA A 1 473 ? -15.044 -13.400 20.759 1.00 80.31 473 ALA A O 1
ATOM 3627 N N . PHE A 1 474 ? -14.613 -11.682 19.388 1.00 84.44 474 PHE A N 1
ATOM 3628 C CA . PHE A 1 474 ? -15.221 -12.302 18.218 1.00 84.44 474 PHE A CA 1
ATOM 3629 C C . PHE A 1 474 ? -14.430 -13.538 17.773 1.00 84.44 474 PHE A C 1
ATOM 3631 O O . PHE A 1 474 ? -13.206 -13.482 17.628 1.00 84.44 474 PHE A O 1
ATOM 3638 N N . ARG A 1 475 ? -15.132 -14.647 17.536 1.00 82.12 475 ARG A N 1
ATOM 3639 C CA . ARG A 1 475 ? -14.577 -15.893 16.995 1.00 82.12 475 ARG A CA 1
ATOM 3640 C C . ARG A 1 475 ? -15.478 -16.397 15.877 1.00 82.12 475 ARG A C 1
ATOM 3642 O O . ARG A 1 475 ? -16.698 -16.436 16.029 1.00 82.12 475 ARG A O 1
ATOM 3649 N N . LEU A 1 476 ? -14.899 -16.768 14.734 1.00 81.81 476 LEU A N 1
ATOM 3650 C CA . LEU A 1 476 ? -15.696 -17.115 13.552 1.00 81.81 476 LEU A CA 1
ATOM 3651 C C . LEU A 1 476 ? -16.449 -18.439 13.745 1.00 81.81 476 LEU A C 1
ATOM 3653 O O . LEU A 1 476 ? -17.608 -18.555 13.337 1.00 81.81 476 LEU A O 1
ATOM 3657 N N . HIS A 1 477 ? -15.822 -19.414 14.409 1.00 73.12 477 HIS A N 1
ATOM 3658 C CA . HIS A 1 477 ? -16.400 -20.747 14.606 1.00 73.12 477 HIS A CA 1
ATOM 3659 C C . HIS A 1 477 ? -17.695 -20.748 15.442 1.00 73.12 477 HIS A C 1
ATOM 3661 O O . HIS A 1 477 ? -18.564 -21.586 15.204 1.00 73.12 477 HIS A O 1
ATOM 3667 N N . GLU A 1 478 ? -17.882 -19.788 16.356 1.00 74.75 478 GLU A N 1
ATOM 3668 C CA . GLU A 1 478 ? -19.118 -19.637 17.146 1.00 74.75 478 GLU A CA 1
ATOM 3669 C C . GLU A 1 478 ? -20.334 -19.274 16.275 1.00 74.75 478 GLU A C 1
ATOM 3671 O O . GLU A 1 478 ? -21.484 -19.543 16.630 1.00 74.75 478 GLU A O 1
ATOM 3676 N N . HIS A 1 479 ? -20.092 -18.675 15.106 1.00 77.12 479 HIS A N 1
ATOM 3677 C CA . HIS A 1 479 ? -21.132 -18.200 14.195 1.00 77.12 479 HIS A CA 1
ATOM 3678 C C . HIS A 1 479 ? -21.263 -19.041 12.911 1.00 77.12 479 HIS A C 1
ATOM 3680 O O . HIS A 1 479 ? -22.216 -18.843 12.139 1.00 77.12 479 HIS A O 1
ATOM 3686 N N . GLU A 1 480 ? -20.353 -20.004 12.713 1.00 71.38 480 GLU A N 1
ATOM 3687 C CA . GLU A 1 480 ? -20.347 -21.006 11.642 1.00 71.38 480 GLU A CA 1
ATOM 3688 C C . GLU A 1 480 ? -20.297 -22.439 12.197 1.00 71.38 480 GLU A C 1
ATOM 3690 O O . GLU A 1 480 ? -19.291 -23.137 12.094 1.00 71.38 480 GLU A O 1
ATOM 3695 N N . ALA A 1 481 ? -21.430 -22.941 12.703 1.00 56.16 481 ALA A N 1
ATOM 3696 C CA . ALA A 1 481 ? -21.542 -24.322 13.196 1.00 56.16 481 ALA A CA 1
ATOM 3697 C C . ALA A 1 481 ? -21.110 -25.395 12.163 1.00 56.16 481 ALA A C 1
ATOM 3699 O O . ALA A 1 481 ? -20.580 -26.436 12.534 1.00 56.16 481 ALA A O 1
ATOM 3700 N N . GLN A 1 482 ? -21.262 -25.126 10.858 1.00 53.03 482 GLN A N 1
ATOM 3701 C CA . GLN A 1 482 ? -20.825 -26.026 9.775 1.00 53.03 482 GLN A CA 1
ATOM 3702 C C . GLN A 1 482 ? -19.301 -26.066 9.566 1.00 53.03 482 GLN A C 1
ATOM 3704 O O . GLN A 1 482 ? -18.793 -26.977 8.911 1.00 53.03 482 GLN A O 1
ATOM 3709 N N . ALA A 1 483 ? -18.562 -25.075 10.067 1.00 50.03 483 ALA A N 1
ATOM 3710 C CA . ALA A 1 483 ? -17.105 -25.097 10.048 1.00 50.03 483 ALA A CA 1
ATOM 3711 C C . ALA A 1 483 ? -16.555 -26.011 11.160 1.00 50.03 483 ALA A C 1
ATOM 3713 O O . ALA A 1 483 ? -15.545 -26.684 10.956 1.00 50.03 483 ALA A O 1
ATOM 3714 N N . TYR A 1 484 ? -17.280 -26.117 12.281 1.00 43.25 484 TYR A N 1
ATOM 3715 C CA . TYR A 1 484 ? -16.956 -26.979 13.424 1.00 43.25 484 TYR A CA 1
ATOM 3716 C C . TYR A 1 484 ? -16.979 -28.481 13.071 1.00 43.25 484 TYR A C 1
ATOM 3718 O O . TYR A 1 484 ? -16.111 -29.234 13.509 1.00 43.25 484 TYR A O 1
ATOM 3726 N N . GLU A 1 485 ? -17.901 -28.917 12.202 1.00 44.97 485 GLU A N 1
ATOM 3727 C CA . GLU A 1 485 ? -17.988 -30.313 11.725 1.00 44.97 485 GLU A CA 1
ATOM 3728 C C . GLU A 1 485 ? -16.780 -30.750 10.869 1.00 44.97 485 GLU A C 1
ATOM 3730 O O . GLU A 1 485 ? -16.473 -31.939 10.793 1.00 44.97 485 GLU A O 1
ATOM 3735 N N . ARG A 1 486 ? -16.036 -29.813 10.257 1.00 49.12 486 ARG A N 1
ATOM 3736 C CA . ARG A 1 486 ? -14.881 -30.130 9.388 1.00 49.12 486 ARG A CA 1
ATOM 3737 C C . ARG A 1 486 ? -13.631 -30.598 10.154 1.00 49.12 486 ARG A C 1
ATOM 3739 O O . ARG A 1 486 ? -12.674 -31.021 9.509 1.00 49.12 486 ARG A O 1
ATOM 3746 N N . LYS A 1 487 ? -13.625 -30.531 11.496 1.00 45.75 487 LYS A N 1
ATOM 3747 C CA . LYS A 1 487 ? -12.523 -30.997 12.367 1.00 45.75 487 LYS A CA 1
ATOM 3748 C C . LYS A 1 487 ? -12.597 -32.491 12.736 1.00 45.75 487 LYS A C 1
ATOM 3750 O O . LYS A 1 487 ? -11.659 -32.983 13.358 1.00 45.75 487 LYS A O 1
ATOM 3755 N N . GLU A 1 488 ? -13.643 -33.244 12.371 1.00 40.50 488 GLU A N 1
ATOM 3756 C CA . GLU A 1 488 ? -13.630 -34.704 12.578 1.00 40.50 488 GLU A CA 1
ATOM 3757 C C . GLU A 1 488 ? -12.751 -35.405 11.530 1.00 40.50 488 GLU A C 1
ATOM 3759 O O . GLU A 1 488 ? -13.220 -35.848 10.481 1.00 40.50 488 GLU A O 1
ATOM 3764 N N . TYR A 1 489 ? -11.457 -35.552 11.824 1.00 43.78 489 TYR A N 1
ATOM 3765 C CA . TYR A 1 489 ? -10.600 -36.475 11.083 1.00 43.78 489 TYR A CA 1
ATOM 3766 C C . TYR A 1 489 ? -10.705 -37.880 11.686 1.00 43.78 489 TYR A C 1
ATOM 3768 O O . TYR A 1 489 ? -10.330 -38.126 12.836 1.00 43.78 489 TYR A O 1
ATOM 3776 N N . LYS A 1 490 ? -11.202 -38.832 10.888 1.00 39.09 490 LYS A N 1
ATOM 3777 C CA . LYS A 1 490 ? -11.155 -40.262 11.214 1.00 39.09 490 LYS A CA 1
ATOM 3778 C C . LYS A 1 490 ? -9.775 -40.810 10.876 1.00 39.09 490 LYS A C 1
ATOM 3780 O O . LYS A 1 490 ? -9.492 -41.115 9.719 1.00 39.09 490 LYS A O 1
ATOM 3785 N N . VAL A 1 491 ? -8.929 -40.993 11.885 1.00 40.84 491 VAL A N 1
ATOM 3786 C CA . VAL A 1 491 ? -7.659 -41.715 11.735 1.00 40.84 491 VAL A CA 1
ATOM 3787 C C . VAL A 1 491 ? -7.832 -43.098 12.353 1.00 40.84 491 VAL A C 1
ATOM 3789 O O . VAL A 1 491 ? -8.103 -43.229 13.542 1.00 40.84 491 VAL A O 1
ATOM 3792 N N . LYS A 1 492 ? -7.714 -44.151 11.532 1.00 41.09 492 LYS A N 1
ATOM 3793 C CA . LYS A 1 492 ? -7.823 -45.563 11.960 1.00 41.09 492 LYS A CA 1
ATOM 3794 C C . LYS A 1 492 ? -9.069 -45.875 12.814 1.00 41.09 492 LYS A C 1
ATOM 3796 O O . LYS A 1 492 ? -8.983 -46.588 13.805 1.00 41.09 492 LYS A O 1
ATOM 3801 N N . GLY A 1 493 ? -10.232 -45.344 12.432 1.00 41.81 493 GLY A N 1
ATOM 3802 C CA . GLY A 1 493 ? -11.503 -45.635 13.112 1.00 41.81 493 GLY A CA 1
ATOM 3803 C C . GLY A 1 493 ? -11.740 -44.873 14.421 1.00 41.81 493 GLY A C 1
ATOM 3804 O O . GLY A 1 493 ? -12.793 -45.055 15.025 1.00 41.81 493 GLY A O 1
ATOM 3805 N N . HIS A 1 494 ? -10.826 -43.986 14.822 1.00 35.59 494 HIS A N 1
ATOM 3806 C CA . HIS A 1 494 ? -11.006 -43.084 15.956 1.00 35.59 494 HIS A CA 1
ATOM 3807 C C . HIS A 1 494 ? -11.129 -41.633 15.476 1.00 35.59 494 HIS A C 1
ATOM 3809 O O . HIS A 1 494 ? -10.379 -41.190 14.604 1.00 35.59 494 HIS A O 1
ATOM 3815 N N . ASN A 1 495 ? -12.088 -40.900 16.046 1.00 43.09 495 ASN A N 1
ATOM 3816 C CA . ASN A 1 495 ? -12.205 -39.457 15.855 1.00 43.09 495 ASN A CA 1
ATOM 3817 C C . ASN A 1 495 ? -11.107 -38.789 16.694 1.00 43.09 495 ASN A C 1
ATOM 3819 O O . ASN A 1 495 ? -11.138 -38.877 17.923 1.00 43.09 495 ASN A O 1
ATOM 3823 N N . VAL A 1 496 ? -10.131 -38.153 16.046 1.00 44.00 496 VAL A N 1
ATOM 3824 C CA . VAL A 1 496 ? -9.087 -37.372 16.728 1.00 44.00 496 VAL A CA 1
ATOM 3825 C C . VAL A 1 496 ? -9.437 -35.893 16.582 1.00 44.00 496 VAL A C 1
ATOM 3827 O O . VAL A 1 496 ? -9.635 -35.416 15.467 1.00 44.00 496 VAL A O 1
ATOM 3830 N N . ARG A 1 497 ? -9.544 -35.180 17.709 1.00 45.44 497 ARG A N 1
ATOM 3831 C CA . ARG A 1 497 ? -9.678 -33.716 17.749 1.00 45.44 497 ARG A CA 1
ATOM 3832 C C . ARG A 1 497 ? -8.287 -33.093 17.836 1.00 45.44 497 ARG A C 1
ATOM 3834 O O . ARG A 1 497 ? -7.437 -33.602 18.562 1.00 45.44 497 ARG A O 1
ATOM 3841 N N . ASP A 1 498 ? -8.074 -32.017 17.088 1.00 41.00 498 ASP A N 1
ATOM 3842 C CA . ASP A 1 498 ? -6.847 -31.222 17.148 1.00 41.00 498 ASP A CA 1
ATOM 3843 C C . ASP A 1 498 ? -6.661 -30.616 18.554 1.00 41.00 498 ASP A C 1
ATOM 3845 O O . ASP A 1 498 ? -7.648 -30.285 19.213 1.00 41.00 498 ASP A O 1
ATOM 3849 N N . LEU A 1 499 ? -5.414 -30.494 19.019 1.00 40.12 499 LEU A N 1
ATOM 3850 C CA . LEU A 1 499 ? -5.062 -30.140 20.411 1.00 40.12 499 LEU A CA 1
ATOM 3851 C C . LEU A 1 499 ? -5.315 -28.664 20.772 1.00 40.12 499 LEU A C 1
ATOM 3853 O O . LEU A 1 499 ? -5.165 -28.289 21.933 1.00 40.12 499 LEU A O 1
ATOM 3857 N N . ASP A 1 500 ? -5.707 -27.842 19.799 1.00 43.31 500 ASP A N 1
ATOM 3858 C CA . ASP A 1 500 ? -6.062 -26.440 19.995 1.00 43.31 500 ASP A CA 1
ATOM 3859 C C . ASP A 1 500 ? -7.572 -26.239 19.778 1.00 43.31 500 ASP A C 1
ATOM 3861 O O . ASP A 1 500 ? -8.074 -26.111 18.649 1.00 43.31 500 ASP A O 1
ATOM 3865 N N . GLU A 1 501 ? -8.320 -26.247 20.884 1.00 42.41 501 GLU A N 1
ATOM 3866 C CA . GLU A 1 501 ? -9.768 -26.009 20.889 1.00 42.41 501 GLU A CA 1
ATOM 3867 C C . GLU A 1 501 ? -10.128 -24.595 20.382 1.00 42.41 501 GLU A C 1
ATOM 3869 O O . GLU A 1 501 ? -11.264 -24.390 19.957 1.00 42.41 501 GLU A O 1
ATOM 3874 N N . ASN A 1 502 ? -9.164 -23.658 20.328 1.00 40.47 502 ASN A N 1
ATOM 3875 C CA . ASN A 1 502 ? -9.375 -22.253 19.954 1.00 40.47 502 ASN A CA 1
ATOM 3876 C C . ASN A 1 502 ? -8.992 -21.891 18.504 1.00 40.47 502 ASN A C 1
ATOM 3878 O O . ASN A 1 502 ? -9.251 -20.764 18.083 1.00 40.47 502 ASN A O 1
ATOM 3882 N N . ALA A 1 503 ? -8.393 -22.798 17.725 1.00 43.69 503 ALA A N 1
ATOM 3883 C CA . ALA A 1 503 ? -8.042 -22.517 16.330 1.00 43.69 503 ALA A CA 1
ATOM 3884 C C . ALA A 1 503 ? -9.302 -22.519 15.436 1.00 43.69 503 ALA A C 1
ATOM 3886 O O . ALA A 1 503 ? -9.937 -23.570 15.267 1.00 43.69 503 ALA A O 1
ATOM 3887 N N . ASP A 1 504 ? -9.665 -21.355 14.879 1.00 49.06 504 ASP A N 1
ATOM 3888 C CA . ASP A 1 504 ? -10.837 -21.147 14.016 1.00 49.06 504 ASP A CA 1
ATOM 3889 C C . ASP A 1 504 ? -10.810 -22.102 12.803 1.00 49.06 504 ASP A C 1
ATOM 3891 O O . ASP A 1 504 ? -9.934 -22.051 11.939 1.00 49.06 504 ASP A O 1
ATOM 3895 N N . ALA A 1 505 ? -11.782 -23.014 12.728 1.00 43.41 505 ALA A N 1
ATOM 3896 C CA . ALA A 1 505 ? -11.926 -23.929 11.601 1.00 43.41 505 ALA A CA 1
ATOM 3897 C C . ALA A 1 505 ? -12.397 -23.152 10.356 1.00 43.41 505 ALA A C 1
ATOM 3899 O O . ALA A 1 505 ? -13.470 -22.561 10.380 1.00 43.41 505 ALA A O 1
ATOM 3900 N N . GLY A 1 506 ? -11.629 -23.167 9.261 1.00 55.97 506 GLY A N 1
ATOM 3901 C CA . GLY A 1 506 ? -12.046 -22.582 7.977 1.00 55.97 506 GLY A CA 1
ATOM 3902 C C . GLY A 1 506 ? -12.128 -21.052 7.975 1.00 55.97 506 GLY A C 1
ATOM 3903 O O . GLY A 1 506 ? -13.204 -20.504 7.750 1.00 55.97 506 GLY A O 1
ATOM 3904 N N . GLY A 1 507 ? -10.992 -20.394 8.232 1.00 71.31 507 GLY A N 1
ATOM 3905 C CA . GLY A 1 507 ? -10.866 -18.937 8.320 1.00 71.31 507 GLY A CA 1
ATOM 3906 C C . GLY A 1 507 ? -11.449 -18.147 7.139 1.00 71.31 507 GLY A C 1
ATOM 3907 O O . GLY A 1 507 ? -11.671 -18.668 6.051 1.00 71.31 507 GLY A O 1
ATOM 3908 N N . ALA A 1 508 ? -11.677 -16.856 7.350 1.00 88.00 508 ALA A N 1
ATOM 3909 C CA . ALA A 1 508 ? -12.196 -15.928 6.359 1.00 88.00 508 ALA A CA 1
ATOM 3910 C C . ALA A 1 508 ? -11.216 -15.722 5.190 1.00 88.00 508 ALA A C 1
ATOM 3912 O O . ALA A 1 508 ? -10.007 -15.567 5.377 1.00 88.00 508 ALA A O 1
ATOM 3913 N N . GLU A 1 509 ? -11.719 -15.677 3.960 1.00 91.50 509 GLU A N 1
ATOM 3914 C CA . GLU A 1 509 ? -10.933 -15.287 2.782 1.00 91.50 509 GLU A CA 1
ATOM 3915 C C . GLU A 1 509 ? -10.715 -13.774 2.701 1.00 91.50 509 GLU A C 1
ATOM 3917 O O . GLU A 1 509 ? -9.768 -13.328 2.050 1.00 91.50 509 GLU A O 1
ATOM 3922 N N . LEU A 1 510 ? -11.565 -12.984 3.362 1.00 94.88 510 LEU A N 1
ATOM 3923 C CA . LEU A 1 510 ? -11.426 -11.537 3.433 1.00 94.88 510 LEU A CA 1
ATOM 3924 C C . LEU A 1 510 ? -11.644 -11.033 4.861 1.00 94.88 510 LEU A C 1
ATOM 3926 O O . LEU A 1 510 ? -12.679 -11.292 5.472 1.00 94.88 510 LEU A O 1
ATOM 3930 N N . VAL A 1 511 ? -10.706 -10.233 5.361 1.00 95.75 511 VAL A N 1
ATOM 3931 C CA . VAL A 1 511 ? -10.901 -9.422 6.568 1.00 95.75 511 VAL A CA 1
ATOM 3932 C C . VAL A 1 511 ? -10.667 -7.961 6.220 1.00 95.75 511 VAL A C 1
ATOM 3934 O O . VAL A 1 511 ? -9.669 -7.630 5.584 1.00 95.75 511 VAL A O 1
ATOM 3937 N N . THR A 1 512 ? -11.564 -7.065 6.623 1.00 96.56 512 THR A N 1
ATOM 3938 C CA . THR A 1 512 ? -11.370 -5.625 6.423 1.00 96.56 512 THR A CA 1
ATOM 3939 C C . THR A 1 512 ? -11.442 -4.846 7.721 1.00 96.56 512 THR A C 1
ATOM 3941 O O . THR A 1 512 ? -12.212 -5.161 8.624 1.00 96.56 512 THR A O 1
ATOM 3944 N N . MET A 1 513 ? -10.634 -3.792 7.792 1.00 94.25 513 MET A N 1
ATOM 3945 C CA . MET A 1 513 ? -10.672 -2.788 8.845 1.00 94.25 513 MET A CA 1
ATOM 3946 C C . MET A 1 513 ? -10.612 -1.416 8.194 1.00 94.25 513 MET A C 1
ATOM 3948 O O . MET A 1 513 ? -9.649 -1.072 7.510 1.00 94.25 513 MET A O 1
ATOM 3952 N N . SER A 1 514 ? -11.625 -0.594 8.420 1.00 91.00 514 SER A N 1
ATOM 3953 C CA . SER A 1 514 ? -11.574 0.809 8.007 1.00 91.00 514 SER A CA 1
ATOM 3954 C C . SER A 1 514 ? -11.705 1.676 9.237 1.00 91.00 514 SER A C 1
ATOM 3956 O O . SER A 1 514 ? -12.635 1.452 9.992 1.00 91.00 514 SER A O 1
ATOM 3958 N N . TYR A 1 515 ? -10.822 2.648 9.456 1.00 86.88 515 TYR A N 1
ATOM 3959 C CA . TYR A 1 515 ? -10.842 3.538 10.627 1.00 86.88 515 TYR A CA 1
ATOM 3960 C C . TYR A 1 515 ? -11.208 2.821 11.944 1.00 86.88 515 TYR A C 1
ATOM 3962 O O . TYR A 1 515 ? -12.189 3.172 12.598 1.00 86.88 515 TYR A O 1
ATOM 3970 N N . ALA A 1 516 ? -10.477 1.752 12.261 1.00 79.50 516 ALA A N 1
ATOM 3971 C CA . ALA A 1 516 ? -10.807 0.850 13.363 1.00 79.50 516 ALA A CA 1
ATOM 3972 C C . ALA A 1 516 ? -9.610 0.660 14.300 1.00 79.50 516 ALA A C 1
ATOM 3974 O O . ALA A 1 516 ? -9.756 0.826 15.507 1.00 79.50 516 ALA A O 1
ATOM 3975 N N . LEU A 1 517 ? -8.407 0.408 13.769 1.00 84.81 517 LEU A N 1
ATOM 3976 C CA . LEU A 1 517 ? -7.202 0.208 14.583 1.00 84.81 517 LEU A CA 1
ATOM 3977 C C . LEU A 1 517 ? -6.826 1.457 15.383 1.00 84.81 517 LEU A C 1
ATOM 3979 O O . LEU A 1 517 ? -6.393 1.343 16.529 1.00 84.81 517 LEU A O 1
ATOM 3983 N N . SER A 1 518 ? -6.995 2.652 14.812 1.00 84.62 518 SER A N 1
ATOM 3984 C CA . SER A 1 518 ? -6.754 3.898 15.554 1.00 84.62 518 SER A CA 1
ATOM 3985 C C . SER A 1 518 ? -7.750 4.109 16.701 1.00 84.62 518 SER A C 1
ATOM 3987 O O . SER A 1 518 ? -7.377 4.690 17.720 1.00 84.62 518 SER A O 1
ATOM 3989 N N . MET A 1 519 ? -8.984 3.600 16.580 1.00 82.44 519 MET A N 1
ATOM 3990 C CA . MET A 1 519 ? -10.018 3.700 17.621 1.00 82.44 519 MET A CA 1
ATOM 3991 C C . MET A 1 519 ? -9.903 2.634 18.715 1.00 82.44 519 MET A C 1
ATOM 3993 O O . MET A 1 519 ? -10.435 2.830 19.805 1.00 82.44 519 MET A O 1
ATOM 3997 N N . ILE A 1 520 ? -9.239 1.509 18.443 1.00 81.50 520 ILE A N 1
ATOM 3998 C CA . ILE A 1 520 ? -9.077 0.412 19.400 1.00 81.50 520 ILE A CA 1
ATOM 3999 C C . ILE A 1 520 ? -7.842 0.699 20.282 1.00 81.50 520 ILE A C 1
ATOM 4001 O O . ILE A 1 520 ? -6.720 0.774 19.765 1.00 81.50 520 ILE A O 1
ATOM 4005 N N . PRO A 1 521 ? -7.999 0.868 21.612 1.00 74.56 521 PRO A N 1
ATOM 4006 C CA . PRO A 1 521 ? -6.865 1.143 22.497 1.00 74.56 521 PRO A CA 1
ATOM 4007 C C . PRO A 1 521 ? -5.882 -0.035 22.566 1.00 74.56 521 PRO A C 1
ATOM 4009 O O . PRO A 1 521 ? -4.689 0.142 22.331 1.00 74.56 521 PRO A O 1
ATOM 4012 N N . GLU A 1 522 ? -6.397 -1.243 22.816 1.00 80.06 522 GLU A N 1
ATOM 4013 C CA . GLU A 1 522 ? -5.642 -2.501 22.836 1.00 80.06 522 GLU A CA 1
ATOM 4014 C C . GLU A 1 522 ? -5.706 -3.175 21.461 1.00 80.06 522 GLU A C 1
ATOM 4016 O O . GLU A 1 522 ? -6.520 -4.065 21.218 1.00 80.06 522 GLU A O 1
ATOM 4021 N N . PHE A 1 523 ? -4.879 -2.713 20.526 1.00 86.62 523 PHE A N 1
ATOM 4022 C CA . PHE A 1 523 ? -4.911 -3.200 19.144 1.00 86.62 523 PHE A CA 1
ATOM 4023 C C . PHE A 1 523 ? -4.168 -4.533 18.940 1.00 86.62 523 PHE A C 1
ATOM 4025 O O . PHE A 1 523 ? -4.494 -5.246 17.995 1.00 86.62 523 PHE A O 1
ATOM 4032 N N . TYR A 1 524 ? -3.217 -4.897 19.817 1.00 88.69 524 TYR A N 1
ATOM 4033 C CA . TYR A 1 524 ? -2.460 -6.155 19.704 1.00 88.69 524 TYR A CA 1
ATOM 4034 C C . TYR A 1 524 ? -3.377 -7.391 19.647 1.00 88.69 524 TYR A C 1
ATOM 4036 O O . TYR A 1 524 ? -3.324 -8.096 18.645 1.00 88.69 524 TYR A O 1
ATOM 4044 N N . PRO A 1 525 ? -4.306 -7.621 20.602 1.00 86.38 525 PRO A N 1
ATOM 4045 C CA . PRO A 1 525 ? -5.148 -8.820 20.578 1.00 86.38 525 PRO A CA 1
ATOM 4046 C C . PRO A 1 525 ? -6.086 -8.887 19.366 1.00 86.38 525 PRO A C 1
ATOM 4048 O O . PRO A 1 525 ? -6.482 -9.970 18.949 1.00 86.38 525 PRO A O 1
ATOM 4051 N N . VAL A 1 526 ? -6.455 -7.734 18.795 1.00 87.19 526 VAL A N 1
ATOM 4052 C CA . VAL A 1 526 ? -7.290 -7.683 17.587 1.00 87.19 526 VAL A CA 1
ATOM 4053 C C . VAL A 1 526 ? -6.485 -8.101 16.363 1.00 87.19 526 VAL A C 1
ATOM 4055 O O . VAL A 1 526 ? -6.967 -8.912 15.583 1.00 87.19 526 VAL A O 1
ATOM 4058 N N . ILE A 1 527 ? -5.258 -7.594 16.204 1.00 90.31 527 ILE A N 1
ATOM 4059 C CA . ILE A 1 527 ? -4.364 -8.003 15.109 1.00 90.31 527 ILE A CA 1
ATOM 4060 C C . ILE A 1 527 ? -4.048 -9.503 15.210 1.00 90.31 527 ILE A C 1
ATOM 4062 O O . ILE A 1 527 ? -4.112 -10.203 14.202 1.00 90.31 527 ILE A O 1
ATOM 4066 N N . ASP A 1 528 ? -3.814 -10.007 16.421 1.00 88.00 528 ASP A N 1
ATOM 4067 C CA . ASP A 1 528 ? -3.564 -11.429 16.685 1.00 88.00 528 ASP A CA 1
ATOM 4068 C C . ASP A 1 528 ? -4.769 -12.297 16.328 1.00 88.00 528 ASP A C 1
ATOM 4070 O O . ASP A 1 528 ? -4.623 -13.340 15.694 1.00 88.00 528 ASP A O 1
ATOM 4074 N N . SER A 1 529 ? -5.972 -11.838 16.679 1.00 84.31 529 SER A N 1
ATOM 4075 C CA . SER A 1 529 ? -7.206 -12.522 16.303 1.00 84.31 529 SER A CA 1
ATOM 4076 C C . SER A 1 529 ? -7.424 -12.518 14.791 1.00 84.31 529 SER A C 1
ATOM 4078 O O . SER A 1 529 ? -7.994 -13.467 14.270 1.00 84.31 529 SER A O 1
ATOM 4080 N N . ILE A 1 530 ? -6.996 -11.485 14.059 1.00 86.62 530 ILE A N 1
ATOM 4081 C CA . ILE A 1 530 ? -7.119 -11.473 12.592 1.00 86.62 530 ILE A CA 1
ATOM 4082 C C . ILE A 1 530 ? -6.238 -12.555 11.971 1.00 86.62 530 ILE A C 1
ATOM 4084 O O . ILE A 1 530 ? -6.645 -13.164 10.987 1.00 86.62 530 ILE A O 1
ATOM 4088 N N . GLU A 1 531 ? -5.060 -12.819 12.540 1.00 83.75 531 GLU A N 1
ATOM 4089 C CA . GLU A 1 531 ? -4.169 -13.863 12.030 1.00 83.75 531 GLU A CA 1
ATOM 4090 C C . GLU A 1 531 ? -4.807 -15.245 12.169 1.00 83.75 531 GLU A C 1
ATOM 4092 O O . GLU A 1 531 ? -4.765 -16.020 11.218 1.00 83.75 531 GLU A O 1
ATOM 4097 N N . SER A 1 532 ? -5.469 -15.520 13.300 1.00 80.62 532 SER A N 1
ATOM 4098 C CA . SER A 1 532 ? -6.203 -16.777 13.487 1.00 80.62 532 SER A CA 1
ATOM 4099 C C . SER A 1 532 ? -7.482 -16.852 12.648 1.00 80.62 532 SER A C 1
ATOM 4101 O O . SER A 1 532 ? -7.874 -17.936 12.222 1.00 80.62 532 SER A O 1
ATOM 4103 N N . LEU A 1 533 ? -8.135 -15.711 12.397 1.00 84.69 533 LEU A N 1
ATOM 4104 C CA . LEU A 1 533 ? -9.362 -15.632 11.603 1.00 84.69 533 LEU A CA 1
ATOM 4105 C C . LEU A 1 533 ? -9.118 -15.812 10.105 1.00 84.69 533 LEU A C 1
ATOM 4107 O O . LEU A 1 533 ? -10.041 -16.219 9.408 1.00 84.69 533 LEU A O 1
ATOM 4111 N N . LEU A 1 534 ? -7.946 -15.449 9.581 1.00 86.25 534 LEU A N 1
ATOM 4112 C CA . LEU A 1 534 ? -7.690 -15.407 8.142 1.00 86.25 534 LEU A CA 1
ATOM 4113 C C . LEU A 1 534 ? -7.341 -16.804 7.603 1.00 86.25 534 LEU A C 1
ATOM 4115 O O . LEU A 1 534 ? -6.486 -17.505 8.137 1.00 86.25 534 LEU A O 1
ATOM 4119 N N . SER A 1 535 ? -7.974 -17.213 6.504 1.00 85.19 535 SER A N 1
ATOM 4120 C CA . SER A 1 535 ? -7.594 -18.449 5.804 1.00 85.19 535 SER A CA 1
ATOM 4121 C C . SER A 1 535 ? -6.161 -18.364 5.252 1.00 85.19 535 SER A C 1
ATOM 4123 O O . SER A 1 535 ? -5.695 -17.264 4.944 1.00 85.19 535 SER A O 1
ATOM 4125 N N . PRO A 1 536 ? -5.467 -19.499 5.016 1.00 80.88 536 PRO A N 1
ATOM 4126 C CA . PRO A 1 536 ? -4.106 -19.504 4.464 1.00 80.88 536 PRO A CA 1
ATOM 4127 C C . PRO A 1 536 ? -3.954 -18.744 3.138 1.00 80.88 536 PRO A C 1
ATOM 4129 O O . PRO A 1 536 ? -2.910 -18.153 2.884 1.00 80.88 536 PRO A O 1
ATOM 4132 N N . ASN A 1 537 ? -5.009 -18.720 2.315 1.00 83.44 537 ASN A N 1
ATOM 4133 C CA . ASN A 1 537 ? -5.072 -17.980 1.049 1.00 83.44 537 ASN A CA 1
ATOM 4134 C C . ASN A 1 537 ? -5.934 -16.707 1.153 1.00 83.44 537 ASN A C 1
ATOM 4136 O O . ASN A 1 537 ? -6.354 -16.159 0.127 1.00 83.44 537 ASN A O 1
ATOM 4140 N N . GLY A 1 538 ? -6.209 -16.230 2.367 1.00 88.00 538 GLY A N 1
ATOM 4141 C CA . GLY A 1 538 ? -7.020 -15.048 2.637 1.00 88.00 538 GLY A CA 1
ATOM 4142 C C . GLY A 1 538 ? -6.260 -13.735 2.458 1.00 88.00 538 GLY A C 1
ATOM 4143 O O . GLY A 1 538 ? -5.025 -13.697 2.381 1.00 88.00 538 GLY A O 1
ATOM 4144 N N . VAL A 1 539 ? -7.015 -12.644 2.358 1.00 93.12 539 VAL A N 1
ATOM 4145 C CA . VAL A 1 539 ? -6.507 -11.274 2.224 1.00 93.12 539 VAL A CA 1
ATOM 4146 C C . VAL A 1 539 ? -7.073 -10.404 3.342 1.00 93.12 539 VAL A C 1
ATOM 4148 O O . VAL A 1 539 ? -8.267 -10.443 3.627 1.00 93.12 539 VAL A O 1
ATOM 4151 N N . ALA A 1 540 ? -6.226 -9.577 3.945 1.00 95.56 540 ALA A N 1
ATOM 4152 C CA . ALA A 1 540 ? -6.629 -8.550 4.894 1.00 95.56 540 ALA A CA 1
ATOM 4153 C C . ALA A 1 540 ? -6.471 -7.158 4.266 1.00 95.56 540 ALA A C 1
ATOM 4155 O O . ALA A 1 540 ? -5.419 -6.850 3.711 1.00 95.56 540 ALA A O 1
ATOM 4156 N N . GLY A 1 541 ? -7.499 -6.313 4.354 1.00 96.81 541 GLY A N 1
ATOM 4157 C CA . GLY A 1 541 ? -7.480 -4.923 3.893 1.00 96.81 541 GLY A CA 1
ATOM 4158 C C . GLY A 1 541 ? -7.660 -3.947 5.046 1.00 96.81 541 GLY A C 1
ATOM 4159 O O . GLY A 1 541 ? -8.684 -3.961 5.724 1.00 96.81 541 GLY A O 1
ATOM 4160 N N . VAL A 1 542 ? -6.691 -3.064 5.256 1.00 96.50 542 VAL A N 1
ATOM 4161 C CA . VAL A 1 542 ? -6.718 -2.070 6.331 1.00 96.50 542 VAL A CA 1
ATOM 4162 C C . VAL A 1 542 ? -6.590 -0.676 5.742 1.00 96.50 542 VAL A C 1
ATOM 4164 O O . VAL A 1 542 ? -5.705 -0.411 4.935 1.00 96.50 542 VAL A O 1
ATOM 4167 N N . VAL A 1 543 ? -7.455 0.240 6.163 1.00 95.50 543 VAL A N 1
ATOM 4168 C CA . VAL A 1 543 ? -7.333 1.668 5.859 1.00 95.50 543 VAL A CA 1
ATOM 4169 C C . VAL A 1 543 ? -7.501 2.477 7.134 1.00 95.50 543 VAL A C 1
ATOM 4171 O O . VAL A 1 543 ? -8.550 2.429 7.778 1.00 95.50 543 VAL A O 1
ATOM 4174 N N . ASP A 1 544 ? -6.466 3.217 7.522 1.00 94.19 544 ASP A N 1
ATOM 4175 C CA . ASP A 1 544 ? -6.472 3.960 8.783 1.00 94.19 544 ASP A CA 1
ATOM 4176 C C . ASP A 1 544 ? -5.565 5.198 8.749 1.00 94.19 544 ASP A C 1
ATOM 4178 O O . ASP A 1 544 ? -4.766 5.403 7.830 1.00 94.19 544 ASP A O 1
ATOM 4182 N N . PHE A 1 545 ? -5.705 6.047 9.762 1.00 93.12 545 PHE A N 1
ATOM 4183 C CA . PHE A 1 545 ? -4.850 7.205 9.986 1.00 93.12 545 PHE A CA 1
ATOM 4184 C C . PHE A 1 545 ? -3.546 6.795 10.660 1.00 93.12 545 PHE A C 1
ATOM 4186 O O . PHE A 1 545 ? -3.482 5.815 11.405 1.00 93.12 545 PHE A O 1
ATOM 4193 N N . TYR A 1 546 ? -2.483 7.554 10.407 1.00 92.50 546 TYR A N 1
ATOM 4194 C CA . TYR A 1 546 ? -1.179 7.249 10.983 1.00 92.50 546 TYR A CA 1
ATOM 4195 C C . TYR A 1 546 ? -0.285 8.480 11.090 1.00 92.50 546 TYR A C 1
ATOM 4197 O O . TYR A 1 546 ? -0.458 9.472 10.391 1.00 92.50 546 TYR A O 1
ATOM 4205 N N . VAL A 1 547 ? 0.727 8.393 11.946 1.00 90.69 547 VAL A N 1
ATOM 4206 C CA . VAL A 1 547 ? 1.772 9.409 12.102 1.00 90.69 547 VAL A CA 1
ATOM 4207 C C . VAL A 1 547 ? 3.096 8.696 12.356 1.00 90.69 547 VAL A C 1
ATOM 4209 O O . VAL A 1 547 ? 3.256 8.033 13.379 1.00 90.69 547 VAL A O 1
ATOM 4212 N N . GLN A 1 548 ? 4.052 8.812 11.432 1.00 90.81 548 GLN A N 1
ATOM 4213 C CA . GLN A 1 548 ? 5.304 8.050 11.508 1.00 90.81 548 GLN A CA 1
ATOM 4214 C C . GLN A 1 548 ? 6.509 8.855 11.002 1.00 90.81 548 GLN A C 1
ATOM 4216 O O . GLN A 1 548 ? 6.387 9.643 10.062 1.00 90.81 548 GLN A O 1
ATOM 4221 N N . ASN A 1 549 ? 7.665 8.688 11.650 1.00 90.69 549 ASN A N 1
ATOM 4222 C CA . ASN A 1 549 ? 8.940 9.268 11.228 1.00 90.69 549 ASN A CA 1
ATOM 4223 C C . ASN A 1 549 ? 9.681 8.292 10.296 1.00 90.69 549 ASN A C 1
ATOM 4225 O O . ASN A 1 549 ? 9.506 7.084 10.385 1.00 90.69 549 ASN A O 1
ATOM 4229 N N . GLN A 1 550 ? 10.542 8.811 9.418 1.00 88.06 550 GLN A N 1
ATOM 4230 C CA . GLN A 1 550 ? 11.361 7.995 8.519 1.00 88.06 550 GLN A CA 1
ATOM 4231 C C . GLN A 1 550 ? 12.342 7.101 9.278 1.00 88.06 550 GLN A C 1
ATOM 4233 O O . GLN A 1 550 ? 12.608 5.984 8.852 1.00 88.06 550 GLN A O 1
ATOM 4238 N N . ILE A 1 551 ? 12.838 7.576 10.424 1.00 87.25 551 ILE A N 1
ATOM 4239 C CA . ILE A 1 551 ? 13.733 6.811 11.301 1.00 87.25 551 ILE A CA 1
ATOM 4240 C C . ILE A 1 551 ? 13.054 5.523 11.788 1.00 87.25 551 ILE A C 1
ATOM 4242 O O . ILE A 1 551 ? 13.717 4.499 11.888 1.00 87.25 551 ILE A O 1
ATOM 4246 N N . ASP A 1 552 ? 11.735 5.550 12.010 1.00 83.56 552 ASP A N 1
ATOM 4247 C CA . ASP A 1 552 ? 11.001 4.426 12.598 1.00 83.56 552 ASP A CA 1
ATOM 4248 C C . ASP A 1 552 ? 10.999 3.196 11.675 1.00 83.56 552 ASP A C 1
ATOM 4250 O O . ASP A 1 552 ? 11.033 2.068 12.156 1.00 83.56 552 ASP A O 1
ATOM 4254 N N . PHE A 1 553 ? 10.971 3.401 10.353 1.00 85.19 553 PHE A N 1
ATOM 4255 C CA . PHE A 1 553 ? 10.855 2.325 9.359 1.00 85.19 553 PHE A CA 1
ATOM 4256 C C . PHE A 1 553 ? 12.102 2.132 8.486 1.00 85.19 553 PHE A C 1
ATOM 4258 O O . PHE A 1 553 ? 12.089 1.309 7.568 1.00 85.19 553 PHE A O 1
ATOM 4265 N N . ARG A 1 554 ? 13.183 2.874 8.744 1.00 82.94 554 ARG A N 1
ATOM 4266 C CA . ARG A 1 554 ? 14.430 2.757 7.978 1.00 82.94 554 ARG A CA 1
ATOM 4267 C C . ARG A 1 554 ? 15.016 1.347 8.137 1.00 82.94 554 ARG A C 1
ATOM 4269 O O . ARG A 1 554 ? 15.111 0.842 9.248 1.00 82.94 554 ARG A O 1
ATOM 4276 N N . GLY A 1 555 ? 15.404 0.722 7.024 1.00 78.56 555 GLY A N 1
ATOM 4277 C CA . GLY A 1 555 ? 15.985 -0.629 7.005 1.00 78.56 555 GLY A CA 1
ATOM 4278 C C . GLY A 1 555 ? 14.972 -1.781 7.017 1.00 78.56 555 GLY A C 1
ATOM 4279 O O . GLY A 1 555 ? 15.377 -2.937 6.976 1.00 78.56 555 GLY A O 1
ATOM 4280 N N . ARG A 1 556 ? 13.659 -1.503 7.040 1.00 87.25 556 ARG A N 1
ATOM 4281 C CA . ARG A 1 556 ? 12.624 -2.544 6.937 1.00 87.25 556 ARG A CA 1
ATOM 4282 C C . ARG A 1 556 ? 12.284 -2.818 5.468 1.00 87.25 556 ARG A C 1
ATOM 4284 O O . ARG A 1 556 ? 11.757 -1.952 4.778 1.00 87.25 556 ARG A O 1
ATOM 4291 N N . ASN A 1 557 ? 12.526 -4.040 5.009 1.00 85.75 557 ASN A N 1
ATOM 4292 C CA . ASN A 1 557 ? 12.302 -4.514 3.630 1.00 85.75 557 ASN A CA 1
ATOM 4293 C C . ASN A 1 557 ? 10.922 -5.193 3.408 1.00 85.75 557 ASN A C 1
ATOM 4295 O O . ASN A 1 557 ? 10.568 -5.530 2.277 1.00 85.75 557 ASN A O 1
ATOM 4299 N N . TYR A 1 558 ? 10.121 -5.391 4.461 1.00 88.81 558 TYR A N 1
ATOM 4300 C CA . TYR A 1 558 ? 8.810 -6.068 4.415 1.00 88.81 558 TYR A CA 1
ATOM 4301 C C . TYR A 1 558 ? 7.600 -5.113 4.343 1.00 88.81 558 TYR A C 1
ATOM 4303 O O . TYR A 1 558 ? 6.450 -5.548 4.345 1.00 88.81 558 TYR A O 1
ATOM 4311 N N . ILE A 1 559 ? 7.838 -3.801 4.244 1.00 88.81 559 ILE A N 1
ATOM 4312 C CA . ILE A 1 559 ? 6.796 -2.761 4.335 1.00 88.81 559 ILE A CA 1
ATOM 4313 C C . ILE A 1 559 ? 6.058 -2.451 3.018 1.00 88.81 559 ILE A C 1
ATOM 4315 O O . ILE A 1 559 ? 5.092 -1.684 3.000 1.00 88.81 559 ILE A O 1
ATOM 4319 N N . GLY A 1 560 ? 6.543 -2.993 1.898 1.00 85.12 560 GLY A N 1
ATOM 4320 C CA . GLY A 1 560 ? 5.949 -2.798 0.572 1.00 85.12 560 GLY A CA 1
ATOM 4321 C C . GLY A 1 560 ? 6.190 -1.428 -0.070 1.00 85.12 560 GLY A C 1
ATOM 4322 O O . GLY A 1 560 ? 5.586 -1.158 -1.098 1.00 85.12 560 GLY A O 1
ATOM 4323 N N . GLY A 1 561 ? 7.030 -0.559 0.494 1.00 86.50 561 GLY A N 1
ATOM 4324 C CA . GLY A 1 561 ? 7.396 0.751 -0.066 1.00 86.50 561 GLY A CA 1
ATOM 4325 C C . GLY A 1 561 ? 7.197 1.914 0.915 1.00 86.50 561 GLY A C 1
ATOM 4326 O O . GLY A 1 561 ? 6.581 1.765 1.975 1.00 86.50 561 GLY A O 1
ATOM 4327 N N . ALA A 1 562 ? 7.756 3.079 0.576 1.00 86.81 562 ALA A N 1
ATOM 4328 C CA . ALA A 1 562 ? 7.860 4.222 1.491 1.00 86.81 562 ALA A CA 1
ATOM 4329 C C . ALA A 1 562 ? 7.402 5.574 0.906 1.00 86.81 562 ALA A C 1
ATOM 4331 O O . ALA A 1 562 ? 7.555 6.599 1.581 1.00 86.81 562 ALA A O 1
ATOM 4332 N N . ILE A 1 563 ? 6.825 5.603 -0.306 1.00 88.00 563 ILE A N 1
ATOM 4333 C CA . ILE A 1 563 ? 6.357 6.848 -0.946 1.00 88.00 563 ILE A CA 1
ATOM 4334 C C . ILE A 1 563 ? 5.312 7.505 -0.042 1.00 88.00 563 ILE A C 1
ATOM 4336 O O . ILE A 1 563 ? 4.386 6.837 0.407 1.00 88.00 563 ILE A O 1
ATOM 4340 N N . ASP A 1 564 ? 5.490 8.791 0.274 1.00 87.75 564 ASP A N 1
ATOM 4341 C CA . ASP A 1 564 ? 4.638 9.576 1.182 1.00 87.75 564 ASP A CA 1
ATOM 4342 C C . ASP A 1 564 ? 4.430 8.973 2.589 1.00 87.75 564 ASP A C 1
ATOM 4344 O O . ASP A 1 564 ? 3.539 9.402 3.329 1.00 87.75 564 ASP A O 1
ATOM 4348 N N . ARG A 1 565 ? 5.257 8.011 3.032 1.00 91.44 565 ARG A N 1
ATOM 4349 C CA . ARG A 1 565 ? 5.120 7.420 4.376 1.00 91.44 565 ARG A CA 1
ATOM 4350 C C . ARG A 1 565 ? 5.534 8.401 5.475 1.00 91.44 565 ARG A C 1
ATOM 4352 O O . ARG A 1 565 ? 4.861 8.469 6.497 1.00 91.44 565 ARG A O 1
ATOM 4359 N N . HIS A 1 566 ? 6.584 9.193 5.270 1.00 91.88 566 HIS A N 1
ATOM 4360 C CA . HIS A 1 566 ? 7.096 10.127 6.277 1.00 91.88 566 HIS A CA 1
ATOM 4361 C C . HIS A 1 566 ? 6.099 11.250 6.629 1.00 91.88 566 HIS A C 1
ATOM 4363 O O . HIS A 1 566 ? 5.525 11.905 5.754 1.00 91.88 566 HIS A O 1
ATOM 4369 N N . CYS A 1 567 ? 5.942 11.519 7.926 1.00 90.38 567 CYS A N 1
ATOM 4370 C CA . CYS A 1 567 ? 5.231 12.682 8.448 1.00 90.38 567 CYS A CA 1
ATOM 4371 C C . CYS A 1 567 ? 6.209 13.619 9.168 1.00 90.38 567 CYS A C 1
ATOM 4373 O O . CYS A 1 567 ? 6.836 13.236 10.162 1.00 90.38 567 CYS A O 1
ATOM 4375 N N . ILE A 1 568 ? 6.272 14.876 8.716 1.00 90.06 568 ILE A N 1
ATOM 4376 C CA . ILE A 1 568 ? 7.071 15.920 9.368 1.00 90.06 568 ILE A CA 1
ATOM 4377 C C . ILE A 1 568 ? 6.626 16.130 10.820 1.00 90.06 568 ILE A C 1
ATOM 4379 O O . ILE A 1 568 ? 5.460 15.915 11.164 1.00 90.06 568 ILE A O 1
ATOM 4383 N N . TRP A 1 569 ? 7.545 16.583 11.677 1.00 89.31 569 TRP A N 1
ATOM 4384 C CA . TRP A 1 569 ? 7.302 16.737 13.116 1.00 89.31 569 TRP A CA 1
ATOM 4385 C C . TRP A 1 569 ? 6.027 17.532 13.436 1.00 89.31 569 TRP A C 1
ATOM 4387 O O . TRP A 1 569 ? 5.191 17.036 14.189 1.00 89.31 569 TRP A O 1
ATOM 4397 N N . LEU A 1 570 ? 5.823 18.687 12.790 1.00 88.50 570 LEU A N 1
ATOM 4398 C CA . LEU A 1 570 ? 4.655 19.544 13.031 1.00 88.50 570 LEU A CA 1
ATOM 4399 C C . LEU A 1 570 ? 3.330 18.818 12.752 1.00 88.50 570 LEU A C 1
ATOM 4401 O O . LEU A 1 570 ? 2.401 18.887 13.550 1.00 88.50 570 LEU A O 1
ATOM 4405 N N . SER A 1 571 ? 3.262 18.073 11.646 1.00 87.25 571 SER A N 1
ATOM 4406 C CA . SER A 1 571 ? 2.079 17.288 11.283 1.00 87.25 571 SER A CA 1
ATOM 4407 C C . SER A 1 571 ? 1.824 16.159 12.284 1.00 87.25 571 SER A C 1
ATOM 4409 O O . SER A 1 571 ? 0.677 15.928 12.658 1.00 87.25 571 SER A O 1
ATOM 4411 N N . ARG A 1 572 ? 2.881 15.485 12.765 1.00 90.31 572 ARG A N 1
ATOM 4412 C CA . ARG A 1 572 ? 2.746 14.422 13.774 1.00 90.31 572 ARG A CA 1
ATOM 4413 C C . ARG A 1 572 ? 2.202 14.959 15.093 1.00 90.31 572 ARG A C 1
ATOM 4415 O O . ARG A 1 572 ? 1.301 14.341 15.646 1.00 90.31 572 ARG A O 1
ATOM 4422 N N . VAL A 1 573 ? 2.728 16.084 15.580 1.00 88.50 573 VAL A N 1
ATOM 4423 C CA . VAL A 1 573 ? 2.262 16.702 16.832 1.00 88.50 573 VAL A CA 1
ATOM 4424 C C . VAL A 1 573 ? 0.813 17.155 16.689 1.00 88.50 573 VAL A C 1
ATOM 4426 O O . VAL A 1 573 ? -0.026 16.732 17.475 1.00 88.50 573 VAL A O 1
ATOM 4429 N N . PHE A 1 574 ? 0.503 17.919 15.638 1.00 89.81 574 PHE A N 1
ATOM 4430 C CA . PHE A 1 574 ? -0.845 18.434 15.407 1.00 89.81 574 PHE A CA 1
ATOM 4431 C C . PHE A 1 574 ? -1.894 17.317 15.345 1.00 89.81 574 PHE A C 1
ATOM 4433 O O . PHE A 1 574 ? -2.887 17.367 16.067 1.00 89.81 574 PHE A O 1
ATOM 4440 N N . TRP A 1 575 ? -1.674 16.290 14.516 1.00 88.50 575 TRP A N 1
ATOM 4441 C CA . TRP A 1 575 ? -2.666 15.228 14.346 1.00 88.50 575 TRP A CA 1
ATOM 4442 C C . TRP A 1 575 ? -2.779 14.314 15.562 1.00 88.50 575 TRP A C 1
ATOM 4444 O O . TRP A 1 575 ? -3.887 13.883 15.864 1.00 88.50 575 TRP A O 1
ATOM 4454 N N . ARG A 1 576 ? -1.688 14.051 16.296 1.00 88.69 576 ARG A N 1
ATOM 4455 C CA . ARG A 1 576 ? -1.781 13.325 17.574 1.00 88.69 576 ARG A CA 1
ATOM 4456 C C . ARG A 1 576 ? -2.682 14.068 18.547 1.00 88.69 576 ARG A C 1
ATOM 4458 O O . ARG A 1 576 ? -3.653 13.488 19.009 1.00 88.69 576 ARG A O 1
ATOM 4465 N N . THR A 1 577 ? -2.416 15.354 18.767 1.00 84.69 577 THR A N 1
ATOM 4466 C CA . THR A 1 577 ? -3.211 16.178 19.681 1.00 84.69 577 THR A CA 1
ATOM 4467 C C . THR A 1 577 ? -4.665 16.295 19.226 1.00 84.69 577 THR A C 1
ATOM 4469 O O . THR A 1 577 ? -5.565 16.189 20.050 1.00 84.69 577 THR A O 1
ATOM 4472 N N . TRP A 1 578 ? -4.916 16.468 17.923 1.00 84.44 578 TRP A N 1
ATOM 4473 C CA . TRP A 1 578 ? -6.277 16.564 17.389 1.00 84.44 578 TRP A CA 1
ATOM 4474 C C . TRP A 1 578 ? -7.098 15.299 17.661 1.00 84.44 578 TRP A C 1
ATOM 4476 O O . TRP A 1 578 ? -8.212 15.388 18.164 1.00 84.44 578 TRP A O 1
ATOM 4486 N N . PHE A 1 579 ? -6.560 14.120 17.341 1.00 83.19 579 PHE A N 1
ATOM 4487 C CA . PHE A 1 579 ? -7.273 12.856 17.547 1.00 83.19 579 PHE A CA 1
ATOM 4488 C C . PHE A 1 579 ? -7.372 12.473 19.032 1.00 83.19 579 PHE A C 1
ATOM 4490 O O . PHE A 1 579 ? -8.357 11.858 19.440 1.00 83.19 579 PHE A O 1
ATOM 4497 N N . GLU A 1 580 ? -6.412 12.895 19.857 1.00 80.44 580 GLU A N 1
ATOM 4498 C CA . GLU A 1 580 ? -6.436 12.680 21.306 1.00 80.44 580 GLU A CA 1
ATOM 4499 C C . GLU A 1 580 ? -7.604 13.415 21.993 1.00 80.44 580 GLU A C 1
ATOM 4501 O O . GLU A 1 580 ? -8.159 12.889 22.960 1.00 80.44 580 GLU A O 1
ATOM 4506 N N . ILE A 1 581 ? -8.062 14.559 21.454 1.00 70.81 581 ILE A N 1
ATOM 4507 C CA . ILE A 1 581 ? -9.284 15.250 21.924 1.00 70.81 581 ILE A CA 1
ATOM 4508 C C . ILE A 1 581 ? -10.501 14.309 21.875 1.00 70.81 581 ILE A C 1
ATOM 4510 O O . ILE A 1 581 ? -11.308 14.298 22.808 1.00 70.81 581 ILE A O 1
ATOM 4514 N N . ASP A 1 582 ? -10.580 13.460 20.847 1.00 63.75 582 ASP A N 1
ATOM 4515 C CA . ASP A 1 582 ? -11.640 12.461 20.655 1.00 63.75 582 ASP A CA 1
ATOM 4516 C C . ASP A 1 582 ? -11.277 11.076 21.234 1.00 63.75 582 ASP A C 1
ATOM 4518 O O . ASP A 1 582 ? -11.964 10.085 20.981 1.00 63.75 582 ASP A O 1
ATOM 4522 N N . ARG A 1 583 ? -10.209 10.988 22.045 1.00 68.88 583 ARG A N 1
ATOM 4523 C CA . ARG A 1 583 ? -9.658 9.745 22.626 1.00 68.88 583 ARG A CA 1
ATOM 4524 C C . ARG A 1 583 ? -9.219 8.701 21.590 1.00 68.88 583 ARG A C 1
ATOM 4526 O O . ARG A 1 583 ? -9.236 7.502 21.875 1.00 68.88 583 ARG A O 1
ATOM 4533 N N . VAL A 1 584 ? -8.820 9.146 20.403 1.00 78.56 584 VAL A N 1
ATOM 4534 C CA . VAL A 1 584 ? -8.258 8.296 19.348 1.00 78.56 584 VAL A CA 1
ATOM 4535 C C . VAL A 1 584 ? -6.737 8.450 19.355 1.00 78.56 584 VAL A C 1
ATOM 4537 O O . VAL A 1 584 ? -6.212 9.548 19.189 1.00 78.56 584 VAL A O 1
ATOM 4540 N N . ASN A 1 585 ? -6.010 7.345 19.519 1.00 78.12 585 ASN A N 1
ATOM 4541 C CA . ASN A 1 585 ? -4.551 7.381 19.630 1.00 78.12 585 ASN A CA 1
ATOM 4542 C C . ASN A 1 585 ? -3.888 7.084 18.282 1.00 78.12 585 ASN A C 1
ATOM 4544 O O . ASN A 1 585 ? -3.920 5.958 17.781 1.00 78.12 585 ASN A O 1
ATOM 4548 N N . LEU A 1 586 ? -3.233 8.097 17.708 1.00 85.00 586 LEU A N 1
ATOM 4549 C CA . LEU A 1 586 ? -2.429 7.944 16.496 1.00 85.00 586 LEU A CA 1
ATOM 4550 C C . LEU A 1 586 ? -0.978 7.586 16.835 1.00 85.00 586 LEU A C 1
ATOM 4552 O O . LEU A 1 586 ? -0.144 8.447 17.129 1.00 85.00 586 LEU A O 1
ATOM 4556 N N . GLU A 1 587 ? -0.652 6.302 16.717 1.00 82.69 587 GLU A N 1
ATOM 4557 C CA . GLU A 1 587 ? 0.697 5.778 16.938 1.00 82.69 587 GLU A CA 1
ATOM 4558 C C . GLU A 1 587 ? 1.178 4.953 15.745 1.00 82.69 587 GLU A C 1
ATOM 4560 O O . GLU A 1 587 ? 0.407 4.217 15.130 1.00 82.69 587 GLU A O 1
ATOM 4565 N N . ALA A 1 588 ? 2.481 5.027 15.459 1.00 86.94 588 ALA A N 1
ATOM 4566 C CA . ALA A 1 588 ? 3.118 4.221 14.417 1.00 86.94 588 ALA A CA 1
ATOM 4567 C C . ALA A 1 588 ? 3.038 2.710 14.710 1.00 86.94 588 ALA A C 1
ATOM 4569 O O . ALA A 1 588 ? 2.911 1.914 13.782 1.00 86.94 588 ALA A O 1
ATOM 4570 N N . ALA A 1 589 ? 3.027 2.331 15.995 1.00 88.94 589 ALA A N 1
ATOM 4571 C CA . ALA A 1 589 ? 3.015 0.943 16.459 1.00 88.94 589 ALA A CA 1
ATOM 4572 C C . ALA A 1 589 ? 1.852 0.107 15.891 1.00 88.94 589 ALA A C 1
ATOM 4574 O O . ALA A 1 589 ? 2.018 -1.085 15.662 1.00 88.94 589 ALA A O 1
ATOM 4575 N N . ARG A 1 590 ? 0.697 0.726 15.603 1.00 90.50 590 ARG A N 1
ATOM 4576 C CA . ARG A 1 590 ? -0.487 0.036 15.051 1.00 90.50 590 ARG A CA 1
ATOM 4577 C C . ARG A 1 590 ? -0.211 -0.575 13.687 1.00 90.50 590 ARG A C 1
ATOM 4579 O O . ARG A 1 590 ? -0.496 -1.743 13.454 1.00 90.50 590 ARG A O 1
ATOM 4586 N N . ARG A 1 591 ? 0.372 0.228 12.799 1.00 92.38 591 ARG A N 1
ATOM 4587 C CA . ARG A 1 591 ? 0.768 -0.221 11.467 1.00 92.38 591 ARG A CA 1
ATOM 4588 C C . ARG A 1 591 ? 2.004 -1.110 11.528 1.00 92.38 591 ARG A C 1
ATOM 4590 O O . ARG A 1 591 ? 2.062 -2.097 10.813 1.00 92.38 591 ARG A O 1
ATOM 4597 N N . ASP A 1 592 ? 2.968 -0.770 12.378 1.00 91.94 592 ASP A N 1
ATOM 4598 C CA . ASP A 1 592 ? 4.203 -1.547 12.514 1.00 91.94 592 ASP A CA 1
ATOM 4599 C C . ASP A 1 592 ? 3.922 -2.981 12.966 1.00 91.94 592 ASP A C 1
ATOM 4601 O O . ASP A 1 592 ? 4.493 -3.921 12.422 1.00 91.94 592 ASP A O 1
ATOM 4605 N N . TYR A 1 593 ? 3.004 -3.158 13.918 1.00 93.12 593 TYR A N 1
ATOM 4606 C CA . TYR A 1 593 ? 2.619 -4.482 14.385 1.00 93.12 593 TYR A CA 1
ATOM 4607 C C . TYR A 1 593 ? 1.805 -5.255 13.341 1.00 93.12 593 TYR A C 1
ATOM 4609 O O . TYR A 1 593 ? 2.019 -6.451 13.162 1.00 93.12 593 TYR A O 1
ATOM 4617 N N . LEU A 1 594 ? 0.936 -4.569 12.591 1.00 93.56 594 LEU A N 1
ATOM 4618 C CA . LEU A 1 594 ? 0.227 -5.149 11.448 1.00 93.56 594 LEU A CA 1
ATOM 4619 C C . LEU A 1 594 ? 1.209 -5.673 10.385 1.00 93.56 594 LEU A C 1
ATOM 4621 O O . LEU A 1 594 ? 1.130 -6.830 9.984 1.00 93.56 594 LEU A O 1
ATOM 4625 N N . GLU A 1 595 ? 2.180 -4.850 9.980 1.00 93.06 595 GLU A N 1
ATOM 4626 C CA . GLU A 1 595 ? 3.222 -5.220 9.012 1.00 93.06 595 GLU A CA 1
ATOM 4627 C C . GLU A 1 595 ? 4.199 -6.276 9.559 1.00 93.06 595 GLU A C 1
ATOM 4629 O O . GLU A 1 595 ? 4.891 -6.902 8.766 1.00 93.06 595 GLU A O 1
ATOM 4634 N N . TYR A 1 596 ? 4.273 -6.475 10.882 1.00 92.38 596 TYR A N 1
ATOM 4635 C CA . TYR A 1 596 ? 5.082 -7.512 11.536 1.00 92.38 596 TYR A CA 1
ATOM 4636 C C . TYR A 1 596 ? 4.369 -8.872 11.623 1.00 92.38 596 TYR A C 1
ATOM 4638 O O . TYR A 1 596 ? 5.018 -9.916 11.512 1.00 92.38 596 TYR A O 1
ATOM 4646 N N . ARG A 1 597 ? 3.047 -8.879 11.842 1.00 90.81 597 ARG A N 1
ATOM 4647 C CA . ARG A 1 597 ? 2.247 -10.113 11.962 1.00 90.81 597 ARG A CA 1
ATOM 4648 C C . ARG A 1 597 ? 1.869 -10.715 10.612 1.00 90.81 597 ARG A C 1
ATOM 4650 O O . ARG A 1 597 ? 1.701 -11.923 10.517 1.00 90.81 597 ARG A O 1
ATOM 4657 N N . PHE A 1 598 ? 1.794 -9.901 9.563 1.00 92.25 598 PHE A N 1
ATOM 4658 C CA . PHE A 1 598 ? 1.323 -10.323 8.245 1.00 92.25 598 PHE A CA 1
ATOM 4659 C C . PHE A 1 598 ? 2.352 -10.085 7.139 1.00 92.25 598 PHE A C 1
ATOM 4661 O O . PHE A 1 598 ? 3.249 -9.250 7.254 1.00 92.25 598 PHE A O 1
ATOM 4668 N N . GLY A 1 599 ? 2.184 -10.792 6.021 1.00 91.88 599 GLY A N 1
ATOM 4669 C CA . GLY A 1 599 ? 2.888 -10.492 4.780 1.00 91.88 599 GLY A CA 1
ATOM 4670 C C . GLY A 1 599 ? 2.246 -9.314 4.049 1.00 91.88 599 GLY A C 1
ATOM 4671 O O . GLY A 1 599 ? 1.036 -9.308 3.826 1.00 91.88 599 GLY A O 1
ATOM 4672 N N . THR A 1 600 ? 3.036 -8.311 3.657 1.00 93.75 600 THR A N 1
ATOM 4673 C CA . THR A 1 600 ? 2.532 -7.150 2.903 1.00 93.75 600 THR A CA 1
ATOM 4674 C C . THR A 1 600 ? 2.451 -7.466 1.410 1.00 93.75 600 THR A C 1
ATOM 4676 O O . THR A 1 600 ? 3.481 -7.703 0.781 1.00 93.75 600 THR A O 1
ATOM 4679 N N . VAL A 1 601 ? 1.245 -7.397 0.835 1.00 93.12 601 VAL A N 1
ATOM 4680 C CA . VAL A 1 601 ? 1.005 -7.548 -0.612 1.00 93.12 601 VAL A CA 1
ATOM 4681 C C . VAL A 1 601 ? 1.074 -6.185 -1.304 1.00 93.12 601 VAL A C 1
ATOM 4683 O O . VAL A 1 601 ? 1.847 -6.007 -2.243 1.00 93.12 601 VAL A O 1
ATOM 4686 N N . LEU A 1 602 ? 0.297 -5.209 -0.819 1.00 94.81 602 LEU A N 1
ATOM 4687 C CA . LEU A 1 602 ? 0.287 -3.825 -1.304 1.00 94.81 602 LEU A CA 1
ATOM 4688 C C . LEU A 1 602 ? 0.244 -2.846 -0.130 1.00 94.81 602 LEU A C 1
ATOM 4690 O O . LEU A 1 602 ? -0.404 -3.087 0.887 1.00 94.81 602 LEU A O 1
ATOM 4694 N N . SER A 1 603 ? 0.901 -1.705 -0.293 1.00 94.12 603 SER A N 1
ATOM 4695 C CA . SER A 1 603 ? 0.981 -0.641 0.707 1.00 94.12 603 SER A CA 1
ATOM 4696 C C . SER A 1 603 ? 0.819 0.704 0.010 1.00 94.12 603 SER A C 1
ATOM 4698 O O . SER A 1 603 ? 1.342 0.900 -1.082 1.00 94.12 603 SER A O 1
ATOM 4700 N N . ILE A 1 604 ? 0.056 1.624 0.595 1.00 93.69 604 ILE A N 1
ATOM 4701 C CA . ILE A 1 604 ? -0.244 2.940 0.022 1.00 93.69 604 ILE A CA 1
ATOM 4702 C C . ILE A 1 604 ? -0.233 3.964 1.142 1.00 93.69 604 ILE A C 1
ATOM 4704 O O . ILE A 1 604 ? -0.820 3.743 2.200 1.00 93.69 604 ILE A O 1
ATOM 4708 N N . ASN A 1 605 ? 0.365 5.123 0.884 1.00 93.31 605 ASN A N 1
ATOM 4709 C CA . ASN A 1 605 ? 0.316 6.267 1.782 1.00 93.31 605 ASN A CA 1
ATOM 4710 C C . ASN A 1 605 ? -0.265 7.458 1.033 1.00 93.31 605 ASN A C 1
ATOM 4712 O O . ASN A 1 605 ? 0.115 7.731 -0.103 1.00 93.31 605 ASN A O 1
ATOM 4716 N N . ALA A 1 606 ? -1.191 8.166 1.669 1.00 91.31 606 ALA A N 1
ATOM 4717 C CA . ALA A 1 606 ? -1.844 9.312 1.067 1.00 91.31 606 ALA A CA 1
ATOM 4718 C C . ALA A 1 606 ? -2.204 10.365 2.123 1.00 91.31 606 ALA A C 1
ATOM 4720 O O . ALA A 1 606 ? -1.960 10.224 3.330 1.00 91.31 606 ALA A O 1
ATOM 4721 N N . ARG A 1 607 ? -2.717 11.498 1.647 1.00 88.88 607 ARG A N 1
ATOM 4722 C CA . ARG A 1 607 ? -2.995 12.687 2.453 1.00 88.88 607 ARG A CA 1
ATOM 4723 C C . ARG A 1 607 ? -4.363 13.255 2.077 1.00 88.88 607 ARG A C 1
ATOM 4725 O O . ARG A 1 607 ? -4.633 13.471 0.899 1.00 88.88 607 ARG A O 1
ATOM 4732 N N . ASN A 1 608 ? -5.215 13.524 3.065 1.00 84.25 608 ASN A N 1
ATOM 4733 C CA . ASN A 1 608 ? -6.501 14.188 2.852 1.00 84.25 608 ASN A CA 1
ATOM 4734 C C . ASN A 1 608 ? -6.371 15.708 2.969 1.00 84.25 608 ASN A C 1
ATOM 4736 O O . ASN A 1 608 ? -5.846 16.232 3.951 1.00 84.25 608 ASN A O 1
ATOM 4740 N N . ASN A 1 609 ? -6.917 16.414 1.978 1.00 72.31 609 ASN A N 1
ATOM 4741 C CA . ASN A 1 609 ? -7.023 17.874 1.954 1.00 72.31 609 ASN A CA 1
ATOM 4742 C C . ASN A 1 609 ? -8.271 18.319 2.736 1.00 72.31 609 ASN A C 1
ATOM 4744 O O . ASN A 1 609 ? -9.229 18.810 2.143 1.00 72.31 609 ASN A O 1
ATOM 4748 N N . PHE A 1 610 ? -8.304 18.044 4.042 1.00 61.91 610 PHE A N 1
ATOM 4749 C CA . PHE A 1 610 ? -9.473 18.330 4.883 1.00 61.91 610 PHE A CA 1
ATOM 4750 C C . PHE A 1 610 ? -9.543 19.807 5.300 1.00 61.91 610 PHE A C 1
ATOM 4752 O O . PHE A 1 610 ? -10.603 20.417 5.217 1.00 61.91 610 PHE A O 1
ATOM 4759 N N . PHE A 1 611 ? -8.406 20.403 5.663 1.00 58.47 611 PHE A N 1
ATOM 4760 C CA . PHE A 1 611 ? -8.289 21.839 5.903 1.00 58.47 611 PHE A CA 1
ATOM 4761 C C . PHE A 1 611 ? -7.571 22.496 4.719 1.00 58.47 611 PHE A C 1
ATOM 4763 O O . PHE A 1 611 ? -6.521 22.022 4.287 1.00 58.47 611 PHE A O 1
ATOM 4770 N N . CYS A 1 612 ? -8.095 23.612 4.206 1.00 52.31 612 CYS A N 1
ATOM 4771 C CA . CYS A 1 612 ? -7.427 24.419 3.173 1.00 52.31 612 CYS A CA 1
ATOM 4772 C C . CYS A 1 612 ? -6.071 25.000 3.644 1.00 52.31 612 CYS A C 1
ATOM 4774 O O . CYS A 1 612 ? -5.327 25.569 2.852 1.00 52.31 612 CYS A O 1
ATOM 4776 N N . THR A 1 613 ? -5.738 24.852 4.931 1.00 54.03 613 THR A N 1
ATOM 4777 C CA . THR A 1 613 ? -4.583 25.425 5.628 1.00 54.03 613 THR A CA 1
ATOM 4778 C C . THR A 1 613 ? -3.404 24.447 5.727 1.00 54.03 613 THR A C 1
ATOM 4780 O O . THR A 1 613 ? -3.053 24.042 6.828 1.00 54.03 613 THR A O 1
ATOM 4783 N N . GLY A 1 614 ? -2.796 24.031 4.609 1.00 60.31 614 GLY A N 1
ATOM 4784 C CA . GLY A 1 614 ? -1.442 23.424 4.538 1.00 60.31 614 GLY A CA 1
ATOM 4785 C C . GLY A 1 614 ? -1.136 22.102 5.287 1.00 60.31 614 GLY A C 1
ATOM 4786 O O . GLY A 1 614 ? -0.206 21.398 4.901 1.00 60.31 614 GLY A O 1
ATOM 4787 N N . ILE A 1 615 ? -1.902 21.714 6.309 1.00 72.31 615 ILE A N 1
ATOM 4788 C CA . ILE A 1 615 ? -1.721 20.522 7.142 1.00 72.31 615 ILE A CA 1
ATOM 4789 C C . ILE A 1 615 ? -2.711 19.467 6.655 1.00 72.31 615 ILE A C 1
ATOM 4791 O O . ILE A 1 615 ? -3.913 19.534 6.911 1.00 72.31 615 ILE A O 1
ATOM 4795 N N . LYS A 1 616 ? -2.199 18.489 5.909 1.00 85.06 616 LYS A N 1
ATOM 4796 C CA . LYS A 1 616 ? -3.003 17.406 5.331 1.00 85.06 616 LYS A CA 1
ATOM 4797 C C . LYS A 1 616 ? -3.054 16.210 6.277 1.00 85.06 616 LYS A C 1
ATOM 4799 O O . LYS A 1 616 ? -2.051 15.903 6.921 1.00 85.06 616 LYS A O 1
ATOM 4804 N N . LEU A 1 617 ? -4.196 15.528 6.337 1.00 88.81 617 LEU A N 1
ATOM 4805 C CA . LEU A 1 617 ? -4.420 14.385 7.229 1.00 88.81 617 LEU A CA 1
ATOM 4806 C C . LEU A 1 617 ? -3.821 13.096 6.632 1.00 88.81 617 LEU A C 1
ATOM 4808 O O . LEU A 1 617 ? -4.311 12.647 5.591 1.00 88.81 617 LEU A O 1
ATOM 4812 N N . PRO A 1 618 ? -2.767 12.511 7.232 1.00 92.19 618 PRO A N 1
ATOM 4813 C CA . PRO A 1 618 ? -2.159 11.261 6.778 1.00 92.19 618 PRO A CA 1
ATOM 4814 C C . PRO A 1 618 ? -3.030 10.031 7.016 1.00 92.19 618 PRO A C 1
ATOM 4816 O O . PRO A 1 618 ? -3.458 9.762 8.135 1.00 92.19 618 PRO A O 1
ATOM 4819 N N . TYR A 1 619 ? -3.218 9.244 5.958 1.00 93.75 619 TYR A N 1
ATOM 4820 C CA . TYR A 1 619 ? -3.815 7.914 6.023 1.00 93.75 619 TYR A CA 1
ATOM 4821 C C . TYR A 1 619 ? -3.037 6.932 5.147 1.00 93.75 619 TYR A C 1
ATOM 4823 O O . TYR A 1 619 ? -2.314 7.333 4.228 1.00 93.75 619 TYR A O 1
ATOM 4831 N N . TYR A 1 620 ? -3.181 5.649 5.445 1.00 94.94 620 TYR A N 1
ATOM 4832 C CA . TYR A 1 620 ? -2.596 4.568 4.668 1.00 94.94 620 TYR A CA 1
ATOM 4833 C C . TYR A 1 620 ? -3.670 3.562 4.272 1.00 94.94 620 TYR A C 1
ATOM 4835 O O . TYR A 1 620 ? -4.703 3.454 4.935 1.00 94.94 620 TYR A O 1
ATOM 4843 N N . ILE A 1 621 ? -3.413 2.841 3.187 1.00 95.94 621 ILE A N 1
ATOM 4844 C CA . ILE A 1 621 ? -4.129 1.623 2.823 1.00 95.94 621 ILE A CA 1
ATOM 4845 C C . ILE A 1 621 ? -3.084 0.517 2.787 1.00 95.94 621 ILE A C 1
ATOM 4847 O O . ILE A 1 621 ? -2.016 0.685 2.200 1.00 95.94 621 ILE A O 1
ATOM 4851 N N . TRP A 1 622 ? -3.377 -0.599 3.423 1.00 96.50 622 TRP A N 1
ATOM 4852 C CA . TRP A 1 622 ? -2.514 -1.763 3.466 1.00 96.50 622 TRP A CA 1
ATOM 4853 C C . TRP A 1 622 ? -3.337 -2.990 3.098 1.00 96.50 622 TRP A C 1
ATOM 4855 O O . TRP A 1 622 ? -4.459 -3.162 3.572 1.00 96.50 622 TRP A O 1
ATOM 4865 N N . VAL A 1 623 ? -2.783 -3.819 2.223 1.00 96.25 623 VAL A N 1
ATOM 4866 C CA . VAL A 1 623 ? -3.346 -5.108 1.837 1.00 96.25 623 VAL A CA 1
ATOM 4867 C C . VAL A 1 623 ? -2.303 -6.164 2.152 1.00 96.25 623 VAL A C 1
ATOM 4869 O O . VAL A 1 623 ? -1.181 -6.096 1.643 1.00 96.25 623 VAL A O 1
ATOM 4872 N N . GLY A 1 624 ? -2.668 -7.140 2.972 1.00 94.19 624 GLY A N 1
ATOM 4873 C CA . GLY A 1 624 ? -1.773 -8.213 3.373 1.00 94.19 624 GLY A CA 1
ATOM 4874 C C . GLY A 1 624 ? -2.401 -9.591 3.323 1.00 94.19 624 GLY A C 1
ATOM 4875 O O . GLY A 1 624 ? -3.569 -9.765 2.975 1.00 94.19 624 GLY A O 1
ATOM 4876 N N . CYS A 1 625 ? -1.589 -10.582 3.651 1.00 92.06 625 CYS A N 1
ATOM 4877 C CA . CYS A 1 625 ? -1.950 -11.992 3.706 1.00 92.06 625 CYS A CA 1
ATOM 4878 C C . CYS A 1 625 ? -1.279 -12.659 4.918 1.00 92.06 625 CYS A C 1
ATOM 4880 O O . CYS A 1 625 ? -0.396 -12.046 5.531 1.00 92.06 625 CYS A O 1
ATOM 4882 N N . PRO A 1 626 ? -1.659 -13.899 5.278 1.00 88.50 626 PRO A N 1
ATOM 4883 C CA . PRO A 1 626 ? -0.976 -14.633 6.339 1.00 88.50 626 PRO A CA 1
ATOM 4884 C C . PRO A 1 626 ? 0.536 -14.684 6.097 1.00 88.50 626 PRO A C 1
ATOM 4886 O O . PRO A 1 626 ? 0.976 -14.786 4.949 1.00 88.50 626 PRO A O 1
ATOM 4889 N N . LYS A 1 627 ? 1.333 -14.624 7.168 1.00 82.94 627 LYS A N 1
ATOM 4890 C CA . LYS A 1 627 ? 2.804 -14.631 7.089 1.00 82.94 627 LYS A CA 1
ATOM 4891 C C . LYS A 1 627 ? 3.347 -15.889 6.398 1.00 82.94 627 LYS A C 1
ATOM 4893 O O . LYS A 1 627 ? 4.314 -15.806 5.647 1.00 82.94 627 LYS A O 1
ATOM 4898 N N . ASP A 1 628 ? 2.654 -17.013 6.564 1.00 72.38 628 ASP A N 1
ATOM 4899 C CA . ASP A 1 628 ? 3.021 -18.298 5.960 1.00 72.38 628 ASP A CA 1
ATOM 4900 C C . ASP A 1 628 ? 2.419 -18.519 4.559 1.00 72.38 628 ASP A C 1
ATOM 4902 O O . ASP A 1 628 ? 2.717 -19.516 3.895 1.00 72.38 628 ASP A O 1
ATOM 4906 N N . SER A 1 629 ? 1.586 -17.590 4.069 1.00 64.25 629 SER A N 1
ATOM 4907 C CA . SER A 1 629 ? 0.932 -17.684 2.758 1.00 64.25 629 SER A CA 1
ATOM 4908 C C . SER A 1 629 ? 1.974 -17.706 1.637 1.00 64.25 629 SER A C 1
ATOM 4910 O O . SER A 1 629 ? 2.481 -16.671 1.204 1.00 64.25 629 SER A O 1
ATOM 4912 N N . GLY A 1 630 ? 2.279 -18.901 1.131 1.00 54.44 630 GLY A N 1
ATOM 4913 C CA . GLY A 1 630 ? 3.274 -19.107 0.079 1.00 54.44 630 GLY A CA 1
ATOM 4914 C C . GLY A 1 630 ? 4.722 -19.208 0.571 1.00 54.44 630 GLY A C 1
ATOM 4915 O O . GLY A 1 630 ? 5.605 -19.408 -0.263 1.00 54.44 630 GLY A O 1
ATOM 4916 N N . ALA A 1 631 ? 4.973 -19.156 1.883 1.00 52.47 631 ALA A N 1
ATOM 4917 C CA . ALA A 1 631 ? 6.292 -19.347 2.491 1.00 52.47 631 ALA A CA 1
ATOM 4918 C C . ALA A 1 631 ? 6.663 -20.841 2.597 1.00 52.47 631 ALA A C 1
ATOM 4920 O O . ALA A 1 631 ? 7.083 -21.336 3.638 1.00 52.47 631 ALA A O 1
ATOM 4921 N N . SER A 1 632 ? 6.505 -21.591 1.504 1.00 57.59 632 SER A N 1
ATOM 4922 C CA . SER A 1 632 ? 7.141 -22.903 1.407 1.00 57.59 632 SER A CA 1
ATOM 4923 C C . SER A 1 632 ? 8.593 -22.688 0.993 1.00 57.59 632 SER A C 1
ATOM 4925 O O . SER A 1 632 ? 8.856 -21.997 0.007 1.00 57.59 632 SER A O 1
ATOM 4927 N N . THR A 1 633 ? 9.538 -23.317 1.691 1.00 60.44 633 THR A N 1
ATOM 4928 C CA . THR A 1 633 ? 10.956 -23.390 1.287 1.00 60.44 633 THR A CA 1
ATOM 4929 C C . THR A 1 633 ? 11.122 -23.787 -0.185 1.00 60.44 633 THR A C 1
ATOM 4931 O O . THR A 1 633 ? 12.021 -23.297 -0.863 1.00 60.44 633 THR A O 1
ATOM 4934 N N . LYS A 1 634 ? 10.185 -24.582 -0.721 1.00 62.34 634 LYS A N 1
ATOM 4935 C CA . LYS A 1 634 ? 10.082 -24.924 -2.144 1.00 62.34 634 LYS A CA 1
ATOM 4936 C C . LYS A 1 634 ? 9.869 -23.711 -3.056 1.00 62.34 634 LYS A C 1
ATOM 4938 O O . LYS A 1 634 ? 10.555 -23.596 -4.064 1.00 62.34 634 LYS A O 1
ATOM 4943 N N . LYS A 1 635 ? 8.967 -22.790 -2.704 1.00 67.94 635 LYS A N 1
ATOM 4944 C CA . LYS A 1 635 ? 8.708 -21.571 -3.492 1.00 67.94 635 LYS A CA 1
ATOM 4945 C C . LYS A 1 635 ? 9.888 -20.595 -3.411 1.00 67.94 635 LYS A C 1
ATOM 4947 O O . LYS A 1 635 ? 10.212 -19.949 -4.405 1.00 67.94 635 LYS A O 1
ATOM 4952 N N . LEU A 1 636 ? 10.560 -20.538 -2.253 1.00 70.62 636 LEU A N 1
ATOM 4953 C CA . LEU A 1 636 ? 11.832 -19.821 -2.093 1.00 70.62 636 LEU A CA 1
ATOM 4954 C C . LEU A 1 636 ? 12.890 -20.341 -3.070 1.00 70.62 636 LEU A C 1
ATOM 4956 O O . LEU A 1 636 ? 13.459 -19.553 -3.821 1.00 70.62 636 LEU A O 1
ATOM 4960 N N . ALA A 1 637 ? 13.100 -21.659 -3.093 1.00 66.88 637 ALA A N 1
ATOM 4961 C CA . ALA A 1 637 ? 14.056 -22.303 -3.989 1.00 66.88 637 ALA A CA 1
ATOM 4962 C C . ALA A 1 637 ? 13.688 -22.109 -5.469 1.00 66.88 637 ALA A C 1
ATOM 4964 O O . ALA A 1 637 ? 14.561 -21.816 -6.275 1.00 66.88 637 ALA A O 1
ATOM 4965 N N . GLU A 1 638 ? 12.403 -22.191 -5.832 1.00 72.00 638 GLU A N 1
ATOM 4966 C CA . GLU A 1 638 ? 11.938 -21.962 -7.208 1.00 72.00 638 GLU A CA 1
ATOM 4967 C C . GLU A 1 638 ? 12.222 -20.532 -7.694 1.00 72.00 638 GLU A C 1
ATOM 4969 O O . GLU A 1 638 ? 12.687 -20.339 -8.820 1.00 72.00 638 GLU A O 1
ATOM 4974 N N . ILE A 1 639 ? 11.965 -19.522 -6.857 1.00 73.06 639 ILE A N 1
ATOM 4975 C CA . ILE A 1 639 ? 12.228 -18.115 -7.195 1.00 73.06 639 ILE A CA 1
ATOM 4976 C C . ILE A 1 639 ? 13.734 -17.853 -7.267 1.00 73.06 639 ILE A C 1
ATOM 4978 O O . ILE A 1 639 ? 14.190 -17.191 -8.203 1.00 73.06 639 ILE A O 1
ATOM 4982 N N . ASP A 1 640 ? 14.505 -18.413 -6.332 1.00 77.88 640 ASP A N 1
ATOM 4983 C CA . ASP A 1 640 ? 15.961 -18.288 -6.313 1.00 77.88 640 ASP A CA 1
ATOM 4984 C C . ASP A 1 640 ? 16.601 -18.944 -7.544 1.00 77.88 640 ASP A C 1
ATOM 4986 O O . ASP A 1 640 ? 17.360 -18.305 -8.276 1.00 77.88 640 ASP A O 1
ATOM 4990 N N . ALA A 1 641 ? 16.207 -20.183 -7.850 1.00 71.88 641 ALA A N 1
ATOM 4991 C CA . ALA A 1 641 ? 16.631 -20.916 -9.038 1.00 71.88 641 ALA A CA 1
ATOM 4992 C C . ALA A 1 641 ? 16.270 -20.170 -10.325 1.00 71.88 641 ALA A C 1
ATOM 4994 O O . ALA A 1 641 ? 17.063 -20.124 -11.269 1.00 71.88 641 ALA A O 1
ATOM 4995 N N . ALA A 1 642 ? 15.087 -19.551 -10.365 1.00 71.56 642 ALA A N 1
ATOM 4996 C CA . ALA A 1 642 ? 14.642 -18.814 -11.535 1.00 71.56 642 ALA A CA 1
ATOM 4997 C C . ALA A 1 642 ? 15.350 -17.463 -11.729 1.00 71.56 642 ALA A C 1
ATOM 4999 O O . ALA A 1 642 ? 15.338 -16.931 -12.840 1.00 71.56 642 ALA A O 1
ATOM 5000 N N . ALA A 1 643 ? 15.923 -16.887 -10.671 1.00 71.69 643 ALA A N 1
ATOM 5001 C CA . ALA A 1 643 ? 16.712 -15.660 -10.747 1.00 71.69 643 ALA A CA 1
ATOM 5002 C C . ALA A 1 643 ? 18.196 -15.937 -11.058 1.00 71.69 643 ALA A C 1
ATOM 5004 O O . ALA A 1 643 ? 18.822 -15.129 -11.744 1.00 71.69 643 ALA A O 1
ATOM 5005 N N . THR A 1 644 ? 18.736 -17.067 -10.581 1.00 73.44 644 THR A N 1
ATOM 5006 C CA . THR A 1 644 ? 20.162 -17.448 -10.696 1.00 73.44 644 THR A CA 1
ATOM 5007 C C . THR A 1 644 ? 20.467 -18.430 -11.839 1.00 73.44 644 THR A C 1
ATOM 5009 O O . THR A 1 644 ? 21.635 -18.699 -12.128 1.00 73.44 644 THR A O 1
ATOM 5012 N N . GLU A 1 645 ? 19.431 -18.962 -12.501 1.00 74.31 645 GLU A N 1
ATOM 5013 C CA . GLU A 1 645 ? 19.496 -20.050 -13.495 1.00 74.31 645 GLU A CA 1
ATOM 5014 C C . GLU A 1 645 ? 20.075 -21.374 -12.960 1.00 74.31 645 GLU A C 1
ATOM 5016 O O . GLU A 1 645 ? 20.717 -22.133 -13.690 1.00 74.31 645 GLU A O 1
ATOM 5021 N N . SER A 1 646 ? 19.850 -21.675 -11.680 1.00 55.72 646 SER A N 1
ATOM 5022 C CA . SER A 1 646 ? 20.380 -22.870 -11.015 1.00 55.72 646 SER A CA 1
ATOM 5023 C C . SER A 1 646 ? 19.530 -24.134 -11.250 1.00 55.72 646 SER A C 1
ATOM 5025 O O . SER A 1 646 ? 18.360 -24.137 -10.875 1.00 55.72 646 SER A O 1
ATOM 5027 N N . PRO A 1 647 ? 20.083 -25.237 -11.806 1.00 44.47 647 PRO A N 1
ATOM 5028 C CA . PRO A 1 647 ? 19.380 -26.519 -11.927 1.00 44.47 647 PRO A CA 1
ATOM 5029 C C . PRO A 1 647 ? 19.371 -27.369 -10.638 1.00 44.47 647 PRO A C 1
ATOM 5031 O O . PRO A 1 647 ? 18.558 -28.281 -10.554 1.00 44.47 647 PRO A O 1
ATOM 5034 N N . TYR A 1 648 ? 20.244 -27.082 -9.657 1.00 41.03 648 TYR A N 1
ATOM 5035 C CA . TYR A 1 648 ? 20.426 -27.865 -8.412 1.00 41.03 648 TYR A CA 1
ATOM 5036 C C . TYR A 1 648 ? 19.743 -27.255 -7.180 1.00 41.03 648 TYR A C 1
ATOM 5038 O O . TYR A 1 648 ? 19.957 -27.691 -6.060 1.00 41.03 648 TYR A O 1
ATOM 5046 N N . LEU A 1 649 ? 18.962 -26.190 -7.363 1.00 48.75 649 LEU A N 1
ATOM 5047 C CA . LEU A 1 649 ? 18.115 -25.644 -6.303 1.00 48.75 649 LEU A CA 1
ATOM 5048 C C . LEU A 1 649 ? 16.703 -26.190 -6.510 1.00 48.75 649 LEU A C 1
ATOM 5050 O O . LEU A 1 649 ? 15.754 -25.450 -6.765 1.00 48.75 649 LEU A O 1
ATOM 5054 N N . SER A 1 650 ? 16.583 -27.519 -6.496 1.00 43.66 650 SER A N 1
ATOM 5055 C CA . SER A 1 650 ? 15.281 -28.170 -6.432 1.00 43.66 650 SER A CA 1
ATOM 5056 C C . SER A 1 650 ? 14.888 -28.324 -4.962 1.00 43.66 650 SER A C 1
ATOM 5058 O O . SER A 1 650 ? 15.737 -28.455 -4.085 1.00 43.66 650 SER A O 1
ATOM 5060 N N . ALA A 1 651 ? 13.590 -28.323 -4.658 1.00 39.56 651 ALA A N 1
ATOM 5061 C CA . ALA A 1 651 ? 13.103 -28.466 -3.282 1.00 39.56 651 ALA A CA 1
ATOM 5062 C C . ALA A 1 651 ? 13.578 -29.749 -2.564 1.00 39.56 651 ALA A C 1
ATOM 5064 O O . ALA A 1 651 ? 13.465 -29.826 -1.343 1.00 39.56 651 ALA A O 1
ATOM 5065 N N . LEU A 1 652 ? 14.087 -30.740 -3.308 1.00 40.09 652 LEU A N 1
ATOM 5066 C CA . LEU A 1 652 ? 14.657 -31.972 -2.763 1.00 40.09 652 LEU A CA 1
ATOM 5067 C C . LEU A 1 652 ? 16.039 -31.747 -2.123 1.00 40.09 652 LEU A C 1
ATOM 5069 O O . LEU A 1 652 ? 16.332 -32.357 -1.098 1.00 40.09 652 LEU A O 1
ATOM 5073 N N . ASP A 1 653 ? 16.848 -30.838 -2.673 1.00 44.56 653 ASP A N 1
ATOM 5074 C CA . ASP A 1 653 ? 18.257 -30.663 -2.289 1.00 44.56 653 ASP A CA 1
ATOM 5075 C C . ASP A 1 653 ? 18.419 -29.993 -0.907 1.00 44.56 653 ASP A C 1
ATOM 5077 O O . ASP A 1 653 ? 19.422 -30.187 -0.227 1.00 44.56 653 ASP A O 1
ATOM 5081 N N . LEU A 1 654 ? 17.391 -29.274 -0.430 1.00 45.28 654 LEU A N 1
ATOM 5082 C CA . LEU A 1 654 ? 17.352 -28.671 0.913 1.00 45.28 654 LEU A CA 1
ATOM 5083 C C . LEU A 1 654 ? 17.052 -29.682 2.039 1.00 45.28 654 LEU A C 1
ATOM 5085 O O . LEU A 1 654 ? 17.340 -29.393 3.200 1.00 45.28 654 LEU A O 1
ATOM 5089 N N . GLN A 1 655 ? 16.464 -30.847 1.733 1.00 41.62 655 GLN A N 1
ATOM 5090 C CA . GLN A 1 655 ? 16.198 -31.901 2.729 1.00 41.62 655 GLN A CA 1
ATOM 5091 C C . GLN A 1 655 ? 17.379 -32.864 2.891 1.00 41.62 655 GLN A C 1
ATOM 5093 O O . GLN A 1 655 ? 17.597 -33.407 3.975 1.00 41.62 655 GLN A O 1
ATOM 5098 N N . THR A 1 656 ? 18.154 -33.072 1.830 1.00 42.62 656 THR A N 1
ATOM 5099 C CA . THR A 1 656 ? 19.342 -33.924 1.831 1.00 42.62 656 THR A CA 1
ATOM 5100 C C . THR A 1 656 ? 20.564 -33.061 2.099 1.00 42.62 656 THR A C 1
ATOM 5102 O O . THR A 1 656 ? 21.213 -32.598 1.168 1.00 42.62 656 THR A O 1
ATOM 5105 N N . GLY A 1 657 ? 20.849 -32.800 3.377 1.00 40.75 657 GLY A N 1
ATOM 5106 C CA . GLY A 1 657 ? 22.013 -32.019 3.791 1.00 40.75 657 GLY A CA 1
ATOM 5107 C C . GLY A 1 657 ? 23.270 -32.386 2.994 1.00 40.75 657 GLY A C 1
ATOM 5108 O O . GLY A 1 657 ? 23.716 -33.527 3.042 1.00 40.75 657 GLY A O 1
ATOM 5109 N N . ALA A 1 658 ? 23.778 -31.389 2.266 1.00 41.88 658 ALA A N 1
ATOM 5110 C CA . ALA A 1 658 ? 25.039 -31.309 1.535 1.00 41.88 658 ALA A CA 1
ATOM 5111 C C . ALA A 1 658 ? 25.475 -32.551 0.730 1.00 41.88 658 ALA A C 1
ATOM 5113 O O . ALA A 1 658 ? 25.957 -33.541 1.276 1.00 41.88 658 ALA A O 1
ATOM 5114 N N . THR A 1 659 ? 25.533 -32.417 -0.597 1.00 36.69 659 THR A N 1
ATOM 5115 C CA . THR A 1 659 ? 26.642 -33.014 -1.355 1.00 36.69 659 THR A CA 1
ATOM 5116 C C . THR A 1 659 ? 27.071 -32.135 -2.532 1.00 36.69 659 THR A C 1
ATOM 5118 O O . THR A 1 659 ? 26.274 -31.770 -3.383 1.00 36.69 659 THR A O 1
ATOM 5121 N N . GLN A 1 660 ? 28.386 -31.905 -2.563 1.00 35.41 660 GLN A N 1
ATOM 5122 C CA . GLN A 1 660 ? 29.244 -31.337 -3.608 1.00 35.41 660 GLN A CA 1
ATOM 5123 C C . GLN A 1 660 ? 29.476 -29.815 -3.663 1.00 35.41 660 GLN A C 1
ATOM 5125 O O . GLN A 1 660 ? 28.603 -28.967 -3.555 1.00 35.41 660 GLN A O 1
ATOM 5130 N N . THR A 1 661 ? 30.769 -29.534 -3.803 1.00 39.66 661 THR A N 1
ATOM 5131 C CA . THR A 1 661 ? 31.554 -28.300 -3.741 1.00 39.66 661 THR A CA 1
ATOM 5132 C C . THR A 1 661 ? 31.263 -27.301 -4.868 1.00 39.66 661 THR A C 1
ATOM 5134 O O . THR A 1 661 ? 32.182 -26.923 -5.593 1.00 39.66 661 THR A O 1
ATOM 5137 N N . ASP A 1 662 ? 30.019 -26.856 -5.018 1.00 44.03 662 ASP A N 1
ATOM 5138 C CA . ASP A 1 662 ? 29.662 -25.781 -5.949 1.00 44.03 662 ASP A CA 1
ATOM 5139 C C . ASP A 1 662 ? 29.356 -24.484 -5.186 1.00 44.03 662 ASP A C 1
ATOM 5141 O O . ASP A 1 662 ? 28.728 -24.489 -4.132 1.00 44.03 662 ASP A O 1
ATOM 5145 N N . ILE A 1 663 ? 29.834 -23.351 -5.704 1.00 51.62 663 ILE A N 1
ATOM 5146 C CA . ILE A 1 663 ? 29.586 -22.017 -5.140 1.00 51.62 663 ILE A CA 1
ATOM 5147 C C . ILE A 1 663 ? 28.067 -21.782 -5.110 1.00 51.62 663 ILE A C 1
ATOM 5149 O O . ILE A 1 663 ? 27.447 -21.655 -6.169 1.00 51.62 663 ILE A O 1
ATOM 5153 N N . GLU A 1 664 ? 27.471 -21.716 -3.919 1.00 62.25 664 GLU A N 1
ATOM 5154 C CA . GLU A 1 664 ? 26.054 -21.389 -3.736 1.00 62.25 664 GLU A CA 1
ATOM 5155 C C . GLU A 1 664 ? 25.811 -19.917 -4.122 1.00 62.25 664 GLU A C 1
ATOM 5157 O O . GLU A 1 664 ? 26.017 -18.990 -3.341 1.00 62.25 664 GLU A O 1
ATOM 5162 N N . ILE A 1 665 ? 25.447 -19.682 -5.387 1.00 71.44 665 ILE A N 1
ATOM 5163 C CA . ILE A 1 665 ? 25.029 -18.367 -5.886 1.00 71.44 665 ILE A CA 1
ATOM 5164 C C . ILE A 1 665 ? 23.546 -18.188 -5.564 1.00 71.44 665 ILE A C 1
ATOM 5166 O O . ILE A 1 665 ? 22.718 -18.931 -6.090 1.00 71.44 665 ILE A O 1
ATOM 5170 N N . HIS A 1 666 ? 23.224 -17.163 -4.773 1.00 79.31 666 HIS A N 1
ATOM 5171 C CA . HIS A 1 666 ? 21.857 -16.824 -4.382 1.00 79.31 666 HIS A CA 1
ATOM 5172 C C . HIS A 1 666 ? 21.406 -15.450 -4.901 1.00 79.31 666 HIS A C 1
ATOM 5174 O O . HIS A 1 666 ? 22.184 -14.509 -5.113 1.00 79.31 666 HIS A O 1
ATOM 5180 N N . SER A 1 667 ? 20.099 -15.318 -5.102 1.00 79.75 667 SER A N 1
ATOM 5181 C CA . SER A 1 667 ? 19.436 -14.069 -5.463 1.00 79.75 667 SER A CA 1
ATOM 5182 C C . SER A 1 667 ? 19.341 -13.111 -4.272 1.00 79.75 667 SER A C 1
ATOM 5184 O O . SER A 1 667 ? 19.298 -13.513 -3.109 1.00 79.75 667 SER A O 1
ATOM 5186 N N . LYS A 1 668 ? 19.215 -11.811 -4.569 1.00 81.56 668 LYS A N 1
ATOM 5187 C CA . LYS A 1 668 ? 18.987 -10.765 -3.553 1.00 81.56 668 LYS A CA 1
ATOM 5188 C C . LYS A 1 668 ? 17.720 -11.027 -2.741 1.00 81.56 668 LYS A C 1
ATOM 5190 O O . LYS A 1 668 ? 17.668 -10.745 -1.548 1.00 81.56 668 LYS A O 1
ATOM 5195 N N . ALA A 1 669 ? 16.693 -11.570 -3.395 1.00 78.50 669 ALA A N 1
ATOM 5196 C CA . ALA A 1 669 ? 15.440 -11.927 -2.749 1.00 78.50 669 ALA A CA 1
ATOM 5197 C C . ALA A 1 669 ? 15.653 -13.018 -1.692 1.00 78.50 669 ALA A C 1
ATOM 5199 O O . ALA A 1 669 ? 15.096 -12.903 -0.600 1.00 78.50 669 ALA A O 1
ATOM 5200 N N . TYR A 1 670 ? 16.459 -14.038 -2.007 1.00 82.12 670 TYR A N 1
ATOM 5201 C CA . TYR A 1 670 ? 16.780 -15.138 -1.099 1.00 82.12 670 TYR A CA 1
ATOM 5202 C C . TYR A 1 670 ? 17.616 -14.665 0.092 1.00 82.12 670 TYR A C 1
ATOM 5204 O O . TYR A 1 670 ? 17.224 -14.892 1.231 1.00 82.12 670 TYR A O 1
ATOM 5212 N N . GLU A 1 671 ? 18.703 -13.925 -0.144 1.00 82.75 671 GLU A N 1
ATOM 5213 C CA . GLU A 1 671 ? 19.539 -13.367 0.934 1.00 82.75 671 GLU A CA 1
ATOM 5214 C C . GLU A 1 671 ? 18.706 -12.514 1.908 1.00 82.75 671 GLU A C 1
ATOM 5216 O O . GLU A 1 671 ? 18.749 -12.710 3.122 1.00 82.75 671 GLU A O 1
ATOM 5221 N N . SER A 1 672 ? 17.875 -11.619 1.362 1.00 83.00 672 SER A N 1
ATOM 5222 C CA . SER A 1 672 ? 16.970 -10.747 2.124 1.00 83.00 672 SER A CA 1
ATOM 5223 C C . SER A 1 672 ? 15.904 -11.546 2.895 1.00 83.00 672 SER A C 1
ATOM 5225 O O . SER A 1 672 ? 15.584 -11.228 4.041 1.00 83.00 672 SER A O 1
ATOM 5227 N N . ALA A 1 673 ? 15.387 -12.631 2.307 1.00 83.00 673 ALA A N 1
ATOM 5228 C CA . ALA A 1 673 ? 14.465 -13.547 2.974 1.00 83.00 673 ALA A CA 1
ATOM 5229 C C . ALA A 1 673 ? 15.115 -14.280 4.154 1.00 83.00 673 ALA A C 1
ATOM 5231 O O . ALA A 1 673 ? 14.517 -14.336 5.227 1.00 83.00 673 ALA A O 1
ATOM 5232 N N . ILE A 1 674 ? 16.332 -14.807 3.984 1.00 82.06 674 ILE A N 1
ATOM 5233 C CA . ILE A 1 674 ? 17.048 -15.537 5.040 1.00 82.06 674 ILE A CA 1
ATOM 5234 C C . ILE A 1 674 ? 17.344 -14.627 6.235 1.00 82.06 674 ILE A C 1
ATOM 5236 O O . ILE A 1 674 ? 17.090 -15.030 7.370 1.00 82.06 674 ILE A O 1
ATOM 5240 N N . VAL A 1 675 ? 17.797 -13.391 6.001 1.00 84.38 675 VAL A N 1
ATOM 5241 C CA . VAL A 1 675 ? 18.036 -12.406 7.076 1.00 84.38 675 VAL A CA 1
ATOM 5242 C C . VAL A 1 675 ? 16.758 -12.140 7.880 1.00 84.38 675 VAL A C 1
ATOM 5244 O O . VAL A 1 675 ? 16.785 -12.114 9.117 1.00 84.38 675 VAL A O 1
ATOM 5247 N N . ASN A 1 676 ? 15.621 -11.995 7.194 1.00 87.19 676 ASN A N 1
ATOM 5248 C CA . ASN A 1 676 ? 14.336 -11.789 7.854 1.00 87.19 676 ASN A CA 1
ATOM 5249 C C . ASN A 1 676 ? 13.899 -13.024 8.649 1.00 87.19 676 ASN A C 1
ATOM 5251 O O . ASN A 1 676 ? 13.513 -12.883 9.808 1.00 87.19 676 ASN A O 1
ATOM 5255 N N . LEU A 1 677 ? 14.017 -14.223 8.069 1.00 84.25 677 LEU A N 1
ATOM 5256 C CA . LEU A 1 677 ? 13.674 -15.484 8.732 1.00 84.25 677 LEU A CA 1
ATOM 5257 C C . LEU A 1 677 ? 14.521 -15.720 9.991 1.00 84.25 677 LEU A C 1
ATOM 5259 O O . LEU A 1 677 ? 13.968 -16.051 11.038 1.00 84.25 677 LEU A O 1
ATOM 5263 N N . GLN A 1 678 ? 15.835 -15.469 9.929 1.00 82.81 678 GLN A N 1
ATOM 5264 C CA . GLN A 1 678 ? 16.738 -15.550 11.088 1.00 82.81 678 GLN A CA 1
ATOM 5265 C C . GLN A 1 678 ? 16.339 -14.582 12.210 1.00 82.81 678 GLN A C 1
ATOM 5267 O O . GLN A 1 678 ? 16.513 -14.885 13.388 1.00 82.81 678 GLN A O 1
ATOM 5272 N N . SER A 1 679 ? 15.761 -13.436 11.845 1.00 84.25 679 SER A N 1
ATOM 5273 C CA . SER A 1 679 ? 15.300 -12.404 12.779 1.00 84.25 679 SER A CA 1
ATOM 5274 C C . SER A 1 679 ? 13.820 -12.548 13.163 1.00 84.25 679 SER A C 1
ATOM 5276 O O . SER A 1 679 ? 13.268 -11.655 13.804 1.00 84.25 679 SER A O 1
ATOM 5278 N N . SER A 1 680 ? 13.149 -13.637 12.759 1.00 84.38 680 SER A N 1
ATOM 5279 C CA . SER A 1 680 ? 11.696 -13.846 12.923 1.00 84.38 680 SER A CA 1
ATOM 5280 C C . SER A 1 680 ? 10.810 -12.742 12.311 1.00 84.38 680 SER A C 1
ATOM 5282 O O . SER A 1 680 ? 9.632 -12.601 12.656 1.00 84.38 680 SER A O 1
ATOM 5284 N N . LEU A 1 681 ? 11.343 -11.973 11.359 1.00 87.94 681 LEU A N 1
ATOM 5285 C CA . LEU A 1 681 ? 10.633 -10.932 10.618 1.00 87.94 681 LEU A CA 1
ATOM 5286 C C . LEU A 1 681 ? 9.858 -11.534 9.430 1.00 87.94 681 LEU A C 1
ATOM 5288 O O . LEU A 1 681 ? 10.233 -12.591 8.918 1.00 87.94 681 LEU A O 1
ATOM 5292 N N . PRO A 1 682 ? 8.781 -10.884 8.953 1.00 88.31 682 PRO A N 1
ATOM 5293 C CA . PRO A 1 682 ? 8.122 -11.272 7.706 1.00 88.31 682 PRO A CA 1
ATOM 5294 C C . PRO A 1 682 ? 9.080 -11.231 6.524 1.00 88.31 682 PRO A C 1
ATOM 5296 O O . PRO A 1 682 ? 9.973 -10.388 6.479 1.00 88.31 682 PRO A O 1
ATOM 5299 N N . LEU A 1 683 ? 8.865 -12.096 5.532 1.00 89.19 683 LEU A N 1
ATOM 5300 C CA . LEU A 1 683 ? 9.603 -12.035 4.270 1.00 89.19 683 LEU A CA 1
ATOM 5301 C C . LEU A 1 683 ? 9.462 -10.653 3.596 1.00 89.19 683 LEU A C 1
ATOM 5303 O O . LEU A 1 683 ? 8.472 -9.950 3.825 1.00 89.19 683 LEU A O 1
ATOM 5307 N N . PRO A 1 684 ? 10.422 -10.243 2.748 1.00 88.25 684 PRO A N 1
ATOM 5308 C CA . PRO A 1 684 ? 10.285 -9.030 1.947 1.00 88.25 684 PRO A CA 1
ATOM 5309 C C . PRO A 1 684 ? 8.961 -8.991 1.169 1.00 88.25 684 PRO A C 1
ATOM 5311 O O . PRO A 1 684 ? 8.494 -10.015 0.672 1.00 88.25 684 PRO A O 1
ATOM 5314 N N . ALA A 1 685 ? 8.371 -7.806 0.998 1.00 87.88 685 ALA A N 1
ATOM 5315 C CA . ALA A 1 685 ? 7.038 -7.666 0.391 1.00 87.88 685 ALA A CA 1
ATOM 5316 C C . ALA A 1 685 ? 6.938 -8.236 -1.042 1.00 87.88 685 ALA A C 1
ATOM 5318 O O . ALA A 1 685 ? 5.863 -8.606 -1.504 1.00 87.88 685 ALA A O 1
ATOM 5319 N N . THR A 1 686 ? 8.065 -8.346 -1.750 1.00 85.00 686 THR A N 1
ATOM 5320 C CA . THR A 1 686 ? 8.154 -8.969 -3.080 1.00 85.00 686 THR A CA 1
ATOM 5321 C C . THR A 1 686 ? 7.755 -10.445 -3.101 1.00 85.00 686 THR A C 1
ATOM 5323 O O . THR A 1 686 ? 7.378 -10.939 -4.155 1.00 85.00 686 THR A O 1
ATOM 5326 N N . TRP A 1 687 ? 7.805 -11.142 -1.962 1.00 83.62 687 TRP A N 1
ATOM 5327 C CA . TRP A 1 687 ? 7.460 -12.566 -1.856 1.00 83.62 687 TRP A CA 1
ATOM 5328 C C . TRP A 1 687 ? 5.958 -12.845 -1.808 1.00 83.62 687 TRP A C 1
ATOM 5330 O O . TRP A 1 687 ? 5.514 -13.936 -2.164 1.00 83.62 687 TRP A O 1
ATOM 5340 N N . TYR A 1 688 ? 5.172 -11.862 -1.371 1.00 86.94 688 TYR A N 1
ATOM 5341 C CA . TYR A 1 688 ? 3.719 -11.991 -1.247 1.00 86.94 688 TYR A CA 1
ATOM 5342 C C . TYR A 1 688 ? 2.975 -11.487 -2.491 1.00 86.94 688 TYR A C 1
ATOM 5344 O O . TYR A 1 688 ? 1.746 -11.431 -2.505 1.00 86.94 688 TYR A O 1
ATOM 5352 N N . GLN A 1 689 ? 3.707 -11.117 -3.545 1.00 84.94 689 GLN A N 1
ATOM 5353 C CA . GLN A 1 689 ? 3.135 -10.693 -4.818 1.00 84.94 689 GLN A CA 1
ATOM 5354 C C . GLN A 1 689 ? 2.613 -11.899 -5.603 1.00 84.94 689 GLN A C 1
ATOM 5356 O O . GLN A 1 689 ? 3.129 -13.014 -5.504 1.00 84.94 689 GLN A O 1
ATOM 5361 N N . ASN A 1 690 ? 1.583 -11.676 -6.419 1.00 86.38 690 ASN A N 1
ATOM 5362 C CA . ASN A 1 690 ? 1.023 -12.745 -7.245 1.00 86.38 690 ASN A CA 1
ATOM 5363 C C . ASN A 1 690 ? 1.994 -13.156 -8.369 1.00 86.38 690 ASN A C 1
ATOM 5365 O O . ASN A 1 690 ? 2.082 -14.333 -8.714 1.00 86.38 690 ASN A O 1
ATOM 5369 N N . HIS A 1 691 ? 2.765 -12.197 -8.896 1.00 86.88 691 HIS A N 1
ATOM 5370 C CA . HIS A 1 691 ? 3.724 -12.395 -9.985 1.00 86.88 691 HIS A CA 1
ATOM 5371 C C . HIS A 1 691 ? 5.145 -12.083 -9.523 1.00 86.88 691 HIS A C 1
ATOM 5373 O O . HIS A 1 691 ? 5.366 -11.117 -8.803 1.00 86.88 691 HIS A O 1
ATOM 5379 N N . HIS A 1 692 ? 6.113 -12.876 -9.984 1.00 84.94 692 HIS A N 1
ATOM 5380 C CA . HIS A 1 692 ? 7.527 -12.765 -9.593 1.00 84.94 692 HIS A CA 1
ATOM 5381 C C . HIS A 1 692 ? 8.428 -12.401 -10.783 1.00 84.94 692 HIS A C 1
ATOM 5383 O O . HIS A 1 692 ? 9.573 -12.842 -10.880 1.00 84.94 692 HIS A O 1
ATOM 5389 N N . TRP A 1 693 ? 7.913 -11.607 -11.728 1.00 89.75 693 TRP A N 1
ATOM 5390 C CA . TRP A 1 693 ? 8.750 -11.040 -12.789 1.00 89.75 693 TRP A CA 1
ATOM 5391 C C . TRP A 1 693 ? 9.672 -9.942 -12.262 1.00 89.75 693 TRP A C 1
ATOM 5393 O O . TRP A 1 693 ? 10.751 -9.759 -12.808 1.00 89.75 693 TRP A O 1
ATOM 5403 N N . ARG A 1 694 ? 9.291 -9.223 -11.203 1.00 90.50 694 ARG A N 1
ATOM 5404 C CA . ARG A 1 694 ? 10.107 -8.174 -10.585 1.00 90.50 694 ARG A CA 1
ATOM 5405 C C . ARG A 1 694 ? 11.018 -8.792 -9.529 1.00 90.50 694 ARG A C 1
ATOM 5407 O O . ARG A 1 694 ? 10.531 -9.315 -8.531 1.00 90.50 694 ARG A O 1
ATOM 5414 N N . ILE A 1 695 ? 12.332 -8.723 -9.733 1.00 88.19 695 ILE A N 1
ATOM 5415 C CA . ILE A 1 695 ? 13.299 -9.193 -8.735 1.00 88.19 695 ILE A CA 1
ATOM 5416 C C . ILE A 1 695 ? 13.421 -8.161 -7.611 1.00 88.19 695 ILE A C 1
ATOM 5418 O O . ILE A 1 695 ? 13.396 -6.953 -7.856 1.00 88.19 695 ILE A O 1
ATOM 5422 N N . HIS A 1 696 ? 13.545 -8.651 -6.375 1.00 87.25 696 HIS A N 1
ATOM 5423 C CA . HIS A 1 696 ? 13.762 -7.816 -5.198 1.00 87.25 696 HIS A CA 1
ATOM 5424 C C . HIS A 1 696 ? 15.011 -6.943 -5.355 1.00 87.25 696 HIS A C 1
ATOM 5426 O O . HIS A 1 696 ? 16.080 -7.434 -5.719 1.00 87.25 696 HIS A O 1
ATOM 5432 N N . TYR A 1 697 ? 14.866 -5.665 -5.022 1.00 88.56 697 TYR A N 1
ATOM 5433 C CA . TYR A 1 697 ? 15.950 -4.697 -4.936 1.00 88.56 697 TYR A CA 1
ATOM 5434 C C . TYR A 1 697 ? 15.733 -3.824 -3.697 1.00 88.56 697 TYR A C 1
ATOM 5436 O O . TYR A 1 697 ? 14.609 -3.691 -3.209 1.00 88.56 697 TYR A O 1
ATOM 5444 N N . ASP A 1 698 ? 16.813 -3.246 -3.181 1.00 85.75 698 ASP A N 1
ATOM 5445 C CA . ASP A 1 698 ? 16.746 -2.324 -2.054 1.00 85.75 698 ASP A CA 1
ATOM 5446 C C . ASP A 1 698 ? 16.553 -0.894 -2.567 1.00 85.75 698 ASP A C 1
ATOM 5448 O O . ASP A 1 698 ? 17.486 -0.252 -3.054 1.00 85.75 698 ASP A O 1
ATOM 5452 N N . SER A 1 699 ? 15.331 -0.380 -2.432 1.00 82.25 699 SER A N 1
ATOM 5453 C CA . SER A 1 699 ? 14.965 0.975 -2.848 1.00 82.25 699 SER A CA 1
ATOM 5454 C C . SER A 1 699 ? 15.686 2.081 -2.065 1.00 82.25 699 SER A C 1
ATOM 5456 O O . SER A 1 699 ? 15.601 3.247 -2.449 1.00 82.25 699 SER A O 1
ATOM 5458 N N . THR A 1 700 ? 16.344 1.762 -0.943 1.00 80.56 700 THR A N 1
ATOM 5459 C CA . THR A 1 700 ? 17.014 2.749 -0.080 1.00 80.56 700 THR A CA 1
ATOM 5460 C C . THR A 1 700 ? 18.434 3.085 -0.531 1.00 80.56 700 THR A C 1
ATOM 5462 O O . THR A 1 700 ? 18.998 4.081 -0.070 1.00 80.56 700 THR A O 1
ATOM 5465 N N . LEU A 1 701 ? 19.012 2.302 -1.449 1.00 85.12 701 LEU A N 1
ATOM 5466 C CA . LEU A 1 701 ? 20.349 2.560 -1.974 1.00 85.12 701 LEU A CA 1
ATOM 5467 C C . LEU A 1 701 ? 20.379 3.871 -2.770 1.00 85.12 701 LEU A C 1
ATOM 5469 O O . LEU A 1 701 ? 19.579 4.080 -3.687 1.00 85.12 701 LEU A O 1
ATOM 5473 N N . LEU A 1 702 ? 21.368 4.729 -2.483 1.00 84.81 702 LEU A N 1
ATOM 5474 C CA . LEU A 1 702 ? 21.516 6.037 -3.140 1.00 84.81 702 LEU A CA 1
ATOM 5475 C C . LEU A 1 702 ? 21.568 5.927 -4.668 1.00 84.81 702 LEU A C 1
ATOM 5477 O O . LEU A 1 702 ? 21.064 6.810 -5.359 1.00 84.81 702 LEU A O 1
ATOM 5481 N N . LYS A 1 703 ? 22.119 4.829 -5.204 1.00 85.81 703 LYS A N 1
ATOM 5482 C CA . LYS A 1 703 ? 22.253 4.608 -6.650 1.00 85.81 703 LYS A CA 1
ATOM 5483 C C . LYS A 1 703 ? 20.920 4.703 -7.405 1.00 85.81 703 LYS A C 1
ATOM 5485 O O . LYS A 1 703 ? 20.938 5.142 -8.554 1.00 85.81 703 LYS A O 1
ATOM 5490 N N . HIS A 1 704 ? 19.801 4.369 -6.753 1.00 86.62 704 HIS A N 1
ATOM 5491 C CA . HIS A 1 704 ? 18.451 4.411 -7.321 1.00 86.62 704 HIS A CA 1
ATOM 5492 C C . HIS A 1 704 ? 17.767 5.780 -7.194 1.00 86.62 704 HIS A C 1
ATOM 5494 O O . HIS A 1 704 ? 16.924 6.119 -8.022 1.00 86.62 704 HIS A O 1
ATOM 5500 N N . ALA A 1 705 ? 18.146 6.594 -6.202 1.00 79.88 705 ALA A N 1
ATOM 5501 C CA . ALA A 1 705 ? 17.533 7.902 -5.949 1.00 79.88 705 ALA A CA 1
ATOM 5502 C C . ALA A 1 705 ? 17.987 8.998 -6.935 1.00 79.88 705 ALA A C 1
ATOM 5504 O O . ALA A 1 705 ? 17.316 10.018 -7.082 1.00 79.88 705 ALA A O 1
ATOM 5505 N N . ARG A 1 706 ? 19.093 8.777 -7.658 1.00 81.25 706 ARG A N 1
ATOM 5506 C CA . ARG A 1 706 ? 19.722 9.751 -8.576 1.00 81.25 706 ARG A CA 1
ATOM 5507 C C . ARG A 1 706 ? 18.868 10.159 -9.781 1.00 81.25 706 ARG A C 1
ATOM 5509 O O . ARG A 1 706 ? 19.206 11.113 -10.469 1.00 81.25 706 ARG A O 1
ATOM 5516 N N . PHE A 1 707 ? 17.763 9.461 -10.039 1.00 80.12 707 PHE A N 1
ATOM 5517 C CA . PHE A 1 707 ? 16.852 9.748 -11.153 1.00 80.12 707 PHE A CA 1
ATOM 5518 C C . PHE A 1 707 ? 15.631 10.587 -10.743 1.00 80.12 707 PHE A C 1
ATOM 5520 O O . PHE A 1 707 ? 14.645 10.631 -11.478 1.00 80.12 707 PHE A O 1
ATOM 5527 N N . ASN A 1 708 ? 15.661 11.222 -9.562 1.00 80.44 708 ASN A N 1
ATOM 5528 C CA . ASN A 1 708 ? 14.579 12.065 -9.036 1.00 80.44 708 ASN A CA 1
ATOM 5529 C C . ASN A 1 708 ? 13.195 11.387 -9.069 1.00 80.44 708 ASN A C 1
ATOM 5531 O O . ASN A 1 708 ? 12.188 12.039 -9.339 1.00 80.44 708 ASN A O 1
ATOM 5535 N N . ASN A 1 709 ? 13.146 10.071 -8.818 1.00 82.38 709 ASN A N 1
ATOM 5536 C CA . ASN A 1 709 ? 11.927 9.253 -8.878 1.00 82.38 709 ASN A CA 1
ATOM 5537 C C . ASN A 1 709 ? 11.125 9.447 -10.180 1.00 82.38 709 ASN A C 1
ATOM 5539 O O . ASN A 1 709 ? 9.898 9.523 -10.155 1.00 82.38 709 ASN A O 1
ATOM 5543 N N . SER A 1 710 ? 11.815 9.565 -11.316 1.00 86.81 710 SER A N 1
ATOM 5544 C CA . SER A 1 710 ? 11.204 9.693 -12.637 1.00 86.81 710 SER A CA 1
ATOM 5545 C C . SER A 1 710 ? 11.926 8.811 -13.654 1.00 86.81 710 SER A C 1
ATOM 5547 O O . SER A 1 710 ? 13.111 8.498 -13.513 1.00 86.81 710 SER A O 1
ATOM 5549 N N . TYR A 1 711 ? 11.211 8.373 -14.691 1.00 87.56 711 TYR A N 1
ATOM 5550 C CA . TYR A 1 711 ? 11.817 7.657 -15.812 1.00 87.56 711 TYR A CA 1
ATOM 5551 C C . TYR A 1 711 ? 12.355 8.643 -16.853 1.00 87.56 711 TYR A C 1
ATOM 5553 O O . TYR A 1 711 ? 11.833 9.745 -17.042 1.00 87.56 711 TYR A O 1
ATOM 5561 N N . ILE A 1 712 ? 13.420 8.242 -17.544 1.00 84.31 712 ILE A N 1
ATOM 5562 C CA . ILE A 1 712 ? 14.070 9.085 -18.553 1.00 84.31 712 ILE A CA 1
ATOM 5563 C C . ILE A 1 712 ? 13.319 8.967 -19.882 1.00 84.31 712 ILE A C 1
ATOM 5565 O O . ILE A 1 712 ? 12.885 9.972 -20.443 1.00 84.31 712 ILE A O 1
ATOM 5569 N N . TYR A 1 713 ? 13.094 7.742 -20.355 1.00 85.69 713 TYR A N 1
ATOM 5570 C CA . TYR A 1 713 ? 12.515 7.459 -21.669 1.00 85.69 713 TYR A CA 1
ATOM 5571 C C . TYR A 1 713 ? 11.156 6.773 -21.545 1.00 85.69 713 TYR A C 1
ATOM 5573 O O . TYR A 1 713 ? 11.048 5.759 -20.871 1.00 85.69 713 TYR A O 1
ATOM 5581 N N . ALA A 1 714 ? 10.130 7.289 -22.224 1.00 89.56 714 ALA A N 1
ATOM 5582 C CA . ALA A 1 714 ? 8.811 6.645 -22.286 1.00 89.56 714 ALA A CA 1
ATOM 5583 C C . ALA A 1 714 ? 8.713 5.544 -23.369 1.00 89.56 714 ALA A C 1
ATOM 5585 O O . ALA A 1 714 ? 7.759 4.760 -23.384 1.00 89.56 714 ALA A O 1
ATOM 5586 N N . PHE A 1 715 ? 9.690 5.494 -24.278 1.00 89.75 715 PHE A N 1
ATOM 5587 C CA . PHE A 1 715 ? 9.810 4.542 -25.384 1.00 89.75 715 PHE A CA 1
ATOM 5588 C C . PHE A 1 715 ? 11.290 4.272 -25.704 1.00 89.75 715 PHE A C 1
ATOM 5590 O O . PHE A 1 715 ? 12.163 5.033 -25.282 1.00 89.75 715 PHE A O 1
ATOM 5597 N N . THR A 1 716 ? 11.580 3.191 -26.427 1.00 89.31 716 THR A N 1
ATOM 5598 C CA . THR A 1 716 ? 12.950 2.781 -26.779 1.00 89.31 716 THR A CA 1
ATOM 5599 C C . THR A 1 716 ? 13.373 3.327 -28.154 1.00 89.31 716 THR A C 1
ATOM 5601 O O . THR A 1 716 ? 12.604 3.272 -29.109 1.00 89.31 716 THR A O 1
ATOM 5604 N N . TRP A 1 717 ? 14.614 3.819 -28.277 1.00 87.56 717 TRP A N 1
ATOM 5605 C CA . TRP A 1 717 ? 15.217 4.325 -29.527 1.00 87.56 717 TRP A CA 1
ATOM 5606 C C . TRP A 1 717 ? 15.983 3.244 -30.306 1.00 87.56 717 TRP A C 1
ATOM 5608 O O . TRP A 1 717 ? 17.093 3.456 -30.787 1.00 87.56 717 TRP A O 1
ATOM 5618 N N . GLU A 1 718 ? 15.396 2.058 -30.422 1.00 88.50 718 GLU A N 1
ATOM 5619 C CA . GLU A 1 718 ? 16.024 0.914 -31.079 1.00 88.50 718 GLU A CA 1
ATOM 5620 C C . GLU A 1 718 ? 15.007 0.160 -31.928 1.00 88.50 718 GLU A C 1
ATOM 5622 O O . GLU A 1 718 ? 13.863 -0.045 -31.514 1.00 88.50 718 GLU A O 1
ATOM 5627 N N . ASP A 1 719 ? 15.433 -0.242 -33.125 1.00 92.19 719 ASP A N 1
ATOM 5628 C CA . ASP A 1 719 ? 14.581 -0.941 -34.078 1.00 92.19 719 ASP A CA 1
ATOM 5629 C C . ASP A 1 719 ? 14.398 -2.416 -33.696 1.00 92.19 719 ASP A C 1
ATOM 5631 O O . ASP A 1 719 ? 15.264 -3.261 -33.936 1.00 92.19 719 ASP A O 1
ATOM 5635 N N . ASP A 1 720 ? 13.222 -2.732 -33.159 1.00 90.88 720 ASP A N 1
ATOM 5636 C CA . ASP A 1 720 ? 12.859 -4.068 -32.697 1.00 90.88 720 ASP A CA 1
ATOM 5637 C C . ASP A 1 720 ? 12.834 -5.107 -33.835 1.00 90.88 720 ASP A C 1
ATOM 5639 O O . ASP A 1 720 ? 13.256 -6.254 -33.672 1.00 90.88 720 ASP A O 1
ATOM 5643 N N . VAL A 1 721 ? 12.399 -4.712 -35.032 1.00 91.62 721 VAL A N 1
ATOM 5644 C CA . VAL A 1 721 ? 12.382 -5.587 -36.214 1.00 91.62 721 VAL A CA 1
ATOM 5645 C C . VAL A 1 721 ? 13.804 -5.869 -36.696 1.00 91.62 721 VAL A C 1
ATOM 5647 O O . VAL A 1 721 ? 14.115 -7.003 -37.082 1.00 91.62 721 VAL A O 1
ATOM 5650 N N . ALA A 1 722 ? 14.685 -4.864 -36.654 1.00 91.94 722 ALA A N 1
ATOM 5651 C CA . ALA A 1 722 ? 16.099 -5.059 -36.959 1.00 91.94 722 ALA A CA 1
ATOM 5652 C C . ALA A 1 722 ? 16.754 -6.019 -35.952 1.00 91.94 722 ALA A C 1
ATOM 5654 O O . ALA A 1 722 ? 17.459 -6.942 -36.376 1.00 91.94 722 ALA A O 1
ATOM 5655 N N . ASP A 1 723 ? 16.445 -5.878 -34.661 1.00 93.31 723 ASP A N 1
ATOM 5656 C CA . ASP A 1 723 ? 16.961 -6.741 -33.592 1.00 93.31 723 ASP A CA 1
ATOM 5657 C C . ASP A 1 723 ? 16.546 -8.195 -33.787 1.00 93.31 723 ASP A C 1
ATOM 5659 O O . ASP A 1 723 ? 17.391 -9.094 -33.778 1.00 93.31 723 ASP A O 1
ATOM 5663 N N . HIS A 1 724 ? 15.268 -8.447 -34.078 1.00 92.12 724 HIS A N 1
ATOM 5664 C CA . HIS A 1 724 ? 14.791 -9.797 -34.381 1.00 92.12 724 HIS A CA 1
ATOM 5665 C C . HIS A 1 724 ? 15.457 -10.394 -35.627 1.00 92.12 724 HIS A C 1
ATOM 5667 O O . HIS A 1 724 ? 15.773 -11.588 -35.644 1.00 92.12 724 HIS A O 1
ATOM 5673 N N . ARG A 1 725 ? 15.716 -9.584 -36.662 1.00 93.25 725 ARG A N 1
ATOM 5674 C CA . ARG A 1 725 ? 16.391 -10.030 -37.892 1.00 93.25 725 ARG A CA 1
ATOM 5675 C C . ARG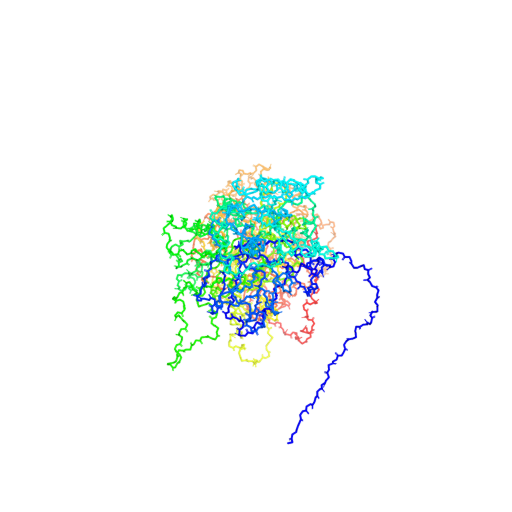 A 1 725 ? 17.856 -10.405 -37.648 1.00 93.25 725 ARG A C 1
ATOM 5677 O O . ARG A 1 725 ? 18.328 -11.388 -38.225 1.00 93.25 725 ARG A O 1
ATOM 5684 N N . ILE A 1 726 ? 18.562 -9.629 -36.824 1.00 93.38 726 ILE A N 1
ATOM 5685 C CA . ILE A 1 726 ? 19.984 -9.827 -36.504 1.00 93.38 726 ILE A CA 1
ATOM 5686 C C . ILE A 1 726 ? 20.158 -10.988 -35.517 1.00 93.38 726 ILE A C 1
ATOM 5688 O O . ILE A 1 726 ? 20.965 -11.892 -35.749 1.00 93.38 726 ILE A O 1
ATOM 5692 N N . LEU A 1 727 ? 19.391 -10.985 -34.424 1.00 94.12 727 LEU A N 1
ATOM 5693 C CA . LEU A 1 727 ? 19.566 -11.916 -33.310 1.00 94.12 727 LEU A CA 1
ATOM 5694 C C . LEU A 1 727 ? 18.852 -13.247 -33.516 1.00 94.12 727 LEU A C 1
ATOM 5696 O O . LEU A 1 727 ? 19.369 -14.268 -33.061 1.00 94.12 727 LEU A O 1
ATOM 5700 N N . LYS A 1 728 ? 17.718 -13.263 -34.224 1.00 94.31 728 LYS A N 1
ATOM 5701 C CA . LYS A 1 728 ? 16.895 -14.463 -34.453 1.00 94.31 728 LYS A CA 1
ATOM 5702 C C . LYS A 1 728 ? 16.639 -15.251 -33.151 1.00 94.31 728 LYS A C 1
ATOM 5704 O O . LYS A 1 728 ? 17.057 -16.406 -33.062 1.00 94.31 728 LYS A O 1
ATOM 5709 N N . PRO A 1 729 ? 16.019 -14.626 -32.130 1.00 94.12 729 PRO A N 1
ATOM 5710 C CA . PRO A 1 729 ? 15.770 -15.276 -30.845 1.00 94.12 729 PRO A CA 1
ATOM 5711 C C . PRO A 1 729 ? 14.880 -16.518 -31.004 1.00 94.12 729 PRO A C 1
ATOM 5713 O O . PRO A 1 729 ? 13.949 -16.535 -31.813 1.00 94.12 729 PRO A O 1
ATOM 5716 N N . SER A 1 730 ? 15.169 -17.548 -30.214 1.00 93.00 730 SER A N 1
ATOM 5717 C CA . SER A 1 730 ? 14.516 -18.859 -30.227 1.00 93.00 730 SER A CA 1
ATOM 5718 C C . SER A 1 730 ? 14.074 -19.290 -28.824 1.00 93.00 730 SER A C 1
ATOM 5720 O O . SER A 1 730 ? 14.509 -18.731 -27.819 1.00 93.00 730 SER A O 1
ATOM 5722 N N . ALA A 1 731 ? 13.262 -20.348 -28.738 1.00 91.88 731 ALA A N 1
ATOM 5723 C CA . ALA A 1 731 ? 12.772 -20.889 -27.467 1.00 91.88 731 ALA A CA 1
ATOM 5724 C C . ALA A 1 731 ? 13.877 -21.400 -26.520 1.00 91.88 731 ALA A C 1
ATOM 5726 O O . ALA A 1 731 ? 13.637 -21.540 -25.325 1.00 91.88 731 ALA A O 1
ATOM 5727 N N . ASN A 1 732 ? 15.088 -21.655 -27.025 1.00 91.88 732 ASN A N 1
ATOM 5728 C CA . ASN A 1 732 ? 16.222 -22.114 -26.217 1.00 91.88 732 ASN A CA 1
ATOM 5729 C C . ASN A 1 732 ? 17.070 -20.964 -25.656 1.00 91.88 732 ASN A C 1
ATOM 5731 O O . ASN A 1 732 ? 17.978 -21.213 -24.858 1.00 91.88 732 ASN A O 1
ATOM 5735 N N . ASP A 1 733 ? 16.802 -19.725 -26.075 1.00 94.94 733 ASP A N 1
ATOM 5736 C CA . ASP A 1 733 ? 17.627 -18.582 -25.713 1.00 94.94 733 ASP A CA 1
ATOM 5737 C C . ASP A 1 733 ? 17.339 -18.064 -24.301 1.00 94.94 733 ASP A C 1
ATOM 5739 O O . ASP A 1 733 ? 16.194 -18.000 -23.846 1.00 94.94 733 ASP A O 1
ATOM 5743 N N . VAL A 1 734 ? 18.417 -17.663 -23.629 1.00 95.44 734 VAL A N 1
ATOM 5744 C CA . VAL A 1 734 ? 18.400 -16.896 -22.383 1.00 95.44 734 VAL A CA 1
ATOM 5745 C C . VAL A 1 734 ? 18.990 -15.535 -22.722 1.00 95.44 734 VAL A C 1
ATOM 5747 O O . VAL A 1 734 ? 20.191 -15.414 -22.990 1.00 95.44 734 VAL A O 1
ATOM 5750 N N . ILE A 1 735 ? 18.114 -14.537 -22.776 1.00 96.06 735 ILE A N 1
ATOM 5751 C CA . ILE A 1 735 ? 18.418 -13.192 -23.261 1.00 96.06 735 ILE A CA 1
ATOM 5752 C C . ILE A 1 735 ? 18.611 -12.273 -22.059 1.00 96.06 735 ILE A C 1
ATOM 5754 O O . ILE A 1 735 ? 17.749 -12.235 -21.188 1.00 96.06 735 ILE A O 1
ATOM 5758 N N . LEU A 1 736 ? 19.699 -11.508 -22.017 1.00 96.19 736 LEU A N 1
ATOM 5759 C CA . LEU A 1 736 ? 19.853 -10.366 -21.112 1.00 96.19 736 LEU A CA 1
ATOM 5760 C C . LEU A 1 736 ? 19.838 -9.088 -21.943 1.00 96.19 736 LEU A C 1
ATOM 5762 O O . LEU A 1 736 ? 20.599 -8.972 -22.898 1.00 96.19 736 LEU A O 1
ATOM 5766 N N . ALA A 1 737 ? 18.981 -8.134 -21.609 1.00 95.62 737 ALA A N 1
ATOM 5767 C CA . ALA A 1 737 ? 18.860 -6.886 -22.350 1.00 95.62 737 ALA A CA 1
ATOM 5768 C C . ALA A 1 737 ? 18.614 -5.715 -21.401 1.00 95.62 737 ALA A C 1
ATOM 5770 O O . ALA A 1 737 ? 17.962 -5.871 -20.365 1.00 95.62 737 ALA A O 1
ATOM 5771 N N . ILE A 1 738 ? 19.121 -4.539 -21.762 1.00 92.50 738 ILE A N 1
ATOM 5772 C CA . ILE A 1 738 ? 18.793 -3.308 -21.041 1.00 92.50 738 ILE A CA 1
ATOM 5773 C C . ILE A 1 738 ? 17.289 -3.032 -21.179 1.00 92.50 738 ILE A C 1
ATOM 5775 O O . ILE A 1 738 ? 16.721 -3.133 -22.267 1.00 92.50 738 ILE A O 1
ATOM 5779 N N . GLY A 1 739 ? 16.638 -2.729 -20.054 1.00 86.50 739 GLY A N 1
ATOM 5780 C CA . GLY A 1 739 ? 15.191 -2.554 -19.966 1.00 86.50 739 GLY A CA 1
ATOM 5781 C C . GLY A 1 739 ? 14.698 -1.320 -20.718 1.00 86.50 739 GLY A C 1
ATOM 5782 O O . GLY A 1 739 ? 13.774 -1.435 -21.527 1.00 86.50 739 GLY A O 1
ATOM 5783 N N . SER A 1 740 ? 15.320 -0.153 -20.487 1.00 86.12 740 SER A N 1
ATOM 5784 C CA . SER A 1 740 ? 14.872 1.131 -21.041 1.00 86.12 740 SER A CA 1
ATOM 5785 C C . SER A 1 740 ? 13.366 1.321 -20.773 1.00 86.12 740 SER A C 1
ATOM 5787 O O . SER A 1 740 ? 12.896 1.056 -19.670 1.00 86.12 740 SER A O 1
ATOM 5789 N N . ALA A 1 741 ? 12.573 1.722 -21.766 1.00 87.44 741 ALA A N 1
ATOM 5790 C CA . ALA A 1 741 ? 11.116 1.801 -21.644 1.00 87.44 741 ALA A CA 1
ATOM 5791 C C . ALA A 1 741 ? 10.390 0.442 -21.754 1.00 87.44 741 ALA A C 1
ATOM 5793 O O . ALA A 1 741 ? 9.160 0.389 -21.655 1.00 87.44 741 ALA A O 1
ATOM 5794 N N . GLY A 1 742 ? 11.111 -0.653 -22.010 1.00 92.75 742 GLY A N 1
ATOM 5795 C CA . GLY A 1 742 ? 10.568 -2.009 -22.082 1.00 92.75 742 GLY A CA 1
ATOM 5796 C C . GLY A 1 742 ? 10.038 -2.458 -23.449 1.00 92.75 742 GLY A C 1
ATOM 5797 O O . GLY A 1 742 ? 9.592 -3.597 -23.563 1.00 92.75 742 GLY A O 1
ATOM 5798 N N . ASP A 1 743 ? 10.087 -1.620 -24.490 1.00 93.19 743 ASP A N 1
ATOM 5799 C CA . ASP A 1 743 ? 9.494 -1.948 -25.800 1.00 93.19 743 ASP A CA 1
ATOM 5800 C C . ASP A 1 743 ? 10.195 -3.153 -26.458 1.00 93.19 743 ASP A C 1
ATOM 5802 O O . ASP A 1 743 ? 9.537 -4.105 -26.890 1.00 93.19 743 ASP A O 1
ATOM 5806 N N . ASN A 1 744 ? 11.532 -3.164 -26.443 1.00 92.50 744 ASN A N 1
ATOM 5807 C CA . ASN A 1 744 ? 12.340 -4.273 -26.963 1.00 92.50 744 ASN A CA 1
ATOM 5808 C C . ASN A 1 744 ? 12.200 -5.546 -26.127 1.00 92.50 744 ASN A C 1
ATOM 5810 O O . ASN A 1 744 ? 12.135 -6.641 -26.681 1.00 92.50 744 ASN A O 1
ATOM 5814 N N . ILE A 1 745 ? 12.079 -5.414 -24.802 1.00 95.69 745 ILE A N 1
ATOM 5815 C CA . ILE A 1 745 ? 11.843 -6.549 -23.900 1.00 95.69 745 ILE A CA 1
ATOM 5816 C C . ILE A 1 745 ? 10.547 -7.271 -24.280 1.00 95.69 745 ILE A C 1
ATOM 5818 O O . ILE A 1 745 ? 10.541 -8.493 -24.435 1.00 95.69 745 ILE A O 1
ATOM 5822 N N . LEU A 1 746 ? 9.464 -6.519 -24.498 1.00 96.38 746 LEU A N 1
ATOM 5823 C CA . LEU A 1 746 ? 8.182 -7.081 -24.930 1.00 96.38 746 LEU A CA 1
ATOM 5824 C C . LEU A 1 746 ? 8.271 -7.704 -26.328 1.00 96.38 746 LEU A C 1
ATOM 5826 O O . LEU A 1 746 ? 7.632 -8.729 -26.573 1.00 96.38 746 LEU A O 1
ATOM 5830 N N . SER A 1 747 ? 9.082 -7.131 -27.222 1.00 94.69 747 SER A N 1
ATOM 5831 C CA . SER A 1 747 ? 9.357 -7.721 -28.537 1.00 94.69 747 SER A CA 1
ATOM 5832 C C . SER A 1 747 ? 10.071 -9.074 -28.413 1.00 94.69 747 SER A C 1
ATOM 5834 O O . SER A 1 747 ? 9.599 -10.074 -28.958 1.00 94.69 747 SER A O 1
ATOM 5836 N N . PHE A 1 748 ? 11.108 -9.177 -27.572 1.00 94.94 748 PHE A N 1
ATOM 5837 C CA . PHE A 1 748 ? 11.771 -10.457 -27.297 1.00 94.94 748 PHE A CA 1
ATOM 5838 C C . PHE A 1 748 ? 10.822 -11.488 -26.677 1.00 94.94 748 PHE A C 1
ATOM 5840 O O . PHE A 1 748 ? 10.857 -12.654 -27.072 1.00 94.94 748 PHE A O 1
ATOM 5847 N N . CYS A 1 749 ? 9.916 -11.082 -25.780 1.00 95.12 749 CYS A N 1
ATOM 5848 C CA . CYS A 1 749 ? 8.890 -11.977 -25.236 1.00 95.12 749 CYS A CA 1
ATOM 5849 C C . CYS A 1 749 ? 7.965 -12.564 -26.323 1.00 95.12 749 CYS A C 1
ATOM 5851 O O . CYS A 1 749 ? 7.524 -13.705 -26.184 1.00 95.12 749 CYS A O 1
ATOM 5853 N N . LEU A 1 750 ? 7.721 -11.865 -27.443 1.00 94.00 750 LEU A N 1
ATOM 5854 C CA . LEU A 1 750 ? 6.923 -12.401 -28.562 1.00 94.00 750 LEU A CA 1
ATOM 5855 C C . LEU A 1 750 ? 7.575 -13.604 -29.259 1.00 94.00 750 LEU A C 1
ATOM 5857 O O . LEU A 1 750 ? 6.859 -14.394 -29.883 1.00 94.00 750 LEU A O 1
ATOM 5861 N N . ALA A 1 751 ? 8.902 -13.750 -29.162 1.00 91.88 751 ALA A N 1
ATOM 5862 C CA . ALA A 1 751 ? 9.626 -14.921 -29.662 1.00 91.88 751 ALA A CA 1
ATOM 5863 C C . ALA A 1 751 ? 9.550 -16.134 -28.715 1.00 91.88 751 ALA A C 1
ATOM 5865 O O . ALA A 1 751 ? 10.012 -17.211 -29.084 1.00 91.88 751 ALA A O 1
ATOM 5866 N N . ASN A 1 752 ? 8.946 -15.977 -27.529 1.00 92.06 752 ASN A N 1
ATOM 5867 C CA . ASN A 1 752 ? 8.840 -16.998 -26.486 1.00 92.06 752 ASN A CA 1
ATOM 5868 C C . ASN A 1 752 ? 10.187 -17.683 -26.146 1.00 92.06 752 ASN A C 1
ATOM 5870 O O . ASN A 1 752 ? 10.269 -18.915 -26.192 1.00 92.06 752 ASN A O 1
ATOM 5874 N N . PRO A 1 753 ? 11.258 -16.916 -25.849 1.00 93.94 753 PRO A N 1
ATOM 5875 C CA . PRO A 1 753 ? 12.532 -17.481 -25.409 1.00 93.94 753 PRO A CA 1
ATOM 5876 C C . PRO A 1 753 ? 12.382 -18.154 -24.043 1.00 93.94 753 PRO A C 1
ATOM 5878 O O . PRO A 1 753 ? 11.445 -17.862 -23.296 1.00 93.94 753 PRO A O 1
ATOM 5881 N N . ARG A 1 754 ? 13.339 -19.014 -23.674 1.00 91.56 754 ARG A N 1
ATOM 5882 C CA . ARG A 1 754 ? 13.350 -19.668 -22.356 1.00 91.56 754 ARG A CA 1
ATOM 5883 C C . ARG A 1 754 ? 13.324 -18.634 -21.231 1.00 91.56 754 ARG A C 1
ATOM 5885 O O . ARG A 1 754 ? 12.663 -18.856 -20.213 1.00 91.56 754 ARG A O 1
ATOM 5892 N N . ARG A 1 755 ? 14.070 -17.532 -21.391 1.00 93.06 755 ARG A N 1
ATOM 5893 C CA . ARG A 1 755 ? 14.112 -16.443 -20.409 1.00 93.06 755 ARG A CA 1
ATOM 5894 C C . ARG A 1 755 ? 14.562 -15.111 -21.003 1.00 93.06 755 ARG A C 1
ATOM 5896 O O . ARG A 1 755 ? 15.408 -15.085 -21.895 1.00 93.06 755 ARG A O 1
ATOM 5903 N N . VAL A 1 756 ? 14.030 -14.018 -20.459 1.00 95.50 756 VAL A N 1
ATOM 5904 C CA . VAL A 1 756 ? 14.444 -12.636 -20.737 1.00 95.50 756 VAL A CA 1
ATOM 5905 C C . VAL A 1 756 ? 14.743 -11.935 -19.413 1.00 95.50 756 VAL A C 1
ATOM 5907 O O . VAL A 1 756 ? 13.848 -11.760 -18.590 1.00 95.50 756 VAL A O 1
ATOM 5910 N N . HIS A 1 757 ? 15.991 -11.527 -19.210 1.00 95.56 757 HIS A N 1
ATOM 5911 C CA . HIS A 1 757 ? 16.440 -10.693 -18.101 1.00 95.56 757 HIS A CA 1
ATOM 5912 C C . HIS A 1 757 ? 16.502 -9.240 -18.581 1.00 95.56 757 HIS A C 1
ATOM 5914 O O . HIS A 1 757 ? 17.435 -8.855 -19.283 1.00 95.56 757 HIS A O 1
ATOM 5920 N N . ALA A 1 758 ? 15.497 -8.446 -18.222 1.00 96.12 758 ALA A N 1
ATOM 5921 C CA . ALA A 1 758 ? 15.491 -7.002 -18.408 1.00 96.12 758 ALA A CA 1
ATOM 5922 C C . ALA A 1 758 ? 16.269 -6.347 -17.262 1.00 96.12 758 ALA A C 1
ATOM 5924 O O . ALA A 1 758 ? 15.963 -6.605 -16.098 1.00 96.12 758 ALA A O 1
ATOM 5925 N N . VAL A 1 759 ? 17.267 -5.525 -17.573 1.00 94.62 759 VAL A N 1
ATOM 5926 C CA . VAL A 1 759 ? 18.142 -4.890 -16.576 1.00 94.62 759 VAL A CA 1
ATOM 5927 C C . VAL A 1 759 ? 18.088 -3.377 -16.733 1.00 94.62 759 VAL A C 1
ATOM 5929 O O . VAL A 1 759 ? 18.364 -2.862 -17.812 1.00 94.62 759 VAL A O 1
ATOM 5932 N N . ASP A 1 760 ? 17.746 -2.655 -15.670 1.00 93.38 760 ASP A N 1
ATOM 5933 C CA . ASP A 1 760 ? 17.797 -1.191 -15.664 1.00 93.38 760 ASP A CA 1
ATOM 5934 C C . ASP A 1 760 ? 18.127 -0.677 -14.261 1.00 93.38 760 ASP A C 1
ATOM 5936 O O . ASP A 1 760 ? 17.592 -1.172 -13.272 1.00 93.38 760 ASP A O 1
ATOM 5940 N N . LEU A 1 761 ? 18.996 0.327 -14.156 1.00 91.25 761 LEU A N 1
ATOM 5941 C CA . LEU A 1 761 ? 19.385 0.898 -12.866 1.00 91.25 761 LEU A CA 1
ATOM 5942 C C . LEU A 1 761 ? 18.293 1.803 -12.271 1.00 91.25 761 LEU A C 1
ATOM 5944 O O . LEU A 1 761 ? 18.222 1.952 -11.045 1.00 91.25 761 LEU A O 1
ATOM 5948 N N . ASN A 1 762 ? 17.459 2.416 -13.119 1.00 91.88 762 ASN A N 1
ATOM 5949 C CA . ASN A 1 762 ? 16.399 3.331 -12.711 1.00 91.88 762 ASN A CA 1
ATOM 5950 C C . ASN A 1 762 ? 15.121 2.545 -12.367 1.00 91.88 762 ASN A C 1
ATOM 5952 O O . ASN A 1 762 ? 14.468 2.011 -13.270 1.00 91.88 762 ASN A O 1
ATOM 5956 N N . PRO A 1 763 ? 14.677 2.526 -11.094 1.00 93.31 763 PRO A N 1
ATOM 5957 C CA . PRO A 1 763 ? 13.451 1.827 -10.719 1.00 93.31 763 PRO A CA 1
ATOM 5958 C C . PRO A 1 763 ? 12.216 2.304 -11.489 1.00 93.31 763 PRO A C 1
ATOM 5960 O O . PRO A 1 763 ? 11.368 1.487 -11.832 1.00 93.31 763 PRO A O 1
ATOM 5963 N N . SER A 1 764 ? 12.142 3.595 -11.829 1.00 93.12 764 SER A N 1
ATOM 5964 C CA . SER A 1 764 ? 10.985 4.209 -12.494 1.00 93.12 764 SER A CA 1
ATOM 5965 C C . SER A 1 764 ? 10.791 3.719 -13.930 1.00 93.12 764 SER A C 1
ATOM 5967 O O . SER A 1 764 ? 9.656 3.521 -14.358 1.00 93.12 764 SER A O 1
ATOM 5969 N N . GLN A 1 765 ? 11.882 3.486 -14.671 1.00 92.69 765 GLN A N 1
ATOM 5970 C CA . GLN A 1 765 ? 11.820 2.868 -16.010 1.00 92.69 765 GLN A CA 1
ATOM 5971 C C . GLN A 1 765 ? 11.236 1.463 -15.948 1.00 92.69 765 GLN A C 1
ATOM 5973 O O . GLN A 1 765 ? 10.386 1.017 -16.713 1.00 92.69 765 GLN A O 1
ATOM 5978 N N . ASN A 1 766 ? 11.679 0.787 -14.917 1.00 95.19 766 ASN A N 1
ATOM 5979 C CA . ASN A 1 766 ? 11.353 -0.568 -14.601 1.00 95.19 766 ASN A CA 1
ATOM 5980 C C . ASN A 1 766 ? 9.886 -0.704 -14.119 1.00 95.19 766 ASN A C 1
ATOM 5982 O O . ASN A 1 766 ? 9.204 -1.659 -14.491 1.00 95.19 766 ASN A O 1
ATOM 5986 N N . HIS A 1 767 ? 9.351 0.296 -13.403 1.00 95.19 767 HIS A N 1
ATOM 5987 C CA . HIS A 1 767 ? 7.917 0.422 -13.107 1.00 95.19 767 HIS A CA 1
ATOM 5988 C C . HIS A 1 767 ? 7.070 0.642 -14.373 1.00 95.19 767 HIS A C 1
ATOM 5990 O O . HIS A 1 767 ? 5.915 0.215 -14.406 1.00 95.19 767 HIS A O 1
ATOM 5996 N N . LEU A 1 768 ? 7.608 1.289 -15.417 1.00 96.00 768 LEU A N 1
ATOM 5997 C CA . LEU A 1 768 ? 6.927 1.446 -16.710 1.00 96.00 768 LEU A CA 1
ATOM 5998 C C . LEU A 1 768 ? 6.847 0.128 -17.484 1.00 96.00 768 LEU A C 1
ATOM 6000 O O . LEU A 1 768 ? 5.774 -0.206 -17.993 1.00 96.00 768 LEU A O 1
ATOM 6004 N N . LEU A 1 769 ? 7.930 -0.652 -17.521 1.00 96.44 769 LEU A N 1
ATOM 6005 C CA . LEU A 1 769 ? 7.892 -2.014 -18.062 1.00 96.44 769 LEU A CA 1
ATOM 6006 C C . LEU A 1 769 ? 6.884 -2.881 -17.291 1.00 96.44 769 LEU A C 1
ATOM 6008 O O . LEU A 1 769 ? 6.064 -3.563 -17.905 1.00 96.44 769 LEU A O 1
ATOM 6012 N N . GLU A 1 770 ? 6.882 -2.803 -15.959 1.00 96.00 770 GLU A N 1
ATOM 6013 C CA . GLU A 1 770 ? 5.932 -3.549 -15.131 1.00 96.00 770 GLU A CA 1
ATOM 6014 C C . GLU A 1 770 ? 4.472 -3.149 -15.408 1.00 96.00 770 GLU A C 1
ATOM 6016 O O . GLU A 1 770 ? 3.612 -4.019 -15.547 1.00 96.00 770 GLU A O 1
ATOM 6021 N N . LEU A 1 771 ? 4.193 -1.853 -15.604 1.00 97.19 771 LEU A N 1
ATOM 6022 C CA . LEU A 1 771 ? 2.865 -1.373 -16.003 1.00 97.19 771 LEU A CA 1
ATOM 6023 C C . LEU A 1 771 ? 2.431 -1.932 -17.362 1.00 97.19 771 LEU A C 1
ATOM 6025 O O . LEU A 1 771 ? 1.266 -2.309 -17.516 1.00 97.19 771 LEU A O 1
ATOM 6029 N N . LYS A 1 772 ? 3.340 -2.007 -18.343 1.00 97.06 772 LYS A N 1
ATOM 6030 C CA . LYS A 1 772 ? 3.048 -2.601 -19.660 1.00 97.06 772 LYS A CA 1
ATOM 6031 C C . LYS A 1 772 ? 2.717 -4.088 -19.538 1.00 97.06 772 LYS A C 1
ATOM 6033 O O . LYS A 1 772 ? 1.718 -4.532 -20.102 1.00 97.06 772 LYS A O 1
ATOM 6038 N N . VAL A 1 773 ? 3.500 -4.839 -18.762 1.00 96.94 773 VAL A N 1
ATOM 6039 C CA . VAL A 1 773 ? 3.280 -6.275 -18.511 1.00 96.94 773 VAL A CA 1
ATOM 6040 C C . VAL A 1 773 ? 1.948 -6.517 -17.792 1.00 96.94 773 VAL A C 1
ATOM 6042 O O . VAL A 1 773 ? 1.140 -7.329 -18.250 1.00 96.94 773 VAL A O 1
ATOM 6045 N N . ALA A 1 774 ? 1.667 -5.761 -16.726 1.00 96.75 774 ALA A N 1
ATOM 6046 C CA . ALA A 1 774 ? 0.400 -5.826 -15.998 1.00 96.75 774 ALA A CA 1
ATOM 6047 C C . ALA A 1 774 ? -0.797 -5.510 -16.909 1.00 96.75 774 ALA A C 1
ATOM 6049 O O . ALA A 1 774 ? -1.803 -6.218 -16.896 1.00 96.75 774 ALA A O 1
ATOM 6050 N N . SER A 1 775 ? -0.666 -4.485 -17.755 1.00 97.19 775 SER A N 1
ATOM 6051 C CA . SER A 1 775 ? -1.715 -4.078 -18.695 1.00 97.19 775 SER A CA 1
ATOM 6052 C C . SER A 1 775 ? -1.983 -5.130 -19.764 1.00 97.19 775 SER A C 1
ATOM 6054 O O . SER A 1 775 ? -3.139 -5.416 -20.055 1.00 97.19 775 SER A O 1
ATOM 6056 N N . LEU A 1 776 ? -0.938 -5.740 -20.328 1.00 96.9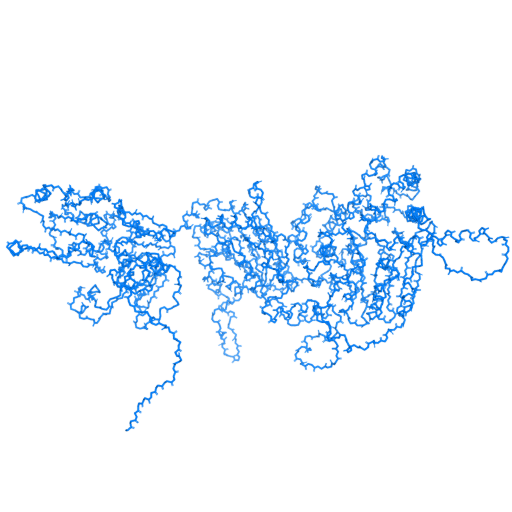4 776 LEU A N 1
ATOM 6057 C CA . LEU A 1 776 ? -1.088 -6.820 -21.307 1.00 96.94 776 LEU A CA 1
ATOM 6058 C C . LEU A 1 776 ? -1.711 -8.078 -20.690 1.00 96.94 776 LEU A C 1
ATOM 6060 O O . LEU A 1 776 ? -2.418 -8.794 -21.391 1.00 96.94 776 LEU A O 1
ATOM 6064 N N . THR A 1 777 ? -1.479 -8.315 -19.398 1.00 95.12 777 THR A N 1
ATOM 6065 C CA . THR A 1 777 ? -2.028 -9.465 -18.664 1.00 95.12 777 THR A CA 1
ATOM 6066 C C . THR A 1 777 ? -3.501 -9.268 -18.287 1.00 95.12 777 THR A C 1
ATOM 6068 O O . THR A 1 777 ? -4.277 -10.215 -18.364 1.00 95.12 777 THR A O 1
ATOM 6071 N N . ALA A 1 778 ? -3.897 -8.055 -17.880 1.00 95.06 778 ALA A N 1
ATOM 6072 C CA . ALA A 1 778 ? -5.196 -7.812 -17.241 1.00 95.06 778 ALA A CA 1
ATOM 6073 C C . ALA A 1 778 ? -6.209 -7.015 -18.084 1.00 95.06 778 ALA A C 1
ATOM 6075 O O . ALA A 1 778 ? -7.404 -7.019 -17.775 1.00 95.06 778 ALA A O 1
ATOM 6076 N N . LEU A 1 779 ? -5.763 -6.281 -19.107 1.00 96.75 779 LEU A N 1
ATOM 6077 C CA . LEU A 1 779 ? -6.616 -5.376 -19.881 1.00 96.75 779 LEU A CA 1
ATOM 6078 C C . LEU A 1 779 ? -6.881 -5.904 -21.290 1.00 96.75 779 LEU A C 1
ATOM 6080 O O . LEU A 1 779 ? -6.065 -6.605 -21.880 1.00 96.75 779 LEU A O 1
ATOM 6084 N N . GLY A 1 780 ? -8.020 -5.508 -21.859 1.00 96.50 780 GLY A N 1
ATOM 6085 C CA . GLY A 1 780 ? -8.297 -5.721 -23.276 1.00 96.50 780 GLY A CA 1
ATOM 6086 C C . GLY A 1 780 ? -7.515 -4.747 -24.161 1.00 96.50 780 GLY A C 1
ATOM 6087 O O . GLY A 1 780 ? -7.107 -3.671 -23.720 1.00 96.50 780 GLY A O 1
ATOM 6088 N N . TYR A 1 781 ? -7.370 -5.095 -25.442 1.00 97.19 781 TYR A N 1
ATOM 6089 C CA . TYR A 1 781 ? -6.580 -4.328 -26.412 1.00 97.19 781 TYR A CA 1
ATOM 6090 C C . TYR A 1 781 ? -6.906 -2.827 -26.449 1.00 97.19 781 TYR A C 1
ATOM 6092 O O . TYR A 1 781 ? -5.997 -2.011 -26.536 1.00 97.19 781 TYR A O 1
ATOM 6100 N N . GLN A 1 782 ? -8.186 -2.450 -26.353 1.00 96.25 782 GLN A N 1
ATOM 6101 C CA . GLN A 1 782 ? -8.603 -1.044 -26.400 1.00 96.25 782 GLN A CA 1
ATOM 6102 C C . GLN A 1 782 ? -8.030 -0.216 -25.242 1.00 96.25 782 GLN A C 1
ATOM 6104 O O . GLN A 1 782 ? -7.585 0.909 -25.458 1.00 96.25 782 GLN A O 1
ATOM 6109 N N . ASP A 1 783 ? -8.014 -0.765 -24.027 1.00 96.88 783 ASP A N 1
ATOM 6110 C CA . ASP A 1 783 ? -7.477 -0.067 -22.856 1.00 96.88 783 ASP A CA 1
ATOM 6111 C C . ASP A 1 783 ? -5.941 -0.001 -22.929 1.00 96.88 783 ASP A C 1
ATOM 6113 O O . ASP A 1 783 ? -5.352 1.041 -22.637 1.00 96.88 783 ASP A O 1
ATOM 6117 N N . VAL A 1 784 ? -5.288 -1.068 -23.412 1.00 97.19 784 VAL A N 1
ATOM 6118 C CA . VAL A 1 784 ? -3.837 -1.077 -23.688 1.00 97.19 784 VAL A CA 1
ATOM 6119 C C . VAL A 1 784 ? -3.472 -0.023 -24.740 1.00 97.19 784 VAL A C 1
ATOM 6121 O O . VAL A 1 784 ? -2.495 0.708 -24.567 1.00 97.19 784 VAL A O 1
ATOM 6124 N N . TRP A 1 785 ? -4.270 0.097 -25.805 1.00 97.44 785 TRP A N 1
ATOM 6125 C CA . TRP A 1 785 ? -4.078 1.098 -26.854 1.00 97.44 785 TRP A CA 1
ATOM 6126 C C . TRP A 1 785 ? -4.261 2.524 -26.335 1.00 97.44 785 TRP A C 1
ATOM 6128 O O . TRP A 1 785 ? -3.477 3.404 -26.668 1.00 97.44 785 TRP A O 1
ATOM 6138 N N . LYS A 1 786 ? -5.238 2.779 -25.469 1.00 96.25 786 LYS A N 1
ATOM 6139 C CA . LYS A 1 786 ? -5.373 4.096 -24.829 1.00 96.25 786 LYS A CA 1
ATOM 6140 C C . LYS A 1 786 ? -4.130 4.440 -23.998 1.00 96.25 786 LYS A C 1
ATOM 6142 O O . LYS A 1 786 ? -3.535 5.503 -24.171 1.00 96.25 786 LYS A O 1
ATOM 6147 N N . LEU A 1 787 ? -3.669 3.511 -23.156 1.00 95.62 787 LEU A N 1
ATOM 6148 C CA . LEU A 1 787 ? -2.520 3.744 -22.273 1.00 95.62 787 LEU A CA 1
ATOM 6149 C C . LEU A 1 787 ? -1.211 3.980 -23.022 1.00 95.62 787 LEU A C 1
ATOM 6151 O O . LEU A 1 787 ? -0.495 4.924 -22.700 1.00 95.62 787 LEU A O 1
ATOM 6155 N N . PHE A 1 788 ? -0.894 3.134 -23.999 1.00 96.19 788 PHE A N 1
ATOM 6156 C CA . PHE A 1 788 ? 0.421 3.136 -24.647 1.00 96.19 788 PHE A CA 1
ATOM 6157 C C . PHE A 1 788 ? 0.374 3.481 -26.131 1.00 96.19 788 PHE A C 1
ATOM 6159 O O . PHE A 1 788 ? 1.411 3.722 -26.710 1.00 96.19 788 PHE A O 1
ATOM 6166 N N . GLY A 1 789 ? -0.783 3.496 -26.781 1.00 95.31 789 GLY A N 1
ATOM 6167 C CA . GLY A 1 789 ? -0.945 4.059 -28.123 1.00 95.31 789 GLY A CA 1
ATOM 6168 C C . GLY A 1 789 ? -1.159 5.568 -28.037 1.00 95.31 789 GLY A C 1
ATOM 6169 O O . GLY A 1 789 ? -0.324 6.350 -28.479 1.00 95.31 789 GLY A O 1
ATOM 6170 N N . GLU A 1 790 ? -2.252 5.978 -27.392 1.00 94.69 790 GLU A N 1
ATOM 6171 C CA . GLU A 1 790 ? -2.622 7.392 -27.215 1.00 94.69 790 GLU A CA 1
ATOM 6172 C C . GLU A 1 790 ? -1.850 8.085 -26.079 1.00 94.69 790 GLU A C 1
ATOM 6174 O O . GLU A 1 790 ? -1.769 9.313 -26.035 1.00 94.69 790 GLU A O 1
ATOM 6179 N N . GLY A 1 791 ? -1.290 7.316 -25.140 1.00 94.31 791 GLY A N 1
ATOM 6180 C CA . GLY A 1 791 ? -0.592 7.855 -23.972 1.00 94.31 791 GLY A CA 1
ATOM 6181 C C . GLY A 1 791 ? -1.527 8.404 -22.889 1.00 94.31 791 GLY A C 1
ATOM 6182 O O . GLY A 1 791 ? -1.060 9.126 -22.004 1.00 94.31 791 GLY A O 1
ATOM 6183 N N . LYS A 1 792 ? -2.838 8.130 -22.958 1.00 94.88 792 LYS A N 1
ATOM 6184 C CA . LYS A 1 792 ? -3.870 8.713 -22.084 1.00 94.88 792 LYS A CA 1
ATOM 6185 C C . LYS A 1 792 ? -4.995 7.731 -21.797 1.00 94.88 792 LYS A C 1
ATOM 6187 O O . LYS A 1 792 ? -5.430 6.983 -22.661 1.00 94.88 792 LYS A O 1
ATOM 6192 N N . HIS A 1 793 ? -5.540 7.789 -20.590 1.00 95.00 793 HIS A N 1
ATOM 6193 C CA . HIS A 1 793 ? -6.694 6.994 -20.202 1.00 95.00 793 HIS A CA 1
ATOM 6194 C C . HIS A 1 793 ? -7.542 7.751 -19.174 1.00 95.00 793 HIS A C 1
ATOM 6196 O O . HIS A 1 793 ? -7.138 7.924 -18.024 1.00 95.00 793 HIS A O 1
ATOM 6202 N N . GLY A 1 794 ? -8.747 8.173 -19.576 1.00 90.75 794 GLY A N 1
ATOM 6203 C CA . GLY A 1 794 ? -9.640 8.984 -18.735 1.00 90.75 794 GLY A CA 1
ATOM 6204 C C . GLY A 1 794 ? -10.028 8.331 -17.404 1.00 90.75 794 GLY A C 1
ATOM 6205 O O . GLY A 1 794 ? -10.306 9.038 -16.443 1.00 90.75 794 GLY A O 1
ATOM 6206 N N . ASP A 1 795 ? -9.971 6.998 -17.333 1.00 92.81 795 ASP A N 1
ATOM 6207 C CA . ASP A 1 795 ? -10.309 6.205 -16.145 1.00 92.81 795 ASP A CA 1
ATOM 6208 C C . ASP A 1 795 ? -9.095 5.469 -15.528 1.00 92.81 795 ASP A C 1
ATOM 6210 O O . ASP A 1 795 ? -9.217 4.379 -14.973 1.00 92.81 795 ASP A O 1
ATOM 6214 N N . PHE A 1 796 ? -7.880 6.027 -15.674 1.00 95.31 796 PHE A N 1
ATOM 6215 C CA . PHE A 1 796 ? -6.630 5.360 -15.260 1.00 95.31 796 PHE A CA 1
ATOM 6216 C C . PHE A 1 796 ? -6.631 4.892 -13.794 1.00 95.31 796 PHE A C 1
ATOM 6218 O O . PHE A 1 796 ? -6.220 3.773 -13.496 1.00 95.31 796 PHE A O 1
ATOM 6225 N N . LYS A 1 797 ? -7.100 5.735 -12.862 1.00 93.69 797 LYS A N 1
ATOM 6226 C CA . LYS A 1 797 ? -7.077 5.405 -11.427 1.00 93.69 797 LYS A CA 1
ATOM 6227 C C . LYS A 1 797 ? -7.907 4.150 -11.124 1.00 93.69 797 LYS A C 1
ATOM 6229 O O . LYS A 1 797 ? -7.457 3.288 -10.373 1.00 93.69 797 LYS A O 1
ATOM 6234 N N . ASN A 1 798 ? -9.091 4.031 -11.725 1.00 94.31 798 ASN A N 1
ATOM 6235 C CA . ASN A 1 798 ? -9.981 2.901 -11.474 1.00 94.31 798 ASN A CA 1
ATOM 6236 C C . ASN A 1 798 ? -9.442 1.612 -12.092 1.00 94.31 798 ASN A C 1
ATOM 6238 O O . ASN A 1 798 ? -9.445 0.586 -11.415 1.00 94.31 798 ASN A O 1
ATOM 6242 N N . ILE A 1 799 ? -8.898 1.651 -13.316 1.00 95.62 799 ILE A N 1
ATOM 6243 C CA . ILE A 1 799 ? -8.253 0.460 -13.896 1.00 95.62 799 ILE A CA 1
ATOM 6244 C C . ILE A 1 799 ? -7.008 0.048 -13.098 1.00 95.62 799 ILE A C 1
ATOM 6246 O O . ILE A 1 799 ? -6.775 -1.148 -12.920 1.00 95.62 799 ILE A O 1
ATOM 6250 N N . LEU A 1 800 ? -6.249 1.014 -12.561 1.00 96.88 800 LEU A N 1
ATOM 6251 C CA . LEU A 1 800 ? -5.079 0.745 -11.730 1.00 96.88 800 LEU A CA 1
ATOM 6252 C C . LEU A 1 800 ? -5.476 -0.041 -10.476 1.00 96.88 800 LEU A C 1
ATOM 6254 O O . LEU A 1 800 ? -4.863 -1.059 -10.169 1.00 96.88 800 LEU A O 1
ATOM 6258 N N . ILE A 1 801 ? -6.529 0.397 -9.785 1.00 95.88 801 ILE A N 1
ATOM 6259 C CA . ILE A 1 801 ? -7.020 -0.239 -8.557 1.00 95.88 801 ILE A CA 1
ATOM 6260 C C . ILE A 1 801 ? -7.709 -1.578 -8.844 1.00 95.88 801 ILE A C 1
ATOM 6262 O O . ILE A 1 801 ? -7.370 -2.581 -8.220 1.00 95.88 801 ILE A O 1
ATOM 6266 N N . GLN A 1 802 ? -8.657 -1.606 -9.783 1.00 95.12 802 GLN A N 1
ATOM 6267 C CA . GLN A 1 802 ? -9.577 -2.736 -9.955 1.00 95.12 802 GLN A CA 1
ATOM 6268 C C . GLN A 1 802 ? -9.029 -3.855 -10.847 1.00 95.12 802 GLN A C 1
ATOM 6270 O O . GLN A 1 802 ? -9.480 -4.993 -10.733 1.00 95.12 802 GLN A O 1
ATOM 6275 N N . LYS A 1 803 ? -8.104 -3.544 -11.766 1.00 95.31 803 LYS A N 1
ATOM 6276 C CA . LYS A 1 803 ? -7.594 -4.512 -12.753 1.00 95.31 803 LYS A CA 1
ATOM 6277 C C . LYS A 1 803 ? -6.085 -4.723 -12.666 1.00 95.31 803 LYS A C 1
ATOM 6279 O O . LYS A 1 803 ? -5.642 -5.858 -12.756 1.00 95.31 803 LYS A O 1
ATOM 6284 N N . LEU A 1 804 ? -5.292 -3.661 -12.501 1.00 96.88 804 LEU A N 1
ATOM 6285 C CA . LEU A 1 804 ? -3.825 -3.760 -12.559 1.00 96.88 804 LEU A CA 1
ATOM 6286 C C . LEU A 1 804 ? -3.176 -4.099 -11.212 1.00 96.88 804 LEU A C 1
ATOM 6288 O O . LEU A 1 804 ? -2.108 -4.704 -11.199 1.00 96.88 804 LEU A O 1
ATOM 6292 N N . SER A 1 805 ? -3.801 -3.744 -10.086 1.00 96.31 805 SER A N 1
ATOM 6293 C CA . SER A 1 805 ? -3.226 -3.927 -8.746 1.00 96.31 805 SER A CA 1
ATOM 6294 C C . SER A 1 805 ? -2.796 -5.364 -8.398 1.00 96.31 805 SER A C 1
ATOM 6296 O O . SER A 1 805 ? -1.758 -5.500 -7.749 1.00 96.31 805 SER A O 1
ATOM 6298 N N . PRO A 1 806 ? -3.465 -6.449 -8.853 1.00 95.06 806 PRO A N 1
ATOM 6299 C CA . PRO A 1 806 ? -2.993 -7.813 -8.598 1.00 95.06 806 PRO A CA 1
ATOM 6300 C C . PRO A 1 806 ? -1.732 -8.185 -9.382 1.00 95.06 806 PRO A C 1
ATOM 6302 O O . PRO A 1 806 ? -1.085 -9.180 -9.057 1.00 95.06 806 PRO A O 1
ATOM 6305 N N . HIS A 1 807 ? -1.390 -7.402 -10.404 1.00 95.06 807 HIS A N 1
ATOM 6306 C CA . HIS A 1 807 ? -0.291 -7.634 -11.334 1.00 95.06 807 HIS A CA 1
ATOM 6307 C C . HIS A 1 807 ? 0.848 -6.623 -11.160 1.00 95.06 807 HIS A C 1
ATOM 6309 O O . HIS A 1 807 ? 1.708 -6.518 -12.021 1.00 95.06 807 HIS A O 1
ATOM 6315 N N . LEU A 1 808 ? 0.870 -5.844 -10.084 1.00 95.38 808 LEU A N 1
ATOM 6316 C CA . LEU A 1 808 ? 1.935 -4.877 -9.842 1.00 95.38 808 LEU A CA 1
ATOM 6317 C C . LEU A 1 808 ? 2.606 -5.154 -8.508 1.00 95.38 808 LEU A C 1
ATOM 6319 O O . LEU A 1 808 ? 1.950 -5.460 -7.510 1.00 95.38 808 LEU A O 1
ATOM 6323 N N . SER A 1 809 ? 3.919 -4.972 -8.483 1.00 93.88 809 SER A N 1
ATOM 6324 C CA . SER A 1 809 ? 4.666 -4.843 -7.250 1.00 93.88 809 SER A CA 1
ATOM 6325 C C . SER A 1 809 ? 4.159 -3.645 -6.450 1.00 93.88 809 SER A C 1
ATOM 6327 O O . SER A 1 809 ? 3.742 -2.630 -7.012 1.00 93.88 809 SER A O 1
ATOM 6329 N N . SER A 1 810 ? 4.203 -3.741 -5.120 1.00 94.00 810 SER A N 1
ATOM 6330 C CA . SER A 1 810 ? 3.693 -2.677 -4.242 1.00 94.00 810 SER A CA 1
ATOM 6331 C C . SER A 1 810 ? 4.356 -1.318 -4.509 1.00 94.00 810 SER A C 1
ATOM 6333 O O . SER A 1 810 ? 3.700 -0.280 -4.431 1.00 94.00 810 SER A O 1
ATOM 6335 N N . GLU A 1 811 ? 5.632 -1.308 -4.899 1.00 92.44 811 GLU A N 1
ATOM 6336 C CA . GLU A 1 811 ? 6.345 -0.079 -5.253 1.00 92.44 811 GLU A CA 1
ATOM 6337 C C . GLU A 1 811 ? 5.920 0.485 -6.610 1.00 92.44 811 GLU A C 1
ATOM 6339 O O . GLU A 1 811 ? 5.637 1.680 -6.701 1.00 92.44 811 GLU A O 1
ATOM 6344 N N . ALA A 1 812 ? 5.799 -0.356 -7.646 1.00 94.75 812 ALA A N 1
ATOM 6345 C CA . ALA A 1 812 ? 5.297 0.089 -8.947 1.00 94.75 812 ALA A CA 1
ATOM 6346 C C . ALA A 1 812 ? 3.856 0.600 -8.839 1.00 94.75 812 ALA A C 1
ATOM 6348 O O . ALA A 1 812 ? 3.507 1.627 -9.424 1.00 94.75 812 ALA A O 1
ATOM 6349 N N . PHE A 1 813 ? 3.028 -0.079 -8.044 1.00 95.94 813 PHE A N 1
ATOM 6350 C CA . PHE A 1 813 ? 1.669 0.353 -7.758 1.00 95.94 813 PHE A CA 1
ATOM 6351 C C . PHE A 1 813 ? 1.644 1.735 -7.084 1.00 95.94 813 PHE A C 1
ATOM 6353 O O . PHE A 1 813 ? 0.928 2.621 -7.552 1.00 95.94 813 PHE A O 1
ATOM 6360 N N . GLN A 1 814 ? 2.452 1.964 -6.039 1.00 94.50 814 GLN A N 1
ATOM 6361 C CA . GLN A 1 814 ? 2.555 3.282 -5.389 1.00 94.50 814 GLN A CA 1
ATOM 6362 C C . GLN A 1 814 ? 3.031 4.366 -6.357 1.00 94.50 814 GLN A C 1
ATOM 6364 O O . GLN A 1 814 ? 2.457 5.458 -6.388 1.00 94.50 814 GLN A O 1
ATOM 6369 N N . PHE A 1 815 ? 4.048 4.059 -7.167 1.00 94.44 815 PHE A N 1
ATOM 6370 C CA . PHE A 1 815 ? 4.576 4.977 -8.168 1.00 94.44 815 PHE A CA 1
ATOM 6371 C C . PHE A 1 815 ? 3.483 5.430 -9.143 1.00 94.44 815 PHE A C 1
ATOM 6373 O O . PHE A 1 815 ? 3.319 6.631 -9.371 1.00 94.44 815 PHE A O 1
ATOM 6380 N N . TRP A 1 816 ? 2.695 4.492 -9.680 1.00 95.12 816 TRP A N 1
ATOM 6381 C CA . TRP A 1 816 ? 1.627 4.803 -10.632 1.00 95.12 816 TRP A CA 1
ATOM 6382 C C . TRP A 1 816 ? 0.376 5.384 -9.984 1.00 95.12 816 TRP A C 1
ATOM 6384 O O . TRP A 1 816 ? -0.311 6.178 -10.622 1.00 95.12 816 TRP A O 1
ATOM 6394 N N . LEU A 1 817 ? 0.090 5.077 -8.720 1.00 94.00 817 LEU A N 1
ATOM 6395 C CA . LEU A 1 817 ? -0.995 5.740 -8.001 1.00 94.00 817 LEU A CA 1
ATOM 6396 C C . LEU A 1 817 ? -0.681 7.229 -7.779 1.00 94.00 817 LEU A C 1
ATOM 6398 O O . LEU A 1 817 ? -1.573 8.067 -7.907 1.00 94.00 817 LEU A O 1
ATOM 6402 N N . HIS A 1 818 ? 0.584 7.554 -7.491 1.00 91.62 818 HIS A N 1
ATOM 6403 C CA . HIS A 1 818 ? 1.041 8.927 -7.273 1.00 91.62 818 HIS A CA 1
ATOM 6404 C C . HIS A 1 818 ? 1.199 9.709 -8.591 1.00 91.62 818 HIS A C 1
ATOM 6406 O O . HIS A 1 818 ? 0.680 10.817 -8.720 1.00 91.62 818 HIS A O 1
ATOM 6412 N N . ASN A 1 819 ? 1.876 9.131 -9.591 1.00 91.44 819 ASN A N 1
ATOM 6413 C CA . ASN A 1 819 ? 2.216 9.819 -10.846 1.00 91.44 819 ASN A CA 1
ATOM 6414 C C . ASN A 1 819 ? 1.188 9.611 -11.967 1.00 91.44 819 ASN A C 1
ATOM 6416 O O . ASN A 1 819 ? 1.053 10.436 -12.864 1.00 91.44 819 ASN A O 1
ATOM 6420 N N . GLY A 1 820 ? 0.425 8.523 -11.944 1.00 91.06 820 GLY A N 1
ATOM 6421 C CA . GLY A 1 820 ? -0.514 8.180 -13.011 1.00 91.06 820 GLY A CA 1
ATOM 6422 C C . GLY A 1 820 ? -1.555 9.256 -13.331 1.00 91.06 820 GLY A C 1
ATOM 6423 O O . GLY A 1 820 ? -1.763 9.527 -14.513 1.00 91.06 820 GLY A O 1
ATOM 6424 N N . PRO A 1 821 ? -2.178 9.930 -12.342 1.00 89.50 821 PRO A N 1
ATOM 6425 C CA . PRO A 1 821 ? -3.118 11.016 -12.618 1.00 89.50 821 PRO A CA 1
ATOM 6426 C C . PRO A 1 821 ? -2.507 12.196 -13.392 1.00 89.50 821 PRO A C 1
ATOM 6428 O O . PRO A 1 821 ? -3.184 12.783 -14.238 1.00 89.50 821 PRO A O 1
ATOM 6431 N N . SER A 1 822 ? -1.237 12.544 -13.152 1.00 89.25 822 SER A N 1
ATOM 6432 C CA . SER A 1 822 ? -0.560 13.613 -13.905 1.00 89.25 822 SER A CA 1
ATOM 6433 C C . SER A 1 822 ? -0.107 13.153 -15.295 1.00 89.25 822 SER A C 1
ATOM 6435 O O . SER A 1 822 ? -0.017 13.978 -16.203 1.00 89.25 822 SER A O 1
ATOM 6437 N N . VAL A 1 823 ? 0.110 11.847 -15.479 1.00 91.81 823 VAL A N 1
ATOM 6438 C CA . VAL A 1 823 ? 0.569 11.235 -16.734 1.00 91.81 823 VAL A CA 1
ATOM 6439 C C . VAL A 1 823 ? -0.587 10.914 -17.688 1.00 91.81 823 VAL A C 1
ATOM 6441 O O . VAL A 1 823 ? -0.590 11.380 -18.826 1.00 91.81 823 VAL A O 1
ATOM 6444 N N . PHE A 1 824 ? -1.596 10.163 -17.241 1.00 94.38 824 PHE A N 1
ATOM 6445 C CA . PHE A 1 824 ? -2.618 9.561 -18.109 1.00 94.38 824 PHE A CA 1
ATOM 6446 C C . PHE A 1 824 ? -3.965 10.295 -18.132 1.00 94.38 824 PHE A C 1
ATOM 6448 O O . PHE A 1 824 ? -4.830 9.917 -18.920 1.00 94.38 824 PHE A O 1
ATOM 6455 N N . SER A 1 825 ? -4.191 11.313 -17.293 1.00 90.06 825 SER A N 1
ATOM 6456 C CA . SER A 1 825 ? -5.485 12.017 -17.284 1.00 90.06 825 SER A CA 1
ATOM 6457 C C . SER A 1 825 ? -5.819 12.647 -18.640 1.00 90.06 825 SER A C 1
ATOM 6459 O O . SER A 1 825 ? -4.941 13.054 -19.396 1.00 90.06 825 SER A O 1
ATOM 6461 N N . SER A 1 826 ? -7.109 12.794 -18.952 1.00 84.75 826 SER A N 1
ATOM 6462 C CA . SER A 1 826 ? -7.545 13.394 -20.224 1.00 84.75 826 SER A CA 1
ATOM 6463 C C . SER A 1 826 ? -6.988 14.813 -20.432 1.00 84.75 826 SER A C 1
ATOM 6465 O O . SER A 1 826 ? -6.671 15.201 -21.559 1.00 84.75 826 SER A O 1
ATOM 6467 N N . SER A 1 827 ? -6.816 15.562 -19.337 1.00 84.25 827 SER A N 1
ATOM 6468 C CA . SER A 1 827 ? -6.234 16.908 -19.300 1.00 84.25 827 SER A CA 1
ATOM 6469 C C . SER A 1 827 ? -4.702 16.943 -19.305 1.00 84.25 827 SER A C 1
ATOM 6471 O O . SER A 1 827 ? -4.134 18.028 -19.428 1.00 84.25 827 SER A O 1
ATOM 6473 N N . SER A 1 828 ? -4.015 15.806 -19.142 1.00 88.00 828 SER A N 1
ATOM 6474 C CA . SER A 1 828 ? -2.551 15.766 -19.186 1.00 88.00 828 SER A CA 1
ATOM 6475 C C . SER A 1 828 ? -2.030 15.990 -20.608 1.00 88.00 828 SER A C 1
ATOM 6477 O O . SER A 1 828 ? -2.781 16.015 -21.589 1.00 88.00 828 SER A O 1
ATOM 6479 N N . LYS A 1 829 ? -0.709 16.117 -20.749 1.00 86.19 829 LYS A N 1
ATOM 6480 C CA . LYS A 1 829 ? -0.063 16.063 -22.067 1.00 86.19 829 LYS A CA 1
ATOM 6481 C C . LYS A 1 829 ? 0.092 14.624 -22.589 1.00 86.19 829 LYS A C 1
ATOM 6483 O O . LYS A 1 829 ? 0.242 14.463 -23.790 1.00 86.19 829 LYS A O 1
ATOM 6488 N N . GLY A 1 830 ? -0.061 13.606 -21.739 1.00 91.06 830 GLY A N 1
ATOM 6489 C CA . GLY A 1 830 ? 0.078 12.182 -22.064 1.00 91.06 830 GLY A CA 1
ATOM 6490 C C . GLY A 1 830 ? 1.449 11.604 -21.694 1.00 91.06 830 GLY A C 1
ATOM 6491 O O . GLY A 1 830 ? 2.393 12.355 -21.441 1.00 91.06 830 GLY A O 1
ATOM 6492 N N . LEU A 1 831 ? 1.549 10.269 -21.702 1.00 93.12 831 LEU A N 1
ATOM 6493 C CA . LEU A 1 831 ? 2.727 9.471 -21.320 1.00 93.12 831 LEU A CA 1
ATOM 6494 C C . LEU A 1 831 ? 4.040 9.945 -21.955 1.00 93.12 831 LEU A C 1
ATOM 6496 O O . LEU A 1 831 ? 5.079 9.999 -21.301 1.00 93.12 831 LEU A O 1
ATOM 6500 N N . TYR A 1 832 ? 3.994 10.312 -23.231 1.00 91.88 832 TYR A N 1
ATOM 6501 C CA . TYR A 1 832 ? 5.187 10.669 -23.995 1.00 91.88 832 TYR A CA 1
ATOM 6502 C C . TYR A 1 832 ? 5.721 12.065 -23.684 1.00 91.88 832 TYR A C 1
ATOM 6504 O O . TYR A 1 832 ? 6.890 12.339 -23.921 1.00 91.88 832 TYR A O 1
ATOM 6512 N N . TYR A 1 833 ? 4.895 12.931 -23.095 1.00 89.00 833 TYR A N 1
ATOM 6513 C CA . TYR A 1 833 ? 5.309 14.249 -22.616 1.00 89.00 833 TYR A CA 1
ATOM 6514 C C . TYR A 1 833 ? 5.630 14.266 -21.114 1.00 89.00 833 TYR A C 1
ATOM 6516 O O . TYR A 1 833 ? 5.840 15.342 -20.551 1.00 89.00 833 TYR A O 1
ATOM 6524 N N . SER A 1 834 ? 5.678 13.101 -20.465 1.00 88.62 834 SER A N 1
ATOM 6525 C CA . SER A 1 834 ? 6.165 12.934 -19.091 1.00 88.62 834 SER A CA 1
ATOM 6526 C C . SER A 1 834 ? 7.565 12.311 -19.044 1.00 88.62 834 SER A C 1
ATOM 6528 O O . SER A 1 834 ? 8.093 11.846 -20.053 1.00 88.62 834 SER A O 1
ATOM 6530 N N . GLY A 1 835 ? 8.190 12.334 -17.864 1.00 84.69 835 GLY A N 1
ATOM 6531 C CA . GLY A 1 835 ? 9.573 11.885 -17.689 1.00 84.69 835 GLY A CA 1
ATOM 6532 C C . GLY A 1 835 ? 10.608 12.865 -18.256 1.00 84.69 835 GLY A C 1
ATOM 6533 O O . GLY A 1 835 ? 10.279 13.989 -18.641 1.00 84.69 835 GLY A O 1
ATOM 6534 N N . GLY A 1 836 ? 11.874 12.441 -18.299 1.00 78.50 836 GLY A N 1
ATOM 6535 C CA . GLY A 1 836 ? 12.988 13.269 -18.792 1.00 78.50 836 GLY A CA 1
ATOM 6536 C C . GLY A 1 836 ? 12.841 13.662 -20.269 1.00 78.50 836 GLY A C 1
ATOM 6537 O O . GLY A 1 836 ? 12.876 14.844 -20.611 1.00 78.50 836 GLY A O 1
ATOM 6538 N N . SER A 1 837 ? 12.589 12.677 -21.133 1.00 75.06 837 SER A N 1
ATOM 6539 C CA . SER A 1 837 ? 12.402 12.852 -22.584 1.00 75.06 837 SER A CA 1
ATOM 6540 C C . SER A 1 837 ? 11.179 13.702 -22.947 1.00 75.06 837 SER A C 1
ATOM 6542 O O . SER A 1 837 ? 11.211 14.429 -23.942 1.00 75.06 837 SER A O 1
ATOM 6544 N N . GLY A 1 838 ? 10.131 13.704 -22.117 1.00 80.88 838 GLY A N 1
ATOM 6545 C CA . GLY A 1 838 ? 8.952 14.544 -22.320 1.00 80.88 838 GLY A CA 1
ATOM 6546 C C . GLY A 1 838 ? 9.256 16.046 -22.318 1.00 80.88 838 GLY A C 1
ATOM 6547 O O . GLY A 1 838 ? 8.654 16.798 -23.091 1.00 80.88 838 GLY A O 1
ATOM 6548 N N . ASN A 1 839 ? 10.242 16.484 -21.526 1.00 74.62 839 ASN A N 1
ATOM 6549 C CA . ASN A 1 839 ? 10.702 17.876 -21.521 1.00 74.62 839 ASN A CA 1
ATOM 6550 C C . ASN A 1 839 ? 11.342 18.259 -22.862 1.00 74.62 839 ASN A C 1
ATOM 6552 O O . ASN A 1 839 ? 11.049 19.330 -23.399 1.00 74.62 839 ASN A O 1
ATOM 6556 N N . ALA A 1 840 ? 12.149 17.362 -23.440 1.00 71.69 840 ALA A N 1
ATOM 6557 C CA . ALA A 1 840 ? 12.753 17.565 -24.754 1.00 71.69 840 ALA A CA 1
ATOM 6558 C C . ALA A 1 840 ? 11.685 17.656 -25.859 1.00 71.69 840 ALA A C 1
ATOM 6560 O O . ALA A 1 840 ? 11.738 18.563 -26.693 1.00 71.69 840 ALA A O 1
ATOM 6561 N N . LEU A 1 841 ? 10.658 16.795 -25.824 1.00 80.19 841 LEU A N 1
ATOM 6562 C CA . LEU A 1 841 ? 9.541 16.855 -26.778 1.00 80.19 841 LEU A CA 1
ATOM 6563 C C . LEU A 1 841 ? 8.712 18.135 -26.641 1.00 80.19 841 LEU A C 1
ATOM 6565 O O . LEU A 1 841 ? 8.357 18.762 -27.642 1.00 80.19 841 LEU A O 1
ATOM 6569 N N . ALA A 1 842 ? 8.407 18.551 -25.409 1.00 79.81 842 ALA A N 1
ATOM 6570 C CA . ALA A 1 842 ? 7.650 19.776 -25.156 1.00 79.81 842 ALA A CA 1
ATOM 6571 C C . ALA A 1 842 ? 8.377 21.016 -25.701 1.00 79.81 842 ALA A C 1
ATOM 6573 O O . ALA A 1 842 ? 7.750 21.915 -26.267 1.00 79.81 842 ALA A O 1
ATOM 6574 N N . MET A 1 843 ? 9.699 21.034 -25.561 1.00 74.38 843 MET A N 1
ATOM 6575 C CA . MET A 1 843 ? 10.574 22.100 -26.029 1.00 74.38 843 MET A CA 1
ATOM 6576 C C . MET A 1 843 ? 10.745 22.102 -27.552 1.00 74.38 843 MET A C 1
ATOM 6578 O O . MET A 1 843 ? 10.603 23.156 -28.169 1.00 74.38 843 MET A O 1
ATOM 6582 N N . GLY A 1 844 ? 10.959 20.937 -28.176 1.00 73.38 844 GLY A N 1
ATOM 6583 C CA . GLY A 1 844 ? 10.976 20.811 -29.638 1.00 73.38 844 GLY A CA 1
ATOM 6584 C C . GLY A 1 844 ? 9.656 21.282 -30.257 1.00 73.38 844 GLY A C 1
ATOM 6585 O O . GLY A 1 844 ? 9.645 22.080 -31.194 1.00 73.38 844 GLY A O 1
ATOM 6586 N N . GLY A 1 845 ? 8.529 20.898 -29.650 1.00 78.75 845 GLY A N 1
ATOM 6587 C CA . GLY A 1 845 ? 7.208 21.390 -30.036 1.00 78.75 845 GLY A CA 1
ATOM 6588 C C . GLY A 1 845 ? 7.040 22.907 -29.872 1.00 78.75 845 GLY A C 1
ATOM 6589 O O . GLY A 1 845 ? 6.365 23.533 -30.689 1.00 78.75 845 GLY A O 1
ATOM 6590 N N . TRP A 1 846 ? 7.645 23.520 -28.851 1.00 80.44 846 TRP A N 1
ATOM 6591 C CA . TRP A 1 846 ? 7.662 24.979 -28.689 1.00 80.44 846 TRP A CA 1
ATOM 6592 C C . TRP A 1 846 ? 8.505 25.664 -29.772 1.00 80.44 846 TRP A C 1
ATOM 6594 O O . TRP A 1 846 ? 8.042 26.636 -30.371 1.00 80.44 846 TRP A O 1
ATOM 6604 N N . LEU A 1 847 ? 9.680 25.118 -30.096 1.00 75.94 847 LEU A N 1
ATOM 6605 C CA . LEU A 1 847 ? 10.556 25.648 -31.143 1.00 75.94 847 LEU A CA 1
ATOM 6606 C C . LEU A 1 847 ? 9.870 25.625 -32.518 1.00 75.94 847 LEU A C 1
ATOM 6608 O O . LEU A 1 847 ? 9.860 26.637 -33.218 1.00 75.94 847 LEU A O 1
ATOM 6612 N N . PHE A 1 848 ? 9.201 24.523 -32.875 1.00 79.69 848 PHE A N 1
ATOM 6613 C CA . PHE A 1 848 ? 8.431 24.438 -34.125 1.00 79.69 848 PHE A CA 1
ATOM 6614 C C . PHE A 1 848 ? 7.249 25.416 -34.188 1.00 79.69 848 PHE A C 1
ATOM 6616 O O . PHE A 1 848 ? 6.807 25.775 -35.283 1.00 79.69 848 PHE A O 1
ATOM 6623 N N . ARG A 1 849 ? 6.707 25.856 -33.044 1.00 81.62 849 ARG A N 1
ATOM 6624 C CA . ARG A 1 849 ? 5.694 26.927 -33.009 1.00 81.62 849 ARG A CA 1
ATOM 6625 C C . ARG A 1 849 ? 6.328 28.293 -33.210 1.00 81.62 849 ARG A C 1
ATOM 6627 O O . ARG A 1 849 ? 5.814 29.066 -34.010 1.00 81.62 849 ARG A O 1
ATOM 6634 N N . LEU A 1 850 ? 7.438 28.563 -32.524 1.00 82.44 850 LEU A N 1
ATOM 6635 C CA . LEU A 1 850 ? 8.158 29.833 -32.620 1.00 82.44 850 LEU A CA 1
ATOM 6636 C C . LEU A 1 850 ? 8.666 30.098 -34.044 1.00 82.44 850 LEU A C 1
ATOM 6638 O O . LEU A 1 850 ? 8.576 31.220 -34.527 1.00 82.44 850 LEU A O 1
ATOM 6642 N N . LEU A 1 851 ? 9.125 29.055 -34.739 1.00 80.00 851 LEU A N 1
ATOM 6643 C CA . LEU A 1 851 ? 9.601 29.136 -36.123 1.00 80.00 851 LEU A CA 1
ATOM 6644 C C . LEU A 1 851 ? 8.472 29.081 -37.173 1.00 80.00 851 LEU A C 1
ATOM 6646 O O . LEU A 1 851 ? 8.751 29.050 -38.367 1.00 80.00 851 LEU A O 1
ATOM 6650 N N . GLY A 1 852 ? 7.198 29.028 -36.762 1.00 80.50 852 GLY A N 1
ATOM 6651 C CA . GLY A 1 852 ? 6.051 28.993 -37.683 1.00 80.50 852 GLY A CA 1
ATOM 6652 C C . GLY A 1 852 ? 5.870 27.676 -38.457 1.00 80.50 852 GLY A C 1
ATOM 6653 O O . GLY A 1 852 ? 5.043 27.599 -39.361 1.00 80.50 852 GLY A O 1
ATOM 6654 N N . MET A 1 853 ? 6.589 26.613 -38.090 1.00 82.00 853 MET A N 1
ATOM 6655 C CA . MET A 1 853 ? 6.663 25.346 -38.839 1.00 82.00 853 MET A CA 1
ATOM 6656 C C . MET A 1 853 ? 5.582 24.325 -38.461 1.00 82.00 853 MET A C 1
ATOM 6658 O O . MET A 1 853 ? 5.523 23.230 -39.015 1.00 82.00 853 MET A O 1
ATOM 6662 N N . SER A 1 854 ? 4.708 24.652 -37.508 1.00 83.00 854 SER A N 1
ATOM 6663 C CA . SER A 1 854 ? 3.733 23.696 -36.958 1.00 83.00 854 SER A CA 1
ATOM 6664 C C . SER A 1 854 ? 2.755 23.136 -38.003 1.00 83.00 854 SER A C 1
ATOM 6666 O O . SER A 1 854 ? 2.297 22.003 -37.865 1.00 83.00 854 SER A O 1
ATOM 6668 N N . SER A 1 855 ? 2.427 23.909 -39.045 1.00 85.44 855 SER A N 1
ATOM 6669 C CA . SER A 1 855 ? 1.581 23.445 -40.157 1.00 85.44 855 SER A CA 1
ATOM 6670 C C . SER A 1 855 ? 2.310 22.422 -41.032 1.00 85.44 855 SER A C 1
ATOM 6672 O O . SER A 1 855 ? 1.753 21.376 -41.361 1.00 85.44 855 SER A O 1
ATOM 6674 N N . ASP A 1 856 ? 3.581 22.677 -41.342 1.00 85.94 856 ASP A N 1
ATOM 6675 C CA . ASP A 1 856 ? 4.387 21.799 -42.191 1.00 85.94 856 ASP A CA 1
ATOM 6676 C C . ASP A 1 856 ? 4.755 20.496 -41.478 1.00 85.94 856 ASP A C 1
ATOM 6678 O O . ASP A 1 856 ? 4.702 19.436 -42.094 1.00 85.94 856 ASP A O 1
ATOM 6682 N N . VAL A 1 857 ? 5.008 20.536 -40.164 1.00 85.12 857 VAL A N 1
ATOM 6683 C CA . VAL A 1 857 ? 5.199 19.322 -39.348 1.00 85.12 857 VAL A CA 1
ATOM 6684 C C . VAL A 1 857 ? 3.949 18.437 -39.367 1.00 85.12 857 VAL A C 1
ATOM 6686 O O . VAL A 1 857 ? 4.060 17.220 -39.509 1.00 85.12 857 VAL A O 1
ATOM 6689 N N . LYS A 1 858 ? 2.744 19.022 -39.289 1.00 87.25 858 LYS A N 1
ATOM 6690 C CA . LYS A 1 858 ? 1.490 18.255 -39.401 1.00 87.25 858 LYS A CA 1
ATOM 6691 C C . LYS A 1 858 ? 1.333 17.610 -40.777 1.00 87.25 858 LYS A C 1
ATOM 6693 O O . LYS A 1 858 ? 0.947 16.447 -40.844 1.00 87.25 858 LYS A O 1
ATOM 6698 N N . LYS A 1 859 ? 1.656 18.335 -41.855 1.00 89.19 859 LYS A N 1
ATOM 6699 C CA . LYS A 1 859 ? 1.648 17.778 -43.219 1.00 89.19 859 LYS A CA 1
ATOM 6700 C C . LYS A 1 859 ? 2.669 16.652 -43.368 1.00 89.19 859 LYS A C 1
ATOM 6702 O O . LYS A 1 859 ? 2.330 15.614 -43.918 1.00 89.19 859 LYS A O 1
ATOM 6707 N N . LEU A 1 860 ? 3.872 16.813 -42.808 1.00 87.69 860 LEU A N 1
ATOM 6708 C CA . LEU A 1 860 ? 4.908 15.777 -42.806 1.00 87.69 860 LEU A CA 1
ATOM 6709 C C . LEU A 1 860 ? 4.415 14.491 -42.126 1.00 87.69 860 LEU A C 1
ATOM 6711 O O . LEU A 1 860 ? 4.592 13.404 -42.665 1.00 87.69 860 LEU A O 1
ATOM 6715 N N . CYS A 1 861 ? 3.751 14.613 -40.972 1.00 88.62 861 CYS A N 1
ATOM 6716 C CA . CYS A 1 861 ? 3.195 13.468 -40.244 1.00 88.62 861 CYS A CA 1
ATOM 6717 C C . CYS A 1 861 ? 2.032 12.783 -40.984 1.00 88.62 861 CYS A C 1
ATOM 6719 O O . CYS A 1 861 ? 1.775 11.605 -40.749 1.00 88.62 861 CYS A O 1
ATOM 6721 N N . ALA A 1 862 ? 1.323 13.512 -41.853 1.00 90.12 862 ALA A N 1
ATOM 6722 C CA . ALA A 1 862 ? 0.164 13.026 -42.604 1.00 90.12 862 ALA A CA 1
ATOM 6723 C C . ALA A 1 862 ? 0.488 12.586 -44.047 1.00 90.12 862 ALA A C 1
ATOM 6725 O O . ALA A 1 862 ? -0.409 12.095 -44.740 1.00 90.12 862 ALA A O 1
ATOM 6726 N N . ALA A 1 863 ? 1.739 12.752 -44.492 1.00 90.88 863 ALA A N 1
ATOM 6727 C CA . ALA A 1 863 ? 2.164 12.470 -45.859 1.00 90.88 863 ALA A CA 1
ATOM 6728 C C . ALA A 1 863 ? 1.863 11.015 -46.254 1.00 90.88 863 ALA A C 1
ATOM 6730 O O . ALA A 1 863 ? 2.150 10.077 -45.500 1.00 90.88 863 ALA A O 1
ATOM 6731 N N . GLN A 1 864 ? 1.297 10.824 -47.446 1.00 90.62 864 GLN A N 1
ATOM 6732 C CA . GLN A 1 864 ? 0.904 9.497 -47.946 1.00 90.62 864 GLN A CA 1
ATOM 6733 C C . GLN A 1 864 ? 1.997 8.856 -48.807 1.00 90.62 864 GLN A C 1
ATOM 6735 O O . GLN A 1 864 ? 2.016 7.639 -48.988 1.00 90.62 864 GLN A O 1
ATOM 6740 N N . THR A 1 865 ? 2.922 9.661 -49.341 1.00 92.50 865 THR A N 1
ATOM 6741 C CA . THR A 1 865 ? 4.008 9.188 -50.210 1.00 92.50 865 THR A CA 1
ATOM 6742 C C . THR A 1 865 ? 5.363 9.752 -49.790 1.00 92.50 865 THR A C 1
ATOM 6744 O O . THR A 1 865 ? 5.461 10.849 -49.239 1.00 92.50 865 THR A O 1
ATOM 6747 N N . LEU A 1 866 ? 6.441 9.022 -50.103 1.00 89.62 866 LEU A N 1
ATOM 6748 C CA . LEU A 1 866 ? 7.810 9.494 -49.861 1.00 89.62 866 LEU A CA 1
ATOM 6749 C C . LEU A 1 866 ? 8.132 10.779 -50.632 1.00 89.62 866 LEU A C 1
ATOM 6751 O O . LEU A 1 866 ? 8.887 11.606 -50.136 1.00 89.62 866 LEU A O 1
ATOM 6755 N N . ASN A 1 867 ? 7.568 10.967 -51.827 1.00 90.38 867 ASN A N 1
ATOM 6756 C CA . ASN A 1 867 ? 7.821 12.165 -52.629 1.00 90.38 867 ASN A CA 1
ATOM 6757 C C . ASN A 1 867 ? 7.246 13.419 -51.960 1.00 90.38 867 ASN A C 1
ATOM 6759 O O . ASN A 1 867 ? 7.956 14.411 -51.829 1.00 90.38 867 ASN A O 1
ATOM 6763 N N . GLU A 1 868 ? 6.012 13.339 -51.457 1.00 90.44 868 GLU A N 1
ATOM 6764 C CA . GLU A 1 868 ? 5.374 14.412 -50.686 1.00 90.44 868 GLU A CA 1
ATOM 6765 C C . GLU A 1 868 ? 6.170 14.738 -49.409 1.00 90.44 868 GLU A C 1
ATOM 6767 O O . GLU A 1 868 ? 6.478 15.898 -49.138 1.00 90.44 868 GLU A O 1
ATOM 6772 N N . GLN A 1 869 ? 6.581 13.711 -48.653 1.00 92.38 869 GLN A N 1
ATOM 6773 C CA . GLN A 1 869 ? 7.396 13.879 -47.444 1.00 92.38 869 GLN A CA 1
ATOM 6774 C C . GLN A 1 869 ? 8.731 14.583 -47.742 1.00 92.38 869 GLN A C 1
ATOM 6776 O O . GLN A 1 869 ? 9.131 15.494 -47.012 1.00 92.38 869 GLN A O 1
ATOM 6781 N N . ARG A 1 870 ? 9.411 14.182 -48.826 1.00 90.12 870 ARG A N 1
ATOM 6782 C CA . ARG A 1 870 ? 10.677 14.785 -49.273 1.00 90.12 870 ARG A CA 1
ATOM 6783 C C . ARG A 1 870 ? 10.487 16.241 -49.686 1.00 90.12 870 ARG A C 1
ATOM 6785 O O . ARG A 1 870 ? 11.308 17.073 -49.316 1.00 90.12 870 ARG A O 1
ATOM 6792 N N . GLU A 1 871 ? 9.415 16.561 -50.408 1.00 88.50 871 GLU A N 1
ATOM 6793 C CA . GLU A 1 871 ? 9.115 17.939 -50.812 1.00 88.50 871 GLU A CA 1
ATOM 6794 C C . GLU A 1 871 ? 8.897 18.844 -49.591 1.00 88.50 871 GLU A C 1
ATOM 6796 O O . GLU A 1 871 ? 9.506 19.913 -49.495 1.00 88.50 871 GLU A O 1
ATOM 6801 N N . ILE A 1 872 ? 8.104 18.385 -48.614 1.00 86.50 872 ILE A N 1
ATOM 6802 C CA . ILE A 1 872 ? 7.870 19.112 -47.357 1.00 86.50 872 ILE A CA 1
ATOM 6803 C C . ILE A 1 872 ? 9.193 19.315 -46.608 1.00 86.50 872 ILE A C 1
ATOM 6805 O O . ILE A 1 872 ? 9.499 20.433 -46.195 1.00 86.50 872 ILE A O 1
ATOM 6809 N N . TRP A 1 873 ? 10.009 18.265 -46.478 1.00 84.62 873 TRP A N 1
ATOM 6810 C CA . TRP A 1 873 ? 11.304 18.336 -45.799 1.00 84.62 873 TRP A CA 1
ATOM 6811 C C . TRP A 1 873 ? 12.265 19.339 -46.442 1.00 84.62 873 TRP A C 1
ATOM 6813 O O . TRP A 1 873 ? 12.833 20.170 -45.733 1.00 84.62 873 TRP A O 1
ATOM 6823 N N . GLN A 1 874 ? 12.431 19.292 -47.769 1.00 83.56 874 GLN A N 1
ATOM 6824 C CA . GLN A 1 874 ? 13.333 20.194 -48.498 1.00 83.56 874 GLN A CA 1
ATOM 6825 C C . GLN A 1 874 ? 12.871 21.654 -48.416 1.00 83.56 874 GLN A C 1
ATOM 6827 O O . GLN A 1 874 ? 13.706 22.553 -48.333 1.00 83.56 874 GLN A O 1
ATOM 6832 N N . ARG A 1 875 ? 11.553 21.892 -48.419 1.00 82.19 875 ARG A N 1
ATOM 6833 C CA . ARG A 1 875 ? 10.970 23.238 -48.441 1.00 82.19 875 ARG A CA 1
ATOM 6834 C C . ARG A 1 875 ? 11.015 23.959 -47.094 1.00 82.19 875 ARG A C 1
ATOM 6836 O O . ARG A 1 875 ? 11.180 25.176 -47.085 1.00 82.19 875 ARG A O 1
ATOM 6843 N N . SER A 1 876 ? 10.785 23.255 -45.985 1.00 77.25 876 SER A N 1
ATOM 6844 C CA . SER A 1 876 ? 10.607 23.889 -44.669 1.00 77.25 876 SER A CA 1
ATOM 6845 C C . SER A 1 876 ? 11.672 23.467 -43.661 1.00 77.25 876 SER A C 1
ATOM 6847 O O . SER A 1 876 ? 12.403 24.309 -43.141 1.00 77.25 876 SER A O 1
ATOM 6849 N N . ILE A 1 877 ? 11.796 22.168 -43.381 1.00 73.88 877 ILE A N 1
ATOM 6850 C CA . ILE A 1 877 ? 12.602 21.684 -42.250 1.00 73.88 877 ILE A CA 1
ATOM 6851 C C . ILE A 1 877 ? 14.101 21.729 -42.542 1.00 73.88 877 ILE A C 1
ATOM 6853 O O . ILE A 1 877 ? 14.877 22.181 -41.695 1.00 73.88 877 ILE A O 1
ATOM 6857 N N . LYS A 1 878 ? 14.521 21.344 -43.750 1.00 75.69 878 LYS A N 1
ATOM 6858 C CA . LYS A 1 878 ? 15.936 21.362 -44.138 1.00 75.69 878 LYS A CA 1
ATOM 6859 C C . LYS A 1 878 ? 16.508 22.782 -44.149 1.00 75.69 878 LYS A C 1
ATOM 6861 O O . LYS A 1 878 ? 17.618 22.992 -43.672 1.00 75.69 878 LYS A O 1
ATOM 6866 N N . THR A 1 879 ? 15.743 23.767 -44.618 1.00 70.81 879 THR A N 1
ATOM 6867 C CA . THR A 1 879 ? 16.156 25.183 -44.646 1.00 70.81 879 THR A CA 1
ATOM 6868 C C . THR A 1 879 ? 16.437 25.728 -43.245 1.00 70.81 879 THR A C 1
ATOM 6870 O O . THR A 1 879 ? 17.379 26.492 -43.052 1.00 70.81 879 THR A O 1
ATOM 6873 N N . VAL A 1 880 ? 15.653 25.294 -42.257 1.00 69.31 880 VAL A N 1
ATOM 6874 C CA . VAL A 1 880 ? 15.823 25.682 -40.853 1.00 69.31 880 VAL A CA 1
ATOM 6875 C C . VAL A 1 880 ? 17.009 24.960 -40.207 1.00 69.31 880 VAL A C 1
ATOM 6877 O O . VAL A 1 880 ? 17.794 25.607 -39.519 1.00 69.31 880 VAL A O 1
ATOM 6880 N N . LEU A 1 881 ? 17.199 23.661 -40.477 1.00 64.06 881 LEU A N 1
ATOM 6881 C CA . LEU A 1 881 ? 18.357 22.891 -39.991 1.00 64.06 881 LEU A CA 1
ATOM 6882 C C . LEU A 1 881 ? 19.696 23.380 -40.575 1.00 64.06 881 LEU A C 1
ATOM 6884 O O . LEU A 1 881 ? 20.710 23.348 -39.885 1.00 64.06 881 LEU A O 1
ATOM 6888 N N . HIS A 1 882 ? 19.705 23.885 -41.814 1.00 65.19 882 HIS A N 1
ATOM 6889 C CA . HIS A 1 882 ? 20.892 24.481 -42.445 1.00 65.19 882 HIS A CA 1
ATOM 6890 C C . HIS A 1 882 ? 21.209 25.910 -41.968 1.00 65.19 882 HIS A C 1
ATOM 6892 O O . HIS A 1 882 ? 22.243 26.470 -42.351 1.00 65.19 882 HIS A O 1
ATOM 6898 N N . SER A 1 883 ? 20.359 26.522 -41.134 1.00 65.56 883 SER A N 1
ATOM 6899 C CA . SER A 1 883 ? 20.645 27.833 -40.550 1.00 65.56 883 SER A CA 1
ATOM 6900 C C . SER A 1 883 ? 21.796 27.722 -39.549 1.00 65.56 883 SER A C 1
ATOM 6902 O O . SER A 1 883 ? 21.605 27.338 -38.395 1.00 65.56 883 SER A O 1
ATOM 6904 N N . LYS A 1 884 ? 23.008 28.100 -39.982 1.00 53.81 884 LYS A N 1
ATOM 6905 C CA . LYS A 1 884 ? 24.238 28.050 -39.168 1.00 53.81 884 LYS A CA 1
ATOM 6906 C C . LYS A 1 884 ? 24.089 28.726 -37.797 1.00 53.81 884 LYS A C 1
ATOM 6908 O O . LYS A 1 884 ? 24.697 28.276 -36.836 1.00 53.81 884 LYS A O 1
ATOM 6913 N N . ILE A 1 885 ? 23.257 29.764 -37.694 1.00 54.66 885 ILE A N 1
ATOM 6914 C CA . ILE A 1 885 ? 23.008 30.516 -36.452 1.00 54.66 885 ILE A CA 1
ATOM 6915 C C . ILE A 1 885 ? 22.168 29.697 -35.461 1.00 54.66 885 ILE A C 1
ATOM 6917 O O . ILE A 1 885 ? 22.514 29.610 -34.287 1.00 54.66 885 ILE A O 1
ATOM 6921 N N . LEU A 1 886 ? 21.091 29.057 -35.927 1.00 57.44 886 LEU A N 1
ATOM 6922 C CA . LEU A 1 886 ? 20.221 28.236 -35.078 1.00 57.44 886 LEU A CA 1
ATOM 6923 C C . LEU A 1 886 ? 20.961 26.983 -34.589 1.00 57.44 886 LEU A C 1
ATOM 6925 O O . LEU A 1 886 ? 20.899 26.633 -33.413 1.00 57.44 886 LEU A O 1
ATOM 6929 N N . THR A 1 887 ? 21.715 26.356 -35.488 1.00 56.59 887 THR A N 1
ATOM 6930 C CA . THR A 1 887 ? 22.525 25.164 -35.231 1.00 56.59 887 THR A CA 1
ATOM 6931 C C . THR A 1 887 ? 23.657 25.444 -34.241 1.00 56.59 887 THR A C 1
ATOM 6933 O O . THR A 1 887 ? 23.829 24.686 -33.290 1.00 56.59 887 THR A O 1
ATOM 6936 N N . TYR A 1 888 ? 24.371 26.564 -34.387 1.00 52.94 888 TYR A N 1
ATOM 6937 C CA . TYR A 1 888 ? 25.417 26.977 -33.447 1.00 52.94 888 TYR A CA 1
ATOM 6938 C C . TYR A 1 888 ? 24.853 27.315 -32.055 1.00 52.94 888 TYR A C 1
ATOM 6940 O O . TYR A 1 888 ? 25.382 26.852 -31.048 1.00 52.94 888 TYR A O 1
ATOM 6948 N N . CYS A 1 889 ? 23.740 28.055 -31.979 1.00 54.75 889 CYS A N 1
ATOM 6949 C CA . CYS A 1 889 ? 23.135 28.447 -30.701 1.00 54.75 889 CYS A CA 1
ATOM 6950 C C . CYS A 1 889 ? 22.458 27.290 -29.939 1.00 54.75 889 CYS A C 1
ATOM 6952 O O . CYS A 1 889 ? 22.401 27.340 -28.710 1.00 54.75 889 CYS A O 1
ATOM 6954 N N . ILE A 1 890 ? 21.937 26.270 -30.638 1.00 56.16 890 ILE A N 1
ATOM 6955 C CA . ILE A 1 890 ? 21.185 25.151 -30.036 1.00 56.16 890 ILE A CA 1
ATOM 6956 C C . ILE A 1 890 ? 22.047 23.889 -29.857 1.00 56.16 890 ILE A C 1
ATOM 6958 O O . ILE A 1 890 ? 21.995 23.279 -28.790 1.00 56.16 890 ILE A O 1
ATOM 6962 N N . LEU A 1 891 ? 22.839 23.486 -30.862 1.00 54.00 891 LEU A N 1
ATOM 6963 C CA . LEU A 1 891 ? 23.673 22.271 -30.801 1.00 54.00 891 LEU A CA 1
ATOM 6964 C C . LEU A 1 891 ? 25.063 22.527 -30.195 1.00 54.00 891 LEU A C 1
ATOM 6966 O O . LEU A 1 891 ? 25.667 21.598 -29.666 1.00 54.00 891 LEU A O 1
ATOM 6970 N N . GLY A 1 892 ? 25.557 23.770 -30.246 1.00 48.38 892 GLY A N 1
ATOM 6971 C CA . GLY A 1 892 ? 26.853 24.164 -29.680 1.00 48.38 892 GLY A CA 1
ATOM 6972 C C . GLY A 1 892 ? 26.835 24.459 -28.174 1.00 48.38 892 GLY A C 1
ATOM 6973 O O . GLY A 1 892 ? 27.894 24.604 -27.569 1.00 48.38 892 GLY A O 1
ATOM 6974 N N . ASN A 1 893 ? 25.658 24.543 -27.538 1.00 56.97 893 ASN A N 1
ATOM 6975 C CA . ASN A 1 893 ? 25.555 24.786 -26.098 1.00 56.97 893 ASN A CA 1
ATOM 6976 C C . ASN A 1 893 ? 25.602 23.463 -25.312 1.00 56.97 893 ASN A C 1
ATOM 6978 O O . ASN A 1 893 ? 24.586 22.791 -25.105 1.00 56.97 893 ASN A O 1
ATOM 6982 N N . GLU A 1 894 ? 26.809 23.110 -24.869 1.00 50.09 894 GLU A N 1
ATOM 6983 C CA . GLU A 1 894 ? 27.179 21.822 -24.266 1.00 50.09 894 GLU A CA 1
ATOM 6984 C C . GLU A 1 894 ? 26.307 21.406 -23.073 1.00 50.09 894 GLU A C 1
ATOM 6986 O O . GLU A 1 894 ? 26.032 20.222 -22.881 1.00 50.09 894 GLU A O 1
ATOM 6991 N N . LYS A 1 895 ? 25.826 22.372 -22.283 1.00 52.25 895 LYS A N 1
ATOM 6992 C CA . LYS A 1 895 ? 25.036 22.097 -21.073 1.00 52.25 895 LYS A CA 1
ATOM 6993 C C . LYS A 1 895 ? 23.576 21.747 -21.357 1.00 52.25 895 LYS A C 1
ATOM 6995 O O . LYS A 1 895 ? 22.922 21.166 -20.494 1.00 52.25 895 LYS A O 1
ATOM 7000 N N . TRP A 1 896 ? 23.045 22.123 -22.520 1.00 50.78 896 TRP A N 1
ATOM 7001 C CA . TRP A 1 896 ? 21.598 22.167 -22.737 1.00 50.78 896 TRP A CA 1
ATOM 7002 C C . TRP A 1 896 ? 21.057 20.958 -23.505 1.00 50.78 896 TRP A C 1
ATOM 7004 O O . TRP A 1 896 ? 20.165 20.278 -23.005 1.00 50.78 896 TRP A O 1
ATOM 7014 N N . LEU A 1 897 ? 21.604 20.643 -24.684 1.00 51.91 897 LEU A N 1
ATOM 7015 C CA . LEU A 1 897 ? 21.056 19.573 -25.529 1.00 51.91 897 LEU A CA 1
ATOM 7016 C C . LEU A 1 897 ? 21.322 18.182 -24.929 1.00 51.91 897 LEU A C 1
ATOM 7018 O O . LEU A 1 897 ? 20.457 17.311 -24.933 1.00 51.91 897 LEU A O 1
ATOM 7022 N N . TRP A 1 898 ? 22.510 17.988 -24.362 1.00 53.88 898 TRP A N 1
ATOM 7023 C CA . TRP A 1 898 ? 23.004 16.661 -23.998 1.00 53.88 898 TRP A CA 1
ATOM 7024 C C . TRP A 1 898 ? 22.671 16.258 -22.557 1.00 53.88 898 TRP A C 1
ATOM 7026 O O . TRP A 1 898 ? 22.327 15.099 -22.332 1.00 53.88 898 TRP A O 1
ATOM 7036 N N . LYS A 1 899 ? 22.608 17.216 -21.611 1.00 54.06 899 LYS A N 1
ATOM 7037 C CA . LYS A 1 899 ? 22.026 16.977 -20.268 1.00 54.06 899 LYS A CA 1
ATOM 7038 C C . LYS A 1 899 ? 20.516 16.690 -20.373 1.00 54.06 899 LYS A C 1
ATOM 7040 O O . LYS A 1 899 ? 20.000 15.894 -19.597 1.00 54.06 899 LYS A O 1
ATOM 7045 N N . ALA A 1 900 ? 19.819 17.264 -21.365 1.00 47.56 900 ALA A N 1
ATOM 7046 C CA . ALA A 1 900 ? 18.395 17.006 -21.623 1.00 47.56 900 ALA A CA 1
ATOM 7047 C C . ALA A 1 900 ? 18.117 15.675 -22.353 1.00 47.56 900 ALA A C 1
ATOM 7049 O O . ALA A 1 900 ? 17.068 15.072 -22.127 1.00 47.56 900 ALA A O 1
ATOM 7050 N N . LEU A 1 901 ? 19.038 15.214 -23.209 1.00 57.44 901 LEU A N 1
ATOM 7051 C CA . LEU A 1 901 ? 18.946 13.928 -23.916 1.00 57.44 901 LEU A CA 1
ATOM 7052 C C . LEU A 1 901 ? 19.615 12.761 -23.169 1.00 57.44 901 LEU A C 1
ATOM 7054 O O . LEU A 1 901 ? 19.499 11.632 -23.623 1.00 57.44 901 LEU A O 1
ATOM 7058 N N . GLY A 1 902 ? 20.288 13.009 -22.039 1.00 58.66 902 GLY A N 1
ATOM 7059 C CA . GLY A 1 902 ? 20.896 11.966 -21.201 1.00 58.66 902 GLY A CA 1
ATOM 7060 C C . GLY A 1 902 ? 22.148 11.306 -21.792 1.00 58.66 902 GLY A C 1
ATOM 7061 O O . GLY A 1 902 ? 22.447 10.170 -21.437 1.00 58.66 902 GLY A O 1
ATOM 7062 N N . VAL A 1 903 ? 22.862 11.990 -22.691 1.00 66.81 903 VAL A N 1
ATOM 7063 C CA . VAL A 1 903 ? 24.045 11.460 -23.394 1.00 66.81 903 VAL A CA 1
ATOM 7064 C C . VAL A 1 903 ? 25.326 11.862 -22.652 1.00 66.81 903 VAL A C 1
ATOM 7066 O O . VAL A 1 903 ? 25.530 13.058 -22.420 1.00 66.81 903 VAL A O 1
ATOM 7069 N N . PRO A 1 904 ? 26.208 10.915 -22.283 1.00 72.25 904 PRO A N 1
ATOM 7070 C CA . PRO A 1 904 ? 27.429 11.225 -21.549 1.00 72.25 904 PRO A CA 1
ATOM 7071 C C . PRO A 1 904 ? 28.531 11.823 -22.444 1.00 72.25 904 PRO A C 1
ATOM 7073 O O . PRO A 1 904 ? 28.595 11.519 -23.639 1.00 72.25 904 PRO A O 1
ATOM 7076 N N . PRO A 1 905 ? 29.472 12.602 -21.872 1.00 76.75 905 PRO A N 1
ATOM 7077 C CA . PRO A 1 905 ? 30.597 13.181 -22.615 1.00 76.75 905 PRO A CA 1
ATOM 7078 C C . PRO A 1 905 ? 31.451 12.150 -23.369 1.00 76.75 905 PRO A C 1
ATOM 7080 O O . PRO A 1 905 ? 31.930 12.433 -24.463 1.00 76.75 905 PRO A O 1
ATOM 7083 N N . ALA A 1 906 ? 31.599 10.936 -22.825 1.00 81.94 906 ALA A N 1
ATOM 7084 C CA . ALA A 1 906 ? 32.345 9.854 -23.467 1.00 81.94 906 ALA A CA 1
ATOM 7085 C C . ALA A 1 906 ? 31.761 9.464 -24.838 1.00 81.94 906 ALA A C 1
ATOM 7087 O O . ALA A 1 906 ? 32.511 9.287 -25.795 1.00 81.94 906 ALA A O 1
ATOM 7088 N N . GLN A 1 907 ? 30.431 9.426 -24.972 1.00 80.88 907 GLN A N 1
ATOM 7089 C CA . GLN A 1 907 ? 29.772 9.103 -26.239 1.00 80.88 907 GLN A CA 1
ATOM 7090 C C . GLN A 1 907 ? 29.957 10.223 -27.276 1.00 80.88 907 GLN A C 1
ATOM 7092 O O . GLN A 1 907 ? 30.124 9.946 -28.462 1.00 80.88 907 GLN A O 1
ATOM 7097 N N . ARG A 1 908 ? 30.010 11.489 -26.839 1.00 78.75 908 ARG A N 1
ATOM 7098 C CA . ARG A 1 908 ? 30.360 12.628 -27.708 1.00 78.75 908 ARG A CA 1
ATOM 7099 C C . ARG A 1 908 ? 31.795 12.522 -28.225 1.00 78.75 908 ARG A C 1
ATOM 7101 O O . ARG A 1 908 ? 32.009 12.711 -29.419 1.00 78.75 908 ARG A O 1
ATOM 7108 N N . ALA A 1 909 ? 32.747 12.166 -27.365 1.00 81.56 909 ALA A N 1
ATOM 7109 C CA . ALA A 1 909 ? 34.142 11.991 -27.770 1.00 81.56 909 ALA A CA 1
ATOM 7110 C C . ALA A 1 909 ? 34.299 10.913 -28.862 1.00 81.56 909 ALA A C 1
ATOM 7112 O O . ALA A 1 909 ? 35.135 11.053 -29.751 1.00 81.56 909 ALA A O 1
ATOM 7113 N N . VAL A 1 910 ? 33.455 9.870 -28.850 1.00 84.12 910 VAL A N 1
ATOM 7114 C CA . VAL A 1 910 ? 33.409 8.865 -29.928 1.00 84.12 910 VAL A CA 1
ATOM 7115 C C . VAL A 1 910 ? 32.983 9.491 -31.264 1.00 84.12 910 VAL A C 1
ATOM 7117 O O . VAL A 1 910 ? 33.604 9.212 -32.288 1.00 84.12 910 VAL A O 1
ATOM 7120 N N . ILE A 1 911 ? 31.966 10.360 -31.262 1.00 83.44 911 ILE A N 1
ATOM 7121 C CA . ILE A 1 911 ? 31.493 11.063 -32.469 1.00 83.44 911 ILE A CA 1
ATOM 7122 C C . ILE A 1 911 ? 32.580 11.997 -33.019 1.00 83.44 911 ILE A C 1
ATOM 7124 O O . ILE A 1 911 ? 32.833 12.022 -34.223 1.00 83.44 911 ILE A O 1
ATOM 7128 N N . GLU A 1 912 ? 33.233 12.757 -32.141 1.00 81.50 912 GLU A N 1
ATOM 7129 C CA . GLU A 1 912 ? 34.289 13.706 -32.514 1.00 81.50 912 GLU A CA 1
ATOM 7130 C C . GLU A 1 912 ? 35.513 12.999 -33.098 1.00 81.50 912 GLU A C 1
ATOM 7132 O O . GLU A 1 912 ? 36.015 13.404 -34.148 1.00 81.50 912 GLU A O 1
ATOM 7137 N N . ALA A 1 913 ? 35.952 11.905 -32.469 1.00 81.88 913 ALA A N 1
ATOM 7138 C CA . ALA A 1 913 ? 37.081 11.116 -32.948 1.00 81.88 913 ALA A CA 1
ATOM 7139 C C . ALA A 1 913 ? 36.841 10.556 -34.360 1.00 81.88 913 ALA A C 1
ATOM 7141 O O . ALA A 1 913 ? 37.754 10.538 -35.187 1.00 81.88 913 ALA A O 1
ATOM 7142 N N . ASP A 1 914 ? 35.617 10.121 -34.662 1.00 81.94 914 ASP A N 1
ATOM 7143 C CA . ASP A 1 914 ? 35.268 9.616 -35.991 1.00 81.94 914 ASP A CA 1
ATOM 7144 C C . ASP A 1 914 ? 35.160 10.721 -37.046 1.00 81.94 914 ASP A C 1
ATOM 7146 O O . ASP A 1 914 ? 35.546 10.508 -38.201 1.00 81.94 914 ASP A O 1
ATOM 7150 N N . PHE A 1 915 ? 34.689 11.910 -36.662 1.00 80.75 915 PHE A N 1
ATOM 7151 C CA . PHE A 1 915 ? 34.683 13.070 -37.552 1.00 80.75 915 PHE A CA 1
ATOM 7152 C C . PHE A 1 915 ? 36.108 13.466 -37.958 1.00 80.75 915 PHE A C 1
ATOM 7154 O O . PHE A 1 915 ? 36.372 13.630 -39.150 1.00 80.75 915 PHE A O 1
ATOM 7161 N N . ILE A 1 916 ? 37.041 13.517 -36.999 1.00 78.50 916 ILE A N 1
ATOM 7162 C CA . ILE A 1 916 ? 38.461 13.817 -37.256 1.00 78.50 916 ILE A CA 1
ATOM 7163 C C . ILE A 1 916 ? 39.071 12.770 -38.199 1.00 78.50 916 ILE A C 1
ATOM 7165 O O . ILE A 1 916 ? 39.617 13.128 -39.240 1.00 78.50 916 ILE A O 1
ATOM 7169 N N . LYS A 1 917 ? 38.878 11.471 -37.922 1.00 76.81 917 LYS A N 1
ATOM 7170 C CA . LYS A 1 917 ? 39.365 10.388 -38.802 1.00 76.81 917 LYS A CA 1
ATOM 7171 C C . LYS A 1 917 ? 38.832 10.494 -40.232 1.00 76.81 917 LYS A C 1
ATOM 7173 O O . LYS A 1 917 ? 39.535 10.144 -41.178 1.00 76.81 917 LYS A O 1
ATOM 7178 N N . THR A 1 918 ? 37.585 10.935 -40.396 1.00 69.50 918 THR A N 1
ATOM 7179 C CA . THR A 1 918 ? 36.946 11.077 -41.713 1.00 69.50 918 THR A CA 1
ATOM 7180 C C . THR A 1 918 ? 37.459 12.316 -42.456 1.00 69.50 918 THR A C 1
ATOM 7182 O O . THR A 1 918 ? 37.670 12.252 -43.670 1.00 69.50 918 THR A O 1
ATOM 7185 N N . ALA A 1 919 ? 37.717 13.414 -41.737 1.00 64.00 919 ALA A N 1
ATOM 7186 C CA . ALA A 1 919 ? 38.322 14.631 -42.278 1.00 64.00 919 ALA A CA 1
ATOM 7187 C C . ALA A 1 919 ? 39.778 14.397 -42.732 1.00 64.00 919 ALA A C 1
ATOM 7189 O O . ALA A 1 919 ? 40.113 14.716 -43.876 1.00 64.00 919 ALA A O 1
ATOM 7190 N N . ASP A 1 920 ? 40.593 13.715 -41.919 1.00 56.47 920 ASP A N 1
ATOM 7191 C CA . ASP A 1 920 ? 41.987 13.371 -42.249 1.00 56.47 920 ASP A CA 1
ATOM 7192 C C . ASP A 1 920 ? 42.090 12.439 -43.473 1.00 56.47 920 ASP A C 1
ATOM 7194 O O . ASP A 1 920 ? 42.990 12.575 -44.310 1.00 56.47 920 ASP A O 1
ATOM 7198 N N . PHE A 1 921 ? 41.137 11.509 -43.641 1.00 52.41 921 PHE A N 1
ATOM 7199 C CA . PHE A 1 921 ? 41.047 10.633 -44.823 1.00 52.41 921 PHE A CA 1
ATOM 7200 C C . PHE A 1 921 ? 40.652 11.383 -46.108 1.00 52.41 921 PHE A C 1
ATOM 7202 O O . PHE A 1 921 ? 41.010 10.964 -47.217 1.00 52.41 921 PHE A O 1
ATOM 7209 N N . SER A 1 922 ? 39.889 12.472 -45.975 1.00 47.22 922 SER A N 1
ATOM 7210 C CA . SER A 1 922 ? 39.526 13.357 -47.086 1.00 47.22 922 SER A CA 1
ATOM 7211 C C . SER A 1 922 ? 40.733 14.186 -47.533 1.00 47.22 922 SER A C 1
ATOM 7213 O O . SER A 1 922 ? 41.022 14.240 -48.731 1.00 47.22 922 SER A O 1
ATOM 7215 N N . GLU A 1 923 ? 41.500 14.742 -46.589 1.00 45.94 923 GLU A N 1
ATOM 7216 C CA . GLU A 1 923 ? 42.702 15.531 -46.893 1.00 45.94 923 GLU A CA 1
ATOM 7217 C C . GLU A 1 923 ? 43.836 14.683 -47.495 1.00 45.94 923 GLU A C 1
ATOM 7219 O O . GLU A 1 923 ? 44.463 15.096 -48.479 1.00 45.94 923 GLU A O 1
ATOM 7224 N N . THR A 1 924 ? 44.033 13.444 -47.024 1.00 41.28 924 THR A N 1
ATOM 7225 C CA . THR A 1 924 ? 45.035 12.520 -47.597 1.00 41.28 924 THR A CA 1
ATOM 7226 C C . THR A 1 924 ? 44.701 12.030 -49.014 1.00 41.28 924 THR A C 1
ATOM 7228 O O . THR A 1 924 ? 45.617 11.686 -49.767 1.00 41.28 924 THR A O 1
ATOM 7231 N N . LYS A 1 925 ? 43.429 12.046 -49.449 1.00 38.00 925 LYS A N 1
ATOM 7232 C CA . LYS A 1 925 ? 43.070 11.798 -50.864 1.00 38.00 925 LYS A CA 1
ATOM 7233 C C . LYS A 1 925 ? 43.416 12.972 -51.779 1.00 38.00 925 LYS A C 1
ATOM 7235 O O . LYS A 1 925 ? 43.776 12.739 -52.932 1.00 38.00 925 LYS A O 1
ATOM 7240 N N . THR A 1 926 ? 43.355 14.205 -51.283 1.00 37.22 926 THR A N 1
ATOM 7241 C CA . THR A 1 926 ? 43.828 15.395 -52.012 1.00 37.22 926 THR A CA 1
ATOM 7242 C C . THR A 1 926 ? 45.354 15.524 -52.016 1.00 37.22 926 THR A C 1
ATOM 7244 O O . THR A 1 926 ? 45.904 16.048 -52.983 1.00 37.22 926 THR A O 1
ATOM 7247 N N . ALA A 1 927 ? 46.048 14.985 -51.006 1.00 39.28 927 ALA A N 1
ATOM 7248 C CA . ALA A 1 927 ? 47.511 15.028 -50.910 1.00 39.28 927 ALA A CA 1
ATOM 7249 C C . ALA A 1 927 ? 48.242 13.910 -51.690 1.00 39.28 927 ALA A C 1
ATOM 7251 O O . ALA A 1 927 ? 49.401 14.081 -52.066 1.00 39.28 927 ALA A O 1
ATOM 7252 N N . LYS A 1 928 ? 47.581 12.792 -52.035 1.00 35.75 928 LYS A N 1
ATOM 7253 C CA . LYS A 1 928 ? 48.163 11.701 -52.854 1.00 35.75 928 LYS A CA 1
ATOM 7254 C C . LYS A 1 928 ? 48.223 12.014 -54.357 1.00 35.75 928 LYS A C 1
ATOM 7256 O O . LYS A 1 928 ? 47.797 11.217 -55.194 1.00 35.75 928 LYS A O 1
ATOM 7261 N N . LYS A 1 929 ? 48.786 13.171 -54.710 1.00 35.22 929 LYS A N 1
ATOM 7262 C CA . LYS A 1 929 ? 49.235 13.453 -56.081 1.00 35.22 929 LYS A CA 1
ATOM 7263 C C . LYS A 1 929 ? 50.710 13.814 -56.207 1.00 35.22 929 LYS A C 1
ATOM 7265 O O . LYS A 1 929 ? 51.154 13.911 -57.339 1.00 35.22 929 LYS A O 1
ATOM 7270 N N . ASN A 1 930 ? 51.474 13.935 -55.118 1.00 33.69 930 ASN A N 1
ATOM 7271 C CA . ASN A 1 930 ? 52.918 14.156 -55.197 1.00 33.69 930 ASN A CA 1
ATOM 7272 C C . ASN A 1 930 ? 53.676 13.450 -54.061 1.00 33.69 930 ASN A C 1
ATOM 7274 O O . ASN A 1 930 ? 53.316 13.595 -52.900 1.00 33.69 930 ASN A O 1
ATOM 7278 N N . ALA A 1 931 ? 54.762 12.784 -54.460 1.00 31.88 931 ALA A N 1
ATOM 7279 C CA . ALA A 1 931 ? 55.850 12.203 -53.668 1.00 31.88 931 ALA A CA 1
ATOM 7280 C C . ALA A 1 931 ? 55.566 10.902 -52.889 1.00 31.88 931 ALA A C 1
ATOM 7282 O O . ALA A 1 931 ? 54.573 10.750 -52.184 1.00 31.88 931 ALA A O 1
ATOM 7283 N N . GLY A 1 932 ? 56.469 9.939 -53.100 1.00 31.12 932 GLY A N 1
ATOM 7284 C CA . GLY A 1 932 ? 56.500 8.632 -52.458 1.00 31.12 932 GLY A CA 1
ATOM 7285 C C . GLY A 1 932 ? 57.341 8.604 -51.183 1.00 31.12 932 GLY A C 1
ATOM 7286 O O . GLY A 1 932 ? 57.998 9.581 -50.852 1.00 31.12 932 GLY A O 1
ATOM 7287 N N . GLU A 1 933 ? 57.288 7.433 -50.544 1.00 34.88 933 GLU A N 1
ATOM 7288 C CA . GLU A 1 933 ? 58.154 6.933 -49.466 1.00 34.88 933 GLU A CA 1
ATOM 7289 C C . GLU A 1 933 ? 58.282 7.813 -48.212 1.00 34.88 933 GLU A C 1
ATOM 7291 O O . GLU A 1 933 ? 59.112 8.703 -48.148 1.00 34.88 933 GLU A O 1
ATOM 7296 N N . GLU A 1 934 ? 57.505 7.491 -47.171 1.00 27.70 934 GLU A N 1
ATOM 7297 C CA . GLU A 1 934 ? 58.034 7.050 -45.867 1.00 27.70 934 GLU A CA 1
ATOM 7298 C C . GLU A 1 934 ? 56.889 6.651 -44.918 1.00 27.70 934 GLU A C 1
ATOM 7300 O O . GLU A 1 934 ? 55.820 7.259 -44.872 1.00 27.70 934 GLU A O 1
ATOM 7305 N N . TYR A 1 935 ? 57.110 5.554 -44.197 1.00 33.44 935 TYR A N 1
ATOM 7306 C CA . TYR A 1 935 ? 56.256 5.015 -43.141 1.00 33.44 935 TYR A CA 1
ATOM 7307 C C . TYR A 1 935 ? 56.778 5.511 -41.779 1.00 33.44 935 TYR A C 1
ATOM 7309 O O . TYR A 1 935 ? 57.986 5.562 -41.584 1.00 33.44 935 TYR A O 1
ATOM 7317 N N . MET A 1 936 ? 55.855 5.696 -40.823 1.00 32.88 936 MET A N 1
ATOM 7318 C CA . MET A 1 936 ? 56.039 5.871 -39.363 1.00 32.88 936 MET A CA 1
ATOM 7319 C C . MET A 1 936 ? 56.224 7.298 -38.810 1.00 32.88 936 MET A C 1
ATOM 7321 O O . MET A 1 936 ? 57.343 7.764 -38.647 1.00 32.88 936 MET A O 1
ATOM 7325 N N . ALA A 1 937 ? 55.118 7.897 -38.344 1.00 25.94 937 ALA A N 1
ATOM 7326 C CA . ALA A 1 937 ? 55.020 8.610 -37.059 1.00 25.94 937 ALA A CA 1
ATOM 7327 C C . ALA A 1 937 ? 53.539 8.946 -36.767 1.00 25.94 937 ALA A C 1
ATOM 7329 O O . ALA A 1 937 ? 52.957 9.810 -37.410 1.00 25.94 937 ALA A O 1
ATOM 7330 N N . PHE A 1 938 ? 52.914 8.247 -35.816 1.00 31.45 938 PHE A N 1
ATOM 7331 C CA . PHE A 1 938 ? 51.586 8.569 -35.274 1.00 31.45 938 PHE A CA 1
ATOM 7332 C C . PHE A 1 938 ? 51.749 8.747 -33.766 1.00 31.45 938 PHE A C 1
ATOM 7334 O O . PHE A 1 938 ? 51.756 7.743 -33.067 1.00 31.45 938 PHE A O 1
ATOM 7341 N N . HIS A 1 939 ? 51.932 9.980 -33.289 1.00 34.00 939 HIS A N 1
ATOM 7342 C CA . HIS A 1 939 ? 51.688 10.402 -31.902 1.00 34.00 939 HIS A CA 1
ATOM 7343 C C . HIS A 1 939 ? 51.851 11.926 -31.797 1.00 34.00 939 HIS A C 1
ATOM 7345 O O . HIS A 1 939 ? 52.935 12.404 -31.498 1.00 34.00 939 HIS A O 1
ATOM 7351 N N . GLU A 1 940 ? 50.769 12.673 -32.011 1.00 29.59 940 GLU A N 1
ATOM 7352 C CA . GLU A 1 940 ? 50.576 14.007 -31.430 1.00 29.59 940 GLU A CA 1
ATOM 7353 C C . GLU A 1 940 ? 49.063 14.219 -31.245 1.00 29.59 940 GLU A C 1
ATOM 7355 O O . GLU A 1 940 ? 48.282 14.007 -32.174 1.00 29.59 940 GLU A O 1
ATOM 7360 N N . GLU A 1 941 ? 48.634 14.526 -30.016 1.00 30.33 941 GLU A N 1
ATOM 7361 C CA . GLU A 1 941 ? 47.241 14.877 -29.714 1.00 30.33 941 GLU A CA 1
ATOM 7362 C C . GLU A 1 941 ? 46.926 16.283 -30.265 1.00 30.33 941 GLU A C 1
ATOM 7364 O O . GLU A 1 941 ? 47.783 17.167 -30.185 1.00 30.33 941 GLU A O 1
ATOM 7369 N N . PRO A 1 942 ? 45.720 16.534 -30.813 1.00 35.75 942 PRO A N 1
ATOM 7370 C CA . PRO A 1 942 ? 45.359 17.857 -31.318 1.00 35.75 942 PRO A CA 1
ATOM 7371 C C . PRO A 1 942 ? 45.243 18.874 -30.173 1.00 35.75 942 PRO A C 1
ATOM 7373 O O . PRO A 1 942 ? 44.790 18.539 -29.082 1.00 35.75 942 PRO A O 1
ATOM 7376 N N . SER A 1 943 ? 45.584 20.140 -30.428 1.00 38.22 943 SER A N 1
ATOM 7377 C CA . SER A 1 943 ? 45.459 21.216 -29.436 1.00 38.22 943 SER A CA 1
ATOM 7378 C C . SER A 1 943 ? 43.994 21.550 -29.085 1.00 38.22 943 SER A C 1
ATOM 7380 O O . SER A 1 943 ? 43.103 21.548 -29.941 1.00 38.22 943 SER A O 1
ATOM 7382 N N . ASP A 1 944 ? 43.750 21.906 -27.816 1.00 39.16 944 ASP A N 1
ATOM 7383 C CA . ASP A 1 944 ? 42.422 22.177 -27.224 1.00 39.16 944 ASP A CA 1
ATOM 7384 C C . ASP A 1 944 ? 41.584 23.257 -27.948 1.00 39.16 944 ASP A C 1
ATOM 7386 O O . ASP A 1 944 ? 40.350 23.258 -27.877 1.00 39.16 944 ASP A O 1
ATOM 7390 N N . GLU A 1 945 ? 42.220 24.193 -28.660 1.00 34.31 945 GLU A N 1
ATOM 7391 C CA . GLU A 1 945 ? 41.527 25.255 -29.408 1.00 34.31 945 GLU A CA 1
ATOM 7392 C C . GLU A 1 945 ? 40.982 24.778 -30.768 1.00 34.31 945 GLU A C 1
ATOM 7394 O O . GLU A 1 945 ? 39.913 25.226 -31.195 1.00 34.31 945 GLU A O 1
ATOM 7399 N N . ALA A 1 946 ? 41.638 23.811 -31.422 1.00 37.75 946 ALA A N 1
ATOM 7400 C CA . ALA A 1 946 ? 41.163 23.217 -32.677 1.00 37.75 946 ALA A CA 1
ATOM 7401 C C . ALA A 1 946 ? 39.973 22.258 -32.449 1.00 37.75 946 ALA A C 1
ATOM 7403 O O . ALA A 1 946 ? 39.024 22.225 -33.242 1.00 37.75 946 ALA A O 1
ATOM 7404 N N . LEU A 1 947 ? 39.967 21.545 -31.317 1.00 41.53 947 LEU A N 1
ATOM 7405 C CA . LEU A 1 947 ? 38.889 20.641 -30.888 1.00 41.53 947 LEU A CA 1
ATOM 7406 C C . LEU A 1 947 ? 37.567 21.379 -30.598 1.00 41.53 947 LEU A C 1
ATOM 7408 O O . LEU A 1 947 ? 36.493 20.918 -30.991 1.00 41.53 947 LEU A O 1
ATOM 7412 N N . LYS A 1 948 ? 37.620 22.579 -30.000 1.00 42.94 948 LYS A N 1
ATOM 7413 C CA . LYS A 1 948 ? 36.413 23.380 -29.704 1.00 42.94 948 LYS A CA 1
ATOM 7414 C C . LYS A 1 948 ? 35.698 23.912 -30.951 1.00 42.94 948 LYS A C 1
ATOM 7416 O O . LYS A 1 948 ? 34.473 24.017 -30.940 1.00 42.94 948 LYS A O 1
ATOM 7421 N N . SER A 1 949 ? 36.426 24.223 -32.028 1.00 43.88 949 SER A N 1
ATOM 7422 C CA . SER A 1 949 ? 35.824 24.698 -33.288 1.00 43.88 949 SER A CA 1
ATOM 7423 C C . SER A 1 949 ? 35.299 23.563 -34.190 1.00 43.88 949 SER A C 1
ATOM 7425 O O . SER A 1 949 ? 34.360 23.775 -34.959 1.00 43.88 949 SER A O 1
ATOM 7427 N N . SER A 1 950 ? 35.855 22.348 -34.068 1.00 56.78 950 SER A N 1
ATOM 7428 C CA . SER A 1 950 ? 35.482 21.168 -34.870 1.00 56.78 950 SER A CA 1
ATOM 7429 C C . SER A 1 950 ? 34.337 20.345 -34.266 1.00 56.78 950 SER A C 1
ATOM 7431 O O . SER A 1 950 ? 33.534 19.780 -35.009 1.00 56.78 950 SER A O 1
ATOM 7433 N N . SER A 1 951 ? 34.189 20.346 -32.939 1.00 64.75 951 SER A N 1
ATOM 7434 C CA . SER A 1 951 ? 33.154 19.587 -32.226 1.00 64.75 951 SER A CA 1
ATOM 7435 C C . SER A 1 951 ? 31.714 19.935 -32.646 1.00 64.75 951 SER A C 1
ATOM 7437 O O . SER A 1 951 ? 30.897 19.049 -32.908 1.00 64.75 951 SER A O 1
ATOM 7439 N N . GLY A 1 952 ? 31.399 21.229 -32.794 1.00 65.94 952 GLY A N 1
ATOM 7440 C CA . GLY A 1 952 ? 30.072 21.667 -33.243 1.00 65.94 952 GLY A CA 1
ATOM 7441 C C . GLY A 1 952 ? 29.730 21.192 -34.663 1.00 65.94 952 GLY A C 1
ATOM 7442 O O . GLY A 1 952 ? 28.579 20.849 -34.941 1.00 65.94 952 GLY A O 1
ATOM 7443 N N . ASN A 1 953 ? 30.733 21.107 -35.543 1.00 71.62 953 ASN A N 1
ATOM 7444 C CA . ASN A 1 953 ? 30.572 20.602 -36.908 1.00 71.62 953 ASN A CA 1
ATOM 7445 C C . ASN A 1 953 ? 30.428 19.074 -36.936 1.00 71.62 953 ASN A C 1
ATOM 7447 O O . ASN A 1 953 ? 29.556 18.571 -37.643 1.00 71.62 953 ASN A O 1
ATOM 7451 N N . ALA A 1 954 ? 31.201 18.350 -36.117 1.00 74.81 954 ALA A N 1
ATOM 7452 C CA . ALA A 1 954 ? 31.082 16.899 -35.961 1.00 74.81 954 ALA A CA 1
ATOM 7453 C C . ALA A 1 954 ? 29.664 16.487 -35.535 1.00 74.81 954 ALA A C 1
ATOM 7455 O O . ALA A 1 954 ? 29.045 15.607 -36.135 1.00 74.81 954 ALA A O 1
ATOM 7456 N N . ILE A 1 955 ? 29.113 17.182 -34.536 1.00 74.81 955 ILE A N 1
ATOM 7457 C CA . ILE A 1 955 ? 27.748 16.958 -34.047 1.00 74.81 955 ILE A CA 1
ATOM 7458 C C . ILE A 1 955 ? 26.712 17.306 -35.118 1.00 74.81 955 ILE A C 1
ATOM 7460 O O . ILE A 1 955 ? 25.762 16.551 -35.327 1.00 74.81 955 ILE A O 1
ATOM 7464 N N . TYR A 1 956 ? 26.880 18.438 -35.805 1.00 74.12 956 TYR A N 1
ATOM 7465 C CA . TYR A 1 956 ? 25.967 18.847 -36.870 1.00 74.12 956 TYR A CA 1
ATOM 7466 C C . TYR A 1 956 ? 25.894 17.808 -37.995 1.00 74.12 956 TYR A C 1
ATOM 7468 O O . TYR A 1 956 ? 24.798 17.395 -38.384 1.00 74.12 956 TYR A O 1
ATOM 7476 N N . GLU A 1 957 ? 27.045 17.333 -38.473 1.00 77.62 957 GLU A N 1
ATOM 7477 C CA . GLU A 1 957 ? 27.097 16.274 -39.480 1.00 77.62 957 GLU A CA 1
ATOM 7478 C C . GLU A 1 957 ? 26.495 14.966 -38.969 1.00 77.62 957 GLU A C 1
ATOM 7480 O O . GLU A 1 957 ? 25.765 14.295 -39.703 1.00 77.62 957 GLU A O 1
ATOM 7485 N N . TYR A 1 958 ? 26.739 14.609 -37.706 1.00 81.19 958 TYR A N 1
ATOM 7486 C CA . TYR A 1 958 ? 26.142 13.422 -37.100 1.00 81.19 958 TYR A CA 1
ATOM 7487 C C . TYR A 1 958 ? 24.608 13.491 -37.098 1.00 81.19 958 TYR A C 1
ATOM 7489 O O . TYR A 1 958 ? 23.936 12.527 -37.477 1.00 81.19 958 TYR A O 1
ATOM 7497 N N . VAL A 1 959 ? 24.045 14.641 -36.715 1.00 78.94 959 VAL A N 1
ATOM 7498 C CA . VAL A 1 959 ? 22.597 14.895 -36.712 1.00 78.94 959 VAL A CA 1
ATOM 7499 C C . VAL A 1 959 ? 22.034 14.835 -38.135 1.00 78.94 959 VAL A C 1
ATOM 7501 O O . VAL A 1 959 ? 21.047 14.135 -38.366 1.00 78.94 959 VAL A O 1
ATOM 7504 N N . LEU A 1 960 ? 22.669 15.487 -39.113 1.00 79.12 960 LEU A N 1
ATOM 7505 C CA . LEU A 1 960 ? 22.224 15.426 -40.512 1.00 79.12 960 LEU A CA 1
ATOM 7506 C C . LEU A 1 960 ? 22.233 13.997 -41.066 1.00 79.12 960 LEU A C 1
ATOM 7508 O O . LEU A 1 960 ? 21.226 13.543 -41.615 1.00 79.12 960 LEU A O 1
ATOM 7512 N N . ASN A 1 961 ? 23.329 13.263 -40.855 1.00 82.62 961 ASN A N 1
ATOM 7513 C C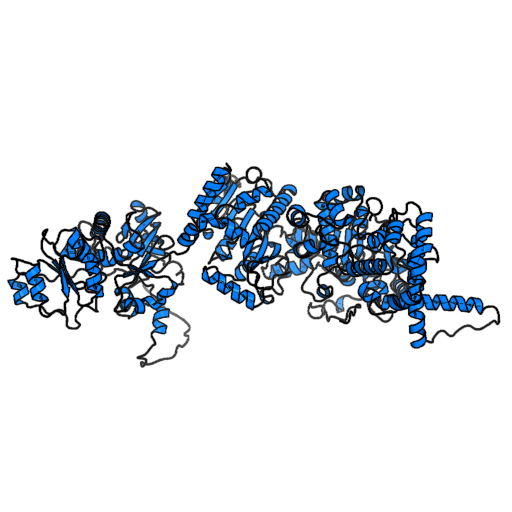A . ASN A 1 961 ? 23.467 11.869 -41.281 1.00 82.62 961 ASN A CA 1
ATOM 7514 C C . ASN A 1 961 ? 22.502 10.919 -40.552 1.00 82.62 961 ASN A C 1
ATOM 7516 O O . ASN A 1 961 ? 22.223 9.827 -41.046 1.00 82.62 961 ASN A O 1
ATOM 7520 N N . THR A 1 962 ? 21.966 11.334 -39.402 1.00 84.75 962 THR A N 1
ATOM 7521 C CA . THR A 1 962 ? 20.904 10.617 -38.688 1.00 84.75 962 THR A CA 1
ATOM 7522 C C . THR A 1 962 ? 19.546 10.859 -39.350 1.00 84.75 962 THR A C 1
ATOM 7524 O O . THR A 1 962 ? 18.893 9.905 -39.775 1.00 84.75 962 THR A O 1
ATOM 7527 N N . PHE A 1 963 ? 19.124 12.122 -39.485 1.00 82.31 963 PHE A N 1
ATOM 7528 C CA . PHE A 1 963 ? 17.749 12.469 -39.867 1.00 82.31 963 PHE A CA 1
ATOM 7529 C C . PHE A 1 963 ? 17.479 12.461 -41.377 1.00 82.31 963 PHE A C 1
ATOM 7531 O O . PHE A 1 963 ? 16.427 11.982 -41.803 1.00 82.31 963 PHE A O 1
ATOM 7538 N N . GLU A 1 964 ? 18.385 12.986 -42.208 1.00 83.12 964 GLU A N 1
ATOM 7539 C CA . GLU A 1 964 ? 18.112 13.147 -43.644 1.00 83.12 964 GLU A CA 1
ATOM 7540 C C . GLU A 1 964 ? 17.885 11.801 -44.362 1.00 83.12 964 GLU A C 1
ATOM 7542 O O . GLU A 1 964 ? 16.895 11.680 -45.095 1.00 83.12 964 GLU A O 1
ATOM 7547 N N . PRO A 1 965 ? 18.694 10.747 -44.125 1.00 88.25 965 PRO A N 1
ATOM 7548 C CA . PRO A 1 965 ? 18.427 9.432 -44.701 1.00 88.25 965 PRO A CA 1
ATOM 7549 C C . PRO A 1 965 ? 17.075 8.852 -44.272 1.00 88.25 965 PRO A C 1
ATOM 7551 O O . PRO A 1 965 ? 16.390 8.244 -45.096 1.00 88.25 965 PRO A O 1
ATOM 7554 N N . VAL A 1 966 ? 16.647 9.079 -43.025 1.00 88.38 966 VAL A N 1
ATOM 7555 C CA . VAL A 1 966 ? 15.372 8.560 -42.500 1.00 88.38 966 VAL A CA 1
ATOM 7556 C C . VAL A 1 966 ? 14.196 9.140 -43.272 1.00 88.38 966 VAL A C 1
ATOM 7558 O O . VAL A 1 966 ? 13.335 8.392 -43.738 1.00 88.38 966 VAL A O 1
ATOM 7561 N N . ILE A 1 967 ? 14.195 10.460 -43.465 1.00 86.25 967 ILE A N 1
ATOM 7562 C CA . ILE A 1 967 ? 13.158 11.168 -44.224 1.00 86.25 967 ILE A CA 1
ATOM 7563 C C . ILE A 1 967 ? 13.160 10.754 -45.697 1.00 86.25 967 ILE A C 1
ATOM 7565 O O . ILE A 1 967 ? 12.105 10.678 -46.332 1.00 86.25 967 ILE A O 1
ATOM 7569 N N . ASN A 1 968 ? 14.332 10.449 -46.249 1.00 86.38 968 ASN A N 1
ATOM 7570 C CA . ASN A 1 968 ? 14.449 10.044 -47.641 1.00 86.38 968 ASN A CA 1
ATOM 7571 C C . ASN A 1 968 ? 14.054 8.581 -47.882 1.00 86.38 968 ASN A C 1
ATOM 7573 O O . ASN A 1 968 ? 13.608 8.271 -48.987 1.00 86.38 968 ASN A O 1
ATOM 7577 N N . THR A 1 969 ? 14.199 7.688 -46.903 1.00 86.06 969 THR A N 1
ATOM 7578 C CA . THR A 1 969 ? 14.064 6.233 -47.114 1.00 86.06 969 THR A CA 1
ATOM 7579 C C . THR A 1 969 ? 12.851 5.604 -46.436 1.00 86.06 969 THR A C 1
ATOM 7581 O O . THR A 1 969 ? 12.365 4.584 -46.922 1.00 86.06 969 THR A O 1
ATOM 7584 N N . THR A 1 970 ? 12.327 6.204 -45.362 1.00 88.69 970 THR A N 1
ATOM 7585 C CA . THR A 1 970 ? 11.200 5.654 -44.593 1.00 88.69 970 THR A CA 1
ATOM 7586 C C . THR A 1 970 ? 10.036 6.635 -44.532 1.00 88.69 970 THR A C 1
ATOM 7588 O O . THR A 1 970 ? 10.215 7.829 -44.282 1.00 88.69 970 THR A O 1
ATOM 7591 N N . LEU A 1 971 ? 8.819 6.140 -44.769 1.00 90.88 971 LEU A N 1
ATOM 7592 C CA . LEU A 1 971 ? 7.615 6.962 -44.673 1.00 90.88 971 LEU A CA 1
ATOM 7593 C C . LEU A 1 971 ? 7.200 7.088 -43.199 1.00 90.88 971 LEU A C 1
ATOM 7595 O O . LEU A 1 971 ? 6.842 6.089 -42.569 1.00 90.88 971 LEU A O 1
ATOM 7599 N N . LEU A 1 972 ? 7.234 8.300 -42.640 1.00 89.00 972 LEU A N 1
ATOM 7600 C CA . LEU A 1 972 ? 6.994 8.523 -41.209 1.00 89.00 972 LEU A CA 1
ATOM 7601 C C . LEU A 1 972 ? 5.588 8.093 -40.776 1.00 89.00 972 LEU A C 1
ATOM 7603 O O . LEU A 1 972 ? 5.431 7.420 -39.757 1.00 89.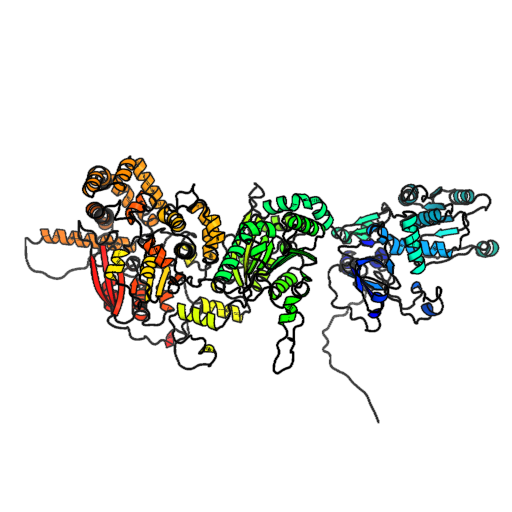00 972 LEU A O 1
ATOM 7607 N N . SER A 1 973 ? 4.577 8.423 -41.582 1.00 89.44 973 SER A N 1
ATOM 7608 C CA . SER A 1 973 ? 3.155 8.207 -41.277 1.00 89.44 973 SER A CA 1
ATOM 7609 C C . SER A 1 973 ? 2.764 6.736 -41.066 1.00 89.44 973 SER A C 1
ATOM 7611 O O . SER A 1 973 ? 1.806 6.447 -40.348 1.00 89.44 973 SER A O 1
ATOM 7613 N N . THR A 1 974 ? 3.503 5.791 -41.659 1.00 89.31 974 THR A N 1
ATOM 7614 C CA . THR A 1 974 ? 3.146 4.358 -41.656 1.00 89.31 974 THR A CA 1
ATOM 7615 C C . THR A 1 974 ? 4.280 3.420 -41.251 1.00 89.31 974 THR A C 1
ATOM 7617 O O . THR A 1 974 ? 4.009 2.336 -40.748 1.00 89.31 974 THR A O 1
ATOM 7620 N N . GLN A 1 975 ? 5.547 3.790 -41.454 1.00 87.06 975 GLN A N 1
ATOM 7621 C CA . GLN A 1 975 ? 6.676 2.870 -41.261 1.00 87.06 975 GLN A CA 1
ATOM 7622 C C . GLN A 1 975 ? 7.578 3.241 -40.082 1.00 87.06 975 GLN A C 1
ATOM 7624 O O . GLN A 1 975 ? 8.265 2.360 -39.557 1.00 87.06 975 GLN A O 1
ATOM 7629 N N . ASN A 1 976 ? 7.589 4.508 -39.655 1.00 90.88 976 ASN A N 1
ATOM 7630 C CA . ASN A 1 976 ? 8.557 5.012 -38.682 1.00 90.88 976 ASN A CA 1
ATOM 7631 C C . ASN A 1 976 ? 7.899 5.683 -37.470 1.00 90.88 976 ASN A C 1
ATOM 7633 O O . ASN A 1 976 ? 7.788 6.906 -37.371 1.00 90.88 976 ASN A O 1
ATOM 7637 N N . HIS A 1 977 ? 7.473 4.847 -36.528 1.00 92.19 977 HIS A N 1
ATOM 7638 C CA . HIS A 1 977 ? 6.783 5.292 -35.324 1.00 92.19 977 HIS A CA 1
ATOM 7639 C C . HIS A 1 977 ? 7.691 6.045 -34.346 1.00 92.19 977 HIS A C 1
ATOM 7641 O O . HIS A 1 977 ? 7.180 6.855 -33.584 1.00 92.19 977 HIS A O 1
ATOM 7647 N N . TYR A 1 978 ? 9.011 5.832 -34.377 1.00 90.88 978 TYR A N 1
ATOM 7648 C CA . TYR A 1 978 ? 9.960 6.480 -33.465 1.00 90.88 978 TYR A CA 1
ATOM 7649 C C . TYR A 1 978 ? 9.930 8.001 -33.612 1.00 90.88 978 TYR A C 1
ATOM 7651 O O . TYR A 1 978 ? 9.709 8.722 -32.644 1.00 90.88 978 TYR A O 1
ATOM 7659 N N . TYR A 1 979 ? 10.073 8.492 -34.844 1.00 89.25 979 TYR A N 1
ATOM 7660 C CA . TYR A 1 979 ? 10.010 9.924 -35.130 1.00 89.25 979 TYR A CA 1
ATOM 7661 C C . TYR A 1 979 ? 8.576 10.445 -35.212 1.00 89.25 979 TYR A C 1
ATOM 7663 O O . TYR A 1 979 ? 8.311 11.575 -34.814 1.00 89.25 979 TYR A O 1
ATOM 7671 N N . LEU A 1 980 ? 7.622 9.635 -35.681 1.00 90.56 980 LEU A N 1
ATOM 7672 C CA . LEU A 1 980 ? 6.219 10.050 -35.694 1.00 90.56 980 LEU A CA 1
ATOM 7673 C C . LEU A 1 980 ? 5.709 10.334 -34.271 1.00 90.56 980 LEU A C 1
ATOM 7675 O O . LEU A 1 980 ? 5.028 11.334 -34.045 1.00 90.56 980 LEU A O 1
ATOM 7679 N N . LEU A 1 981 ? 6.097 9.499 -33.303 1.00 90.81 981 LEU A N 1
ATOM 7680 C CA . LEU A 1 981 ? 5.766 9.667 -31.893 1.00 90.81 981 LEU A CA 1
ATOM 7681 C C . LEU A 1 981 ? 6.300 10.982 -31.327 1.00 90.81 981 LEU A C 1
ATOM 7683 O O . LEU A 1 981 ? 5.579 11.660 -30.603 1.00 90.81 981 LEU A O 1
ATOM 7687 N N . THR A 1 982 ? 7.540 11.365 -31.639 1.00 87.31 982 THR A N 1
ATOM 7688 C CA . THR A 1 982 ? 8.115 12.610 -31.105 1.00 87.31 982 THR A CA 1
ATOM 7689 C C . THR A 1 982 ? 7.424 13.857 -31.650 1.00 87.31 982 THR A C 1
ATOM 7691 O O . THR A 1 982 ? 7.359 14.876 -30.959 1.00 87.31 982 THR A O 1
ATOM 7694 N N . LEU A 1 983 ? 6.861 13.772 -32.859 1.00 86.31 983 LEU A N 1
ATOM 7695 C CA . LEU A 1 983 ? 6.125 14.863 -33.498 1.00 86.31 983 LEU A CA 1
ATOM 7696 C C . LEU A 1 983 ? 4.655 14.934 -33.051 1.00 86.31 983 LEU A C 1
ATOM 7698 O O . LEU A 1 983 ? 4.130 16.033 -32.862 1.00 86.31 983 LEU A O 1
ATOM 7702 N N . LEU A 1 984 ? 3.990 13.787 -32.873 1.00 88.25 984 LEU A N 1
ATOM 7703 C CA . LEU A 1 984 ? 2.563 13.709 -32.523 1.00 88.25 984 LEU A CA 1
ATOM 7704 C C . LEU A 1 984 ? 2.290 13.574 -31.018 1.00 88.25 984 LEU A C 1
ATOM 7706 O O . LEU A 1 984 ? 1.196 13.908 -30.556 1.00 88.25 984 LEU A O 1
ATOM 7710 N N . GLY A 1 985 ? 3.249 13.046 -30.259 1.00 88.69 985 GLY A N 1
ATOM 7711 C CA . GLY A 1 985 ? 3.101 12.693 -28.848 1.00 88.69 985 GLY A CA 1
ATOM 7712 C C . GLY A 1 985 ? 2.213 11.477 -28.577 1.00 88.69 985 GLY A C 1
ATOM 7713 O O . GLY A 1 985 ? 1.791 11.292 -27.440 1.00 88.69 985 GLY A O 1
ATOM 7714 N N . HIS A 1 986 ? 1.894 10.690 -29.606 1.00 92.06 986 HIS A N 1
ATOM 7715 C CA . HIS A 1 986 ? 1.148 9.431 -29.533 1.00 92.06 986 HIS A CA 1
ATOM 7716 C C . HIS A 1 986 ? 1.456 8.558 -30.762 1.00 92.06 986 HIS A C 1
ATOM 7718 O O . HIS A 1 986 ? 1.917 9.066 -31.789 1.00 92.06 986 HIS A O 1
ATOM 7724 N N . TYR A 1 987 ? 1.193 7.255 -30.672 1.00 94.75 987 TYR A N 1
ATOM 7725 C CA . TYR A 1 987 ? 1.261 6.335 -31.808 1.00 94.75 987 TYR A CA 1
ATOM 7726 C C . TYR A 1 987 ? -0.024 6.351 -32.637 1.00 94.75 987 TYR A C 1
ATOM 7728 O O . TYR A 1 987 ? -1.108 6.665 -32.146 1.00 94.75 987 TYR A O 1
ATOM 7736 N N . THR A 1 988 ? 0.088 5.937 -33.899 1.00 92.94 988 THR A N 1
ATOM 7737 C CA . THR A 1 988 ? -1.064 5.759 -34.791 1.00 92.94 988 THR A CA 1
ATOM 7738 C C . THR A 1 988 ? -1.320 4.271 -35.034 1.00 92.94 988 THR A C 1
ATOM 7740 O O . THR A 1 988 ? -0.369 3.487 -35.017 1.00 92.94 988 THR A O 1
ATOM 7743 N N . PRO A 1 989 ? -2.565 3.839 -35.315 1.00 91.31 989 PRO A N 1
ATOM 7744 C CA . PRO A 1 989 ? -2.852 2.431 -35.613 1.00 91.31 989 PRO A CA 1
ATOM 7745 C C . PRO A 1 989 ? -2.085 1.876 -36.824 1.00 91.31 989 PRO A C 1
ATOM 7747 O O . PRO A 1 989 ? -1.937 0.666 -36.952 1.00 91.31 989 PRO A O 1
ATOM 7750 N N . SER A 1 990 ? -1.602 2.748 -37.713 1.00 89.94 990 SER A N 1
ATOM 7751 C CA . SER A 1 990 ? -0.767 2.387 -38.860 1.00 89.94 990 SER A CA 1
ATOM 7752 C C . SER A 1 990 ? 0.730 2.352 -38.551 1.00 89.94 990 SER A C 1
ATOM 7754 O O . SER A 1 990 ? 1.456 1.661 -39.256 1.00 89.94 990 SER A O 1
ATOM 7756 N N . SER A 1 991 ? 1.200 3.087 -37.538 1.00 92.00 991 SER A N 1
ATOM 7757 C CA . SER A 1 991 ? 2.619 3.241 -37.200 1.00 92.00 991 SER A CA 1
ATOM 7758 C C . SER A 1 991 ? 2.801 3.215 -35.679 1.00 92.00 991 SER A C 1
ATOM 7760 O O . SER A 1 991 ? 2.618 4.220 -34.984 1.00 92.00 991 SER A O 1
ATOM 7762 N N . HIS A 1 992 ? 3.153 2.035 -35.165 1.00 93.62 992 HIS A N 1
ATOM 7763 C CA . HIS A 1 992 ? 3.339 1.737 -33.743 1.00 93.62 992 HIS A CA 1
ATOM 7764 C C . HIS A 1 992 ? 4.396 0.624 -33.555 1.00 93.62 992 HIS A C 1
ATOM 7766 O O . HIS A 1 992 ? 4.677 -0.119 -34.504 1.00 93.62 992 HIS A O 1
ATOM 7772 N N . PRO A 1 993 ? 4.967 0.449 -32.349 1.00 93.81 993 PRO A N 1
ATOM 7773 C CA . PRO A 1 993 ? 5.874 -0.663 -32.053 1.00 93.81 993 PRO A CA 1
ATOM 7774 C C . PRO A 1 993 ? 5.166 -2.023 -32.141 1.00 93.81 993 PRO A C 1
ATOM 7776 O O . PRO A 1 993 ? 3.948 -2.126 -31.947 1.00 93.81 993 PRO A O 1
ATOM 7779 N N . THR A 1 994 ? 5.923 -3.095 -32.403 1.00 93.25 994 THR A N 1
ATOM 7780 C CA . THR A 1 994 ? 5.354 -4.430 -32.675 1.00 93.25 994 THR A CA 1
ATOM 7781 C C . THR A 1 994 ? 4.504 -4.957 -31.521 1.00 93.25 994 THR A C 1
ATOM 7783 O O . THR A 1 994 ? 3.460 -5.569 -31.768 1.00 93.25 994 THR A O 1
ATOM 7786 N N . TYR A 1 995 ? 4.886 -4.703 -30.265 1.00 94.31 995 TYR A N 1
ATOM 7787 C CA . TYR A 1 995 ? 4.137 -5.193 -29.099 1.00 94.31 995 TYR A CA 1
ATOM 7788 C C . TYR A 1 995 ? 2.726 -4.588 -28.972 1.00 94.31 995 TYR A C 1
ATOM 7790 O O . TYR A 1 995 ? 1.851 -5.235 -28.400 1.00 94.31 995 TYR A O 1
ATOM 7798 N N . LEU A 1 996 ? 2.477 -3.404 -29.553 1.00 95.56 996 LEU A N 1
ATOM 7799 C CA . LEU A 1 996 ? 1.165 -2.736 -29.553 1.00 95.56 996 LEU A CA 1
ATOM 7800 C C . LEU A 1 996 ? 0.237 -3.181 -30.687 1.00 95.56 996 LEU A C 1
ATOM 7802 O O . LEU A 1 996 ? -0.886 -2.686 -30.796 1.00 95.56 996 LEU A O 1
ATOM 7806 N N . SER A 1 997 ? 0.661 -4.122 -31.533 1.00 95.62 997 SER A N 1
ATOM 7807 C CA . SER A 1 997 ? -0.230 -4.659 -32.561 1.00 95.62 997 SER A CA 1
ATOM 7808 C C . SER A 1 997 ? -1.341 -5.528 -31.941 1.00 95.62 997 SER A C 1
ATOM 7810 O O . SER A 1 997 ? -1.088 -6.239 -30.960 1.00 95.62 997 SER A O 1
ATOM 7812 N N . PRO A 1 998 ? -2.547 -5.590 -32.544 1.00 96.12 998 PRO A N 1
ATOM 7813 C CA . PRO A 1 998 ? -3.605 -6.493 -32.082 1.00 96.12 998 PRO A CA 1
ATOM 7814 C C . PRO A 1 998 ? -3.158 -7.963 -32.044 1.00 96.12 998 PRO A C 1
ATOM 7816 O O . PRO A 1 998 ? -3.504 -8.711 -31.131 1.00 96.12 998 PRO A O 1
ATOM 7819 N N . LYS A 1 999 ? -2.329 -8.379 -33.015 1.00 95.75 999 LYS A N 1
ATOM 7820 C CA . LYS A 1 999 ? -1.775 -9.742 -33.095 1.00 95.75 999 LYS A CA 1
ATOM 7821 C C . LYS A 1 999 ? -0.825 -10.044 -31.935 1.00 95.75 999 LYS A C 1
ATOM 7823 O O . LYS A 1 999 ? -0.830 -11.157 -31.413 1.00 95.75 999 LYS A O 1
ATOM 7828 N N . SER A 1 1000 ? -0.012 -9.066 -31.545 1.00 95.94 1000 SER A N 1
ATOM 7829 C CA . SER A 1 1000 ? 0.914 -9.179 -30.416 1.00 95.94 1000 SER A CA 1
ATOM 7830 C C . SER A 1 1000 ? 0.167 -9.235 -29.093 1.00 95.94 1000 SER A C 1
ATOM 7832 O O . SER A 1 1000 ? 0.496 -10.074 -28.259 1.00 95.94 1000 SER A O 1
ATOM 7834 N N . HIS A 1 1001 ? -0.891 -8.433 -28.937 1.00 96.56 1001 HIS A N 1
ATOM 7835 C CA . HIS A 1 1001 ? -1.727 -8.459 -27.740 1.00 96.56 1001 HIS A CA 1
ATOM 7836 C C . HIS A 1 1001 ? -2.304 -9.857 -27.474 1.00 96.56 1001 HIS A C 1
ATOM 7838 O O . HIS A 1 1001 ? -2.148 -10.361 -26.372 1.00 96.56 1001 HIS A O 1
ATOM 7844 N N . VAL A 1 1002 ? -2.843 -10.544 -28.491 1.00 95.88 1002 VAL A N 1
ATOM 7845 C CA . VAL A 1 1002 ? -3.358 -11.928 -28.358 1.00 95.88 1002 VAL A CA 1
ATOM 7846 C C . VAL A 1 1002 ? -2.288 -12.930 -27.897 1.00 95.88 1002 VAL A C 1
ATOM 7848 O O . VAL A 1 1002 ? -2.600 -13.936 -27.259 1.00 95.88 1002 VAL A O 1
ATOM 7851 N N . LYS A 1 1003 ? -1.013 -12.699 -28.234 1.00 95.31 1003 LYS A N 1
ATOM 7852 C CA . LYS A 1 1003 ? 0.093 -13.556 -27.780 1.00 95.31 1003 LYS A CA 1
ATOM 7853 C C . LYS A 1 1003 ? 0.511 -13.232 -26.348 1.00 95.31 1003 LYS A C 1
ATOM 7855 O O . LYS A 1 1003 ? 0.724 -14.160 -25.572 1.00 95.31 1003 LYS A O 1
ATOM 7860 N N . LEU A 1 1004 ? 0.628 -11.945 -26.028 1.00 95.19 1004 LEU A N 1
ATOM 7861 C CA . LEU A 1 1004 ? 1.143 -11.452 -24.748 1.00 95.19 1004 LEU A CA 1
ATOM 7862 C C . LEU A 1 1004 ? 0.099 -11.464 -23.624 1.00 95.19 1004 LEU A C 1
ATOM 7864 O O . LEU A 1 1004 ? 0.485 -11.497 -22.465 1.00 95.19 1004 LEU A O 1
ATOM 7868 N N . SER A 1 1005 ? -1.199 -11.500 -23.936 1.00 94.75 1005 SER A N 1
ATOM 7869 C CA . SER A 1 1005 ? -2.271 -11.604 -22.935 1.00 94.75 1005 SER A CA 1
ATOM 7870 C C . SER A 1 1005 ? -2.544 -13.031 -22.451 1.00 94.75 1005 SER A C 1
ATOM 7872 O O . SER A 1 1005 ? -3.430 -13.258 -21.628 1.00 94.75 1005 SER A O 1
ATOM 7874 N N . LYS A 1 1006 ? -1.793 -14.025 -22.941 1.00 92.25 1006 LYS A N 1
ATOM 7875 C CA . LYS A 1 1006 ? -1.901 -15.405 -22.451 1.00 92.25 1006 LYS A CA 1
ATOM 7876 C C . LYS A 1 1006 ? -1.362 -15.501 -21.014 1.00 92.25 1006 LYS A C 1
ATOM 7878 O O . LYS A 1 1006 ? -0.294 -14.945 -20.760 1.00 92.25 1006 LYS A O 1
ATOM 7883 N N . PRO A 1 1007 ? -1.977 -16.300 -20.115 1.00 84.88 1007 PRO A N 1
ATOM 7884 C CA . PRO A 1 1007 ? -1.594 -16.365 -18.696 1.00 84.88 1007 PRO A CA 1
ATOM 7885 C C . PRO A 1 1007 ? -0.106 -16.636 -18.416 1.00 84.88 1007 PRO A C 1
ATOM 7887 O O . PRO A 1 1007 ? 0.427 -16.161 -17.425 1.00 84.88 1007 PRO A O 1
ATOM 7890 N N . ASN A 1 1008 ? 0.576 -17.367 -19.303 1.00 85.25 1008 ASN A N 1
ATOM 7891 C CA . ASN A 1 1008 ? 1.974 -17.775 -19.128 1.00 85.25 1008 ASN A CA 1
ATOM 7892 C C . ASN A 1 1008 ? 2.972 -16.994 -20.001 1.00 85.25 1008 ASN A C 1
ATOM 7894 O O . ASN A 1 1008 ? 4.146 -17.362 -20.050 1.00 85.25 1008 ASN A O 1
ATOM 7898 N N . ALA A 1 1009 ? 2.535 -15.942 -20.705 1.00 90.69 1009 ALA A N 1
ATOM 7899 C CA . ALA A 1 1009 ? 3.371 -15.220 -21.672 1.00 90.69 1009 ALA A CA 1
ATOM 7900 C C . ALA A 1 1009 ? 4.625 -14.583 -21.044 1.00 90.69 1009 ALA A C 1
ATOM 7902 O O . ALA A 1 1009 ? 5.646 -14.440 -21.714 1.00 90.69 1009 ALA A O 1
ATOM 7903 N N . PHE A 1 1010 ? 4.564 -14.240 -19.754 1.00 93.88 1010 PHE A N 1
ATOM 7904 C CA . PHE A 1 1010 ? 5.642 -13.561 -19.030 1.00 93.88 1010 PHE A CA 1
ATOM 7905 C C . PHE A 1 1010 ? 6.334 -14.436 -17.975 1.00 93.88 1010 PHE A C 1
ATOM 7907 O O . PHE A 1 1010 ? 7.172 -13.937 -17.226 1.00 93.88 1010 PHE A O 1
ATOM 7914 N N . ASN A 1 1011 ? 6.070 -15.748 -17.931 1.00 87.88 1011 ASN A N 1
ATOM 7915 C CA . ASN A 1 1011 ? 6.700 -16.641 -16.943 1.00 87.88 1011 ASN A CA 1
ATOM 7916 C C . ASN A 1 1011 ? 8.235 -16.661 -17.057 1.00 87.88 1011 ASN A C 1
ATOM 7918 O O . ASN A 1 1011 ? 8.928 -16.858 -16.056 1.00 87.88 1011 ASN A O 1
ATOM 7922 N N . GLY A 1 1012 ? 8.766 -16.418 -18.259 1.00 89.19 1012 GLY A N 1
ATOM 7923 C CA . GLY A 1 1012 ? 10.196 -16.284 -18.538 1.00 89.19 1012 GLY A CA 1
ATOM 7924 C C . GLY A 1 1012 ? 10.763 -14.866 -18.383 1.00 89.19 1012 GLY A C 1
ATOM 7925 O O . GLY A 1 1012 ? 11.937 -14.675 -18.668 1.00 89.19 1012 GLY A O 1
ATOM 7926 N N . LEU A 1 1013 ? 9.989 -13.858 -17.970 1.00 94.50 1013 LEU A N 1
ATOM 7927 C CA . LEU A 1 1013 ? 10.487 -12.485 -17.817 1.00 94.50 1013 LEU A CA 1
ATOM 7928 C C . LEU A 1 1013 ? 11.032 -12.248 -16.403 1.00 94.50 1013 LEU A C 1
ATOM 7930 O O . LEU A 1 1013 ? 10.359 -12.551 -15.419 1.00 94.50 1013 LEU A O 1
ATOM 7934 N N . ARG A 1 1014 ? 12.230 -11.671 -16.288 1.00 93.06 1014 ARG A N 1
ATOM 7935 C CA . ARG A 1 1014 ? 12.826 -11.212 -15.026 1.00 93.06 1014 ARG A CA 1
ATOM 7936 C C . ARG A 1 1014 ? 13.304 -9.772 -15.178 1.00 93.06 1014 ARG A C 1
ATOM 7938 O O . ARG A 1 1014 ? 14.099 -9.483 -16.061 1.00 93.06 1014 ARG A O 1
ATOM 7945 N N . ILE A 1 1015 ? 12.827 -8.884 -14.320 1.00 94.75 1015 ILE A N 1
ATOM 7946 C CA . ILE A 1 1015 ? 13.110 -7.452 -14.316 1.00 94.75 1015 ILE A CA 1
ATOM 7947 C C . ILE A 1 1015 ? 14.020 -7.160 -13.122 1.00 94.75 1015 ILE A C 1
ATOM 7949 O O . ILE A 1 1015 ? 13.593 -7.266 -11.969 1.00 94.75 1015 ILE A O 1
ATOM 7953 N N . HIS A 1 1016 ? 15.263 -6.792 -13.411 1.00 93.62 1016 HIS A N 1
ATOM 7954 C CA . HIS A 1 1016 ? 16.328 -6.507 -12.451 1.00 93.62 1016 HIS A CA 1
ATOM 7955 C C . HIS A 1 1016 ? 16.522 -4.998 -12.325 1.00 93.62 1016 HIS A C 1
ATOM 7957 O O . HIS A 1 1016 ? 16.505 -4.283 -13.329 1.00 93.62 1016 HIS A O 1
ATOM 7963 N N . THR A 1 1017 ? 16.699 -4.517 -11.093 1.00 93.00 1017 THR A N 1
ATOM 7964 C CA . THR A 1 1017 ? 16.903 -3.086 -10.809 1.00 93.00 1017 THR A CA 1
ATOM 7965 C C . THR A 1 1017 ? 18.314 -2.837 -10.331 1.00 93.00 1017 THR A C 1
ATOM 7967 O O . THR A 1 1017 ? 18.524 -2.611 -9.149 1.00 93.00 1017 THR A O 1
ATOM 7970 N N . ASP A 1 1018 ? 19.280 -2.970 -11.233 1.00 90.44 1018 ASP A N 1
ATOM 7971 C CA . ASP A 1 1018 ? 20.705 -3.005 -10.915 1.00 90.44 1018 ASP A CA 1
ATOM 7972 C C . ASP A 1 1018 ? 21.563 -2.736 -12.152 1.00 90.44 1018 ASP A C 1
ATOM 7974 O O . ASP A 1 1018 ? 21.065 -2.650 -13.275 1.00 90.44 1018 ASP A O 1
ATOM 7978 N N . GLU A 1 1019 ? 22.873 -2.632 -11.942 1.00 89.25 1019 GLU A N 1
ATOM 7979 C CA . GLU A 1 1019 ? 23.852 -2.616 -13.023 1.00 89.25 1019 GLU A CA 1
ATOM 7980 C C . GLU A 1 1019 ? 24.003 -4.006 -13.665 1.00 89.25 1019 GLU A C 1
ATOM 7982 O O . GLU A 1 1019 ? 23.856 -5.043 -13.013 1.00 89.25 1019 GLU A O 1
ATOM 7987 N N . ILE A 1 1020 ? 24.360 -4.039 -14.953 1.00 88.88 1020 ILE A N 1
ATOM 7988 C CA . ILE A 1 1020 ? 24.555 -5.286 -15.716 1.00 88.88 1020 ILE A CA 1
ATOM 7989 C C . ILE A 1 1020 ? 25.590 -6.199 -15.042 1.00 88.88 1020 ILE A C 1
ATOM 7991 O O . ILE A 1 1020 ? 25.400 -7.413 -14.972 1.00 88.88 1020 ILE A O 1
ATOM 7995 N N . SER A 1 1021 ? 26.672 -5.617 -14.524 1.00 87.12 1021 SER A N 1
ATOM 7996 C CA . SER A 1 1021 ? 27.743 -6.317 -13.809 1.00 87.12 1021 SER A CA 1
ATOM 7997 C C . SER A 1 1021 ? 27.239 -7.032 -12.548 1.00 87.12 1021 SER A C 1
ATOM 7999 O O . SER A 1 1021 ? 27.592 -8.191 -12.331 1.00 87.12 1021 SER A O 1
ATOM 8001 N N . GLU A 1 1022 ? 26.386 -6.382 -11.750 1.00 88.19 1022 GLU A N 1
ATOM 8002 C CA . GLU A 1 1022 ? 25.792 -6.957 -10.535 1.00 88.19 1022 GLU A CA 1
ATOM 8003 C C . GLU A 1 1022 ? 24.852 -8.121 -10.850 1.00 88.19 1022 GLU A C 1
ATOM 8005 O O . GLU A 1 1022 ? 24.885 -9.149 -10.169 1.00 88.19 1022 GLU A O 1
ATOM 8010 N N . VAL A 1 1023 ? 24.030 -7.971 -11.893 1.00 89.19 1023 VAL A N 1
ATOM 8011 C CA . VAL A 1 1023 ? 23.115 -9.027 -12.343 1.00 89.19 1023 VAL A CA 1
ATOM 8012 C C . VAL A 1 1023 ? 23.912 -10.240 -12.819 1.00 89.19 1023 VAL A C 1
ATOM 8014 O O . VAL A 1 1023 ? 23.655 -11.359 -12.381 1.00 89.19 1023 VAL A O 1
ATOM 8017 N N . ILE A 1 1024 ? 24.931 -10.018 -13.653 1.00 88.62 1024 ILE A N 1
ATOM 8018 C CA . ILE A 1 1024 ? 25.809 -11.075 -14.165 1.00 88.62 1024 ILE A CA 1
ATOM 8019 C C . ILE A 1 1024 ? 26.580 -11.778 -13.043 1.00 88.62 1024 ILE A C 1
ATOM 8021 O O . ILE A 1 1024 ? 26.735 -12.998 -13.082 1.00 88.62 1024 ILE A O 1
ATOM 8025 N N . ALA A 1 1025 ? 27.056 -11.043 -12.034 1.00 85.75 1025 ALA A N 1
ATOM 8026 C CA . ALA A 1 1025 ? 27.795 -11.625 -10.913 1.00 85.75 1025 ALA A CA 1
ATOM 8027 C C . ALA A 1 1025 ? 26.973 -12.667 -10.132 1.00 85.75 1025 ALA A C 1
ATOM 8029 O O . ALA A 1 1025 ? 27.548 -13.563 -9.517 1.00 85.75 1025 ALA A O 1
ATOM 8030 N N . ARG A 1 1026 ? 25.639 -12.566 -10.193 1.00 84.12 1026 ARG A N 1
ATOM 8031 C CA . ARG A 1 1026 ? 24.676 -13.475 -9.553 1.00 84.12 1026 ARG A CA 1
ATOM 8032 C C . ARG A 1 1026 ? 24.081 -14.508 -10.518 1.00 84.12 1026 ARG A C 1
ATOM 8034 O O . ARG A 1 1026 ? 23.122 -15.194 -10.174 1.00 84.12 1026 ARG A O 1
ATOM 8041 N N . MET A 1 1027 ? 24.645 -14.638 -11.717 1.00 83.75 1027 MET A N 1
ATOM 8042 C CA . MET A 1 1027 ? 24.288 -15.672 -12.685 1.00 83.75 1027 MET A CA 1
ATOM 8043 C C . MET A 1 1027 ? 25.362 -16.753 -12.731 1.00 83.75 1027 MET A C 1
ATOM 8045 O O . MET A 1 1027 ? 26.562 -16.483 -12.622 1.00 83.75 1027 MET A O 1
ATOM 8049 N N . ARG A 1 1028 ? 24.941 -17.997 -12.967 1.00 80.69 1028 ARG A N 1
ATOM 8050 C CA . ARG A 1 1028 ? 25.891 -19.080 -13.231 1.00 80.69 1028 ARG A CA 1
ATOM 8051 C C . ARG A 1 1028 ? 26.702 -18.800 -14.507 1.00 80.69 1028 ARG A C 1
ATOM 8053 O O . ARG A 1 1028 ? 26.150 -18.263 -15.475 1.00 80.69 1028 ARG A O 1
ATOM 8060 N N . PRO A 1 1029 ? 27.988 -19.188 -14.561 1.00 82.50 1029 PRO A N 1
ATOM 8061 C CA . PRO A 1 1029 ? 28.770 -19.103 -15.790 1.00 82.50 1029 PRO A CA 1
ATOM 8062 C C . PRO A 1 1029 ? 28.119 -19.879 -16.941 1.00 82.50 1029 PRO A C 1
ATOM 8064 O O . PRO A 1 1029 ? 27.479 -20.904 -16.718 1.00 82.50 1029 PRO A O 1
ATOM 8067 N N . SER A 1 1030 ? 28.329 -19.433 -18.182 1.00 86.56 1030 SER A N 1
ATOM 8068 C CA . SER A 1 1030 ? 27.798 -20.096 -19.390 1.00 86.56 1030 SER A CA 1
ATOM 8069 C C . SER A 1 1030 ? 26.274 -20.303 -19.392 1.00 86.56 1030 SER A C 1
ATOM 8071 O O . SER A 1 1030 ? 25.761 -21.333 -19.831 1.00 86.56 1030 SER A O 1
ATOM 8073 N N . THR A 1 1031 ? 25.537 -19.303 -18.926 1.00 87.81 1031 THR A N 1
ATOM 8074 C CA . THR A 1 1031 ? 24.074 -19.309 -18.851 1.00 87.81 1031 THR A CA 1
ATOM 8075 C C . THR A 1 1031 ? 23.439 -18.563 -20.021 1.00 87.81 1031 THR A C 1
ATOM 8077 O O . THR A 1 1031 ? 22.543 -19.091 -20.683 1.00 87.81 1031 THR A O 1
ATOM 8080 N N . LEU A 1 1032 ? 23.930 -17.355 -20.303 1.00 93.50 1032 LEU A N 1
ATOM 8081 C CA . LEU A 1 1032 ? 23.368 -16.448 -21.302 1.00 93.50 1032 LEU A CA 1
ATOM 8082 C C . LEU A 1 1032 ? 23.711 -16.920 -22.721 1.00 93.50 1032 LEU A C 1
ATOM 8084 O O . LEU A 1 1032 ? 24.822 -17.396 -22.979 1.00 93.50 1032 LEU A O 1
ATOM 8088 N N . THR A 1 1033 ? 22.776 -16.757 -23.659 1.00 96.00 1033 THR A N 1
ATOM 8089 C CA . THR A 1 1033 ? 23.013 -17.016 -25.095 1.00 96.00 1033 THR A CA 1
ATOM 8090 C C . THR A 1 1033 ? 23.053 -15.730 -25.911 1.00 96.00 1033 THR A C 1
ATOM 8092 O O . THR A 1 1033 ? 23.817 -15.638 -26.875 1.00 96.00 1033 THR A O 1
ATOM 8095 N N . ILE A 1 1034 ? 22.260 -14.732 -25.516 1.00 96.81 1034 ILE A N 1
ATOM 8096 C CA . ILE A 1 1034 ? 22.164 -13.430 -26.174 1.00 96.81 1034 ILE A CA 1
ATOM 8097 C C . ILE A 1 1034 ? 22.250 -12.343 -25.106 1.00 96.81 1034 ILE A C 1
ATOM 8099 O O . ILE A 1 1034 ? 21.555 -12.407 -24.093 1.00 96.81 1034 ILE A O 1
ATOM 8103 N N . VAL A 1 1035 ? 23.078 -11.332 -25.345 1.00 96.62 1035 VAL A N 1
ATOM 8104 C CA . VAL A 1 1035 ? 23.139 -10.130 -24.514 1.00 96.62 1035 VAL A CA 1
ATOM 8105 C C . VAL A 1 1035 ? 22.992 -8.892 -25.388 1.00 96.62 1035 VAL A C 1
ATOM 8107 O O . VAL A 1 1035 ? 23.681 -8.779 -26.395 1.00 96.62 1035 VAL A O 1
ATOM 8110 N N . VAL A 1 1036 ? 22.125 -7.958 -25.009 1.00 95.31 1036 VAL A N 1
ATOM 8111 C CA . VAL A 1 1036 ? 21.928 -6.671 -25.688 1.00 95.31 1036 VAL A CA 1
ATOM 8112 C C . VAL A 1 1036 ? 22.316 -5.552 -24.728 1.00 95.31 1036 VAL A C 1
ATOM 8114 O O . VAL A 1 1036 ? 21.576 -5.247 -23.793 1.00 95.31 1036 VAL A O 1
ATOM 8117 N N . VAL A 1 1037 ? 23.496 -4.965 -24.945 1.00 91.19 1037 VAL A N 1
ATOM 8118 C CA . VAL A 1 1037 ? 24.035 -3.867 -24.113 1.00 91.19 1037 VAL A CA 1
ATOM 8119 C C . VAL A 1 1037 ? 23.743 -2.479 -24.688 1.00 91.19 1037 VAL A C 1
ATOM 8121 O O . VAL A 1 1037 ? 24.191 -1.484 -24.131 1.00 91.19 1037 VAL A O 1
ATOM 8124 N N . MET A 1 1038 ? 22.988 -2.399 -25.789 1.00 88.75 1038 MET A N 1
ATOM 8125 C CA . MET A 1 1038 ? 22.686 -1.143 -26.485 1.00 88.75 1038 MET A CA 1
ATOM 8126 C C . MET A 1 1038 ? 23.976 -0.331 -26.735 1.00 88.75 1038 MET A C 1
ATOM 8128 O O . MET A 1 1038 ? 24.992 -0.902 -27.144 1.00 88.75 1038 MET A O 1
ATOM 8132 N N . ASP A 1 1039 ? 23.944 0.973 -26.475 1.00 87.88 1039 ASP A N 1
ATOM 8133 C CA . ASP A 1 1039 ? 25.061 1.912 -26.527 1.00 87.88 1039 ASP A CA 1
ATOM 8134 C C . ASP A 1 1039 ? 25.752 2.137 -25.179 1.00 87.88 1039 ASP A C 1
ATOM 8136 O O . ASP A 1 1039 ? 26.601 3.020 -25.064 1.00 87.88 1039 ASP A O 1
ATOM 8140 N N . SER A 1 1040 ? 25.473 1.310 -24.163 1.00 89.38 1040 SER A N 1
ATOM 8141 C CA . SER A 1 1040 ? 26.070 1.481 -22.832 1.00 89.38 1040 SER A CA 1
ATOM 8142 C C . SER A 1 1040 ? 27.602 1.430 -22.855 1.00 89.38 1040 SER A C 1
ATOM 8144 O O . SER A 1 1040 ? 28.254 1.934 -21.949 1.00 89.38 1040 SER A O 1
ATOM 8146 N N . MET A 1 1041 ? 28.195 0.789 -23.868 1.00 91.50 1041 MET A N 1
ATOM 8147 C CA . MET A 1 1041 ? 29.648 0.715 -24.029 1.00 91.50 1041 MET A CA 1
ATOM 8148 C C . MET A 1 1041 ? 30.268 2.055 -24.449 1.00 91.50 1041 MET A C 1
ATOM 8150 O O . MET A 1 1041 ? 31.418 2.311 -24.097 1.00 91.50 1041 MET A O 1
ATOM 8154 N N . ASP A 1 1042 ? 29.516 2.929 -25.131 1.00 89.31 1042 ASP A N 1
ATOM 8155 C CA . ASP A 1 1042 ? 29.967 4.284 -25.492 1.00 89.31 1042 ASP A CA 1
ATOM 8156 C C . ASP A 1 1042 ? 30.082 5.205 -24.268 1.00 89.31 1042 ASP A C 1
ATOM 8158 O O . ASP A 1 1042 ? 30.670 6.282 -24.343 1.00 89.31 1042 ASP A O 1
ATOM 8162 N N . TRP A 1 1043 ? 29.508 4.799 -23.134 1.00 87.50 1043 TRP A N 1
ATOM 8163 C CA . TRP A 1 1043 ? 29.481 5.600 -21.915 1.00 87.50 1043 TRP A CA 1
ATOM 8164 C C . TRP A 1 1043 ? 30.771 5.453 -21.102 1.00 87.50 1043 TRP A C 1
ATOM 8166 O O . TRP A 1 1043 ? 31.011 6.235 -20.182 1.00 87.50 1043 TRP A O 1
ATOM 8176 N N . PHE A 1 1044 ? 31.610 4.466 -21.428 1.00 88.50 1044 PHE A N 1
ATOM 8177 C CA . PHE A 1 1044 ? 32.882 4.255 -20.751 1.00 88.50 1044 PHE A CA 1
ATOM 8178 C C . PHE A 1 1044 ? 34.007 5.073 -21.395 1.00 88.50 1044 PHE A C 1
ATOM 8180 O O . PHE A 1 1044 ? 34.138 5.081 -22.622 1.00 88.50 1044 PHE A O 1
ATOM 8187 N N . PRO A 1 1045 ? 34.872 5.719 -20.594 1.00 85.56 1045 PRO A N 1
ATOM 8188 C CA . PRO A 1 1045 ? 36.079 6.341 -21.117 1.00 85.56 1045 PRO A CA 1
ATOM 8189 C C . PRO A 1 1045 ? 37.117 5.269 -21.511 1.00 85.56 1045 PRO A C 1
ATOM 8191 O O . PRO A 1 1045 ? 37.232 4.259 -20.809 1.00 85.56 1045 PRO A O 1
ATOM 8194 N N . PRO A 1 1046 ? 37.932 5.489 -22.564 1.00 83.75 1046 PRO A N 1
ATOM 8195 C CA . PRO A 1 1046 ? 38.989 4.556 -22.976 1.00 83.75 1046 PRO A CA 1
ATOM 8196 C C . PRO A 1 1046 ? 40.030 4.255 -21.888 1.00 83.75 1046 PRO A C 1
ATOM 8198 O O . PRO A 1 1046 ? 40.630 3.185 -21.877 1.00 83.75 1046 PRO A O 1
ATOM 8201 N N . THR A 1 1047 ? 40.248 5.201 -20.970 1.00 82.12 1047 THR A N 1
ATOM 8202 C CA . THR A 1 1047 ? 41.206 5.099 -19.858 1.00 82.12 1047 THR A CA 1
ATOM 8203 C C . THR A 1 1047 ? 40.660 4.326 -18.652 1.00 82.12 1047 THR A C 1
ATOM 8205 O O . THR A 1 1047 ? 41.415 3.994 -17.738 1.00 82.12 1047 THR A O 1
ATOM 8208 N N . GLY A 1 1048 ? 39.356 4.036 -18.623 1.00 82.44 1048 GLY A N 1
ATOM 8209 C CA . GLY A 1 1048 ? 38.686 3.385 -17.501 1.00 82.44 1048 GLY A CA 1
ATOM 8210 C C . GLY A 1 1048 ? 38.747 1.856 -17.548 1.00 82.44 1048 GLY A C 1
ATOM 8211 O O . GLY A 1 1048 ? 38.659 1.235 -18.605 1.00 82.44 1048 GLY A O 1
ATOM 8212 N N . GLN A 1 1049 ? 38.816 1.207 -16.380 1.00 85.94 1049 GLN A N 1
ATOM 8213 C CA . GLN A 1 1049 ? 38.742 -0.261 -16.285 1.00 85.94 1049 GLN A CA 1
ATOM 8214 C C . GLN A 1 1049 ? 37.306 -0.813 -16.354 1.00 85.94 1049 GLN A C 1
ATOM 8216 O O . GLN A 1 1049 ? 37.119 -2.029 -16.436 1.00 85.94 1049 GLN A O 1
ATOM 8221 N N . GLN A 1 1050 ? 36.281 0.042 -16.304 1.00 86.25 1050 GLN A N 1
ATOM 8222 C CA . GLN A 1 1050 ? 34.876 -0.369 -16.210 1.00 86.25 1050 GLN A CA 1
ATOM 8223 C C . GLN A 1 1050 ? 34.435 -1.194 -17.430 1.00 86.25 1050 GLN A C 1
ATOM 8225 O O . GLN A 1 1050 ? 33.849 -2.264 -17.258 1.00 86.25 1050 GLN A O 1
ATOM 8230 N N . ALA A 1 1051 ? 34.800 -0.767 -18.647 1.00 88.88 1051 ALA A N 1
ATOM 8231 C CA . ALA A 1 1051 ? 34.501 -1.510 -19.873 1.00 88.88 1051 ALA A CA 1
ATOM 8232 C C . ALA A 1 1051 ? 35.148 -2.905 -19.864 1.00 88.88 1051 ALA A C 1
ATOM 8234 O O . ALA A 1 1051 ? 34.489 -3.896 -20.170 1.00 88.88 1051 ALA A O 1
ATOM 8235 N N . VAL A 1 1052 ? 36.417 -3.001 -19.445 1.00 90.62 1052 VAL A N 1
ATOM 8236 C CA . VAL A 1 1052 ? 37.145 -4.277 -19.333 1.00 90.62 1052 VAL A CA 1
ATOM 8237 C C . VAL A 1 1052 ? 36.460 -5.201 -18.323 1.00 90.62 1052 VAL A C 1
ATOM 8239 O O . VAL A 1 1052 ? 36.207 -6.368 -18.627 1.00 90.62 1052 VAL A O 1
ATOM 8242 N N . LYS A 1 1053 ? 36.108 -4.681 -17.137 1.00 90.06 1053 LYS A N 1
ATOM 8243 C CA . LYS A 1 1053 ? 35.394 -5.432 -16.090 1.00 90.06 1053 LYS A CA 1
ATOM 8244 C C . LYS A 1 1053 ? 34.051 -5.967 -16.613 1.00 90.06 1053 LYS A C 1
ATOM 8246 O O . LYS A 1 1053 ? 33.765 -7.152 -16.430 1.00 90.06 1053 LYS A O 1
ATOM 8251 N N . GLN A 1 1054 ? 33.265 -5.141 -17.310 1.00 91.81 1054 GLN A N 1
ATOM 8252 C CA . GLN A 1 1054 ? 31.983 -5.556 -17.893 1.00 91.81 1054 GLN A CA 1
ATOM 8253 C C . GLN A 1 1054 ? 32.160 -6.610 -18.998 1.00 91.81 1054 GLN A C 1
ATOM 8255 O O . GLN A 1 1054 ? 31.456 -7.618 -18.990 1.00 91.81 1054 GLN A O 1
ATOM 8260 N N . ILE A 1 1055 ? 33.123 -6.437 -19.909 1.00 93.50 1055 ILE A N 1
ATOM 8261 C CA . ILE A 1 1055 ? 33.404 -7.400 -20.991 1.00 93.50 1055 ILE A CA 1
ATOM 8262 C C . ILE A 1 1055 ? 33.851 -8.757 -20.426 1.00 93.50 1055 ILE A C 1
ATOM 8264 O O . ILE A 1 1055 ? 33.378 -9.803 -20.879 1.00 93.50 1055 ILE A O 1
ATOM 8268 N N . ARG A 1 1056 ? 34.709 -8.767 -19.398 1.00 91.56 1056 ARG A N 1
ATOM 8269 C CA . ARG A 1 1056 ? 35.120 -10.005 -18.710 1.00 91.56 1056 ARG A CA 1
ATOM 8270 C C . ARG A 1 1056 ? 33.944 -10.700 -18.027 1.00 91.56 1056 ARG A C 1
ATOM 8272 O O . ARG A 1 1056 ? 33.799 -11.917 -18.146 1.00 91.56 1056 ARG A O 1
ATOM 8279 N N . ALA A 1 1057 ? 33.079 -9.937 -17.358 1.00 90.62 1057 ALA A N 1
ATOM 8280 C CA . ALA A 1 1057 ? 31.862 -10.468 -16.749 1.00 90.62 1057 ALA A CA 1
ATOM 8281 C C . ALA A 1 1057 ? 30.930 -11.091 -17.807 1.00 90.62 1057 ALA A C 1
ATOM 8283 O O . ALA A 1 1057 ? 30.455 -12.215 -17.627 1.00 90.62 1057 ALA A O 1
ATOM 8284 N N . LEU A 1 1058 ? 30.747 -10.416 -18.949 1.00 92.69 1058 LEU A N 1
ATOM 8285 C CA . LEU A 1 1058 ? 29.998 -10.942 -20.092 1.00 92.69 1058 LEU A CA 1
ATOM 8286 C C . LEU A 1 1058 ? 30.603 -12.247 -20.616 1.00 92.69 1058 LEU A C 1
ATOM 8288 O O . LEU A 1 1058 ? 29.854 -13.199 -20.838 1.00 92.69 1058 LEU A O 1
ATOM 8292 N N . ASN A 1 1059 ? 31.934 -12.333 -20.762 1.00 92.88 1059 ASN A N 1
ATOM 8293 C CA . ASN A 1 1059 ? 32.590 -13.579 -21.174 1.00 92.88 1059 ASN A CA 1
ATOM 8294 C C . ASN A 1 1059 ? 32.229 -14.713 -20.209 1.00 92.88 1059 ASN A C 1
ATOM 8296 O O . ASN A 1 1059 ? 31.790 -15.771 -20.653 1.00 92.88 1059 ASN A O 1
ATOM 8300 N N . LYS A 1 1060 ? 32.334 -14.487 -18.894 1.00 88.94 1060 LYS A N 1
ATOM 8301 C CA . LYS A 1 1060 ? 32.024 -15.505 -17.878 1.00 88.94 1060 LYS A CA 1
ATOM 8302 C C . LYS A 1 1060 ? 30.572 -15.997 -17.963 1.00 88.94 1060 LYS A C 1
ATOM 8304 O O . LYS A 1 1060 ? 30.333 -17.204 -17.894 1.00 88.94 1060 LYS A O 1
ATOM 8309 N N . ALA A 1 1061 ? 29.609 -15.093 -18.136 1.00 90.31 1061 ALA A N 1
ATOM 8310 C CA . ALA A 1 1061 ? 28.184 -15.437 -18.148 1.00 90.31 1061 ALA A CA 1
ATOM 8311 C C . ALA A 1 1061 ? 27.681 -16.038 -19.466 1.00 90.31 1061 ALA A C 1
ATOM 8313 O O . ALA A 1 1061 ? 26.722 -16.811 -19.451 1.00 90.31 1061 ALA A O 1
ATOM 8314 N N . LEU A 1 1062 ? 28.302 -15.708 -20.600 1.00 92.75 1062 LEU A N 1
ATOM 8315 C CA . LEU A 1 1062 ? 27.898 -16.203 -21.916 1.00 92.75 1062 LEU A CA 1
ATOM 8316 C C . LEU A 1 1062 ? 28.387 -17.627 -22.184 1.00 92.75 1062 LEU A C 1
ATOM 8318 O O . LEU A 1 1062 ? 29.530 -17.990 -21.887 1.00 92.75 1062 LEU A O 1
ATOM 8322 N N . LYS A 1 1063 ? 27.541 -18.427 -22.836 1.00 93.00 1063 LYS A N 1
ATOM 8323 C CA . LYS A 1 1063 ? 27.959 -19.695 -23.453 1.00 93.00 1063 LYS A CA 1
ATOM 8324 C C . LYS A 1 1063 ? 28.964 -19.436 -24.573 1.00 93.00 1063 LYS A C 1
ATOM 8326 O O . LYS A 1 1063 ? 28.939 -18.380 -25.203 1.00 93.00 1063 LYS A O 1
ATOM 8331 N N . VAL A 1 1064 ? 29.832 -20.407 -24.855 1.00 92.06 1064 VAL A N 1
ATOM 8332 C CA . VAL A 1 1064 ? 30.631 -20.388 -26.094 1.00 92.06 1064 VAL A CA 1
ATOM 8333 C C . VAL A 1 1064 ? 29.665 -20.320 -27.282 1.00 92.06 1064 VAL A C 1
ATOM 8335 O O . VAL A 1 1064 ? 28.617 -20.965 -27.257 1.00 92.06 1064 VAL A O 1
ATOM 8338 N N . LYS A 1 1065 ? 29.980 -19.489 -28.281 1.00 93.88 1065 LYS A N 1
ATOM 8339 C CA . LYS A 1 1065 ? 29.082 -19.057 -29.373 1.00 93.88 1065 LYS A CA 1
ATOM 8340 C C . LYS A 1 1065 ? 27.901 -18.168 -28.961 1.00 93.88 1065 LYS A C 1
ATOM 8342 O O . LYS A 1 1065 ? 27.105 -17.784 -29.816 1.00 93.88 1065 LYS A O 1
ATOM 8347 N N . GLY A 1 1066 ? 27.797 -17.791 -27.689 1.00 94.56 1066 GLY A N 1
ATOM 8348 C CA . GLY A 1 1066 ? 26.890 -16.742 -27.233 1.00 94.56 1066 GLY A CA 1
ATOM 8349 C C . GLY A 1 1066 ? 27.261 -15.386 -27.840 1.00 94.56 1066 GLY A C 1
ATOM 8350 O O . GLY A 1 1066 ? 28.422 -15.142 -28.181 1.00 94.56 1066 GLY A O 1
ATOM 8351 N N . ARG A 1 1067 ? 26.266 -14.513 -28.009 1.00 96.31 1067 ARG A N 1
ATOM 8352 C CA . ARG A 1 1067 ? 26.383 -13.277 -28.798 1.00 96.31 1067 ARG A CA 1
ATOM 8353 C C . ARG A 1 1067 ? 26.053 -12.054 -27.954 1.00 96.31 1067 ARG A C 1
ATOM 8355 O O . ARG A 1 1067 ? 24.983 -11.999 -27.355 1.00 96.31 1067 ARG A O 1
ATOM 8362 N N . VAL A 1 1068 ? 26.938 -11.064 -27.965 1.00 96.88 1068 VAL A N 1
ATOM 8363 C CA . VAL A 1 1068 ? 26.665 -9.713 -27.461 1.00 96.88 1068 VAL A CA 1
ATOM 8364 C C . VAL A 1 1068 ? 26.336 -8.820 -28.647 1.00 96.88 1068 VAL A C 1
ATOM 8366 O O . VAL A 1 1068 ? 27.125 -8.743 -29.585 1.00 96.88 1068 VAL A O 1
ATOM 8369 N N . MET A 1 1069 ? 25.197 -8.142 -28.605 1.00 96.06 1069 MET A N 1
ATOM 8370 C CA . MET A 1 1069 ? 24.852 -7.070 -29.525 1.00 96.06 1069 MET A CA 1
ATOM 8371 C C . MET A 1 1069 ? 25.067 -5.729 -28.851 1.00 96.06 1069 MET A C 1
ATOM 8373 O O . MET A 1 1069 ? 24.544 -5.481 -27.761 1.00 96.06 1069 MET A O 1
ATOM 8377 N N . LEU A 1 1070 ? 25.828 -4.879 -29.526 1.00 94.38 1070 LEU A N 1
ATOM 8378 C CA . LEU A 1 1070 ? 26.068 -3.505 -29.120 1.00 94.38 1070 LEU A CA 1
ATOM 8379 C C . LEU A 1 1070 ? 25.854 -2.570 -30.306 1.00 94.38 1070 LEU A C 1
ATOM 8381 O O . LEU A 1 1070 ? 26.046 -2.948 -31.471 1.00 94.38 1070 LEU A O 1
ATOM 8385 N N . ARG A 1 1071 ? 25.454 -1.346 -29.991 1.00 92.94 1071 ARG A N 1
ATOM 8386 C CA . ARG A 1 1071 ? 25.320 -0.234 -30.927 1.00 92.94 1071 ARG A CA 1
ATOM 8387 C C . ARG A 1 1071 ? 26.306 0.845 -30.514 1.00 92.94 1071 ARG A C 1
ATOM 8389 O O . ARG A 1 1071 ? 26.598 0.975 -29.332 1.00 92.94 1071 ARG A O 1
ATOM 8396 N N . SER A 1 1072 ? 26.835 1.584 -31.479 1.00 92.50 1072 SER A N 1
ATOM 8397 C CA . SER A 1 1072 ? 27.767 2.669 -31.185 1.00 92.50 1072 SER A CA 1
ATOM 8398 C C . SER A 1 1072 ? 27.463 3.903 -32.012 1.00 92.50 1072 SER A C 1
ATOM 8400 O O . SER A 1 1072 ? 27.100 3.814 -33.191 1.00 92.50 1072 SER A O 1
ATOM 8402 N N . ALA A 1 1073 ? 27.656 5.063 -31.392 1.00 89.19 1073 ALA A N 1
ATOM 8403 C CA . ALA A 1 1073 ? 27.745 6.339 -32.080 1.00 89.19 1073 ALA A CA 1
ATOM 8404 C C . ALA A 1 1073 ? 28.988 6.417 -32.988 1.00 89.19 1073 ALA A C 1
ATOM 8406 O O . ALA A 1 1073 ? 29.012 7.219 -33.914 1.00 89.19 1073 ALA A O 1
ATOM 8407 N N . GLY A 1 1074 ? 29.987 5.555 -32.782 1.00 88.12 1074 GLY A N 1
ATOM 8408 C CA . GLY A 1 1074 ? 31.136 5.413 -33.673 1.00 88.12 1074 GLY A CA 1
ATOM 8409 C C . GLY A 1 1074 ? 30.949 4.331 -34.740 1.00 88.12 1074 GLY A C 1
ATOM 8410 O O . GLY A 1 1074 ? 30.188 3.375 -34.575 1.00 88.12 1074 GLY A O 1
ATOM 8411 N N . LEU A 1 1075 ? 31.673 4.451 -35.846 1.00 87.69 1075 LEU A N 1
ATOM 8412 C CA . LEU A 1 1075 ? 31.832 3.457 -36.904 1.00 87.69 1075 LEU A CA 1
ATOM 8413 C C . LEU A 1 1075 ? 32.720 2.292 -36.449 1.00 87.69 1075 LEU A C 1
ATOM 8415 O O . LEU A 1 1075 ? 32.418 1.139 -36.777 1.00 87.69 1075 LEU A O 1
ATOM 8419 N N . GLU A 1 1076 ? 33.793 2.590 -35.704 1.00 86.62 1076 GLU A N 1
ATOM 8420 C CA . GLU A 1 1076 ? 34.773 1.624 -35.176 1.00 86.62 1076 GLU A CA 1
ATOM 8421 C C . GLU A 1 1076 ? 35.224 2.009 -33.750 1.00 86.62 1076 GLU A C 1
ATOM 8423 O O . GLU A 1 1076 ? 36.288 2.607 -33.562 1.00 86.62 1076 GLU A O 1
ATOM 8428 N N . PRO A 1 1077 ? 34.410 1.695 -32.724 1.00 90.69 1077 PRO A N 1
ATOM 8429 C CA . PRO A 1 1077 ? 34.707 2.062 -31.343 1.00 90.69 1077 PRO A CA 1
ATOM 8430 C C . PRO A 1 1077 ? 35.889 1.284 -30.740 1.00 90.69 1077 PRO A C 1
ATOM 8432 O O . PRO A 1 1077 ? 36.103 0.100 -31.010 1.00 90.69 1077 PRO A O 1
ATOM 8435 N N . TRP A 1 1078 ? 36.627 1.945 -29.841 1.00 90.50 1078 TRP A N 1
ATOM 8436 C CA . TRP A 1 1078 ? 37.864 1.444 -29.222 1.00 90.50 1078 TRP A CA 1
ATOM 8437 C C . TRP A 1 1078 ? 37.685 0.132 -28.437 1.00 90.50 1078 TRP A C 1
ATOM 8439 O O . TRP A 1 1078 ? 38.567 -0.730 -28.439 1.00 90.50 1078 TRP A O 1
ATOM 8449 N N . TYR A 1 1079 ? 36.528 -0.061 -27.799 1.00 92.31 1079 TYR A N 1
ATOM 8450 C CA . TYR A 1 1079 ? 36.262 -1.222 -26.947 1.00 92.31 1079 TYR A CA 1
ATOM 8451 C C . TYR A 1 1079 ? 36.099 -2.535 -27.731 1.00 92.31 1079 TYR A C 1
ATOM 8453 O O . TYR A 1 1079 ? 36.124 -3.604 -27.125 1.00 92.31 1079 TYR A O 1
ATOM 8461 N N . LEU A 1 1080 ? 35.994 -2.511 -29.067 1.00 93.94 1080 LEU A N 1
ATOM 8462 C CA . LEU A 1 1080 ? 35.994 -3.736 -29.885 1.00 93.94 1080 LEU A CA 1
ATOM 8463 C C . LEU A 1 1080 ? 37.321 -4.491 -29.787 1.00 93.94 1080 LEU A C 1
ATOM 8465 O O . LEU A 1 1080 ? 37.330 -5.723 -29.759 1.00 93.94 1080 LEU A O 1
ATOM 8469 N N . LYS A 1 1081 ? 38.438 -3.759 -29.671 1.00 92.00 1081 LYS A N 1
ATOM 8470 C CA . LYS A 1 1081 ? 39.751 -4.360 -29.416 1.00 92.00 1081 LYS A CA 1
ATOM 8471 C C . LYS A 1 1081 ? 39.759 -5.070 -28.062 1.00 92.00 1081 LYS A C 1
ATOM 8473 O O . LYS A 1 1081 ? 40.206 -6.208 -27.974 1.00 92.00 1081 LYS A O 1
ATOM 8478 N N . VAL A 1 1082 ? 39.161 -4.446 -27.046 1.00 93.38 1082 VAL A N 1
ATOM 8479 C CA . VAL A 1 1082 ? 39.018 -5.022 -25.700 1.00 93.38 1082 VAL A CA 1
ATOM 8480 C C . VAL A 1 1082 ? 38.148 -6.283 -25.722 1.00 93.38 1082 VAL A C 1
ATOM 8482 O O . VAL A 1 1082 ? 38.485 -7.268 -25.069 1.00 93.38 1082 VAL A O 1
ATOM 8485 N N . PHE A 1 1083 ? 37.060 -6.310 -26.498 1.00 94.75 1083 PHE A N 1
ATOM 8486 C CA . PHE A 1 1083 ? 36.294 -7.542 -26.729 1.00 94.75 1083 PHE A CA 1
ATOM 8487 C C . PHE A 1 1083 ? 37.173 -8.646 -27.345 1.00 94.75 1083 PHE A C 1
ATOM 8489 O O . PHE A 1 1083 ? 37.149 -9.777 -26.858 1.00 94.75 1083 PHE A O 1
ATOM 8496 N N . GLY A 1 1084 ? 37.984 -8.313 -28.356 1.00 93.44 1084 GLY A N 1
ATOM 8497 C CA . GLY A 1 1084 ? 38.960 -9.224 -28.967 1.00 93.44 1084 GLY A CA 1
ATOM 8498 C C . GLY A 1 1084 ? 39.952 -9.813 -27.963 1.00 93.44 1084 GLY A C 1
ATOM 8499 O O . GLY A 1 1084 ? 40.080 -11.032 -27.853 1.00 93.44 1084 GLY A O 1
ATOM 8500 N N . GLU A 1 1085 ? 40.589 -8.948 -27.174 1.00 92.81 1085 GLU A N 1
ATOM 8501 C CA . GLU A 1 1085 ? 41.549 -9.318 -26.122 1.00 92.81 1085 GLU A CA 1
ATOM 8502 C C . GLU A 1 1085 ? 40.925 -10.200 -25.026 1.00 92.81 1085 GLU A C 1
ATOM 8504 O O . GLU A 1 1085 ? 41.624 -10.983 -24.389 1.00 92.81 1085 GLU A O 1
ATOM 8509 N N . ASN A 1 1086 ? 39.605 -10.118 -24.824 1.00 93.31 1086 ASN A N 1
ATOM 8510 C CA . ASN A 1 1086 ? 38.866 -10.905 -23.833 1.00 93.31 1086 ASN A CA 1
ATOM 8511 C C . ASN A 1 1086 ? 38.049 -12.054 -24.468 1.00 93.31 1086 ASN A C 1
ATOM 8513 O O . ASN A 1 1086 ? 37.029 -12.474 -23.913 1.00 93.31 1086 ASN A O 1
ATOM 8517 N N . GLY A 1 1087 ? 38.490 -12.579 -25.618 1.00 92.38 1087 GLY A N 1
ATOM 8518 C CA . GLY A 1 1087 ? 38.009 -13.853 -26.174 1.00 92.38 1087 GLY A CA 1
ATOM 8519 C C . GLY A 1 1087 ? 36.756 -13.777 -27.055 1.00 92.38 1087 GLY A C 1
ATOM 8520 O O . GLY A 1 1087 ? 36.092 -14.802 -27.259 1.00 92.38 1087 GLY A O 1
ATOM 8521 N N . PHE A 1 1088 ? 36.416 -12.597 -27.583 1.00 96.50 1088 PHE A N 1
ATOM 8522 C CA . PHE A 1 1088 ? 35.295 -12.414 -28.511 1.00 96.50 1088 PHE A CA 1
ATOM 8523 C C . PHE A 1 1088 ? 35.751 -12.137 -29.948 1.00 96.50 1088 PHE A C 1
ATOM 8525 O O . PHE A 1 1088 ? 36.672 -11.367 -30.192 1.00 96.50 1088 PHE A O 1
ATOM 8532 N N . SER A 1 1089 ? 35.026 -12.681 -30.923 1.00 96.44 1089 SER A N 1
ATOM 8533 C CA . SER A 1 1089 ? 35.114 -12.266 -32.325 1.00 96.44 1089 SER A CA 1
ATOM 8534 C C . SER A 1 1089 ? 34.043 -11.217 -32.623 1.00 96.44 1089 SER A C 1
ATOM 8536 O O . SER A 1 1089 ? 32.848 -11.491 -32.489 1.00 96.44 1089 SER A O 1
ATOM 8538 N N . CYS A 1 1090 ? 34.455 -10.011 -33.011 1.00 96.38 1090 CYS A N 1
ATOM 8539 C CA . CYS A 1 1090 ? 33.546 -8.897 -33.281 1.00 96.38 1090 CYS A CA 1
ATOM 8540 C C . CYS A 1 1090 ? 33.274 -8.765 -34.780 1.00 96.38 1090 CYS A C 1
ATOM 8542 O O . CYS A 1 1090 ? 34.193 -8.555 -35.569 1.00 96.38 1090 CYS A O 1
ATOM 8544 N N . LYS A 1 1091 ? 32.001 -8.835 -35.176 1.00 95.62 1091 LYS A N 1
ATOM 8545 C CA . LYS A 1 1091 ? 31.563 -8.637 -36.561 1.00 95.62 1091 LYS A CA 1
ATOM 8546 C C . LYS A 1 1091 ? 30.615 -7.449 -36.656 1.00 95.62 1091 LYS A C 1
ATOM 8548 O O . LYS A 1 1091 ? 29.577 -7.432 -35.994 1.00 95.62 1091 LYS A O 1
ATOM 8553 N N . ARG A 1 1092 ? 30.924 -6.494 -37.537 1.00 94.62 1092 ARG A N 1
ATOM 8554 C CA . ARG A 1 1092 ? 30.001 -5.409 -37.890 1.00 94.62 1092 ARG A CA 1
ATOM 8555 C C . ARG A 1 1092 ? 28.850 -5.997 -38.694 1.00 94.62 1092 ARG A C 1
ATOM 8557 O O . ARG A 1 1092 ? 29.071 -6.598 -39.746 1.00 94.62 1092 ARG A O 1
ATOM 8564 N N . VAL A 1 1093 ? 27.633 -5.867 -38.182 1.00 93.31 1093 VAL A N 1
ATOM 8565 C CA . VAL A 1 1093 ? 26.421 -6.396 -38.831 1.00 93.31 1093 VAL A CA 1
ATOM 8566 C C . VAL A 1 1093 ? 25.623 -5.312 -39.535 1.00 93.31 1093 VAL A C 1
ATOM 8568 O O . VAL A 1 1093 ? 24.875 -5.620 -40.458 1.00 93.31 1093 VAL A O 1
ATOM 8571 N N . ALA A 1 1094 ? 25.811 -4.056 -39.134 1.00 90.31 1094 ALA A N 1
ATOM 8572 C CA . ALA A 1 1094 ? 25.223 -2.911 -39.801 1.00 90.31 1094 ALA A CA 1
ATOM 8573 C C . ALA A 1 1094 ? 26.116 -1.673 -39.598 1.00 90.31 1094 ALA A C 1
ATOM 8575 O O . ALA A 1 1094 ? 26.793 -1.542 -38.575 1.00 90.31 1094 ALA A O 1
ATOM 8576 N N . VAL A 1 1095 ? 26.161 -0.791 -40.594 1.00 90.94 1095 VAL A N 1
ATOM 8577 C CA . VAL A 1 1095 ? 26.939 0.453 -40.565 1.00 90.94 1095 VAL A CA 1
ATOM 8578 C C . VAL A 1 1095 ? 26.185 1.529 -41.326 1.00 90.94 1095 VAL A C 1
ATOM 8580 O O . VAL A 1 1095 ? 25.579 1.249 -42.363 1.00 90.94 1095 VAL A O 1
ATOM 8583 N N . ARG A 1 1096 ? 26.211 2.750 -40.806 1.00 87.25 1096 ARG A N 1
ATOM 8584 C CA . ARG A 1 1096 ? 25.604 3.907 -41.445 1.00 87.25 1096 ARG A CA 1
ATOM 8585 C C . ARG A 1 1096 ? 26.529 4.409 -42.547 1.00 87.25 1096 ARG A C 1
ATOM 8587 O O . ARG A 1 1096 ? 27.617 4.910 -42.279 1.00 87.25 1096 ARG A O 1
ATOM 8594 N N . VAL A 1 1097 ? 26.088 4.260 -43.792 1.00 81.44 1097 VAL A N 1
ATOM 8595 C CA . VAL A 1 1097 ? 26.751 4.838 -44.967 1.00 81.44 1097 VAL A CA 1
ATOM 8596 C C . VAL A 1 1097 ? 26.019 6.133 -45.331 1.00 81.44 1097 VAL A C 1
ATOM 8598 O O . VAL A 1 1097 ? 24.783 6.133 -45.283 1.00 81.44 1097 VAL A O 1
ATOM 8601 N N . PRO A 1 1098 ? 26.722 7.225 -45.696 1.00 75.88 1098 PRO A N 1
ATOM 8602 C CA . PRO A 1 1098 ? 26.083 8.483 -46.077 1.00 75.88 1098 PRO A CA 1
ATOM 8603 C C . PRO A 1 1098 ? 24.940 8.282 -47.082 1.00 75.88 1098 PRO A C 1
ATOM 8605 O O . PRO A 1 1098 ? 25.087 7.572 -48.076 1.00 75.88 1098 PRO A O 1
ATOM 8608 N N . GLY A 1 1099 ? 23.782 8.884 -46.799 1.00 73.56 1099 GLY A N 1
ATOM 8609 C CA . GLY A 1 1099 ? 22.579 8.771 -47.633 1.00 73.56 1099 GLY A CA 1
ATOM 8610 C C . GLY A 1 1099 ? 21.750 7.492 -47.449 1.00 73.56 1099 GLY A C 1
ATOM 8611 O O . GLY A 1 1099 ? 20.711 7.357 -48.094 1.00 73.56 1099 GLY A O 1
ATOM 8612 N N . SER A 1 1100 ? 22.150 6.575 -46.563 1.00 81.31 1100 SER A N 1
ATOM 8613 C CA . SER A 1 1100 ? 21.413 5.338 -46.260 1.00 81.31 1100 SER A CA 1
ATOM 8614 C C . SER A 1 1100 ? 21.115 5.192 -44.766 1.00 81.31 1100 SER A C 1
ATOM 8616 O O . SER A 1 1100 ? 21.814 5.760 -43.926 1.00 81.31 1100 SER A O 1
ATOM 8618 N N . CYS A 1 1101 ? 20.075 4.424 -44.438 1.00 85.81 1101 CYS A N 1
ATOM 8619 C CA . CYS A 1 1101 ? 19.717 4.104 -43.060 1.00 85.81 1101 CYS A CA 1
ATOM 8620 C C . CYS A 1 1101 ? 20.223 2.720 -42.651 1.00 85.81 1101 CYS A C 1
ATOM 8622 O O . CYS A 1 1101 ? 20.061 1.752 -43.395 1.00 85.81 1101 CYS A O 1
ATOM 8624 N N . ILE A 1 1102 ? 20.772 2.626 -41.440 1.00 87.94 1102 ILE A N 1
ATOM 8625 C CA . ILE A 1 1102 ? 21.166 1.351 -40.820 1.00 87.94 1102 ILE A CA 1
ATOM 8626 C C . ILE A 1 1102 ? 19.938 0.534 -40.363 1.00 87.94 1102 ILE A C 1
ATOM 8628 O O . ILE A 1 1102 ? 19.895 -0.689 -40.517 1.00 87.94 1102 ILE A O 1
ATOM 8632 N N . ASP A 1 1103 ? 18.919 1.227 -39.856 1.00 89.62 1103 ASP A N 1
ATOM 8633 C CA . ASP A 1 1103 ? 17.609 0.730 -39.432 1.00 89.62 1103 ASP A CA 1
ATOM 8634 C C . ASP A 1 1103 ? 16.580 1.885 -39.476 1.00 89.62 1103 ASP A C 1
ATOM 8636 O O . ASP A 1 1103 ? 16.903 2.980 -39.946 1.00 89.62 1103 ASP A O 1
ATOM 8640 N N . ARG A 1 1104 ? 15.330 1.669 -39.033 1.00 90.31 1104 ARG A N 1
ATOM 8641 C CA . ARG A 1 1104 ? 14.298 2.728 -39.066 1.00 90.31 1104 ARG A CA 1
ATOM 8642 C C . ARG A 1 1104 ? 14.614 3.897 -38.128 1.00 90.31 1104 ARG A C 1
ATOM 8644 O O . ARG A 1 1104 ? 14.095 4.988 -38.339 1.00 90.31 1104 ARG A O 1
ATOM 8651 N N . VAL A 1 1105 ? 15.441 3.692 -37.108 1.00 90.31 1105 VAL A N 1
ATOM 8652 C CA . VAL A 1 1105 ? 15.803 4.736 -36.147 1.00 90.31 1105 VAL A CA 1
ATOM 8653 C C . VAL A 1 1105 ? 17.012 5.531 -36.636 1.00 90.31 1105 VAL A C 1
ATOM 8655 O O . VAL A 1 1105 ? 17.039 6.738 -36.492 1.00 90.31 1105 VAL A O 1
ATOM 8658 N N . ASN A 1 1106 ? 18.017 4.883 -37.218 1.00 91.06 1106 ASN A N 1
ATOM 8659 C CA . ASN A 1 1106 ? 19.242 5.483 -37.752 1.00 91.06 1106 ASN A CA 1
ATOM 8660 C C . ASN A 1 1106 ? 20.072 6.339 -36.770 1.00 91.06 1106 ASN A C 1
ATOM 8662 O O . ASN A 1 1106 ? 20.946 7.100 -37.196 1.00 91.06 1106 ASN A O 1
ATOM 8666 N N . MET A 1 1107 ? 19.823 6.195 -35.461 1.00 87.44 1107 MET A N 1
ATOM 8667 C CA . MET A 1 1107 ? 20.473 6.974 -34.399 1.00 87.44 1107 MET A CA 1
ATOM 8668 C C . MET A 1 1107 ? 21.961 6.657 -34.259 1.00 87.44 1107 MET A C 1
ATOM 8670 O O . MET A 1 1107 ? 22.753 7.553 -33.983 1.00 87.44 1107 MET A O 1
ATOM 8674 N N . TYR A 1 1108 ? 22.344 5.396 -34.458 1.00 90.25 1108 TYR A N 1
ATOM 8675 C CA . TYR A 1 1108 ? 23.704 4.903 -34.248 1.00 90.25 1108 TYR A CA 1
ATOM 8676 C C . TYR A 1 1108 ? 24.472 4.782 -35.565 1.00 90.25 1108 TYR A C 1
ATOM 8678 O O . TYR A 1 1108 ? 23.893 4.500 -36.617 1.00 90.25 1108 TYR A O 1
ATOM 8686 N N . ALA A 1 1109 ? 25.790 4.975 -35.513 1.00 89.69 1109 ALA A N 1
ATOM 8687 C CA . ALA A 1 1109 ? 26.650 4.868 -36.687 1.00 89.69 1109 ALA A CA 1
ATOM 8688 C C . ALA A 1 1109 ? 26.991 3.411 -37.033 1.00 89.69 1109 ALA A C 1
ATOM 8690 O O . ALA A 1 1109 ? 27.198 3.091 -38.206 1.00 89.69 1109 ALA A O 1
ATOM 8691 N N . SER A 1 1110 ? 27.030 2.507 -36.050 1.00 92.31 1110 SER A N 1
ATOM 8692 C CA . SER A 1 1110 ? 27.288 1.086 -36.302 1.00 92.31 1110 SER A CA 1
ATOM 8693 C C . SER A 1 1110 ? 26.587 0.145 -35.319 1.00 92.31 1110 SER A C 1
ATOM 8695 O O . SER A 1 1110 ? 26.205 0.515 -34.208 1.00 92.31 1110 SER A O 1
ATOM 8697 N N . THR A 1 1111 ? 26.403 -1.107 -35.744 1.00 94.75 1111 THR A N 1
ATOM 8698 C CA . THR A 1 1111 ? 25.903 -2.213 -34.914 1.00 94.75 1111 THR A CA 1
ATOM 8699 C C . THR A 1 1111 ? 26.815 -3.419 -35.074 1.00 94.75 1111 THR A C 1
ATOM 8701 O O . THR A 1 1111 ? 27.164 -3.817 -36.195 1.00 94.75 1111 THR A O 1
ATOM 8704 N N . TRP A 1 1112 ? 27.177 -4.026 -33.948 1.00 95.81 1112 TRP A N 1
ATOM 8705 C CA . TRP A 1 1112 ? 28.150 -5.109 -33.876 1.00 95.81 1112 TRP A CA 1
ATOM 8706 C C . TRP A 1 1112 ? 27.589 -6.315 -33.135 1.00 95.81 1112 TRP A C 1
ATOM 8708 O O . TRP A 1 1112 ? 26.816 -6.181 -32.186 1.00 95.81 1112 TRP A O 1
ATOM 8718 N N . ILE A 1 1113 ? 28.020 -7.499 -33.570 1.00 97.00 1113 ILE A N 1
ATOM 8719 C CA . ILE A 1 1113 ? 27.834 -8.755 -32.850 1.00 97.00 1113 ILE A CA 1
ATOM 8720 C C . ILE A 1 1113 ? 29.203 -9.271 -32.420 1.00 97.00 1113 ILE A C 1
ATOM 8722 O O . ILE A 1 1113 ? 30.025 -9.643 -33.260 1.00 97.00 1113 ILE A O 1
ATOM 8726 N N . CYS A 1 1114 ? 29.427 -9.319 -31.111 1.00 96.88 1114 CYS A N 1
ATOM 8727 C CA . CYS A 1 1114 ? 30.611 -9.900 -30.494 1.00 96.88 1114 CYS A CA 1
ATOM 8728 C C . CYS A 1 1114 ? 30.274 -11.329 -30.054 1.00 96.88 1114 CYS A C 1
ATOM 8730 O O . CYS A 1 1114 ? 29.484 -11.538 -29.132 1.00 96.88 1114 CYS A O 1
ATOM 8732 N N . THR A 1 1115 ? 30.833 -12.325 -30.736 1.00 96.81 1115 THR A N 1
ATOM 8733 C CA . THR A 1 1115 ? 30.585 -13.748 -30.464 1.00 96.81 1115 THR A CA 1
ATOM 8734 C C . THR A 1 1115 ? 31.683 -14.298 -29.569 1.00 96.81 1115 THR A C 1
ATOM 8736 O O . THR A 1 1115 ? 32.860 -14.146 -29.887 1.00 96.81 1115 THR A O 1
ATOM 8739 N N . LYS A 1 1116 ? 31.319 -14.939 -28.456 1.00 95.38 1116 LYS A N 1
ATOM 8740 C CA . LYS A 1 1116 ? 32.296 -15.583 -27.571 1.00 95.38 1116 LYS A CA 1
ATOM 8741 C C . LYS A 1 1116 ? 32.905 -16.799 -28.269 1.00 95.38 1116 LYS A C 1
ATOM 8743 O O . LYS A 1 1116 ? 32.191 -17.761 -28.557 1.00 95.38 1116 LYS A O 1
ATOM 8748 N N . GLU A 1 1117 ? 34.214 -16.772 -28.488 1.00 92.38 1117 GLU A N 1
ATOM 8749 C CA . GLU A 1 1117 ? 34.965 -17.880 -29.092 1.00 92.38 1117 GLU A CA 1
ATOM 8750 C C . GLU A 1 1117 ? 35.713 -18.689 -28.030 1.00 92.38 1117 GLU A C 1
ATOM 8752 O O . GLU A 1 1117 ? 35.669 -19.917 -28.044 1.00 92.38 1117 GLU A O 1
ATOM 8757 N N . VAL A 1 1118 ? 36.329 -18.001 -27.062 1.00 88.56 1118 VAL A N 1
ATOM 8758 C CA . VAL A 1 1118 ? 37.152 -18.616 -26.013 1.00 88.56 1118 VAL A CA 1
ATOM 8759 C C . VAL A 1 1118 ? 36.649 -18.183 -24.633 1.00 88.56 1118 VAL A C 1
ATOM 8761 O O . VAL A 1 1118 ? 36.282 -17.025 -24.416 1.00 88.56 1118 VAL A O 1
ATOM 8764 N N . GLY A 1 1119 ? 36.579 -19.131 -23.697 1.00 81.38 1119 GLY A N 1
ATOM 8765 C CA . GLY A 1 1119 ? 36.322 -18.842 -22.285 1.00 81.38 1119 GLY A CA 1
ATOM 8766 C C . GLY A 1 1119 ? 37.602 -18.412 -21.577 1.00 81.38 1119 GLY A C 1
ATOM 8767 O O . GLY A 1 1119 ? 38.646 -19.012 -21.801 1.00 81.38 1119 GLY A O 1
ATOM 8768 N N . LEU A 1 1120 ? 37.521 -17.392 -20.725 1.00 80.50 1120 LEU A N 1
ATOM 8769 C CA . LEU A 1 1120 ? 38.639 -17.013 -19.857 1.00 80.50 1120 LEU A CA 1
ATOM 8770 C C . LEU A 1 1120 ? 38.838 -18.083 -18.763 1.00 80.50 1120 LEU A C 1
ATOM 8772 O O . LEU A 1 1120 ? 37.851 -18.568 -18.201 1.00 80.50 1120 LEU A O 1
ATOM 8776 N N . GLU A 1 1121 ? 40.088 -18.456 -18.469 1.00 59.06 1121 GLU A N 1
ATOM 8777 C CA . GLU A 1 1121 ? 40.421 -19.360 -17.356 1.00 59.06 1121 GLU A CA 1
ATOM 8778 C C . GLU A 1 1121 ? 40.028 -18.734 -16.005 1.00 59.06 1121 GLU A C 1
ATOM 8780 O O . GLU A 1 1121 ? 39.993 -17.510 -15.850 1.00 59.06 1121 GLU A O 1
ATOM 8785 N N . GLN A 1 1122 ? 39.675 -19.570 -15.022 1.00 49.66 1122 GLN A N 1
ATOM 8786 C CA . GLN A 1 1122 ? 39.326 -19.093 -13.684 1.00 49.66 1122 GLN A CA 1
ATOM 8787 C C . GLN A 1 1122 ? 40.583 -18.575 -12.974 1.00 49.66 1122 GLN A C 1
ATOM 8789 O O . GLN A 1 1122 ? 41.438 -19.365 -12.590 1.00 49.66 1122 GLN A O 1
ATOM 8794 N N . GLU A 1 1123 ? 40.677 -17.266 -12.735 1.00 47.25 1123 GLU A N 1
ATOM 8795 C CA . GLU A 1 1123 ? 41.558 -16.752 -11.680 1.00 47.25 1123 GLU A CA 1
ATOM 8796 C C . GLU A 1 1123 ? 41.094 -17.327 -10.326 1.00 47.25 1123 GLU A C 1
ATOM 8798 O O . GLU A 1 1123 ? 39.901 -17.289 -10.003 1.00 47.25 1123 GLU A O 1
ATOM 8803 N N . ASP A 1 1124 ? 42.033 -17.894 -9.563 1.00 34.59 1124 ASP A N 1
ATOM 8804 C CA . ASP A 1 1124 ? 41.800 -18.653 -8.329 1.00 34.59 1124 ASP A CA 1
ATOM 8805 C C . ASP A 1 1124 ? 40.876 -17.920 -7.334 1.00 34.59 1124 ASP A C 1
ATOM 8807 O O . ASP A 1 1124 ? 41.193 -16.877 -6.760 1.00 34.59 1124 ASP A O 1
ATOM 8811 N N . ILE A 1 1125 ? 39.708 -18.515 -7.089 1.00 41.97 1125 ILE A N 1
ATOM 8812 C CA . ILE A 1 1125 ? 38.591 -17.944 -6.315 1.00 41.97 1125 ILE A CA 1
ATOM 8813 C C . ILE A 1 1125 ? 38.905 -17.841 -4.805 1.00 41.97 1125 ILE A C 1
ATOM 8815 O O . ILE A 1 1125 ? 38.222 -17.126 -4.070 1.00 41.97 1125 ILE A O 1
ATOM 8819 N N . LYS A 1 1126 ? 39.968 -18.493 -4.316 1.00 31.95 1126 LYS A N 1
ATOM 8820 C CA . LYS A 1 1126 ? 40.288 -18.583 -2.878 1.00 31.95 1126 LYS A CA 1
ATOM 8821 C C . LYS A 1 1126 ? 40.653 -17.254 -2.210 1.00 31.95 1126 LYS A C 1
ATOM 8823 O O . LYS A 1 1126 ? 40.532 -17.155 -0.991 1.00 31.95 1126 LYS A O 1
ATOM 8828 N N . THR A 1 1127 ? 41.055 -16.233 -2.963 1.00 31.62 1127 THR A N 1
ATOM 8829 C CA . THR A 1 1127 ? 41.584 -14.990 -2.373 1.00 31.62 1127 THR A CA 1
ATOM 8830 C C . THR A 1 1127 ? 40.513 -13.922 -2.128 1.00 31.62 1127 THR A C 1
ATOM 8832 O O . THR A 1 1127 ? 40.749 -13.007 -1.348 1.00 31.62 1127 THR A O 1
ATOM 8835 N N . ARG A 1 1128 ? 39.316 -14.028 -2.733 1.00 35.12 1128 ARG A N 1
ATOM 8836 C CA . ARG A 1 1128 ? 38.316 -12.936 -2.709 1.00 35.12 1128 ARG A CA 1
ATOM 8837 C C . ARG A 1 1128 ? 37.112 -13.184 -1.798 1.00 35.12 1128 ARG A C 1
ATOM 8839 O O . ARG A 1 1128 ? 36.579 -12.239 -1.224 1.00 35.12 1128 ARG A O 1
ATOM 8846 N N . THR A 1 1129 ? 36.727 -14.442 -1.584 1.00 32.50 1129 THR A N 1
ATOM 8847 C CA . THR A 1 1129 ? 35.529 -14.802 -0.798 1.00 32.50 1129 THR A CA 1
ATOM 8848 C C . THR A 1 1129 ? 35.651 -14.483 0.696 1.00 32.50 1129 THR A C 1
ATOM 8850 O O . THR A 1 1129 ? 34.652 -14.499 1.405 1.00 32.50 1129 THR A O 1
ATOM 8853 N N . ARG A 1 1130 ? 36.858 -14.172 1.193 1.00 30.27 1130 ARG A N 1
ATOM 8854 C CA . ARG A 1 1130 ? 37.089 -13.819 2.603 1.00 30.27 1130 ARG A CA 1
ATOM 8855 C C . ARG A 1 1130 ? 37.058 -12.311 2.893 1.00 30.27 1130 ARG A C 1
ATOM 8857 O O . ARG A 1 1130 ? 37.080 -11.957 4.065 1.00 30.27 1130 ARG A O 1
ATOM 8864 N N . GLN A 1 1131 ? 36.992 -11.452 1.870 1.00 28.72 1131 GLN A N 1
ATOM 8865 C CA . GLN A 1 1131 ? 37.002 -9.986 2.032 1.00 28.72 1131 GLN A CA 1
ATOM 8866 C C . GLN A 1 1131 ? 35.681 -9.295 1.673 1.00 28.72 1131 GLN A C 1
ATOM 8868 O O . GLN A 1 1131 ? 35.396 -8.230 2.201 1.00 28.72 1131 GLN A O 1
ATOM 8873 N N . THR A 1 1132 ? 34.801 -9.893 0.867 1.00 31.78 1132 THR A N 1
ATOM 8874 C CA . THR A 1 1132 ? 33.475 -9.305 0.605 1.00 31.78 1132 THR A CA 1
ATOM 8875 C C . THR A 1 1132 ? 32.493 -9.603 1.738 1.00 31.78 1132 THR A C 1
ATOM 8877 O O . THR A 1 1132 ? 31.558 -10.386 1.584 1.00 31.78 1132 THR A O 1
ATOM 8880 N N . SER A 1 1133 ? 32.705 -8.967 2.890 1.00 29.27 1133 SER A N 1
ATOM 8881 C CA . SER A 1 1133 ? 31.590 -8.622 3.771 1.00 29.27 1133 SER A CA 1
ATOM 8882 C C . SER A 1 1133 ? 30.811 -7.471 3.122 1.00 29.27 1133 SER A C 1
ATOM 8884 O O . SER A 1 1133 ? 31.400 -6.629 2.443 1.00 29.27 1133 SER A O 1
ATOM 8886 N N . LEU A 1 1134 ? 29.491 -7.408 3.329 1.00 35.41 1134 LEU A N 1
ATOM 8887 C CA . LEU A 1 1134 ? 28.614 -6.328 2.840 1.00 35.41 1134 LEU A CA 1
ATOM 8888 C C . LEU A 1 1134 ? 29.075 -4.901 3.226 1.00 35.41 1134 LEU A C 1
ATOM 8890 O O . LEU A 1 1134 ? 28.491 -3.933 2.747 1.00 35.41 1134 LEU A O 1
ATOM 8894 N N . ALA A 1 1135 ? 30.093 -4.765 4.081 1.00 28.31 1135 ALA A N 1
ATOM 8895 C CA . ALA A 1 1135 ? 30.630 -3.503 4.569 1.00 28.31 1135 ALA A CA 1
ATOM 8896 C C . ALA A 1 1135 ? 31.782 -2.911 3.723 1.00 28.31 1135 ALA A C 1
ATOM 8898 O O . ALA A 1 1135 ? 32.087 -1.739 3.909 1.00 28.31 1135 ALA A O 1
ATOM 8899 N N . GLU A 1 1136 ? 32.391 -3.657 2.790 1.00 24.81 1136 GLU A N 1
ATOM 8900 C CA . GLU A 1 1136 ? 33.552 -3.194 1.987 1.00 24.81 1136 GLU A CA 1
ATOM 8901 C C . GLU A 1 1136 ? 33.255 -3.030 0.480 1.00 24.81 1136 GLU A C 1
ATOM 8903 O O . GLU A 1 1136 ? 34.153 -3.027 -0.359 1.00 24.81 1136 GLU A O 1
ATOM 8908 N N . LEU A 1 1137 ? 31.987 -2.840 0.103 1.00 32.84 1137 LEU A N 1
ATOM 8909 C CA . LEU A 1 1137 ? 31.656 -2.187 -1.170 1.00 32.84 1137 LEU A CA 1
ATOM 8910 C C . LEU A 1 1137 ? 31.836 -0.674 -0.985 1.00 32.84 1137 LEU A C 1
ATOM 8912 O O . LEU A 1 1137 ? 30.860 0.062 -0.831 1.00 32.84 1137 LEU A O 1
ATOM 8916 N N . GLU A 1 1138 ? 33.087 -0.207 -0.962 1.00 23.44 1138 GLU A N 1
ATOM 8917 C CA . GLU A 1 1138 ? 33.353 1.213 -1.185 1.00 23.44 1138 GLU A CA 1
ATOM 8918 C C . GLU A 1 1138 ? 32.731 1.607 -2.532 1.00 23.44 1138 GLU A C 1
ATOM 8920 O O . GLU A 1 1138 ? 32.989 1.000 -3.575 1.00 23.44 1138 GLU A O 1
ATOM 8925 N N . LEU A 1 1139 ? 31.841 2.598 -2.481 1.00 30.95 1139 LEU A N 1
ATOM 8926 C CA . LEU A 1 1139 ? 31.247 3.255 -3.638 1.00 30.95 1139 LEU A CA 1
ATOM 8927 C C . LEU A 1 1139 ? 32.361 3.965 -4.421 1.00 30.95 1139 LEU A C 1
ATOM 8929 O O . LEU A 1 1139 ? 32.608 5.151 -4.218 1.00 30.95 1139 LEU A O 1
ATOM 8933 N N . GLU A 1 1140 ? 33.031 3.252 -5.325 1.00 32.69 1140 GLU A N 1
ATOM 8934 C CA . GLU A 1 1140 ? 33.793 3.900 -6.391 1.00 32.69 1140 GLU A CA 1
ATOM 8935 C C . GLU A 1 1140 ? 32.825 4.682 -7.290 1.00 32.69 1140 GLU A C 1
ATOM 8937 O O . GLU A 1 1140 ? 31.714 4.229 -7.589 1.00 32.69 1140 GLU A O 1
ATOM 8942 N N . ALA A 1 1141 ? 33.246 5.879 -7.709 1.00 29.06 1141 ALA A N 1
ATOM 8943 C CA . ALA A 1 1141 ? 32.455 6.765 -8.548 1.00 29.06 1141 ALA A CA 1
ATOM 8944 C C . ALA A 1 1141 ? 31.956 6.024 -9.811 1.00 29.06 1141 ALA A C 1
ATOM 8946 O O . ALA A 1 1141 ? 32.763 5.502 -10.589 1.00 29.06 1141 ALA A O 1
ATOM 8947 N N . PRO A 1 1142 ? 30.634 5.949 -10.041 1.00 35.03 1142 PRO A N 1
ATOM 8948 C CA . PRO A 1 1142 ? 30.093 5.343 -11.248 1.00 35.03 1142 PRO A CA 1
ATOM 8949 C C . PRO A 1 1142 ? 30.486 6.173 -12.474 1.00 35.03 1142 PRO A C 1
ATOM 8951 O O . PRO A 1 1142 ? 30.632 7.388 -12.392 1.00 35.03 1142 PRO A O 1
ATOM 8954 N N . ALA A 1 1143 ? 30.579 5.526 -13.640 1.00 35.50 1143 ALA A N 1
ATOM 8955 C CA . ALA A 1 1143 ? 30.943 6.165 -14.913 1.00 35.50 1143 ALA A CA 1
ATOM 8956 C C . ALA A 1 1143 ? 30.026 7.343 -15.328 1.00 35.50 1143 ALA A C 1
ATOM 8958 O O . ALA A 1 1143 ? 30.366 8.101 -16.230 1.00 35.50 1143 ALA A O 1
ATOM 8959 N N . MET A 1 1144 ? 28.883 7.525 -14.657 1.00 38.69 1144 MET A N 1
ATOM 8960 C CA . MET A 1 1144 ? 28.058 8.729 -14.740 1.00 38.69 1144 MET A CA 1
ATOM 8961 C C . MET A 1 1144 ? 28.319 9.649 -13.540 1.00 38.69 1144 MET A C 1
ATOM 8963 O O . MET A 1 1144 ? 27.571 9.627 -12.558 1.00 38.69 1144 MET A O 1
ATOM 8967 N N . HIS A 1 1145 ? 29.344 10.494 -13.649 1.00 27.47 1145 HIS A N 1
ATOM 8968 C CA . HIS A 1 1145 ? 29.350 11.776 -12.950 1.00 27.47 1145 HIS A CA 1
ATOM 8969 C C . HIS A 1 1145 ? 28.314 12.675 -13.631 1.00 27.47 1145 HIS A C 1
ATOM 8971 O O . HIS A 1 1145 ? 28.554 13.227 -14.703 1.00 27.47 1145 HIS A O 1
ATOM 8977 N N . VAL A 1 1146 ? 27.125 12.777 -13.040 1.00 30.97 1146 VAL A N 1
ATOM 8978 C CA . VAL A 1 1146 ? 26.245 13.918 -13.294 1.00 30.97 1146 VAL A CA 1
ATOM 8979 C C . VAL A 1 1146 ? 26.523 14.877 -12.152 1.00 30.97 1146 VAL A C 1
ATOM 8981 O O . VAL A 1 1146 ? 25.894 14.777 -11.102 1.00 30.97 1146 VAL A O 1
ATOM 8984 N N . ASP A 1 1147 ? 27.531 15.729 -12.327 1.00 25.17 1147 ASP A N 1
ATOM 8985 C CA . ASP A 1 1147 ? 27.762 16.829 -11.396 1.00 25.17 1147 ASP A CA 1
ATOM 8986 C C . ASP A 1 1147 ? 26.501 17.717 -11.376 1.00 25.17 1147 ASP A C 1
ATOM 8988 O O . ASP A 1 1147 ? 25.891 17.980 -12.429 1.00 25.17 1147 ASP A O 1
ATOM 8992 N N . GLU A 1 1148 ? 26.085 18.069 -10.154 1.00 27.92 1148 GLU A N 1
ATOM 8993 C CA . GLU A 1 1148 ? 24.826 18.743 -9.791 1.00 27.92 1148 GLU A CA 1
ATOM 8994 C C . GLU A 1 1148 ? 24.412 19.856 -10.776 1.00 27.92 1148 GLU A C 1
ATOM 8996 O O . GLU A 1 1148 ? 25.215 20.772 -11.070 1.00 27.92 1148 GLU A O 1
#

Secondary structure (DSSP, 8-state):
----------PPPP-----S------HHHHHHHH-------------TTTGGGEEEEE-SSS-EEEE-HHHHHHHHTTT-PPSS----S-EEEEEEEE-TTGGGT--TT-EEEE-SEEE--TTSHHHHHSEETTEE-GGG-TT-EEBTTTB--SSSSEEEEEGGGEEEPPTTS-HHHHHHIIIIIHHHHHHHHHHTPPTT--EEEE-TTTTHHHHHHHHHHTT--EEEEESSHHHHHHHHHSS-GGGS-SEEEETTSTTHHHHHHHHTGGGSS-SEEEE---TTTTS-TT-----HHHHHHTT-------S--HHHHHHHHHHHHHHT----EEEE-GGGGGGHHHHHS-TT--SEEEEE---HHHHHHHHTTTHHHHHHHH-THHHHHHHHHHHHHHHHHHTTS--SPPEEEEET-TTSHHHHHHTTTS-HHHH-SEEEEEES-HHHHHHHHHHHHHHT-SSEEEEES-TTT--STTT-HHHHGGG-EEETTEEEPPS-TTS-TT-EEEEEEES-TTT-SS-HHHHHHHHHHEEEEEEEEEEEE----HHHHTT-SSSS--TTT---HHHHHHHHHHHHHTT----THHHHHHHHHEEEEEEEEEEE--SSSS--EEEEEEEEEETTTT--HHHHHHHHHHHHT-SS--TTTTTS---S-------HHHHHHHHHHHTTPPPPGGGGSS---BPP--TTSHHHHTTTT--S-SS--S-HHHHHHHH---TT-EEEEE-TTSHHHHHHHHT--SEEEEE-S-HHHHHHHHHHHHHHHHS-HHHHHIIIIIS--TTHHHHIIIIIGGGS-HHHHHHHHHHHHHHHSTTS--GGGSHHHHHHHHHHHHHHHHTTTHHHHHHHHH-SSHHHHHHHIIIIIHHHHT-HHHHHHHHS-TTTHHHHHT--HHHHHHHHHHHHHHHHHHHHHHHTTS----------PPPHHHHHHHHHHHHHHHHHHHHHHHHHHS-HHHH-HHHHHHHHSS-BTTB--GGGSHHHHHHHTSTTTTTTEEEE-S-HHHHHHTS-TT-EEEEEEETGGGGS-TT-SHHHHHHHHHHHHEEEEEEEEEEESSSS-THHHHHHHTTEEEEEEEE--TTS-SSSS---SEEEEEEE-SPPP---GGGTTTT--TT----PPPS-----

pLDDT: mean 78.2, std 19.44, range [21.41, 97.44]

Radius of gyration: 43.6 Å; chains: 1; bounding box: 106×76×140 Å

Foldseek 3Di:
DYDDDDDDDDDDDDDDDDDDDDPDDDLVVLLCFACPLDDPPPDPPDPPVPQAQKFKFFCPPFAWFFDAPLLLCVSVCVLVADIPAAAGQQIWGFTQDHHNNRVVPDDGGFTKIFAQWADADCDDPQQPVDADVPGGDRVRGPPTDGDRRRHHHDSYRMDMHGPQRMETADPPAGNQFRRLCSALVQQLLQVVVVLVDDAQFAEEEEFQAQNSLNNQQVCLLSVYQYEYEEQAPLSQCSQCPDADNSSHHPYYAHPPDPCRLVVQLVSRPPVSHTSYYHYDDDPPVPADPVGDDDDPCCCPVVVDDDDDDHGHGHVSSNVSSVSCVVRVRGWDEDEDEPVCVSVVSVQNPPSNDHTIYMYNNDDVQVVCLVCVVVVVVVQCQVFVCLLLLLLQQLQLLVVCVVVVVDVDQFEEEEEQCFLVVSLVSNCVQPNNQPRHQAYEYEEQHPSSLVNNVVVCVVVVRPRYDYHNDDLLPDAVCVVCVVLVVVQQDQDPNDGDGDPDPRQHRPAGQEYEYEQHLQADPPNLSNLVNNLSRHDLNHKYKYKHFAADAPVVCPPPQQQLDCVQVHDDPVLNVVVQVVVVVVPGGHYPVSVVVNSFQWGWQAKAWDWRPSDVPPRTTIMMMTMTGGLCNQPDLQSLLVLFCLLFVDPQSHPVNVVVPDDDDDDPQTFPQNVQQVVCVVVSGRRRNCSRAPDNQEGDDDCPDPLQCVQVLFAAALDDLDDLVVCCVVVVAAQAFAEEEACRLNLNVLSNLLRNHVFYEHEAQHVRSLLNNLQLLLCLQFHDLVQSCLCAFVLADQCQLSCLSNTRSSSDRNHSSNSCNVCVCQAHHPPHLGSRLDGLNVVVLVVVVVVCVVLVNLVLLVCLLVPPDLVSNVVSCVPRVVVVLPPPVCLCVQLLPVCPPCVSNVHAPLQLVQLLVQQVVVVVVVVVVVVPPDDDDDDDDDDDDDDPVVSSVSSSVSVSVLVCLQPVLLSNPDRNNAEFQPVSCSSVVGHDQRGDRPCSHSVNSVQSNPNCSCVNRHYHNDDPLVSLVSYQFQAGQEYEPEAVLSLDHPPDCPLLSNLLSVLRRHHQQRKYKYFGLHQDDPCVVSLVVNQWDKDWPFARDRSHARHSSSNTGTMIITGHHDHDDDDDPVPPPVPPDVPPPDPDPPSDPPPD

Sequence (1148 aa):
MTSTTSSGPVTRIVLSRFHPHVIAARKADRASAFLTLYAPRPELVFDRKTMNAMLRLSVRPFGAAGFCHTDNQVYEGVYQSKLHVTPSHKPVGTVVALGDRASKSWKIGQRVGMLNLRHAYNDCHGCSNYREGDLPNMRLCENKEMAGIQDGGAFVEYIVADADSSTLLLEGLSFEQAAPMMCAGATVWGGISKLGLSKDLPVAVIGTGGLGQLAIQFLKALRHPTVAIDNREEGQDLTRKVGPEALRADKVVDYNAKDAAEQVIKFGGDAGGVAGVVVCVCIPLGLPPDGFKFGAFDLVFKELAVCGSLVATKPLTDEMMNIVEKHSIRSHITTIDFKDVPKLPDMYMDKHLKGRLVLKMWAAESFYKAQASVYDATRVRLLRGREDMLGLVAAQLKHRAEAGLISQRPVWVDIGGGTGWNVEQMNSFISVPEIFRAVYIVDLSPSLCEMARKRFARLGWKNVKVICQDARAFRLHEHEAQAYERKEYKVKGHNVRDLDENADAGGAELVTMSYALSMIPEFYPVIDSIESLLSPNGVAGVVDFYVQNQIDFRGRNYIGGAIDRHCIWLSRVFWRTWFEIDRVNLEAARRDYLEYRFGTVLSINARNNFFCTGIKLPYYIWVGCPKDSGASTKKLAEIDAAATESPYLSALDLQTGATQTDIEIHSKAYESAIVNLQSSLPLPATWYQNHHWRIHYDSTLLKHARFNNSYIYAFTWEDDVADHRILKPSANDVILAIGSAGDNILSFCLANPRRVHAVDLNPSQNHLLELKVASLTALGYQDVWKLFGEGKHGDFKNILIQKLSPHLSSEAFQFWLHNGPSVFSSSSKGLYYSGGSGNALAMGGWLFRLLGMSSDVKKLCAAQTLNEQREIWQRSIKTVLHSKILTYCILGNEKWLWKALGVPPAQRAVIEADFIKTADFSETKTAKKNAGEEYMAFHEEPSDEALKSSSGNAIYEYVLNTFEPVINTTLLSTQNHYYLLTLLGHYTPSSHPTYLSPKSHVKLSKPNAFNGLRIHTDEISEVIARMRPSTLTIVVVMDSMDWFPPTGQQAVKQIRALNKALKVKGRVMLRSAGLEPWYLKVFGENGFSCKRVAVRVPGSCIDRVNMYASTWICTKEVGLEQEDIKTRTRQTSLAELELEAPAMHVDE